Protein 5Z5M (pdb70)

Sequence (1089 aa):
VTVKDLLSKPSAEIASFLGGIYEHSAWVAEALVKDAESLASIETISQLAAAMKAIVNKSSKDQKLELLCAHPDLCQSLTDAELERFNSLNGAYRDQCGFPFILAVRNATKHTVLAALGGRVQHTPEQEFMVALEQVHKIAWMRLLSKIDTSDAQGFLTCHVLDTGNGCPAEKMRIHLHRLSPPEMAGLVGEFVTNDDGRLEGGPALKGGKEFTVGQYEWTFFCGEYFASKGTFTSGQPFLDTIPLRFGIDNPDDHYHVPLLVSPWSFSTYRGSVTVKDLLSKPSAEIASFLGGIYEHSAWVAEALVKDAESLASIETISQLAAAMKAIVNKSSKDQKLELLCAHPDLQSLTDAELERFNSLNGAYRDQCGFPFILAVRNATKHTVLAALGGRVQHTPEQEFMVALEQVHKIAWMRLLSKIDTSDAQGFLTCHVLDTGNGCPAEKMRIHLHRLSPPEMAGLVGEFVTNDDGRLEGGPALKGGKEFTVGQYEWTFFCGEYFASKGTFTSGQPFLDTIPLRFGIDNPDDHYHVPLLVSPWSFSTYRGSPVTVKDLLSKPSAEIASFLGGIYEHSAWVAEALVKDAESLASIETISQLAAAMKAIVNKSSKDQKLELLCAHPDLSLTDAELERFNSLNGAYRDQCGFPFILAVRNATKHTVLAALGGRVQHTPEQEFMVALEQVHKIAWMRLLSKIDTSDAQGFLTCHVLDTGNGCPAEKMRIHLHRLSPPEMAGLVGEFVTNDDGRLEGGPALKGGKEFTVGQYEWTFFCGEYFASKGTFTSGQPFLDTIPLRFGIDNPDDHYHVPLLVSPWSFSTYRGSPVTVKDLLSKPSAEIASFLGGIYEHSAWVAEALVKDAESLASIETISQLAAAMKAIVNKSSKDQKLELLCAHPDLSLTDAELERFNSLNGAYRDQCGFPFILAVRNATKHTVLAALGGRVQHTPEQEFMVALEQVHKIAWMRLLSKIDTSDAQGFLTCHVLDTGNGCPAEKMRIHLHRLSPPEMAGLVGEFVTNDDGRLEGGPALKGGKEFTVGQYEWTFFCGEYFASKGTFTSGQPFLDTIPLRFGIDNPDDHYHVPLLVSPWSFSTYRGS

Radius of gyration: 32.14 Å; Cα contacts (8 Å, |Δi|>4): 2211; chains: 4; bounding box: 68×74×86 Å

B-factor: mean 23.62, std 13.19, range [2.58, 96.81]

InterPro domains:
  IPR014306 Hydroxyisourate hydrolase [TIGR02962] (183-299)
  IPR014306 Hydroxyisourate hydrolase [cd05822] (181-299)
  IPR017580 2-oxo-4-hydroxy-4-carboxy-5-ureidoimidazoline decarboxylase, type 1 [TIGR03164] (17-170)
  IPR018020 Oxo-4-hydroxy-4-carboxy-5-ureidoimidazoline decarboxylase [PF09349] (14-170)
  IPR023416 Transthyretin/hydroxyisourate hydrolase domain [PF00576] (183-298)
  IPR023418 Transthyretin, thyroxine binding site [PS00768] (186-201)
  IPR023419 Transthyretin, conserved site [PS00769] (282-294)
  IPR036778 Oxo-4-hydroxy-4-carboxy-5-ureidoimidazoline decarboxylase superfamily [G3DSA:1.10.3330.10] (5-176)
  IPR036778 Oxo-4-hydroxy-4-carboxy-5-ureidoimidazoline decarboxylase superfamily [SSF158694] (16-174)
  IPR036817 Transthyretin/hydroxyisourate hydrolase domain superfamily [G3DSA:2.60.40.180] (177-299)
  IPR036817 Transthyretin/hydroxyisourate hydrolase domain superfamily [SSF49472] (176-299)

CATH classification: 1.10.3330.10 (+1 more: 2.60.40.180)

Structure (mmCIF, N/CA/C/O backbone):
data_5Z5M
#
_entry.id   5Z5M
#
_cell.length_a   65.550
_cell.length_b   99.920
_cell.length_c   90.180
_cell.angle_alpha   90.000
_cell.angle_beta   109.350
_cell.angle_gamma   90.000
#
_symmetry.space_group_name_H-M   'P 1 21 1'
#
loop_
_entity.id
_entity.type
_entity.pdbx_description
1 polymer 'Predicted protein'
2 water water
#
loop_
_atom_site.group_PDB
_atom_site.id
_atom_site.type_symbol
_atom_site.label_atom_id
_atom_site.label_alt_id
_atom_site.label_comp_id
_atom_site.label_asym_id
_atom_site.label_entity_id
_atom_site.label_seq_id
_atom_site.pdbx_PDB_ins_code
_atom_site.Cartn_x
_atom_site.Cartn_y
_atom_site.Cartn_z
_atom_site.occupancy
_atom_site.B_iso_or_equiv
_atom_site.auth_seq_id
_atom_site.auth_comp_id
_atom_site.auth_asym_id
_atom_site.auth_atom_id
_atom_site.pdbx_PDB_model_num
ATOM 1 N N . VAL A 1 5 ? -57.272 3.670 179.942 1.00 42.78 5 VAL A N 1
ATOM 2 C CA . VAL A 1 5 ? -56.310 4.679 180.375 1.00 39.03 5 VAL A CA 1
ATOM 3 C C . VAL A 1 5 ? -55.062 4.691 179.489 1.00 24.09 5 VAL A C 1
ATOM 4 O O . VAL A 1 5 ? -54.394 3.669 179.317 1.00 29.24 5 VAL A O 1
ATOM 8 N N . THR A 1 6 ? -54.764 5.849 178.911 1.00 21.87 6 THR A N 1
ATOM 9 C CA . THR A 1 6 ? -53.553 6.012 178.116 1.00 19.67 6 THR A CA 1
ATOM 10 C C . THR A 1 6 ? -52.388 6.327 179.038 1.00 18.35 6 THR A C 1
ATOM 11 O O . THR A 1 6 ? -52.586 6.560 180.231 1.00 21.86 6 THR A O 1
ATOM 15 N N . VAL A 1 7 ? -51.174 6.328 178.497 1.00 16.91 7 VAL A N 1
ATOM 16 C CA . VAL A 1 7 ? -50.010 6.697 179.291 1.00 19.99 7 VAL A CA 1
ATOM 17 C C . VAL A 1 7 ? -50.111 8.165 179.703 1.00 17.92 7 VAL A C 1
ATOM 18 O O . VAL A 1 7 ? -49.843 8.514 180.853 1.00 17.53 7 VAL A O 1
ATOM 22 N N . LYS A 1 8 ? -50.503 9.010 178.752 1.00 19.16 8 LYS A N 1
ATOM 23 C CA . LYS A 1 8 ? -50.728 10.431 179.004 1.00 24.93 8 LYS A CA 1
ATOM 24 C C . LYS A 1 8 ? -51.701 10.638 180.157 1.00 21.43 8 LYS A C 1
ATOM 25 O O . LYS A 1 8 ? -51.443 11.409 181.080 1.00 18.19 8 LYS A O 1
ATOM 31 N N . ASP A 1 9 ? -52.823 9.935 180.083 1.00 22.53 9 ASP A N 1
ATOM 32 C CA . ASP A 1 9 ? -53.862 9.991 181.101 1.00 24.99 9 ASP A CA 1
ATOM 33 C C . ASP A 1 9 ? -53.326 9.522 182.458 1.00 25.69 9 ASP A C 1
ATOM 34 O O . ASP A 1 9 ? -53.465 10.219 183.466 1.00 21.79 9 ASP A O 1
ATOM 39 N N . LEU A 1 10 ? -52.707 8.345 182.471 1.00 19.95 10 LEU A N 1
ATOM 40 C CA . LEU A 1 10 ? -52.156 7.769 183.702 1.00 20.67 10 LEU A CA 1
ATOM 41 C C . LEU A 1 10 ? -51.206 8.720 184.426 1.00 20.04 10 LEU A C 1
ATOM 42 O O . LEU A 1 10 ? -51.404 9.048 185.600 1.00 17.87 10 LEU A O 1
ATOM 47 N N . LEU A 1 11 ? -50.176 9.168 183.717 1.00 16.22 11 LEU A N 1
ATOM 48 C CA . LEU A 1 11 ? -49.103 9.929 184.342 1.00 19.02 11 LEU A CA 1
ATOM 49 C C . LEU A 1 11 ? -49.503 11.367 184.687 1.00 23.53 11 LEU A C 1
ATOM 50 O O . LEU A 1 11 ? -48.716 12.111 185.276 1.00 24.99 11 LEU A O 1
ATOM 55 N N . SER A 1 12 ? -50.728 11.754 184.341 1.00 20.20 12 SER A N 1
ATOM 56 C CA . SER A 1 12 ? -51.234 13.073 184.715 1.00 24.20 12 SER A CA 1
ATOM 57 C C . SER A 1 12 ? -52.039 12.994 186.013 1.00 30.31 12 SER A C 1
ATOM 58 O O . SER A 1 12 ? -52.531 14.004 186.516 1.00 30.43 12 SER A O 1
ATOM 61 N N . LYS A 1 13 ? -52.154 11.786 186.556 1.00 28.17 13 LYS A N 1
ATOM 62 C CA . LYS A 1 13 ? -52.906 11.554 187.785 1.00 25.18 13 LYS A CA 1
ATOM 63 C C . LYS A 1 13 ? -52.009 11.709 189.016 1.00 16.17 13 LYS A C 1
ATOM 64 O O . LYS A 1 13 ? -50.787 11.616 188.903 1.00 20.26 13 LYS A O 1
ATOM 70 N N . PRO A 1 14 ? -52.611 11.956 190.194 1.00 33.28 14 PRO A N 1
ATOM 71 C CA . PRO A 1 14 ? -51.817 12.064 191.425 1.00 29.31 14 PRO A CA 1
ATOM 72 C C . PRO A 1 14 ? -50.926 10.844 191.648 1.00 20.41 14 PRO A C 1
ATOM 73 O O . PRO A 1 14 ? -51.323 9.730 191.313 1.00 20.39 14 PRO A O 1
ATOM 77 N N . SER A 1 15 ? -49.738 11.068 192.201 1.00 19.62 15 SER A N 1
ATOM 78 C CA . SER A 1 15 ? -48.715 10.031 192.306 1.00 24.66 15 SER A CA 1
ATOM 79 C C . SER A 1 15 ? -49.189 8.770 193.028 1.00 35.68 15 SER A C 1
ATOM 80 O O . SER A 1 15 ? -48.785 7.664 192.676 1.00 28.47 15 SER A O 1
ATOM 83 N N . ALA A 1 16 ? -50.051 8.930 194.027 1.00 22.05 16 ALA A N 1
ATOM 84 C CA . ALA A 1 16 ? -50.559 7.775 194.762 1.00 22.57 16 ALA A CA 1
ATOM 85 C C . ALA A 1 16 ? -51.420 6.898 193.864 1.00 25.20 16 ALA A C 1
ATOM 86 O O . ALA A 1 16 ? -51.453 5.673 194.015 1.00 21.57 16 ALA A O 1
ATOM 88 N N . GLU A 1 17 ? -52.111 7.533 192.924 1.00 13.46 17 GLU A N 1
ATOM 89 C CA . GLU A 1 17 ? -52.982 6.817 192.002 1.00 15.53 17 GLU A CA 1
ATOM 90 C C . GLU A 1 17 ? -52.158 6.078 190.942 1.00 17.31 17 GLU A C 1
ATOM 91 O O . GLU A 1 17 ? -52.541 5.001 190.472 1.00 18.35 17 GLU A O 1
ATOM 97 N N . ILE A 1 18 ? -51.026 6.664 190.571 1.00 14.59 18 ILE A N 1
ATOM 98 C CA . ILE A 1 18 ? -50.124 6.033 189.614 1.00 19.81 18 ILE A CA 1
ATOM 99 C C . ILE A 1 18 ? -49.481 4.805 190.243 1.00 14.54 18 ILE A C 1
ATOM 100 O O . ILE A 1 18 ? -49.439 3.736 189.637 1.00 16.24 18 ILE A O 1
ATOM 105 N N . ALA A 1 19 ? -49.005 4.959 191.474 1.00 15.88 19 ALA A N 1
ATOM 106 C CA . ALA A 1 19 ? -48.343 3.865 192.170 1.00 19.81 19 ALA A CA 1
ATOM 107 C C . ALA A 1 19 ? -49.302 2.696 192.371 1.00 26.19 19 ALA A C 1
ATOM 108 O O . ALA A 1 19 ? -48.922 1.535 192.222 1.00 20.42 19 ALA A O 1
ATOM 110 N N . SER A 1 20 ? -50.550 3.009 192.695 1.00 15.35 20 SER A N 1
ATOM 111 C CA . SER A 1 20 ? -51.567 1.982 192.866 1.00 15.58 20 SER A CA 1
ATOM 112 C C . SER A 1 20 ? -51.824 1.251 191.546 1.00 27.32 20 SER A C 1
ATOM 113 O O . SER A 1 20 ? -51.994 0.030 191.514 1.00 18.65 20 SER A O 1
ATOM 116 N N . PHE A 1 21 ? -51.838 2.009 190.456 1.00 18.20 21 PHE A N 1
ATOM 117 C CA . PHE A 1 21 ? -52.094 1.442 189.139 1.00 25.41 21 PHE A CA 1
ATOM 118 C C . PHE A 1 21 ? -50.981 0.478 188.729 1.00 19.40 21 PHE A C 1
ATOM 119 O O . PHE A 1 21 ? -51.246 -0.584 188.168 1.00 18.28 21 PHE A O 1
ATOM 127 N N . LEU A 1 22 ? -49.739 0.839 189.040 1.00 16.26 22 LEU A N 1
ATOM 128 C CA . LEU A 1 22 ? -48.576 0.092 188.559 1.00 26.98 22 LEU A CA 1
ATOM 129 C C . LEU A 1 22 ? -47.933 -0.803 189.614 1.00 23.54 22 LEU A C 1
ATOM 130 O O . LEU A 1 22 ? -46.879 -1.389 189.373 1.00 20.94 22 LEU A O 1
ATOM 135 N N . GLY A 1 23 ? -48.561 -0.914 190.778 1.00 19.70 23 GLY A N 1
ATOM 136 C CA . GLY A 1 23 ? -47.955 -1.622 191.897 1.00 30.02 23 GLY A CA 1
ATOM 137 C C . GLY A 1 23 ? -47.775 -3.125 191.726 1.00 27.10 23 GLY A C 1
ATOM 138 O O . GLY A 1 23 ? -47.010 -3.751 192.468 1.00 27.90 23 GLY A O 1
ATOM 139 N N . GLY A 1 24 ? -48.479 -3.704 190.758 1.00 18.50 24 GLY A N 1
ATOM 140 C CA . GLY A 1 24 ? -48.454 -5.142 190.542 1.00 17.99 24 GLY A CA 1
ATOM 141 C C . GLY A 1 24 ? -47.772 -5.562 189.250 1.00 25.76 24 GLY A C 1
ATOM 142 O O . GLY A 1 24 ? -47.731 -6.749 188.918 1.00 22.40 24 GLY A O 1
ATOM 143 N N . ILE A 1 25 ? -47.240 -4.586 188.521 1.00 17.27 25 ILE A N 1
ATOM 144 C CA . ILE A 1 25 ? -46.495 -4.850 187.289 1.00 17.59 25 ILE A CA 1
ATOM 145 C C . ILE A 1 25 ? -45.383 -5.868 187.540 1.00 15.53 25 ILE A C 1
ATOM 146 O O . ILE A 1 25 ? -45.237 -6.843 186.800 1.00 19.53 25 ILE A O 1
ATOM 151 N N . TYR A 1 26 ? -44.604 -5.630 188.590 1.00 14.55 26 TYR A N 1
ATOM 152 C CA . TYR A 1 26 ? -43.678 -6.629 189.102 1.00 20.59 26 TYR A CA 1
ATOM 153 C C . TYR A 1 26 ? -44.294 -7.245 190.355 1.00 28.63 26 TYR A C 1
ATOM 154 O O . TYR A 1 26 ? -44.776 -6.534 191.243 1.00 17.23 26 TYR A O 1
ATOM 163 N N . GLU A 1 27 ? -44.287 -8.572 190.400 1.00 21.89 27 GLU A N 1
ATOM 164 C CA . GLU A 1 27 ? -44.996 -9.340 191.418 1.00 28.83 27 GLU A CA 1
ATOM 165 C C . GLU A 1 27 ? -44.544 -9.024 192.836 1.00 20.77 27 GLU A C 1
ATOM 166 O O . GLU A 1 27 ? -43.362 -9.150 193.163 1.00 22.22 27 GLU A O 1
ATOM 172 N N . HIS A 1 28 ? -45.502 -8.622 193.670 1.00 27.40 28 HIS A N 1
ATOM 173 C CA . HIS A 1 28 ? -45.255 -8.312 195.077 1.00 34.11 28 HIS A CA 1
ATOM 174 C C . HIS A 1 28 ? -44.100 -7.339 195.229 1.00 32.33 28 HIS A C 1
ATOM 175 O O . HIS A 1 28 ? -43.296 -7.458 196.153 1.00 34.56 28 HIS A O 1
ATOM 182 N N . SER A 1 29 ? -44.017 -6.386 194.306 1.00 23.63 29 SER A N 1
ATOM 183 C CA . SER A 1 29 ? -42.909 -5.446 194.280 1.00 19.08 29 SER A CA 1
ATOM 184 C C . SER A 1 29 ? -43.408 -4.025 194.076 1.00 26.31 29 SER A C 1
ATOM 185 O O . SER A 1 29 ? -43.045 -3.362 193.104 1.00 22.52 29 SER A O 1
ATOM 188 N N . ALA A 1 30 ? -44.239 -3.558 195.003 1.00 21.79 30 ALA A N 1
ATOM 189 C CA . ALA A 1 30 ? -44.779 -2.206 194.930 1.00 27.43 30 ALA A CA 1
ATOM 190 C C . ALA A 1 30 ? -43.670 -1.160 195.045 1.00 19.90 30 ALA A C 1
ATOM 191 O O . ALA A 1 30 ? -43.853 -0.014 194.634 1.00 20.62 30 ALA A O 1
ATOM 193 N N . TRP A 1 31 ? -42.525 -1.559 195.597 1.00 17.36 31 TRP A N 1
ATOM 194 C CA . TRP A 1 31 ? -41.393 -0.649 195.747 1.00 22.31 31 TRP A CA 1
ATOM 195 C C . TRP A 1 31 ? -40.910 -0.095 194.405 1.00 19.12 31 TRP A C 1
ATOM 196 O O . TRP A 1 31 ? -40.374 1.013 194.348 1.00 19.25 31 TRP A O 1
ATOM 207 N N . VAL A 1 32 ? -41.103 -0.859 193.332 1.00 19.71 32 VAL A N 1
ATOM 208 C CA . VAL A 1 32 ? -40.711 -0.407 192.001 1.00 14.43 32 VAL A CA 1
ATOM 209 C C . VAL A 1 32 ? -41.524 0.816 191.605 1.00 16.48 32 VAL A C 1
ATOM 210 O O . VAL A 1 32 ? -40.974 1.816 191.146 1.00 18.66 32 VAL A O 1
ATOM 214 N N . ALA A 1 33 ? -42.838 0.725 191.785 1.00 19.86 33 ALA A N 1
ATOM 215 C CA . ALA A 1 33 ? -43.743 1.816 191.439 1.00 19.03 33 ALA A CA 1
ATOM 216 C C . ALA A 1 33 ? -43.528 3.012 192.357 1.00 26.08 33 ALA A C 1
ATOM 217 O O . ALA A 1 33 ? -43.680 4.168 191.949 1.00 15.74 33 ALA A O 1
ATOM 219 N N . GLU A 1 34 ? -43.163 2.723 193.602 1.00 20.79 34 GLU A N 1
ATOM 220 C CA . GLU A 1 34 ? -42.887 3.770 194.572 1.00 27.31 34 GLU A CA 1
ATOM 221 C C . GLU A 1 34 ? -41.691 4.605 194.141 1.00 22.33 34 GLU A C 1
ATOM 222 O O . GLU A 1 34 ? -41.789 5.825 194.041 1.00 20.67 34 GLU A O 1
ATOM 228 N N . ALA A 1 35 ? -40.572 3.937 193.868 1.00 17.64 35 ALA A N 1
ATOM 229 C CA . ALA A 1 35 ? -39.377 4.606 193.370 1.00 14.06 35 ALA A CA 1
ATOM 230 C C . ALA A 1 35 ? -39.683 5.416 192.108 1.00 13.86 35 ALA A C 1
ATOM 231 O O . ALA A 1 35 ? -39.163 6.513 191.928 1.00 22.10 35 ALA A O 1
ATOM 233 N N . LEU A 1 36 ? -40.552 4.884 191.254 1.00 17.84 36 LEU A N 1
ATOM 234 C CA . LEU A 1 36 ? -40.915 5.559 190.008 1.00 16.34 36 LEU A CA 1
ATOM 235 C C . LEU A 1 36 ? -41.587 6.915 190.236 1.00 17.57 36 LEU A C 1
ATOM 236 O O . LEU A 1 36 ? -41.141 7.935 189.708 1.00 27.76 36 LEU A O 1
ATOM 241 N N . VAL A 1 37 ? -42.657 6.927 191.023 1.00 18.99 37 VAL A N 1
ATOM 242 C CA . VAL A 1 37 ? -43.471 8.134 191.183 1.00 21.08 37 VAL A CA 1
ATOM 243 C C . VAL A 1 37 ? -42.827 9.231 192.028 1.00 26.26 37 VAL A C 1
ATOM 244 O O . VAL A 1 37 ? -43.283 10.378 192.005 1.00 29.98 37 VAL A O 1
ATOM 248 N N . LYS A 1 38 ? -41.771 8.896 192.764 1.00 24.50 38 LYS A N 1
ATOM 249 C CA . LYS A 1 38 ? -41.136 9.894 193.623 1.00 39.87 38 LYS A CA 1
ATOM 250 C C . LYS A 1 38 ? -40.065 10.723 192.910 1.00 40.69 38 LYS A C 1
ATOM 251 O O . LYS A 1 38 ? -39.687 11.795 193.392 1.00 46.77 38 LYS A O 1
ATOM 257 N N . ASP A 1 39 ? -39.606 10.261 191.750 1.00 40.93 39 ASP A N 1
ATOM 258 C CA . ASP A 1 39 ? -38.808 11.117 190.881 1.00 37.96 39 ASP A CA 1
ATOM 259 C C . ASP A 1 39 ? -39.756 11.756 189.872 1.00 43.19 39 ASP A C 1
ATOM 260 O O . ASP A 1 39 ? -39.908 11.278 188.746 1.00 33.05 39 ASP A O 1
ATOM 265 N N . ALA A 1 40 ? -40.384 12.849 190.300 1.00 28.47 40 ALA A N 1
ATOM 266 C CA . ALA A 1 40 ? -41.569 13.394 189.642 1.00 36.38 40 ALA A CA 1
ATOM 267 C C . ALA A 1 40 ? -41.307 14.125 188.326 1.00 35.91 40 ALA A C 1
ATOM 268 O O . ALA A 1 40 ? -42.246 14.425 187.585 1.00 40.32 40 ALA A O 1
ATOM 270 N N . GLU A 1 41 ? -40.048 14.422 188.030 1.00 35.96 41 GLU A N 1
ATOM 271 C CA . GLU A 1 41 ? -39.743 15.120 186.788 1.00 46.53 41 GLU A CA 1
ATOM 272 C C . GLU A 1 41 ? -39.009 14.215 185.818 1.00 40.88 41 GLU A C 1
ATOM 273 O O . GLU A 1 41 ? -38.993 14.467 184.612 1.00 45.14 41 GLU A O 1
ATOM 279 N N . SER A 1 42 ? -38.405 13.156 186.345 1.00 43.81 42 SER A N 1
ATOM 280 C CA . SER A 1 42 ? -37.989 12.053 185.499 1.00 38.43 42 SER A CA 1
ATOM 281 C C . SER A 1 42 ? -39.261 11.370 185.025 1.00 40.29 42 SER A C 1
ATOM 282 O O . SER A 1 42 ? -39.384 10.997 183.859 1.00 23.65 42 SER A O 1
ATOM 285 N N . LEU A 1 43 ? -40.215 11.235 185.942 1.00 22.60 43 LEU A N 1
ATOM 286 C CA . LEU A 1 43 ? -41.548 10.742 185.610 1.00 23.68 43 LEU A CA 1
ATOM 287 C C . LEU A 1 43 ? -42.209 11.598 184.542 1.00 26.27 43 LEU A C 1
ATOM 288 O O . LEU A 1 43 ? -42.868 11.082 183.638 1.00 14.44 43 LEU A O 1
ATOM 293 N N . ALA A 1 44 ? -42.023 12.912 184.656 1.00 22.32 44 ALA A N 1
ATOM 294 C CA . ALA A 1 44 ? -42.686 13.871 183.782 1.00 23.31 44 ALA A CA 1
ATOM 295 C C . ALA A 1 44 ? -42.223 13.759 182.332 1.00 12.39 44 ALA A C 1
ATOM 296 O O . ALA A 1 44 ? -42.963 14.107 181.411 1.00 17.17 44 ALA A O 1
ATOM 298 N N . SER A 1 45 ? -41.000 13.280 182.136 1.00 12.70 45 SER A N 1
ATOM 299 C CA . SER A 1 45 ? -40.443 13.158 180.792 1.00 19.88 45 SER A CA 1
ATOM 300 C C . SER A 1 45 ? -40.897 11.881 180.071 1.00 18.81 45 SER A C 1
ATOM 301 O O . SER A 1 45 ? -40.631 11.709 178.879 1.00 20.24 45 SER A O 1
ATOM 304 N N . ILE A 1 46 ? -41.582 10.993 180.788 1.00 15.51 46 ILE A N 1
ATOM 305 C CA . ILE A 1 46 ? -42.060 9.743 180.193 1.00 11.92 46 ILE A CA 1
ATOM 306 C C . ILE A 1 46 ? -43.272 9.981 179.302 1.00 16.69 46 ILE A C 1
ATOM 307 O O . ILE A 1 46 ? -44.320 10.419 179.774 1.00 14.41 46 ILE A O 1
ATOM 312 N N . GLU A 1 47 ? -43.134 9.678 178.014 1.00 11.72 47 GLU A N 1
ATOM 313 C CA . GLU A 1 47 ? -44.175 10.024 177.051 1.00 11.96 47 GLU A CA 1
ATOM 314 C C . GLU A 1 47 ? -44.845 8.808 176.414 1.00 17.00 47 GLU A C 1
ATOM 315 O O . GLU A 1 47 ? -45.954 8.915 175.894 1.00 17.40 47 GLU A O 1
ATOM 321 N N . THR A 1 48 ? -44.176 7.659 176.446 1.00 10.64 48 THR A N 1
ATOM 322 C CA . THR A 1 48 ? -44.697 6.465 175.783 1.00 9.73 48 THR A CA 1
ATOM 323 C C . THR A 1 48 ? -44.703 5.257 176.718 1.00 16.13 48 THR A C 1
ATOM 324 O O . THR A 1 48 ? -44.095 5.281 177.788 1.00 9.70 48 THR A O 1
ATOM 328 N N . ILE A 1 49 ? -45.387 4.193 176.314 1.00 15.74 49 ILE A N 1
ATOM 329 C CA . ILE A 1 49 ? -45.422 3.000 177.146 1.00 10.00 49 ILE A CA 1
ATOM 330 C C . ILE A 1 49 ? -44.036 2.344 177.157 1.00 6.98 49 ILE A C 1
ATOM 331 O O . ILE A 1 49 ? -43.629 1.759 178.165 1.00 11.29 49 ILE A O 1
ATOM 336 N N . SER A 1 50 ? -43.292 2.491 176.063 1.00 8.09 50 SER A N 1
ATOM 337 C CA . SER A 1 50 ? -41.914 2.002 176.005 1.00 10.97 50 SER A CA 1
ATOM 338 C C . SER A 1 50 ? -41.050 2.650 177.076 1.00 9.21 50 SER A C 1
ATOM 339 O O . SER A 1 50 ? -40.316 1.973 177.797 1.00 6.61 50 SER A O 1
ATOM 342 N N . GLN A 1 51 ? -41.139 3.974 177.170 1.00 9.97 51 GLN A N 1
ATOM 343 C CA . GLN A 1 51 ? -40.357 4.719 178.147 1.00 9.71 51 GLN A CA 1
ATOM 344 C C . GLN A 1 51 ? -40.766 4.374 179.577 1.00 6.89 51 GLN A C 1
ATOM 345 O O . GLN A 1 51 ? -39.928 4.330 180.479 1.00 6.57 51 GLN A O 1
ATOM 351 N N . LEU A 1 52 ? -42.056 4.133 179.775 1.00 6.62 52 LEU A N 1
ATOM 352 C CA . LEU A 1 52 ? -42.562 3.760 181.088 1.00 8.64 52 LEU A CA 1
ATOM 353 C C . LEU A 1 52 ? -41.983 2.408 181.507 1.00 9.71 52 LEU A C 1
ATOM 354 O O . LEU A 1 52 ? -41.514 2.242 182.635 1.00 8.02 52 LEU A O 1
ATOM 359 N N . ALA A 1 53 ? -41.996 1.455 180.582 1.00 9.52 53 ALA A N 1
ATOM 360 C CA . ALA A 1 53 ? -41.428 0.134 180.830 1.00 11.50 53 ALA A CA 1
ATOM 361 C C . ALA A 1 53 ? -39.932 0.223 181.113 1.00 9.80 53 ALA A C 1
ATOM 362 O O . ALA A 1 53 ? -39.425 -0.452 182.010 1.00 9.17 53 ALA A O 1
ATOM 364 N N . ALA A 1 54 ? -39.241 1.064 180.344 1.00 10.28 54 ALA A N 1
ATOM 365 C CA . ALA A 1 54 ? -37.799 1.249 180.479 1.00 7.75 54 ALA A CA 1
ATOM 366 C C . ALA A 1 54 ? -37.446 1.836 181.838 1.00 7.44 54 ALA A C 1
ATOM 367 O O . ALA A 1 54 ? -36.447 1.457 182.447 1.00 13.34 54 ALA A O 1
ATOM 369 N N . ALA A 1 55 ? -38.266 2.783 182.284 1.00 10.14 55 ALA A N 1
ATOM 370 C CA . ALA A 1 55 ? -38.073 3.446 183.566 1.00 9.83 55 ALA A CA 1
ATOM 371 C C . ALA A 1 55 ? -38.196 2.460 184.733 1.00 11.59 55 ALA A C 1
ATOM 372 O O . ALA A 1 55 ? -37.388 2.481 185.660 1.00 13.63 55 ALA A O 1
ATOM 374 N N . MET A 1 56 ? -39.210 1.601 184.688 1.00 11.99 56 MET A N 1
ATOM 375 C CA . MET A 1 56 ? -39.416 0.623 185.753 1.00 13.19 56 MET A CA 1
ATOM 376 C C . MET A 1 56 ? -38.343 -0.457 185.710 1.00 15.00 56 MET A C 1
ATOM 377 O O . MET A 1 56 ? -37.859 -0.899 186.754 1.00 13.27 56 MET A O 1
ATOM 382 N N . LYS A 1 57 ? -37.965 -0.862 184.500 1.00 13.48 57 LYS A N 1
ATOM 383 C CA . LYS A 1 57 ? -36.895 -1.838 184.309 1.00 11.17 57 LYS A CA 1
ATOM 384 C C . LYS A 1 57 ? -35.589 -1.330 184.914 1.00 12.65 57 LYS A C 1
ATOM 385 O O . LYS A 1 57 ? -34.863 -2.082 185.568 1.00 12.70 57 LYS A O 1
ATOM 391 N N . ALA A 1 58 ? -35.295 -0.053 184.688 1.00 9.63 58 ALA A N 1
ATOM 392 C CA . ALA A 1 58 ? -34.080 0.568 185.215 1.00 15.99 58 ALA A CA 1
ATOM 393 C C . ALA A 1 58 ? -34.045 0.531 186.741 1.00 15.01 58 ALA A C 1
ATOM 394 O O . ALA A 1 58 ? -33.008 0.241 187.338 1.00 12.15 58 ALA A O 1
ATOM 396 N N . ILE A 1 59 ? -35.183 0.829 187.363 1.00 13.36 59 ILE A N 1
ATOM 397 C CA . ILE A 1 59 ? -35.308 0.772 188.819 1.00 9.14 59 ILE A CA 1
ATOM 398 C C . ILE A 1 59 ? -34.992 -0.629 189.340 1.00 12.48 59 ILE A C 1
ATOM 399 O O . ILE A 1 59 ? -34.245 -0.796 190.307 1.00 15.54 59 ILE A O 1
ATOM 404 N N . VAL A 1 60 ? -35.538 -1.639 188.677 1.00 7.22 60 VAL A N 1
ATOM 405 C CA . VAL A 1 60 ? -35.261 -3.017 189.065 1.00 10.29 60 VAL A CA 1
ATOM 406 C C . VAL A 1 60 ? -33.784 -3.358 188.875 1.00 13.51 60 VAL A C 1
ATOM 407 O O . VAL A 1 60 ? -33.137 -3.897 189.778 1.00 12.83 60 VAL A O 1
ATOM 411 N N . ASN A 1 61 ? -33.249 -3.029 187.705 1.00 16.33 61 ASN A N 1
ATOM 412 C CA . ASN A 1 61 ? -31.875 -3.384 187.369 1.00 18.11 61 ASN A CA 1
ATOM 413 C C . ASN A 1 61 ? -30.852 -2.742 188.301 1.00 17.14 61 ASN A C 1
ATOM 414 O O . ASN A 1 61 ? -29.777 -3.298 188.531 1.00 19.19 61 ASN A O 1
ATOM 419 N N . LYS A 1 62 ? -31.186 -1.580 188.853 1.00 13.49 62 LYS A N 1
ATOM 420 C CA . LYS A 1 62 ? -30.252 -0.893 189.732 1.00 20.40 62 LYS A CA 1
ATOM 421 C C . LYS A 1 62 ? -30.410 -1.313 191.196 1.00 18.50 62 LYS A C 1
ATOM 422 O O . LYS A 1 62 ? -29.722 -0.792 192.072 1.00 25.06 62 LYS A O 1
ATOM 428 N N . SER A 1 63 ? -31.309 -2.258 191.456 1.00 17.71 63 SER A N 1
ATOM 429 C CA . SER A 1 63 ? -31.549 -2.722 192.821 1.00 22.95 63 SER A CA 1
ATOM 430 C C . SER A 1 63 ? -30.520 -3.775 193.233 1.00 17.81 63 SER A C 1
ATOM 431 O O . SER A 1 63 ? -29.777 -4.280 192.396 1.00 18.11 63 SER A O 1
ATOM 434 N N . SER A 1 64 ? -30.472 -4.093 194.524 1.00 19.99 64 SER A N 1
ATOM 435 C CA . SER A 1 64 ? -29.492 -5.045 195.035 1.00 23.07 64 SER A CA 1
ATOM 436 C C . SER A 1 64 ? -29.793 -6.470 194.575 1.00 19.29 64 SER A C 1
ATOM 437 O O . SER A 1 64 ? -30.930 -6.792 194.222 1.00 16.92 64 SER A O 1
ATOM 440 N N . LYS A 1 65 ? -28.767 -7.316 194.579 1.00 19.41 65 LYS A N 1
ATOM 441 C CA . LYS A 1 65 ? -28.941 -8.717 194.213 1.00 32.74 65 LYS A CA 1
ATOM 442 C C . LYS A 1 65 ? -29.992 -9.361 195.107 1.00 26.28 65 LYS A C 1
ATOM 443 O O . LYS A 1 65 ? -30.791 -10.183 194.654 1.00 18.98 65 LYS A O 1
ATOM 449 N N . ASP A 1 66 ? -29.995 -8.962 196.376 1.00 24.54 66 ASP A N 1
ATOM 450 C CA . ASP A 1 66 ? -30.961 -9.476 197.338 1.00 25.71 66 ASP A CA 1
ATOM 451 C C . ASP A 1 66 ? -32.384 -9.089 196.943 1.00 22.68 66 ASP A C 1
ATOM 452 O O . ASP A 1 66 ? -33.306 -9.895 197.047 1.00 22.73 66 ASP A O 1
ATOM 454 N N . GLN A 1 67 ? -32.556 -7.852 196.491 1.00 18.97 67 GLN A N 1
ATOM 455 C CA . GLN A 1 67 ? -33.853 -7.380 196.020 1.00 21.35 67 GLN A CA 1
ATOM 456 C C . GLN A 1 67 ? -34.279 -8.122 194.758 1.00 18.36 67 GLN A C 1
ATOM 457 O O . GLN A 1 67 ? -35.455 -8.441 194.582 1.00 12.96 67 GLN A O 1
ATOM 463 N N . LYS A 1 68 ? -33.319 -8.392 193.880 1.00 20.32 68 LYS A N 1
ATOM 464 C CA . LYS A 1 68 ? -33.614 -9.085 192.630 1.00 12.11 68 LYS A CA 1
ATOM 465 C C . LYS A 1 68 ? -34.018 -10.535 192.881 1.00 13.87 68 LYS A C 1
ATOM 466 O O . LYS A 1 68 ? -35.000 -11.013 192.316 1.00 15.92 68 LYS A O 1
ATOM 472 N N . LEU A 1 69 ? -33.276 -11.229 193.738 1.00 14.69 69 LEU A N 1
ATOM 473 C CA . LEU A 1 69 ? -33.590 -12.624 194.035 1.00 15.99 69 LEU A CA 1
ATOM 474 C C . LEU A 1 69 ? -34.972 -12.747 194.675 1.00 17.65 69 LEU A C 1
ATOM 475 O O . LEU A 1 69 ? -35.714 -13.696 194.400 1.00 25.08 69 LEU A O 1
ATOM 480 N N . GLU A 1 70 ? -35.321 -11.777 195.515 1.00 22.98 70 GLU A N 1
ATOM 481 C CA . GLU A 1 70 ? -36.632 -11.767 196.156 1.00 19.91 70 GLU A CA 1
ATOM 482 C C . GLU A 1 70 ? -37.750 -11.506 195.152 1.00 28.06 70 GLU A C 1
ATOM 483 O O . GLU A 1 70 ? -38.863 -12.011 195.304 1.00 19.55 70 GLU A O 1
ATOM 489 N N . LEU A 1 71 ? -37.459 -10.709 194.129 1.00 20.71 71 LEU A N 1
ATOM 490 C CA . LEU A 1 71 ? -38.434 -10.465 193.078 1.00 16.40 71 LEU A CA 1
ATOM 491 C C . LEU A 1 71 ? -38.707 -11.766 192.325 1.00 14.68 71 LEU A C 1
ATOM 492 O O . LEU A 1 71 ? -39.853 -12.089 192.019 1.00 16.99 71 LEU A O 1
ATOM 497 N N . LEU A 1 72 ? -37.645 -12.509 192.032 1.00 15.17 72 LEU A N 1
ATOM 498 C CA . LEU A 1 72 ? -37.780 -13.799 191.360 1.00 25.21 72 LEU A CA 1
ATOM 499 C C . LEU A 1 72 ? -38.587 -14.792 192.196 1.00 20.79 72 LEU A C 1
ATOM 500 O O . LEU A 1 72 ? -39.471 -15.471 191.678 1.00 23.83 72 LEU A O 1
ATOM 505 N N . CYS A 1 73 ? -38.286 -14.869 193.489 1.00 17.14 73 CYS A N 1
ATOM 506 C CA . CYS A 1 73 ? -38.949 -15.838 194.359 1.00 24.96 73 CYS A CA 1
ATOM 507 C C . CYS A 1 73 ? -40.406 -15.476 194.609 1.00 29.92 73 CYS A C 1
ATOM 508 O O . CYS A 1 73 ? -41.208 -16.323 195.002 1.00 32.90 73 CYS A O 1
ATOM 511 N N . ALA A 1 74 ? -40.746 -14.215 194.372 1.00 22.81 74 ALA A N 1
ATOM 512 C CA . ALA A 1 74 ? -42.117 -13.759 194.530 1.00 29.55 74 ALA A CA 1
ATOM 513 C C . ALA A 1 74 ? -42.975 -14.240 193.371 1.00 24.14 74 ALA A C 1
ATOM 514 O O . ALA A 1 74 ? -44.203 -14.223 193.446 1.00 31.09 74 ALA A O 1
ATOM 516 N N . HIS A 1 75 ? -42.324 -14.675 192.297 1.00 31.72 75 HIS A N 1
ATOM 517 C CA . HIS A 1 75 ? -43.050 -15.090 191.108 1.00 30.58 75 HIS A CA 1
ATOM 518 C C . HIS A 1 75 ? -43.684 -16.464 191.299 1.00 35.39 75 HIS A C 1
ATOM 519 O O . HIS A 1 75 ? -43.070 -17.368 191.869 1.00 35.07 75 HIS A O 1
ATOM 526 N N . PRO A 1 76 ? -44.933 -16.615 190.835 1.00 41.28 76 PRO A N 1
ATOM 527 C CA . PRO A 1 76 ? -45.696 -17.861 190.955 1.00 42.47 76 PRO A CA 1
ATOM 528 C C . PRO A 1 76 ? -45.060 -19.017 190.196 1.00 35.73 76 PRO A C 1
ATOM 529 O O . PRO A 1 76 ? -44.577 -18.836 189.078 1.00 41.09 76 PRO A O 1
ATOM 533 N N . ASP A 1 77 ? -45.066 -20.194 190.809 1.00 30.79 77 ASP A N 1
ATOM 534 C CA . ASP A 1 77 ? -44.562 -21.405 190.174 1.00 30.42 77 ASP A CA 1
ATOM 535 C C . ASP A 1 77 ? -45.615 -21.960 189.218 1.00 38.12 77 ASP A C 1
ATOM 536 O O . ASP A 1 77 ? -46.748 -22.218 189.622 1.00 42.64 77 ASP A O 1
ATOM 541 N N . LEU A 1 78 ? -45.250 -22.153 187.952 1.00 33.17 78 LEU A N 1
ATOM 542 C CA . LEU A 1 78 ? -46.238 -22.562 186.954 1.00 42.16 78 LEU A CA 1
ATOM 543 C C . LEU A 1 78 ? -46.508 -24.067 186.998 1.00 45.32 78 LEU A C 1
ATOM 544 O O . LEU A 1 78 ? -46.924 -24.663 186.006 1.00 59.71 78 LEU A O 1
ATOM 549 N N . CYS A 1 79 ? -46.292 -24.666 188.166 1.00 46.41 79 CYS A N 1
ATOM 550 C CA . CYS A 1 79 ? -46.606 -26.073 188.388 1.00 47.71 79 CYS A CA 1
ATOM 551 C C . CYS A 1 79 ? -47.989 -26.231 189.013 1.00 50.50 79 CYS A C 1
ATOM 552 O O . CYS A 1 79 ? -48.921 -25.501 188.676 1.00 55.56 79 CYS A O 1
ATOM 554 N N . GLN A 1 102 ? -52.642 -28.654 181.480 1.00 55.99 102 GLN A N 1
ATOM 555 C CA . GLN A 1 102 ? -53.208 -28.504 180.145 1.00 54.57 102 GLN A CA 1
ATOM 556 C C . GLN A 1 102 ? -53.250 -29.840 179.397 1.00 48.81 102 GLN A C 1
ATOM 557 O O . GLN A 1 102 ? -53.804 -30.818 179.897 1.00 44.35 102 GLN A O 1
ATOM 563 N N . SER A 1 103 ? -52.658 -29.883 178.206 1.00 43.15 103 SER A N 1
ATOM 564 C CA . SER A 1 103 ? -52.761 -31.057 177.341 1.00 38.86 103 SER A CA 1
ATOM 565 C C . SER A 1 103 ? -51.627 -32.061 177.552 1.00 30.12 103 SER A C 1
ATOM 566 O O . SER A 1 103 ? -51.383 -32.912 176.697 1.00 30.85 103 SER A O 1
ATOM 569 N N . LEU A 1 104 ? -50.940 -31.963 178.686 1.00 32.38 104 LEU A N 1
ATOM 570 C CA . LEU A 1 104 ? -49.837 -32.868 178.989 1.00 38.29 104 LEU A CA 1
ATOM 571 C C . LEU A 1 104 ? -50.326 -34.292 179.230 1.00 33.47 104 LEU A C 1
ATOM 572 O O . LEU A 1 104 ? -51.340 -34.504 179.888 1.00 28.73 104 LEU A O 1
ATOM 577 N N . THR A 1 105 ? -49.606 -35.267 178.688 1.00 23.38 105 THR A N 1
ATOM 578 C CA . THR A 1 105 ? -49.881 -36.667 178.996 1.00 32.85 105 THR A CA 1
ATOM 579 C C . THR A 1 105 ? -49.402 -36.977 180.414 1.00 25.30 105 THR A C 1
ATOM 580 O O . THR A 1 105 ? -48.782 -36.137 181.061 1.00 23.66 105 THR A O 1
ATOM 584 N N . ASP A 1 106 ? -49.686 -38.178 180.902 1.00 31.98 106 ASP A N 1
ATOM 585 C CA . ASP A 1 106 ? -49.229 -38.551 182.234 1.00 30.59 106 ASP A CA 1
ATOM 586 C C . ASP A 1 106 ? -47.707 -38.602 182.304 1.00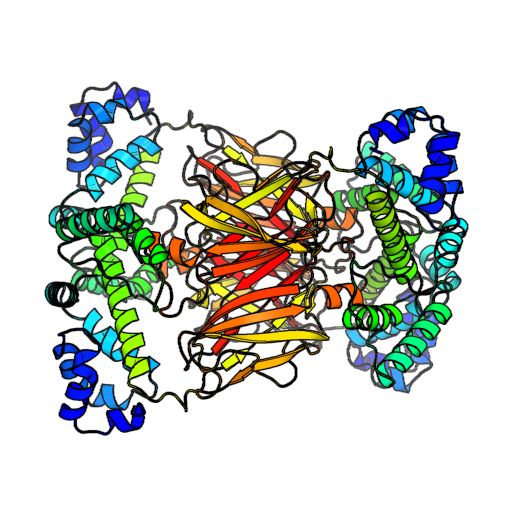 30.11 106 ASP A C 1
ATOM 587 O O . ASP A 1 106 ? -47.114 -38.153 183.283 1.00 24.39 106 ASP A O 1
ATOM 592 N N . ALA A 1 107 ? -47.078 -39.138 181.261 1.00 18.55 107 ALA A N 1
ATOM 593 C CA . ALA A 1 107 ? -45.619 -39.163 181.195 1.00 23.34 107 ALA A CA 1
ATOM 594 C C . ALA A 1 107 ? -45.040 -37.744 181.150 1.00 19.56 107 ALA A C 1
ATOM 595 O O . ALA A 1 107 ? -44.076 -37.432 181.853 1.00 17.54 107 ALA A O 1
ATOM 597 N N . GLU A 1 108 ? -45.636 -36.891 180.322 1.00 15.65 108 GLU A N 1
ATOM 598 C CA . GLU A 1 108 ? -45.188 -35.506 180.188 1.00 15.63 108 GLU A CA 1
ATOM 599 C C . GLU A 1 108 ? -45.378 -34.733 181.487 1.00 18.81 108 GLU A C 1
ATOM 600 O O . GLU A 1 108 ? -44.560 -33.888 181.849 1.00 19.61 108 GLU A O 1
ATOM 606 N N . LEU A 1 109 ? -46.463 -35.023 182.191 1.00 14.52 109 LEU A N 1
ATOM 607 C CA . LEU A 1 109 ? -46.752 -34.320 183.435 1.00 16.90 109 LEU A CA 1
ATOM 608 C C . LEU A 1 109 ? -45.719 -34.680 184.500 1.00 20.54 109 LEU A C 1
ATOM 609 O O . LEU A 1 109 ? -45.283 -33.823 185.273 1.00 16.68 109 LEU A O 1
ATOM 614 N N . GLU A 1 110 ? -45.325 -35.951 184.537 1.00 13.03 110 GLU A N 1
ATOM 615 C CA . GLU A 1 110 ? -44.299 -36.388 185.480 1.00 19.58 110 GLU A CA 1
ATOM 616 C C . GLU A 1 110 ? -42.946 -35.775 185.138 1.00 14.87 110 GLU A C 1
ATOM 617 O O . GLU A 1 110 ? -42.197 -35.366 186.031 1.00 12.24 110 GLU A O 1
ATOM 623 N N . ARG A 1 111 ? -42.633 -35.721 183.846 1.00 13.04 111 ARG A N 1
ATOM 624 C CA . ARG A 1 111 ? -41.387 -35.106 183.404 1.00 16.19 111 ARG A CA 1
ATOM 625 C C . ARG A 1 111 ? -41.377 -33.619 183.740 1.00 13.54 111 ARG A C 1
ATOM 626 O O . ARG A 1 111 ? -40.340 -33.068 184.097 1.00 12.54 111 ARG A O 1
ATOM 634 N N . PHE A 1 112 ? -42.532 -32.970 183.623 1.00 14.61 112 PHE A N 1
ATOM 635 C CA . PHE A 1 112 ? -42.630 -31.556 183.990 1.00 11.47 112 PHE A CA 1
ATOM 636 C C . PHE A 1 112 ? -42.330 -31.328 185.459 1.00 12.08 112 PHE A C 1
ATOM 637 O O . PHE A 1 112 ? -41.477 -30.515 185.801 1.00 15.28 112 PHE A O 1
ATOM 645 N N . ASN A 1 113 ? -43.061 -32.033 186.320 1.00 14.71 113 ASN A N 1
ATOM 646 C CA . ASN A 1 113 ? -42.880 -31.913 187.761 1.00 17.38 113 ASN A CA 1
ATOM 647 C C . ASN A 1 113 ? -41.446 -32.198 188.180 1.00 18.72 113 ASN A C 1
ATOM 648 O O . ASN A 1 113 ? -40.889 -31.505 189.030 1.00 16.08 113 ASN A O 1
ATOM 653 N N . SER A 1 114 ? -40.854 -33.221 187.574 1.00 16.80 114 SER A N 1
ATOM 654 C CA . SER A 1 114 ? -39.476 -33.591 187.859 1.00 15.64 114 SER A CA 1
ATOM 655 C C . SER A 1 114 ? -38.507 -32.466 187.501 1.00 13.24 114 SER A C 1
ATOM 656 O O . SER A 1 114 ? -37.706 -32.044 188.332 1.00 17.07 114 SER A O 1
ATOM 659 N N . LEU A 1 115 ? -38.581 -31.988 186.262 1.00 12.54 115 LEU A N 1
ATOM 660 C CA . LEU A 1 115 ? -37.732 -30.889 185.817 1.00 15.21 115 LEU A CA 1
ATOM 661 C C . LEU A 1 115 ? -37.943 -29.628 186.650 1.00 17.20 115 LEU A C 1
ATOM 662 O O . LEU A 1 115 ? -36.985 -28.951 187.016 1.00 16.31 115 LEU A O 1
ATOM 667 N N . ASN A 1 116 ? -39.201 -29.315 186.942 1.00 10.52 116 ASN A N 1
ATOM 668 C CA . ASN A 1 116 ? -39.534 -28.077 187.633 1.00 14.01 116 ASN A CA 1
ATOM 669 C C . ASN A 1 116 ? -39.038 -28.127 189.070 1.00 14.66 116 ASN A C 1
ATOM 670 O O . ASN A 1 116 ? -38.572 -27.126 189.615 1.00 13.84 116 ASN A O 1
ATOM 675 N N . GLY A 1 117 ? -39.121 -29.311 189.670 1.00 17.58 117 GLY A N 1
ATOM 676 C CA . GLY A 1 117 ? -38.562 -29.538 190.990 1.00 21.60 117 GLY A CA 1
ATOM 677 C C . GLY A 1 117 ? -37.053 -29.375 190.989 1.00 18.80 117 GLY A C 1
ATOM 678 O O . GLY A 1 117 ? -36.507 -28.645 191.815 1.00 18.73 117 GLY A O 1
ATOM 679 N N . ALA A 1 118 ? -36.383 -30.037 190.047 1.00 18.57 118 ALA A N 1
ATOM 680 C CA . ALA A 1 118 ? -34.931 -29.942 189.925 1.00 11.81 118 ALA A CA 1
ATOM 681 C C . ALA A 1 118 ? -34.477 -28.493 189.742 1.00 19.91 118 ALA A C 1
ATOM 682 O O . ALA A 1 118 ? -33.586 -28.022 190.448 1.00 14.22 118 ALA A O 1
ATOM 684 N N . TYR A 1 119 ? -35.098 -27.793 188.800 1.00 13.28 119 TYR A N 1
ATOM 685 C CA . TYR A 1 119 ? -34.736 -26.405 188.503 1.00 14.14 119 TYR A CA 1
ATOM 686 C C . TYR A 1 119 ? -34.707 -25.535 189.757 1.00 17.26 119 TYR A C 1
ATOM 687 O O . TYR A 1 119 ? -33.718 -24.859 190.029 1.00 16.56 119 TYR A O 1
ATOM 696 N N . ARG A 1 120 ? -35.797 -25.554 190.513 1.00 12.37 120 ARG A N 1
ATOM 697 C CA . ARG A 1 120 ? -35.891 -24.710 191.693 1.00 22.28 120 ARG A CA 1
ATOM 698 C C . ARG A 1 120 ? -34.875 -25.131 192.751 1.00 28.00 120 ARG A C 1
ATOM 699 O O . ARG A 1 120 ? -34.315 -24.284 193.451 1.00 26.54 120 ARG A O 1
ATOM 707 N N . ASP A 1 121 ? -34.634 -26.436 192.850 1.00 22.29 121 ASP A N 1
ATOM 708 C CA . ASP A 1 121 ? -33.649 -26.978 193.784 1.00 27.63 121 ASP A CA 1
ATOM 709 C C . ASP A 1 121 ? -32.269 -26.388 193.556 1.00 23.26 121 ASP A C 1
ATOM 710 O O . ASP A 1 121 ? -31.597 -25.969 194.496 1.00 30.81 121 ASP A O 1
ATOM 715 N N . GLN A 1 122 ? -31.848 -26.356 192.300 1.00 18.38 122 GLN A N 1
ATOM 716 C CA . GLN A 1 122 ? -30.473 -25.999 191.991 1.00 20.43 122 GLN A CA 1
ATOM 717 C C . GLN A 1 122 ? -30.292 -24.493 191.799 1.00 19.69 122 GLN A C 1
ATOM 718 O O . GLN A 1 122 ? -29.181 -23.983 191.934 1.00 30.66 122 GLN A O 1
ATOM 724 N N . CYS A 1 123 ? -31.380 -23.783 191.505 1.00 20.73 123 CYS A N 1
ATOM 725 C CA . CYS A 1 123 ? -31.299 -22.346 191.216 1.00 14.20 123 CYS A CA 1
ATOM 726 C C . CYS A 1 123 ? -31.632 -21.433 192.400 1.00 28.27 123 CYS A C 1
ATOM 727 O O . CYS A 1 123 ? -31.113 -20.320 192.493 1.00 29.12 123 CYS A O 1
ATOM 730 N N . GLY A 1 124 ? -32.505 -21.891 193.290 1.00 27.44 124 GLY A N 1
ATOM 731 C CA . GLY A 1 124 ? -32.898 -21.091 194.434 1.00 25.04 124 GLY A CA 1
ATOM 732 C C . GLY A 1 124 ? -34.061 -20.164 194.136 1.00 34.50 124 GLY A C 1
ATOM 733 O O . GLY A 1 124 ? -34.493 -19.400 194.999 1.00 29.88 124 GLY A O 1
ATOM 734 N N . PHE A 1 125 ? -34.561 -20.225 192.905 1.00 24.00 125 PHE A N 1
ATOM 735 C CA . PHE A 1 125 ? -35.739 -19.459 192.499 1.00 21.36 125 PHE A CA 1
ATOM 736 C C . PHE A 1 125 ? -36.549 -20.297 191.507 1.00 16.04 125 PHE A C 1
ATOM 737 O O . PHE A 1 125 ? -36.014 -21.229 190.909 1.00 20.29 125 PHE A O 1
ATOM 745 N N . PRO A 1 126 ? -37.847 -19.990 191.349 1.00 16.33 126 PRO A N 1
ATOM 746 C CA . PRO A 1 126 ? -38.688 -20.825 190.482 1.00 24.25 126 PRO A CA 1
ATOM 747 C C . PRO A 1 126 ? -38.410 -20.654 188.989 1.00 24.65 126 PRO A C 1
ATOM 748 O O . PRO A 1 126 ? -37.842 -19.649 188.558 1.00 14.73 126 PRO A O 1
ATOM 752 N N . PHE A 1 127 ? -38.805 -21.654 188.209 1.00 13.64 127 PHE A N 1
ATOM 753 C CA . PHE A 1 127 ? -38.696 -21.580 186.761 1.00 14.99 127 PHE A CA 1
ATOM 754 C C . PHE A 1 127 ? -39.690 -20.562 186.237 1.00 17.82 127 PHE A C 1
ATOM 755 O O . PHE A 1 127 ? -40.895 -20.684 186.459 1.00 17.66 127 PHE A O 1
ATOM 763 N N . ILE A 1 128 ? -39.177 -19.555 185.541 1.00 17.66 128 ILE A N 1
ATOM 764 C CA . ILE A 1 128 ? -40.009 -18.495 185.002 1.00 15.67 128 ILE A CA 1
ATOM 765 C C . ILE A 1 128 ? -39.903 -18.470 183.481 1.00 12.75 128 ILE A C 1
ATOM 766 O O . ILE A 1 128 ? -38.806 -18.532 182.925 1.00 14.77 128 ILE A O 1
ATOM 771 N N . LEU A 1 129 ? -41.050 -18.401 182.814 1.00 12.73 129 LEU A N 1
ATOM 772 C CA . LEU A 1 129 ? -41.096 -18.383 181.357 1.00 16.82 129 LEU A CA 1
ATOM 773 C C . LEU A 1 129 ? -42.168 -17.421 180.851 1.00 21.74 129 LEU A C 1
ATOM 774 O O . LEU A 1 129 ? -43.353 -17.586 181.148 1.00 25.75 129 LEU A O 1
ATOM 779 N N . ALA A 1 130 ? -41.743 -16.414 180.095 1.00 14.42 130 ALA A N 1
ATOM 780 C CA . ALA A 1 130 ? -42.667 -15.438 179.530 1.00 23.24 130 ALA A CA 1
ATOM 781 C C . ALA A 1 130 ? -42.921 -15.713 178.054 1.00 27.16 130 ALA A C 1
ATOM 782 O O . ALA A 1 130 ? -42.167 -15.260 177.193 1.00 43.54 130 ALA A O 1
ATOM 784 N N . VAL A 1 131 ? -43.975 -16.464 177.760 1.00 29.05 131 VAL A N 1
ATOM 785 C CA . VAL A 1 131 ? -44.339 -16.753 176.377 1.00 51.29 131 VAL A CA 1
ATOM 786 C C . VAL A 1 131 ? -45.833 -16.504 176.169 1.00 52.03 131 VAL A C 1
ATOM 787 O O . VAL A 1 131 ? -46.656 -16.859 177.017 1.00 39.58 131 VAL A O 1
ATOM 791 N N . ARG A 1 132 ? -46.175 -15.863 175.057 1.00 43.79 132 ARG A N 1
ATOM 792 C CA . ARG A 1 132 ? -47.569 -15.638 174.698 1.00 51.31 132 ARG A CA 1
ATOM 793 C C . ARG A 1 132 ? -48.197 -16.905 174.133 1.00 39.81 132 ARG A C 1
ATOM 794 O O . ARG A 1 132 ? -47.776 -17.396 173.085 1.00 34.43 132 ARG A O 1
ATOM 802 N N . ASN A 1 133 ? -49.205 -17.417 174.836 1.00 41.04 133 ASN A N 1
ATOM 803 C CA . ASN A 1 133 ? -49.905 -18.643 174.450 1.00 62.42 133 ASN A CA 1
ATOM 804 C C . ASN A 1 133 ? -48.940 -19.790 174.177 1.00 52.73 133 ASN A C 1
ATOM 805 O O . ASN A 1 133 ? -48.875 -20.316 173.064 1.00 32.41 133 ASN A O 1
ATOM 807 N N . ALA A 1 134 ? -48.189 -20.166 175.206 1.00 46.14 134 ALA A N 1
ATOM 808 C CA . ALA A 1 134 ? -47.174 -21.201 175.079 1.00 41.88 134 ALA A CA 1
ATOM 809 C C . ALA A 1 134 ? -47.796 -22.582 174.921 1.00 35.09 134 ALA A C 1
ATOM 810 O O . ALA A 1 134 ? -48.752 -22.929 175.613 1.00 38.20 134 ALA A O 1
ATOM 812 N N . THR A 1 135 ? -47.253 -23.366 173.998 1.00 37.43 135 THR A N 1
ATOM 813 C CA . THR A 1 135 ? -47.627 -24.765 173.884 1.00 23.79 135 THR A CA 1
ATOM 814 C C . THR A 1 135 ? -46.886 -25.546 174.955 1.00 27.77 135 THR A C 1
ATOM 815 O O . THR A 1 135 ? -45.928 -25.042 175.543 1.00 21.44 135 THR A O 1
ATOM 819 N N . LYS A 1 136 ? -47.328 -26.773 175.209 1.00 24.94 136 LYS A N 1
ATOM 820 C CA . LYS A 1 136 ? -46.630 -27.639 176.146 1.00 15.35 136 LYS A CA 1
ATOM 821 C C . LYS A 1 136 ? -45.232 -27.941 175.622 1.00 20.35 136 LYS A C 1
ATOM 822 O O . LYS A 1 136 ? -44.296 -28.125 176.397 1.00 18.73 136 LYS A O 1
ATOM 828 N N . HIS A 1 137 ? -45.095 -27.993 174.300 1.00 16.90 137 HIS A N 1
ATOM 829 C CA . HIS A 1 137 ? -43.798 -28.259 173.692 1.00 16.88 137 HIS A CA 1
ATOM 830 C C . HIS A 1 137 ? -42.798 -27.178 174.084 1.00 16.47 137 HIS A C 1
ATOM 831 O O . HIS A 1 137 ? -41.676 -27.484 174.472 1.00 18.15 137 HIS A O 1
ATOM 838 N N . THR A 1 138 ? -43.224 -25.919 174.004 1.00 18.34 138 THR A N 1
ATOM 839 C CA . THR A 1 138 ? -42.391 -24.781 174.397 1.00 19.98 138 THR A CA 1
ATOM 840 C C . THR A 1 138 ? -41.943 -24.871 175.859 1.00 14.53 138 THR A C 1
ATOM 841 O O . THR A 1 138 ? -40.759 -24.731 176.169 1.00 14.81 138 THR A O 1
ATOM 845 N N . VAL A 1 139 ? -42.896 -25.111 176.752 1.00 12.92 139 VAL A N 1
ATOM 846 C CA . VAL A 1 139 ? -42.598 -25.199 178.178 1.00 16.27 139 VAL A CA 1
ATOM 847 C C . VAL A 1 139 ? -41.623 -26.334 178.500 1.00 12.57 139 VAL A C 1
ATOM 848 O O . VAL A 1 139 ? -40.641 -26.133 179.214 1.00 16.44 139 VAL A O 1
ATOM 852 N N . LEU A 1 140 ? -41.887 -27.523 177.964 1.00 11.36 140 LEU A N 1
ATOM 853 C CA . LEU A 1 140 ? -41.027 -28.671 178.231 1.00 12.72 140 LEU A CA 1
ATOM 854 C C . LEU A 1 140 ? -39.638 -28.487 177.625 1.00 15.68 140 LEU A C 1
ATOM 855 O O . LEU A 1 140 ? -38.634 -28.849 178.245 1.00 15.67 140 LEU A O 1
ATOM 860 N N . ALA A 1 141 ? -39.580 -27.913 176.425 1.00 12.13 141 ALA A N 1
ATOM 861 C CA . ALA A 1 141 ? -38.298 -27.650 175.776 1.00 13.10 141 ALA A CA 1
ATOM 862 C C . ALA A 1 141 ? -37.472 -26.645 176.575 1.00 11.15 141 ALA A C 1
ATOM 863 O O . ALA A 1 141 ? -36.259 -26.803 176.722 1.00 13.84 141 ALA A O 1
ATOM 865 N N . ALA A 1 142 ? -38.139 -25.617 177.092 1.00 13.93 142 ALA A N 1
ATOM 866 C CA . ALA A 1 142 ? -37.469 -24.580 177.869 1.00 17.17 142 ALA A CA 1
ATOM 867 C C . ALA A 1 142 ? -36.933 -25.150 179.180 1.00 16.07 142 ALA A C 1
ATOM 868 O O . ALA A 1 142 ? -35.769 -24.953 179.523 1.00 11.82 142 ALA A O 1
ATOM 870 N N . LEU A 1 143 ? -37.794 -25.853 179.909 1.00 12.84 143 LEU A N 1
ATOM 871 C CA . LEU A 1 143 ? -37.401 -26.499 181.154 1.00 11.75 143 LEU A CA 1
ATOM 872 C C . LEU A 1 143 ? -36.292 -27.514 180.925 1.00 15.89 143 LEU A C 1
ATOM 873 O O . LEU A 1 143 ? -35.323 -27.566 181.678 1.00 15.60 143 LEU A O 1
ATOM 878 N N . GLY A 1 144 ? -36.440 -28.318 179.877 1.00 18.56 144 GLY A N 1
ATOM 879 C CA . GLY A 1 144 ? -35.470 -29.355 179.576 1.00 22.50 144 GLY A CA 1
ATOM 880 C C . GLY A 1 144 ? -34.088 -28.796 179.306 1.00 18.76 144 GLY A C 1
ATOM 881 O O . GLY A 1 144 ? -33.079 -29.394 179.683 1.00 16.90 144 GLY A O 1
ATOM 882 N N . GLY A 1 145 ? -34.042 -27.637 178.657 1.00 15.54 145 GLY A N 1
ATOM 883 C CA . GLY A 1 145 ? -32.777 -27.014 178.321 1.00 11.64 145 GLY A CA 1
ATOM 884 C C . GLY A 1 145 ? -32.180 -26.239 179.482 1.00 13.58 145 GLY A C 1
ATOM 885 O O . GLY A 1 145 ? -31.015 -26.418 179.826 1.00 18.01 145 GLY A O 1
ATOM 886 N N . ARG A 1 146 ? -32.987 -25.383 180.098 1.00 11.53 146 ARG A N 1
ATOM 887 C CA . ARG A 1 146 ? -32.485 -24.465 181.114 1.00 11.73 146 ARG A CA 1
ATOM 888 C C . ARG A 1 146 ? -32.138 -25.158 182.434 1.00 15.00 146 ARG A C 1
ATOM 889 O O . ARG A 1 146 ? -31.428 -24.601 183.269 1.00 11.70 146 ARG A O 1
ATOM 897 N N . VAL A 1 147 ? -32.599 -26.389 182.618 1.00 16.08 147 VAL A N 1
ATOM 898 C CA . VAL A 1 147 ? -32.230 -27.113 183.829 1.00 13.72 147 VAL A CA 1
ATOM 899 C C . VAL A 1 147 ? -30.765 -27.552 183.740 1.00 16.70 147 VAL A C 1
ATOM 900 O O . VAL A 1 147 ? -30.152 -27.897 184.749 1.00 20.95 147 VAL A O 1
ATOM 904 N N . GLN A 1 148 ? -30.198 -27.501 182.535 1.00 15.54 148 GLN A N 1
ATOM 905 C CA . GLN A 1 148 ? -28.794 -27.861 182.328 1.00 21.92 148 GLN A CA 1
ATOM 906 C C . GLN A 1 148 ? -27.844 -26.670 182.512 1.00 26.44 148 GLN A C 1
ATOM 907 O O . GLN A 1 148 ? -26.622 -26.821 182.456 1.00 20.73 148 GLN A O 1
ATOM 913 N N . HIS A 1 149 ? -28.404 -25.487 182.743 1.00 22.05 149 HIS A N 1
ATOM 914 C CA . HIS A 1 149 ? -27.592 -24.283 182.896 1.00 18.57 149 HIS A CA 1
ATOM 915 C C . HIS A 1 149 ? -27.138 -24.054 184.332 1.00 16.74 149 HIS A C 1
ATOM 916 O O . HIS A 1 149 ? -27.715 -24.596 185.272 1.00 17.19 149 HIS A O 1
ATOM 923 N N . THR A 1 150 ? -26.103 -23.231 184.488 1.00 13.54 150 THR A N 1
ATOM 924 C CA . THR A 1 150 ? -25.632 -22.803 185.802 1.00 21.36 150 THR A CA 1
ATOM 925 C C . THR A 1 150 ? -26.627 -21.840 186.451 1.00 21.10 150 THR A C 1
ATOM 926 O O . THR A 1 150 ? -27.407 -21.187 185.753 1.00 16.44 150 THR A O 1
ATOM 930 N N . PRO A 1 151 ? -26.603 -21.740 187.789 1.00 19.30 151 PRO A N 1
ATOM 931 C CA . PRO A 1 151 ? -27.527 -20.807 188.442 1.00 22.08 151 PRO A CA 1
ATOM 932 C C . PRO A 1 151 ? -27.290 -19.348 188.041 1.00 24.57 151 PRO A C 1
ATOM 933 O O . PRO A 1 151 ? -28.256 -18.592 187.970 1.00 20.77 151 PRO A O 1
ATOM 937 N N . GLU A 1 152 ? -26.046 -18.963 187.765 1.00 15.95 152 GLU A N 1
ATOM 938 C CA . GLU A 1 152 ? -25.763 -17.572 187.429 1.00 19.66 152 GLU A CA 1
ATOM 939 C C . GLU A 1 152 ? -26.238 -17.230 186.023 1.00 19.64 152 GLU A C 1
ATOM 940 O O . GLU A 1 152 ? -26.640 -16.096 185.765 1.00 15.30 152 GLU A O 1
ATOM 946 N N . GLN A 1 153 ? -26.200 -18.199 185.113 1.00 16.42 153 GLN A N 1
ATOM 947 C CA . GLN A 1 153 ? -26.773 -17.974 183.795 1.00 21.11 153 GLN A CA 1
ATOM 948 C C . GLN A 1 153 ? -28.286 -17.865 183.923 1.00 19.16 153 GLN A C 1
ATOM 949 O O . GLN A 1 153 ? -28.902 -16.985 183.329 1.00 16.72 153 GLN A O 1
ATOM 955 N N . GLU A 1 154 ? -28.877 -18.760 184.707 1.00 12.99 154 GLU A N 1
ATOM 956 C CA . GLU A 1 154 ? -30.326 -18.783 184.860 1.00 15.29 154 GLU A CA 1
ATOM 957 C C . GLU A 1 154 ? -30.862 -17.578 185.621 1.00 17.22 154 GLU A C 1
ATOM 958 O O . GLU A 1 154 ? -32.012 -17.188 185.430 1.00 16.97 154 GLU A O 1
ATOM 964 N N . PHE A 1 155 ? -30.035 -16.996 186.485 1.00 13.82 155 PHE A N 1
ATOM 965 C CA . PHE A 1 155 ? -30.423 -15.790 187.211 1.00 13.13 155 PHE A CA 1
ATOM 966 C C . PHE A 1 155 ? -30.659 -14.649 186.220 1.00 11.98 155 PHE A C 1
ATOM 967 O O . PHE A 1 155 ? -31.631 -13.906 186.336 1.00 12.02 155 PHE A O 1
ATOM 975 N N . MET A 1 156 ? -29.766 -14.534 185.242 1.00 16.74 156 MET A N 1
ATOM 976 C CA . MET A 1 156 ? -29.914 -13.575 184.147 1.00 18.03 156 MET A CA 1
ATOM 977 C C . MET A 1 156 ? -31.130 -13.852 183.272 1.00 13.68 156 MET A C 1
ATOM 978 O O . MET A 1 156 ? -31.865 -12.939 182.901 1.00 11.45 156 MET A O 1
ATOM 983 N N . VAL A 1 157 ? -31.321 -15.116 182.917 1.00 11.18 157 VAL A N 1
ATOM 984 C CA . VAL A 1 157 ? -32.440 -15.497 182.067 1.00 15.27 157 VAL A CA 1
ATOM 985 C C . VAL A 1 157 ? -33.768 -15.236 182.775 1.00 8.99 157 VAL A C 1
ATOM 986 O O . VAL A 1 157 ? -34.705 -14.727 182.174 1.00 9.04 157 VAL A O 1
ATOM 990 N N . ALA A 1 158 ? -33.836 -15.581 184.057 1.00 10.69 158 ALA A N 1
ATOM 991 C CA . ALA A 1 158 ? -35.059 -15.387 184.832 1.00 12.45 158 ALA A CA 1
ATOM 992 C C . ALA A 1 158 ? -35.430 -13.909 184.904 1.00 8.80 158 ALA A C 1
ATOM 993 O O . ALA A 1 158 ? -36.599 -13.546 184.780 1.00 9.99 158 ALA A O 1
ATOM 995 N N . LEU A 1 159 ? -34.430 -13.065 185.115 1.00 12.26 159 LEU A N 1
ATOM 996 C CA . LEU A 1 159 ? -34.665 -11.627 185.200 1.00 11.47 159 LEU A CA 1
ATOM 997 C C . LEU A 1 159 ? -35.148 -11.075 183.861 1.00 10.10 159 LEU A C 1
ATOM 998 O O . LEU A 1 159 ? -35.990 -10.182 183.826 1.00 16.42 159 LEU A O 1
ATOM 1003 N N . GLU A 1 160 ? -34.623 -11.608 182.763 1.00 10.73 160 GLU A N 1
ATOM 1004 C CA . GLU A 1 160 ? -35.114 -11.229 181.438 1.00 8.33 160 GLU A CA 1
ATOM 1005 C C . GLU A 1 160 ? -36.584 -11.618 181.300 1.00 8.93 160 GLU A C 1
ATOM 1006 O O . GLU A 1 160 ? -37.387 -10.851 180.772 1.00 8.66 160 GLU A O 1
ATOM 1012 N N . GLN A 1 161 ? -36.935 -12.804 181.797 1.00 10.95 161 GLN A N 1
ATOM 1013 C CA . GLN A 1 161 ? -38.317 -13.269 181.747 1.00 13.45 161 GLN A CA 1
ATOM 1014 C C . GLN A 1 161 ? -39.264 -12.385 182.570 1.00 9.19 161 GLN A C 1
ATOM 1015 O O . GLN A 1 161 ? -40.375 -12.102 182.124 1.00 9.74 161 GLN A O 1
ATOM 1021 N N . VAL A 1 162 ? -38.848 -11.929 183.755 1.00 7.71 162 VAL A N 1
ATOM 1022 C CA . VAL A 1 162 ? -39.765 -11.118 184.556 1.00 10.21 162 VAL A CA 1
ATOM 1023 C C . VAL A 1 162 ? -40.000 -9.747 183.911 1.00 8.81 162 VAL A C 1
ATOM 1024 O O . VAL A 1 162 ? -41.092 -9.199 184.016 1.00 10.57 162 VAL A O 1
ATOM 1028 N N . HIS A 1 163 ? -38.995 -9.206 183.229 1.00 7.36 163 HIS A N 1
ATOM 1029 C CA . HIS A 1 163 ? -39.177 -7.939 182.524 1.00 7.33 163 HIS A CA 1
ATOM 1030 C C . HIS A 1 163 ? -40.139 -8.124 181.367 1.00 7.42 163 HIS A C 1
ATOM 1031 O O . HIS A 1 163 ? -40.909 -7.225 181.048 1.00 10.50 163 HIS A O 1
ATOM 1038 N N . LYS A 1 164 ? -40.085 -9.294 180.733 1.00 6.38 164 LYS A N 1
ATOM 1039 C CA . LYS A 1 164 ? -40.977 -9.581 179.620 1.00 7.35 164 LYS A CA 1
ATOM 1040 C C . LYS A 1 164 ? -42.410 -9.696 180.124 1.00 7.70 164 LYS A C 1
ATOM 1041 O O . LYS A 1 164 ? -43.343 -9.292 179.446 1.00 9.64 164 LYS A O 1
ATOM 1047 N N . ILE A 1 165 ? -42.572 -10.258 181.317 1.00 10.11 165 ILE A N 1
ATOM 1048 C CA . ILE A 1 165 ? -43.888 -10.389 181.930 1.00 14.34 165 ILE A CA 1
ATOM 1049 C C . ILE A 1 165 ? -44.422 -9.018 182.344 1.00 7.16 165 ILE A C 1
ATOM 1050 O O . ILE A 1 165 ? -45.609 -8.730 182.190 1.00 12.64 165 ILE A O 1
ATOM 1055 N N . ALA A 1 166 ? -43.531 -8.161 182.830 1.00 10.31 166 ALA A N 1
ATOM 1056 C CA . ALA A 1 166 ? -43.900 -6.805 183.205 1.00 9.17 166 ALA A CA 1
ATOM 1057 C C . ALA A 1 166 ? -44.435 -6.052 181.990 1.00 12.46 166 ALA A C 1
ATOM 1058 O O . ALA A 1 166 ? -45.437 -5.345 182.077 1.00 7.23 166 ALA A O 1
ATOM 1060 N N . TRP A 1 167 ? -43.759 -6.229 180.860 1.00 6.29 167 TRP A N 1
ATOM 1061 C CA . TRP A 1 167 ? -44.155 -5.606 179.602 1.00 7.32 167 TRP A CA 1
ATOM 1062 C C . TRP A 1 167 ? -45.541 -6.088 179.177 1.00 8.74 167 TRP A C 1
ATOM 1063 O O . TRP A 1 167 ? -46.373 -5.288 178.750 1.00 10.85 167 TRP A O 1
ATOM 1074 N N . MET A 1 168 ? -45.792 -7.392 179.320 1.00 7.94 168 MET A N 1
ATOM 1075 C CA . MET A 1 168 ? -47.097 -7.957 178.979 1.00 15.18 168 MET A CA 1
ATOM 1076 C C . MET A 1 168 ? -48.206 -7.385 179.855 1.00 8.39 168 MET A C 1
ATOM 1077 O O . MET A 1 168 ? -49.311 -7.137 179.383 1.00 13.63 168 MET A O 1
ATOM 1082 N N . ARG A 1 169 ? -47.912 -7.172 181.131 1.00 10.60 169 ARG A N 1
ATOM 1083 C CA . ARG A 1 169 ? -48.918 -6.640 182.041 1.00 13.37 169 ARG A CA 1
ATOM 1084 C C . ARG A 1 169 ? -49.211 -5.167 181.766 1.00 12.22 169 ARG A C 1
ATOM 1085 O O . ARG A 1 169 ? -50.364 -4.735 181.832 1.00 13.69 169 ARG A O 1
ATOM 1093 N N . LEU A 1 170 ? -48.165 -4.404 181.459 1.00 11.80 170 LEU A N 1
ATOM 1094 C CA . LEU A 1 170 ? -48.316 -2.993 181.102 1.00 10.90 170 LEU A CA 1
ATOM 1095 C C . LEU A 1 170 ? -49.189 -2.840 179.860 1.00 17.91 170 LEU A C 1
ATOM 1096 O O . LEU A 1 170 ? -50.044 -1.958 179.798 1.00 15.00 170 LEU A O 1
ATOM 1101 N N . LEU A 1 171 ? -48.963 -3.703 178.872 1.00 14.04 171 LEU A N 1
ATOM 1102 C CA . LEU A 1 171 ? -49.716 -3.658 177.616 1.00 12.67 171 LEU A CA 1
ATOM 1103 C C . LEU A 1 171 ? -51.204 -3.943 177.828 1.00 20.41 171 LEU A C 1
ATOM 1104 O O . LEU A 1 171 ? -52.058 -3.394 177.125 1.00 17.22 171 LEU A O 1
ATOM 1109 N N . SER A 1 172 ? -51.515 -4.803 178.793 1.00 19.61 172 SER A N 1
ATOM 1110 C CA . SER A 1 172 ? -52.900 -5.209 179.016 1.00 19.44 172 SER A CA 1
ATOM 1111 C C . SER A 1 172 ? -53.663 -4.192 179.862 1.00 25.41 172 SER A C 1
ATOM 1112 O O . SER A 1 172 ? -54.890 -4.118 179.796 1.00 28.57 172 SER A O 1
ATOM 1115 N N . LYS A 1 173 ? -52.937 -3.393 180.636 1.00 18.24 173 LYS A N 1
ATOM 1116 C CA . LYS A 1 173 ? -53.570 -2.402 181.502 1.00 22.37 173 LYS A CA 1
ATOM 1117 C C . LYS A 1 173 ? -53.669 -1.026 180.854 1.00 22.22 173 LYS A C 1
ATOM 1118 O O . LYS A 1 173 ? -54.490 -0.202 181.257 1.00 22.35 173 LYS A O 1
ATOM 1124 N N . ILE A 1 174 ? -52.832 -0.781 179.851 1.00 16.38 174 ILE A N 1
ATOM 1125 C CA . ILE A 1 174 ? -52.745 0.541 179.239 1.00 20.75 174 ILE A CA 1
ATOM 1126 C C . ILE A 1 174 ? -53.329 0.561 177.826 1.00 22.95 174 ILE A C 1
ATOM 1127 O O . ILE A 1 174 ? -53.077 -0.338 177.027 1.00 19.66 174 ILE A O 1
ATOM 1132 N N . ASP A 1 175 ? -54.123 1.588 177.536 1.00 20.18 175 ASP A N 1
ATOM 1133 C CA . ASP A 1 175 ? -54.700 1.784 176.207 1.00 21.94 175 ASP A CA 1
ATOM 1134 C C . ASP A 1 175 ? -53.634 2.317 175.249 1.00 15.32 175 ASP A C 1
ATOM 1135 O O . ASP A 1 175 ? -53.219 3.468 175.348 1.00 21.68 175 ASP A O 1
ATOM 1140 N N . THR A 1 176 ? -53.194 1.475 174.320 1.00 19.03 176 THR A N 1
ATOM 1141 C CA . THR A 1 176 ? -52.110 1.848 173.416 1.00 15.33 176 THR A CA 1
ATOM 1142 C C . THR A 1 176 ? -52.622 2.252 172.037 1.00 17.52 176 THR A C 1
ATOM 1143 O O . THR A 1 176 ? -51.868 2.249 171.069 1.00 15.07 176 THR A O 1
ATOM 1147 N N . SER A 1 177 ? -53.897 2.618 171.947 1.00 17.65 177 SER A N 1
ATOM 1148 C CA . SER A 1 177 ? -54.483 2.974 170.658 1.00 25.51 177 SER A CA 1
ATOM 1149 C C . SER A 1 177 ? -53.866 4.254 170.090 1.00 23.16 177 SER A C 1
ATOM 1150 O O . SER A 1 177 ? -53.999 4.535 168.900 1.00 20.53 177 SER A O 1
ATOM 1153 N N . ASP A 1 178 ? -53.179 5.015 170.938 1.00 15.27 178 ASP A N 1
ATOM 1154 C CA . ASP A 1 178 ? -52.540 6.251 170.499 1.00 21.38 178 ASP A CA 1
ATOM 1155 C C . ASP A 1 178 ? -51.044 6.078 170.245 1.00 22.85 178 ASP A C 1
ATOM 1156 O O . ASP A 1 178 ? -50.336 7.060 170.003 1.00 23.57 178 ASP A O 1
ATOM 1161 N N . ALA A 1 179 ? -50.562 4.838 170.299 1.00 14.48 179 ALA A N 1
ATOM 1162 C CA . ALA A 1 179 ? -49.168 4.560 169.958 1.00 14.79 179 ALA A CA 1
ATOM 1163 C C . ALA A 1 179 ? -48.922 4.937 168.504 1.00 9.44 179 ALA A C 1
ATOM 1164 O O . ALA A 1 179 ? -49.853 4.968 167.702 1.00 11.73 179 ALA A O 1
ATOM 1166 N N . GLN A 1 180 ? -47.673 5.215 168.151 1.00 8.48 180 GLN A N 1
ATOM 1167 C CA . GLN A 1 180 ? -47.399 5.741 166.819 1.00 12.00 180 GLN A CA 1
ATOM 1168 C C . GLN A 1 180 ? -46.366 4.919 166.044 1.00 12.45 180 GLN A C 1
ATOM 1169 O O . GLN A 1 180 ? -45.702 5.432 165.149 1.00 13.62 180 GLN A O 1
ATOM 1175 N N . GLY A 1 181 ? -46.244 3.638 166.377 1.00 8.58 181 GLY A N 1
ATOM 1176 C CA . GLY A 1 181 ? -45.343 2.769 165.647 1.00 8.31 181 GLY A CA 1
ATOM 1177 C C . GLY A 1 181 ? -45.929 2.439 164.285 1.00 7.88 181 GLY A C 1
ATOM 1178 O O . GLY A 1 181 ? -47.088 2.749 164.010 1.00 11.05 181 GLY A O 1
ATOM 1179 N N . PHE A 1 182 ? -45.134 1.814 163.426 1.00 12.58 182 PHE A N 1
ATOM 1180 C CA . PHE A 1 182 ? -45.621 1.433 162.104 1.00 5.50 182 PHE A CA 1
ATOM 1181 C C . PHE A 1 182 ? -44.763 0.348 161.474 1.00 10.78 182 PHE A C 1
ATOM 1182 O O . PHE A 1 182 ? -43.650 0.062 161.936 1.00 8.72 182 PHE A O 1
ATOM 1190 N N . LEU A 1 183 ? -45.296 -0.239 160.405 1.00 10.08 183 LEU A N 1
ATOM 1191 C CA . LEU A 1 183 ? -44.681 -1.377 159.728 1.00 7.32 183 LEU A CA 1
ATOM 1192 C C . LEU A 1 183 ? -44.410 -1.051 158.265 1.00 8.39 183 LEU A C 1
ATOM 1193 O O . LEU A 1 183 ? -45.315 -0.650 157.532 1.00 10.11 183 LEU A O 1
ATOM 1198 N N . THR A 1 184 ? -43.157 -1.199 157.854 1.00 9.72 184 THR A N 1
ATOM 1199 C CA . THR A 1 184 ? -42.786 -0.991 156.464 1.00 8.34 184 THR A CA 1
ATOM 1200 C C . THR A 1 184 ? -42.135 -2.238 155.883 1.00 13.79 184 THR A C 1
ATOM 1201 O O . THR A 1 184 ? -41.752 -3.163 156.610 1.00 14.43 184 THR A O 1
ATOM 1205 N N . CYS A 1 185 ? -41.990 -2.237 154.564 1.00 9.12 185 CYS A N 1
ATOM 1206 C CA . CYS A 1 185 ? -41.422 -3.361 153.846 1.00 11.73 185 CYS A CA 1
ATOM 1207 C C . CYS A 1 185 ? -40.600 -2.869 152.662 1.00 17.96 185 CYS A C 1
ATOM 1208 O O . CYS A 1 185 ? -40.872 -1.812 152.097 1.00 13.01 185 CYS A O 1
ATOM 1211 N N . HIS A 1 186 ? -39.583 -3.640 152.311 1.00 10.54 186 HIS A N 1
ATOM 1212 C CA . HIS A 1 186 ? -38.745 -3.368 151.156 1.00 14.00 186 HIS A CA 1
ATOM 1213 C C . HIS A 1 186 ? -38.399 -4.710 150.527 1.00 11.90 186 HIS A C 1
ATOM 1214 O O . HIS A 1 186 ? -38.129 -5.676 151.240 1.00 12.60 186 HIS A O 1
ATOM 1221 N N . VAL A 1 187 ? -38.439 -4.791 149.204 1.00 6.62 187 VAL A N 1
ATOM 1222 C CA . VAL A 1 187 ? -38.036 -6.018 148.528 1.00 6.15 187 VAL A CA 1
ATOM 1223 C C . VAL A 1 187 ? -36.842 -5.752 147.619 1.00 11.40 187 VAL A C 1
ATOM 1224 O O . VAL A 1 187 ? -36.872 -4.855 146.771 1.00 11.12 187 VAL A O 1
ATOM 1228 N N . LEU A 1 188 ? -35.784 -6.527 147.814 1.00 6.77 188 LEU A N 1
ATOM 1229 C CA . LEU A 1 188 ? -34.587 -6.411 146.992 1.00 8.30 188 LEU A CA 1
ATOM 1230 C C . LEU A 1 188 ? -34.309 -7.690 146.213 1.00 9.40 188 LEU A C 1
ATOM 1231 O O . LEU A 1 188 ? -34.230 -8.772 146.794 1.00 11.14 188 LEU A O 1
ATOM 1236 N N . ASP A 1 189 ? -34.156 -7.547 144.899 1.00 8.14 189 ASP A N 1
ATOM 1237 C CA . ASP A 1 189 ? -33.821 -8.647 143.998 1.00 10.23 189 ASP A CA 1
ATOM 1238 C C . ASP A 1 189 ? -32.302 -8.834 143.995 1.00 12.60 189 ASP A C 1
ATOM 1239 O O . ASP A 1 189 ? -31.585 -8.069 143.356 1.00 13.09 189 ASP A O 1
ATOM 1244 N N . THR A 1 190 ? -31.804 -9.842 144.710 1.00 12.47 190 THR A N 1
ATOM 1245 C CA . THR A 1 190 ? -30.359 -10.004 144.844 1.00 9.50 190 THR A CA 1
ATOM 1246 C C . THR A 1 190 ? -29.734 -10.698 143.639 1.00 12.82 190 THR A C 1
ATOM 1247 O O . THR A 1 190 ? -28.510 -10.749 143.509 1.00 17.46 190 THR A O 1
ATOM 1251 N N . GLY A 1 191 ? -30.573 -11.232 142.760 1.00 11.39 191 GLY A N 1
ATOM 1252 C CA . GLY A 1 191 ? -30.089 -11.849 141.542 1.00 17.24 191 GLY A CA 1
ATOM 1253 C C . GLY A 1 191 ? -29.734 -10.796 140.506 1.00 16.80 191 GLY A C 1
ATOM 1254 O O . GLY A 1 191 ? -28.812 -10.978 139.717 1.00 15.49 191 GLY A O 1
ATOM 1255 N N . ASN A 1 192 ? -30.460 -9.681 140.536 1.00 20.38 192 ASN A N 1
ATOM 1256 C CA . ASN A 1 192 ? -30.275 -8.598 139.577 1.00 15.90 192 ASN A CA 1
ATOM 1257 C C . ASN A 1 192 ? -29.730 -7.310 140.190 1.00 21.69 192 ASN A C 1
ATOM 1258 O O . ASN A 1 192 ? -29.327 -6.405 139.468 1.00 32.22 192 ASN A O 1
ATOM 1263 N N . GLY A 1 193 ? -29.718 -7.226 141.517 1.00 19.54 193 GLY A N 1
ATOM 1264 C CA . GLY A 1 193 ? -29.142 -6.080 142.206 1.00 19.38 193 GLY A CA 1
ATOM 1265 C C . GLY A 1 193 ? -29.977 -4.812 142.150 1.00 34.09 193 GLY A C 1
ATOM 1266 O O . GLY A 1 193 ? -29.447 -3.698 142.148 1.00 25.11 193 GLY A O 1
ATOM 1267 N N . CYS A 1 194 ? -31.292 -4.986 142.122 1.00 22.42 194 CYS A N 1
ATOM 1268 C CA . CYS A 1 194 ? -32.214 -3.871 141.975 1.00 15.96 194 CYS A CA 1
ATOM 1269 C C . CYS A 1 194 ? -33.396 -4.037 142.916 1.00 18.72 194 CYS A C 1
ATOM 1270 O O . CYS A 1 194 ? -33.708 -5.156 143.321 1.00 14.16 194 CYS A O 1
ATOM 1273 N N . PRO A 1 195 ? -34.062 -2.925 143.269 1.00 18.43 195 PRO A N 1
ATOM 1274 C CA . PRO A 1 195 ? -35.342 -3.056 143.969 1.00 10.68 195 PRO A CA 1
ATOM 1275 C C . PRO A 1 195 ? -36.311 -3.868 143.122 1.00 15.00 195 PRO A C 1
ATOM 1276 O O . PRO A 1 195 ? -36.236 -3.807 141.894 1.00 12.24 195 PRO A O 1
ATOM 1280 N N . ALA A 1 196 ? -37.198 -4.621 143.757 1.00 14.01 196 ALA A N 1
ATOM 1281 C CA . ALA A 1 196 ? -38.159 -5.432 143.011 1.00 20.77 196 ALA A CA 1
ATOM 1282 C C . ALA A 1 196 ? -39.474 -4.680 142.828 1.00 21.19 196 ALA A C 1
ATOM 1283 O O . ALA A 1 196 ? -40.271 -4.577 143.757 1.00 17.43 196 ALA A O 1
ATOM 1285 N N . GLU A 1 197 ? -39.702 -4.151 141.630 1.00 16.68 197 GLU A N 1
ATOM 1286 C CA . GLU A 1 197 ? -40.876 -3.317 141.398 1.00 15.28 197 GLU A CA 1
ATOM 1287 C C . GLU A 1 197 ? -42.086 -4.132 140.942 1.00 17.15 197 GLU A C 1
ATOM 1288 O O . GLU A 1 197 ? -41.940 -5.158 140.269 1.00 12.91 197 GLU A O 1
ATOM 1294 N N . LYS A 1 198 ? -43.271 -3.658 141.329 1.00 11.61 198 LYS A N 1
ATOM 1295 C CA . LYS A 1 198 ? -44.554 -4.232 140.931 1.00 13.81 198 LYS A CA 1
ATOM 1296 C C . LYS A 1 198 ? -44.801 -5.648 141.472 1.00 16.43 198 LYS A C 1
ATOM 1297 O O . LYS A 1 198 ? -45.533 -6.424 140.862 1.00 19.57 198 LYS A O 1
ATOM 1303 N N . MET A 1 199 ? -44.212 -5.981 142.621 1.00 12.91 199 MET A N 1
ATOM 1304 C CA . MET A 1 199 ? -44.475 -7.278 143.250 1.00 12.04 199 MET A CA 1
ATOM 1305 C C . MET A 1 199 ? -45.703 -7.175 144.152 1.00 9.41 199 MET A C 1
ATOM 1306 O O . MET A 1 199 ? -45.781 -6.267 144.978 1.00 15.21 199 MET A O 1
ATOM 1311 N N . ARG A 1 200 ? -46.661 -8.087 143.990 1.00 7.28 200 ARG A N 1
ATOM 1312 C CA . ARG A 1 200 ? -47.824 -8.137 144.878 1.00 8.90 200 ARG A CA 1
ATOM 1313 C C . ARG A 1 200 ? -47.421 -8.700 146.226 1.00 10.88 200 ARG A C 1
ATOM 1314 O O . ARG A 1 200 ? -46.654 -9.658 146.304 1.00 10.91 200 ARG A O 1
ATOM 1322 N N . ILE A 1 201 ? -47.957 -8.100 147.280 1.00 9.54 201 ILE A N 1
ATOM 1323 C CA . ILE A 1 201 ? -47.648 -8.492 148.648 1.00 8.86 201 ILE A CA 1
ATOM 1324 C C . ILE A 1 201 ? -48.915 -8.422 149.487 1.00 11.43 201 ILE A C 1
ATOM 1325 O O . ILE A 1 201 ? -49.564 -7.381 149.534 1.00 14.29 201 ILE A O 1
ATOM 1330 N N . HIS A 1 202 ? -49.278 -9.529 150.131 1.00 7.71 202 HIS A N 1
ATOM 1331 C CA . HIS A 1 202 ? -50.400 -9.522 151.061 1.00 8.35 202 HIS A CA 1
ATOM 1332 C C . HIS A 1 202 ? -49.903 -9.600 152.501 1.00 11.62 202 HIS A C 1
ATOM 1333 O O . HIS A 1 202 ? -48.780 -10.039 152.759 1.00 8.06 202 HIS A O 1
ATOM 1340 N N . LEU A 1 203 ? -50.743 -9.145 153.425 1.00 9.38 203 LEU A N 1
ATOM 1341 C CA . LEU A 1 203 ? -50.432 -9.164 154.851 1.00 8.47 203 LEU A CA 1
ATOM 1342 C C . LEU A 1 203 ? -51.641 -9.646 155.645 1.00 9.63 203 LEU A C 1
ATOM 1343 O O . LEU A 1 203 ? -52.735 -9.086 155.524 1.00 11.78 203 LEU A O 1
ATOM 1348 N N . HIS A 1 204 ? -51.443 -10.698 156.432 1.00 8.06 204 HIS A N 1
ATOM 1349 C CA . HIS A 1 204 ? -52.465 -11.195 157.351 1.00 8.68 204 HIS A CA 1
ATOM 1350 C C . HIS A 1 204 ? -52.023 -11.041 158.790 1.00 9.63 204 HIS A C 1
ATOM 1351 O O . HIS A 1 204 ? -50.838 -11.142 159.086 1.00 10.03 204 HIS A O 1
ATOM 1358 N N . ARG A 1 205 ? -52.981 -10.805 159.680 1.00 7.18 205 ARG A N 1
ATOM 1359 C CA . ARG A 1 205 ? -52.740 -10.967 161.112 1.00 10.81 205 ARG A CA 1
ATOM 1360 C C . ARG A 1 205 ? -53.195 -12.360 161.530 1.00 14.82 205 ARG A C 1
ATOM 1361 O O . ARG A 1 205 ? -54.333 -12.749 161.270 1.00 17.07 205 ARG A O 1
ATOM 1369 N N . LEU A 1 206 ? -52.306 -13.114 162.167 1.00 11.10 206 LEU A N 1
ATOM 1370 C CA . LEU A 1 206 ? -52.616 -14.494 162.540 1.00 15.73 206 LEU A CA 1
ATOM 1371 C C . LEU A 1 206 ? -53.089 -14.604 163.979 1.00 16.79 206 LEU A C 1
ATOM 1372 O O . LEU A 1 206 ? -53.862 -15.500 164.316 1.00 17.70 206 LEU A O 1
ATOM 1377 N N . SER A 1 207 ? -52.617 -13.694 164.825 1.00 14.11 207 SER A N 1
ATOM 1378 C CA . SER A 1 207 ? -52.988 -13.695 166.236 1.00 25.16 207 SER A CA 1
ATOM 1379 C C . SER A 1 207 ? -52.813 -12.292 166.818 1.00 22.60 207 SER A C 1
ATOM 1380 O O . SER A 1 207 ? -52.031 -11.495 166.287 1.00 19.41 207 SER A O 1
ATOM 1383 N N . PRO A 1 208 ? -53.563 -11.963 167.886 1.00 24.53 208 PRO A N 1
ATOM 1384 C CA . PRO A 1 208 ? -54.574 -12.786 168.564 1.00 26.15 208 PRO A CA 1
ATOM 1385 C C . PRO A 1 208 ? -55.800 -13.026 167.683 1.00 26.67 208 PRO A C 1
ATOM 1386 O O . PRO A 1 208 ? -56.148 -12.156 166.885 1.00 27.97 208 PRO A O 1
ATOM 1390 N N . PRO A 1 209 ? -56.438 -14.198 167.824 1.00 27.36 209 PRO A N 1
ATOM 1391 C CA . PRO A 1 209 ? -57.534 -14.635 166.949 1.00 30.43 209 PRO A CA 1
ATOM 1392 C C . PRO A 1 209 ? -58.652 -13.602 166.775 1.00 24.43 209 PRO A C 1
ATOM 1393 O O . PRO A 1 209 ? -59.302 -13.587 165.731 1.00 35.52 209 PRO A O 1
ATOM 1397 N N . GLU A 1 210 ? -58.860 -12.747 167.771 1.00 21.71 210 GLU A N 1
ATOM 1398 C CA . GLU A 1 210 ? -59.926 -11.748 167.708 1.00 23.86 210 GLU A CA 1
ATOM 1399 C C . GLU A 1 210 ? -59.710 -10.719 166.598 1.00 41.95 210 GLU A C 1
ATOM 1400 O O . GLU A 1 210 ? -60.667 -10.151 166.076 1.00 35.08 210 GLU A O 1
ATOM 1406 N N . MET A 1 211 ? -58.453 -10.472 166.247 1.00 29.16 211 MET A N 1
ATOM 1407 C CA . MET A 1 211 ? -58.132 -9.450 165.255 1.00 29.40 211 MET A CA 1
ATOM 1408 C C . MET A 1 211 ? -57.544 -10.047 163.981 1.00 23.29 211 MET A C 1
ATOM 1409 O O . MET A 1 211 ? -57.069 -9.323 163.102 1.00 22.90 211 MET A O 1
ATOM 1414 N N . ALA A 1 212 ? -57.590 -11.371 163.884 1.00 23.69 212 ALA A N 1
ATOM 1415 C CA . ALA A 1 212 ? -57.003 -12.081 162.756 1.00 20.12 212 ALA A CA 1
ATOM 1416 C C . ALA A 1 212 ? -57.728 -11.782 161.443 1.00 25.47 212 ALA A C 1
ATOM 1417 O O . ALA A 1 212 ? -58.901 -11.407 161.439 1.00 22.89 212 ALA A O 1
ATOM 1419 N N . GLY A 1 213 ? -57.015 -11.945 160.332 1.00 22.22 213 GLY A N 1
ATOM 1420 C CA . GLY A 1 213 ? -57.599 -11.754 159.015 1.00 23.19 213 GLY A CA 1
ATOM 1421 C C . GLY A 1 213 ? -56.698 -10.981 158.074 1.00 25.17 213 GLY A C 1
ATOM 1422 O O . GLY A 1 213 ? -55.606 -10.561 158.450 1.00 13.17 213 GLY A O 1
ATOM 1423 N N . LEU A 1 214 ? -57.153 -10.810 156.837 1.00 22.29 214 LEU A N 1
ATOM 1424 C CA . LEU A 1 214 ? -56.448 -9.990 155.856 1.00 17.45 214 LEU A CA 1
ATOM 1425 C C . LEU A 1 214 ? -56.421 -8.536 156.303 1.00 22.25 214 LEU A C 1
ATOM 1426 O O . LEU A 1 214 ? -57.467 -7.936 156.564 1.00 20.00 214 LEU A O 1
ATOM 1431 N N . VAL A 1 215 ? -55.230 -7.959 156.401 1.00 16.23 215 VAL A N 1
ATOM 1432 C CA . VAL A 1 215 ? -55.139 -6.570 156.835 1.00 18.53 215 VAL A CA 1
ATOM 1433 C C . VAL A 1 215 ? -54.593 -5.669 155.735 1.00 29.80 215 VAL A C 1
ATOM 1434 O O . VAL A 1 215 ? -54.382 -4.477 155.953 1.00 38.73 215 VAL A O 1
ATOM 1438 N N . GLY A 1 216 ? -54.368 -6.232 154.552 1.00 23.89 216 GLY A N 1
ATOM 1439 C CA . GLY A 1 216 ? -53.989 -5.413 153.414 1.00 27.33 216 GLY A CA 1
ATOM 1440 C C . GLY A 1 216 ? -53.418 -6.151 152.219 1.00 19.34 216 GLY A C 1
ATOM 1441 O O . GLY A 1 216 ? -52.809 -7.209 152.358 1.00 14.04 216 GLY A O 1
ATOM 1442 N N . GLU A 1 217 ? -53.641 -5.585 151.036 1.00 19.81 217 GLU A N 1
ATOM 1443 C CA . GLU A 1 217 ? -52.996 -6.042 149.812 1.00 15.51 217 GLU A CA 1
ATOM 1444 C C . GLU A 1 217 ? -52.166 -4.893 149.253 1.00 19.92 217 GLU A C 1
ATOM 1445 O O . GLU A 1 217 ? -52.650 -3.765 149.154 1.00 20.16 217 GLU A O 1
ATOM 1451 N N . PHE A 1 218 ? -50.916 -5.174 148.897 1.00 13.63 218 PHE A N 1
ATOM 1452 C CA . PHE A 1 218 ? -50.000 -4.118 148.484 1.00 12.14 218 PHE A CA 1
ATOM 1453 C C . PHE A 1 218 ? -49.262 -4.469 147.205 1.00 16.27 218 PHE A C 1
ATOM 1454 O O . PHE A 1 218 ? -49.317 -5.605 146.729 1.00 11.48 218 PHE A O 1
ATOM 1462 N N . VAL A 1 219 ? -48.590 -3.469 146.644 1.00 15.52 219 VAL A N 1
ATOM 1463 C CA . VAL A 1 219 ? -47.713 -3.639 145.488 1.00 13.94 219 VAL A CA 1
ATOM 1464 C C . VAL A 1 219 ? -46.464 -2.794 145.726 1.00 12.00 219 VAL A C 1
ATOM 1465 O O . VAL A 1 219 ? -46.552 -1.725 146.325 1.00 17.28 219 VAL A O 1
ATOM 1469 N N . THR A 1 220 ? -45.304 -3.265 145.277 1.00 12.16 220 THR A N 1
ATOM 1470 C CA . THR A 1 220 ? -44.083 -2.482 145.426 1.00 9.38 220 THR A CA 1
ATOM 1471 C C . THR A 1 220 ? -43.966 -1.423 144.333 1.00 13.85 220 THR A C 1
ATOM 1472 O O . THR A 1 220 ? -44.408 -1.633 143.192 1.00 14.10 220 THR A O 1
ATOM 1476 N N . ASN A 1 221 ? -43.363 -0.290 144.682 1.00 10.85 221 ASN A N 1
ATOM 1477 C CA . ASN A 1 221 ? -43.095 0.763 143.707 1.00 20.19 221 ASN A CA 1
ATOM 1478 C C . ASN A 1 221 ? -41.719 0.565 143.074 1.00 18.78 221 ASN A C 1
ATOM 1479 O O . ASN A 1 221 ? -41.070 -0.454 143.315 1.00 14.18 221 ASN A O 1
ATOM 1484 N N . ASP A 1 222 ? -41.269 1.544 142.289 1.00 21.17 222 ASP A N 1
ATOM 1485 C CA . ASP A 1 222 ? -39.979 1.456 141.599 1.00 25.88 222 ASP A CA 1
ATOM 1486 C C . ASP A 1 222 ? -38.798 1.442 142.560 1.00 22.37 222 ASP A C 1
ATOM 1487 O O . ASP A 1 222 ? -37.676 1.113 142.174 1.00 26.68 222 ASP A O 1
ATOM 1492 N N . ASP A 1 223 ? -39.055 1.805 143.812 1.00 19.46 223 ASP A N 1
ATOM 1493 C CA . ASP A 1 223 ? -38.025 1.815 144.837 1.00 18.50 223 ASP A CA 1
ATOM 1494 C C . ASP A 1 223 ? -38.029 0.494 145.621 1.00 19.70 223 ASP A C 1
ATOM 1495 O O . ASP A 1 223 ? -37.178 0.268 146.481 1.00 21.40 223 ASP A O 1
ATOM 1500 N N . GLY A 1 224 ? -38.991 -0.374 145.316 1.00 13.45 224 GLY A N 1
ATOM 1501 C CA . GLY A 1 224 ? -39.088 -1.673 145.964 1.00 16.13 224 GLY A CA 1
ATOM 1502 C C . GLY A 1 224 ? -39.789 -1.590 147.307 1.00 16.80 224 GLY A C 1
ATOM 1503 O O . GLY A 1 224 ? -39.795 -2.546 148.084 1.00 13.47 224 GLY A O 1
ATOM 1504 N N . ARG A 1 225 ? -40.383 -0.431 147.576 1.00 12.01 225 ARG A N 1
ATOM 1505 C CA . ARG A 1 225 ? -41.081 -0.200 148.826 1.00 10.23 225 ARG A CA 1
ATOM 1506 C C . ARG A 1 225 ? -42.573 -0.260 148.584 1.00 10.62 225 ARG A C 1
ATOM 1507 O O . ARG A 1 225 ? -43.008 -0.302 147.440 1.00 12.07 225 ARG A O 1
ATOM 1515 N N . LEU A 1 226 ? -43.366 -0.302 149.648 1.00 11.65 226 LEU A N 1
ATOM 1516 C CA . LEU A 1 226 ? -44.808 -0.422 149.465 1.00 11.78 226 LEU A CA 1
ATOM 1517 C C . LEU A 1 226 ? -45.398 0.859 148.897 1.00 16.60 226 LEU A C 1
ATOM 1518 O O . LEU A 1 226 ? -45.154 1.946 149.411 1.00 15.77 226 LEU A O 1
ATOM 1523 N N . GLU A 1 227 ? -46.170 0.725 147.829 1.00 13.52 227 GLU A N 1
ATOM 1524 C CA . GLU A 1 227 ? -46.908 1.859 147.296 1.00 14.43 227 GLU A CA 1
ATOM 1525 C C . GLU A 1 227 ? -47.918 2.335 148.341 1.00 14.53 227 GLU A C 1
ATOM 1526 O O . GLU A 1 227 ? -48.721 1.547 148.841 1.00 22.12 227 GLU A O 1
ATOM 1532 N N . GLY A 1 228 ? -47.863 3.616 148.688 1.00 24.67 228 GLY A N 1
ATOM 1533 C CA . GLY A 1 228 ? -48.772 4.157 149.682 1.00 23.45 228 GLY A CA 1
ATOM 1534 C C . GLY A 1 228 ? -48.200 4.199 151.086 1.00 25.64 228 GLY A C 1
ATOM 1535 O O . GLY A 1 228 ? -48.892 4.575 152.031 1.00 32.80 228 GLY A O 1
ATOM 1536 N N . GLY A 1 229 ? -46.937 3.806 151.230 1.00 19.51 229 GLY A N 1
ATOM 1537 C CA . GLY A 1 229 ? -46.267 3.886 152.515 1.00 28.22 229 GLY A CA 1
ATOM 1538 C C . GLY A 1 229 ? -46.445 2.660 153.390 1.00 22.56 229 GLY A C 1
ATOM 1539 O O . GLY A 1 229 ? -46.658 1.562 152.884 1.00 17.68 229 GLY A O 1
ATOM 1540 N N . PRO A 1 230 ? -46.366 2.847 154.715 1.00 18.70 230 PRO A N 1
ATOM 1541 C CA . PRO A 1 230 ? -46.408 1.751 155.693 1.00 15.36 230 PRO A CA 1
ATOM 1542 C C . PRO A 1 230 ? -47.655 0.891 155.563 1.00 14.17 230 PRO A C 1
ATOM 1543 O O . PRO A 1 230 ? -48.732 1.406 155.265 1.00 17.63 230 PRO A O 1
ATOM 1547 N N . ALA A 1 231 ? -47.497 -0.411 155.775 1.00 12.13 231 ALA A N 1
ATOM 1548 C CA . ALA A 1 231 ? -48.605 -1.352 155.700 1.00 12.18 231 ALA A CA 1
ATOM 1549 C C . ALA A 1 231 ? -49.574 -1.156 156.858 1.00 14.25 231 ALA A C 1
ATOM 1550 O O . ALA A 1 231 ? -50.787 -1.292 156.704 1.00 14.60 231 ALA A O 1
ATOM 1552 N N . LEU A 1 232 ? -49.021 -0.858 158.027 1.00 11.54 232 LEU A N 1
ATOM 1553 C CA . LEU A 1 232 ? -49.810 -0.621 159.224 1.00 7.14 232 LEU A CA 1
ATOM 1554 C C . LEU A 1 232 ? -49.253 0.606 159.930 1.00 15.84 232 LEU A C 1
ATOM 1555 O O . LEU A 1 232 ? -48.042 0.808 159.942 1.00 12.24 232 LEU A O 1
ATOM 1560 N N . LYS A 1 233 ? -50.131 1.418 160.513 1.00 11.44 233 LYS A N 1
ATOM 1561 C CA . LYS A 1 233 ? -49.705 2.651 161.175 1.00 14.94 233 LYS A CA 1
ATOM 1562 C C . LYS A 1 233 ? -50.570 2.988 162.393 1.00 13.06 233 LYS A C 1
ATOM 1563 O O . LYS A 1 233 ? -51.792 3.107 162.287 1.00 16.07 233 LYS A O 1
ATOM 1569 N N . GLY A 1 234 ? -49.939 3.136 163.553 1.00 13.64 234 GLY A N 1
ATOM 1570 C CA . GLY A 1 234 ? -50.643 3.641 164.718 1.00 16.78 234 GLY A CA 1
ATOM 1571 C C . GLY A 1 234 ? -51.329 2.575 165.546 1.00 11.08 234 GLY A C 1
ATOM 1572 O O . GLY A 1 234 ? -51.541 1.451 165.088 1.00 15.46 234 GLY A O 1
ATOM 1573 N N . GLY A 1 235 ? -51.693 2.943 166.771 1.00 16.57 235 GLY A N 1
ATOM 1574 C CA . GLY A 1 235 ? -52.143 1.990 167.767 1.00 17.25 235 GLY A CA 1
ATOM 1575 C C . GLY A 1 235 ? -53.419 1.227 167.464 1.00 17.79 235 GLY A C 1
ATOM 1576 O O . GLY A 1 235 ? -53.743 0.276 168.166 1.00 22.52 235 GLY A O 1
ATOM 1577 N N . LYS A 1 236 ? -54.148 1.623 166.426 1.00 21.67 236 LYS A N 1
ATOM 1578 C CA . LYS A 1 236 ? -55.376 0.907 166.088 1.00 27.12 236 LYS A CA 1
ATOM 1579 C C . LYS A 1 236 ? -55.163 -0.248 165.110 1.00 25.61 236 LYS A C 1
ATOM 1580 O O . LYS A 1 236 ? -55.947 -1.193 165.100 1.00 42.81 236 LYS A O 1
ATOM 1586 N N . GLU A 1 237 ? -54.109 -0.192 164.301 1.00 22.48 237 GLU A N 1
ATOM 1587 C CA . GLU A 1 237 ? -53.849 -1.281 163.361 1.00 27.57 237 GLU A CA 1
ATOM 1588 C C . GLU A 1 237 ? -52.462 -1.904 163.536 1.00 21.89 237 GLU A C 1
ATOM 1589 O O . GLU A 1 237 ? -52.298 -3.104 163.329 1.00 20.72 237 GLU A O 1
ATOM 1595 N N . PHE A 1 238 ? -51.467 -1.101 163.909 1.00 13.51 238 PHE A N 1
ATOM 1596 C CA . PHE A 1 238 ? -50.147 -1.641 164.229 1.00 13.89 238 PHE A CA 1
ATOM 1597 C C . PHE A 1 238 ? -50.167 -2.152 165.663 1.00 21.08 238 PHE A C 1
ATOM 1598 O O . PHE A 1 238 ? -49.749 -1.452 166.587 1.00 17.54 238 PHE A O 1
ATOM 1606 N N . THR A 1 239 ? -50.664 -3.374 165.844 1.00 16.46 239 THR A N 1
ATOM 1607 C CA . THR A 1 239 ? -50.897 -3.919 167.176 1.00 13.81 239 THR A CA 1
ATOM 1608 C C . THR A 1 239 ? -50.039 -5.152 167.448 1.00 18.72 239 THR A C 1
ATOM 1609 O O . THR A 1 239 ? -49.675 -5.875 166.523 1.00 11.87 239 THR A O 1
ATOM 1613 N N . VAL A 1 240 ? -49.720 -5.378 168.721 1.00 11.82 240 VAL A N 1
ATOM 1614 C CA . VAL A 1 240 ? -48.967 -6.558 169.138 1.00 11.88 240 VAL A CA 1
ATOM 1615 C C . VAL A 1 240 ? -49.664 -7.833 168.664 1.00 12.01 240 VAL A C 1
ATOM 1616 O O . VAL A 1 240 ? -50.881 -7.973 168.797 1.00 10.68 240 VAL A O 1
ATOM 1620 N N . GLY A 1 241 ? -48.892 -8.749 168.085 1.00 11.44 241 GLY A N 1
ATOM 1621 C CA . GLY A 1 241 ? -49.434 -10.011 167.619 1.00 17.41 241 GLY A CA 1
ATOM 1622 C C . GLY A 1 241 ? -48.560 -10.689 166.584 1.00 11.97 241 GLY A C 1
ATOM 1623 O O . GLY A 1 241 ? -47.436 -10.258 166.328 1.00 8.85 241 GLY A O 1
ATOM 1624 N N . GLN A 1 242 ? -49.074 -11.763 165.993 1.00 7.62 242 GLN A N 1
ATOM 1625 C CA . GLN A 1 242 ? -48.340 -12.479 164.968 1.00 8.63 242 GLN A CA 1
ATOM 1626 C C . GLN A 1 242 ? -48.908 -12.159 163.593 1.00 9.96 242 GLN A C 1
ATOM 1627 O O . GLN A 1 242 ? -50.124 -12.122 163.409 1.00 11.61 242 GLN A O 1
ATOM 1633 N N . TYR A 1 243 ? -48.021 -11.931 162.632 1.00 5.79 243 TYR A N 1
ATOM 1634 C CA . TYR A 1 243 ? -48.418 -11.577 161.266 1.00 7.98 243 TYR A CA 1
ATOM 1635 C C . TYR A 1 243 ? -47.772 -12.489 160.223 1.00 9.77 243 TYR A C 1
ATOM 1636 O O . TYR A 1 243 ? -46.830 -13.223 160.525 1.00 7.72 243 TYR A O 1
ATOM 1645 N N . GLU A 1 244 ? -48.270 -12.426 158.991 1.00 7.72 244 GLU A N 1
ATOM 1646 C CA . GLU A 1 244 ? -47.637 -13.130 157.884 1.00 11.09 244 GLU A CA 1
ATOM 1647 C C . GLU A 1 244 ? -47.730 -12.332 156.584 1.00 9.51 244 GLU A C 1
ATOM 1648 O O . GLU A 1 244 ? -48.827 -11.992 156.137 1.00 9.35 244 GLU A O 1
ATOM 1654 N N . TRP A 1 245 ? -46.575 -12.002 156.002 1.00 7.22 245 TRP A N 1
ATOM 1655 C CA . TRP A 1 245 ? -46.531 -11.503 154.634 1.00 5.86 245 TRP A CA 1
ATOM 1656 C C . TRP A 1 245 ? -46.756 -12.667 153.686 1.00 10.82 245 TRP A C 1
ATOM 1657 O O . TRP A 1 245 ? -46.432 -13.811 154.004 1.00 12.01 245 TRP A O 1
ATOM 1668 N N . THR A 1 246 ? -47.275 -12.361 152.507 1.00 5.88 246 THR A N 1
ATOM 1669 C CA . THR A 1 246 ? -47.234 -13.285 151.386 1.00 8.91 246 THR A CA 1
ATOM 1670 C C . THR A 1 246 ? -46.603 -12.544 150.218 1.00 9.03 246 THR A C 1
ATOM 1671 O O . THR A 1 246 ? -47.177 -11.584 149.713 1.00 9.07 246 THR A O 1
ATOM 1675 N N . PHE A 1 247 ? -45.398 -12.951 149.829 1.00 6.73 247 PHE A N 1
ATOM 1676 C CA . PHE A 1 247 ? -44.713 -12.335 148.700 1.00 5.96 247 PHE A CA 1
ATOM 1677 C C . PHE A 1 247 ? -44.934 -13.161 147.440 1.00 9.04 247 PHE A C 1
ATOM 1678 O O . PHE A 1 247 ? -44.590 -14.344 147.401 1.00 11.17 247 PHE A O 1
ATOM 1686 N N . PHE A 1 248 ? -45.502 -12.549 146.408 1.00 10.05 248 PHE A N 1
ATOM 1687 C CA . PHE A 1 248 ? -45.753 -13.284 145.169 1.00 7.07 248 PHE A CA 1
ATOM 1688 C C . PHE A 1 248 ? -44.571 -13.127 144.221 1.00 12.62 248 PHE A C 1
ATOM 1689 O O . PHE A 1 248 ? -44.648 -12.415 143.222 1.00 15.08 248 PHE A O 1
ATOM 1697 N N . CYS A 1 249 ? -43.475 -13.810 144.544 1.00 9.77 249 CYS A N 1
ATOM 1698 C CA . CYS A 1 249 ? -42.215 -13.625 143.834 1.00 9.61 249 CYS A CA 1
ATOM 1699 C C . CYS A 1 249 ? -42.201 -14.280 142.464 1.00 12.29 249 CYS A C 1
ATOM 1700 O O . CYS A 1 249 ? -41.468 -13.845 141.578 1.00 15.19 249 CYS A O 1
ATOM 1703 N N . GLY A 1 250 ? -42.993 -15.336 142.305 1.00 16.66 250 GLY A N 1
ATOM 1704 C CA . GLY A 1 250 ? -43.093 -16.024 141.030 1.00 12.64 250 GLY A CA 1
ATOM 1705 C C . GLY A 1 250 ? -43.533 -15.101 139.911 1.00 11.44 250 GLY A C 1
ATOM 1706 O O . GLY A 1 250 ? -42.957 -15.118 138.821 1.00 15.50 250 GLY A O 1
ATOM 1707 N N . GLU A 1 251 ? -44.559 -14.299 140.177 1.00 12.43 251 GLU A N 1
ATOM 1708 C CA . GLU A 1 251 ? -45.026 -13.311 139.205 1.00 15.37 251 GLU A CA 1
ATOM 1709 C C . GLU A 1 251 ? -43.945 -12.283 138.885 1.00 19.73 251 GLU A C 1
ATOM 1710 O O . GLU A 1 251 ? -43.811 -11.865 137.739 1.00 12.28 251 GLU A O 1
ATOM 1716 N N . TYR A 1 252 ? -43.184 -11.868 139.899 1.00 13.66 252 TYR A N 1
ATOM 1717 C CA . TYR A 1 252 ? -42.121 -10.893 139.683 1.00 14.32 252 TYR A CA 1
ATOM 1718 C C . TYR A 1 252 ? -41.018 -11.471 138.789 1.00 14.22 252 TYR A C 1
ATOM 1719 O O . TYR A 1 252 ? -40.582 -10.825 137.835 1.00 11.87 252 TYR A O 1
ATOM 1728 N N . PHE A 1 253 ? -40.562 -12.685 139.086 1.00 5.77 253 PHE A N 1
ATOM 1729 C CA . PHE A 1 253 ? -39.503 -13.270 138.269 1.00 11.39 253 PHE A CA 1
ATOM 1730 C C . PHE A 1 253 ? -39.971 -13.486 136.822 1.00 9.43 253 PHE A C 1
ATOM 1731 O O . PHE A 1 253 ? -39.195 -13.315 135.880 1.00 13.16 253 PHE A O 1
ATOM 1739 N N . ALA A 1 254 ? -41.241 -13.833 136.651 1.00 8.28 254 ALA A N 1
ATOM 1740 C CA . ALA A 1 254 ? -41.795 -14.037 135.309 1.00 16.13 254 ALA A CA 1
ATOM 1741 C C . ALA A 1 254 ? -41.855 -12.730 134.519 1.00 19.85 254 ALA A C 1
ATOM 1742 O O . ALA A 1 254 ? -41.730 -12.734 133.294 1.00 10.47 254 ALA A O 1
ATOM 1744 N N . SER A 1 255 ? -42.041 -11.614 135.222 1.00 13.23 255 SER A N 1
ATOM 1745 C CA . SER A 1 255 ? -42.112 -10.311 134.570 1.00 8.83 255 SER A CA 1
ATOM 1746 C C . SER A 1 255 ? -40.745 -9.894 134.045 1.00 16.50 255 SER A C 1
ATOM 1747 O O . SER A 1 255 ? -40.643 -9.062 133.147 1.00 20.64 255 SER A O 1
ATOM 1750 N N . LYS A 1 256 ? -39.693 -10.475 134.611 1.00 11.14 256 LYS A N 1
ATOM 1751 C CA . LYS A 1 256 ? -38.332 -10.142 134.208 1.00 17.49 256 LYS A CA 1
ATOM 1752 C C . LYS A 1 256 ? -37.795 -11.128 133.181 1.00 15.15 256 LYS A C 1
ATOM 1753 O O . LYS A 1 256 ? -36.733 -10.911 132.591 1.00 23.41 256 LYS A O 1
ATOM 1759 N N . GLY A 1 257 ? -38.523 -12.220 132.979 1.00 13.32 257 GLY A N 1
ATOM 1760 C CA . GLY A 1 257 ? -38.034 -13.300 132.145 1.00 17.05 257 GLY A CA 1
ATOM 1761 C C . GLY A 1 257 ? -36.896 -14.052 132.819 1.00 19.07 257 GLY A C 1
ATOM 1762 O O . GLY A 1 257 ? -36.152 -14.780 132.163 1.00 19.24 257 GLY A O 1
ATOM 1763 N N . THR A 1 258 ? -36.752 -13.873 134.131 1.00 14.02 258 THR A N 1
ATOM 1764 C CA . THR A 1 258 ? -35.701 -14.562 134.889 1.00 8.66 258 THR A CA 1
ATOM 1765 C C . THR A 1 258 ? -35.923 -16.070 134.854 1.00 13.48 258 THR A C 1
ATOM 1766 O O . THR A 1 258 ? -37.048 -16.548 135.011 1.00 14.48 258 THR A O 1
ATOM 1770 N N . PHE A 1 259 ? -34.858 -16.825 134.617 1.00 11.74 259 PHE A N 1
ATOM 1771 C CA . PHE A 1 259 ? -35.003 -18.272 134.569 1.00 17.12 259 PHE A CA 1
ATOM 1772 C C . PHE A 1 259 ? -35.418 -18.825 135.921 1.00 19.84 259 PHE A C 1
ATOM 1773 O O . PHE A 1 259 ? -34.798 -18.536 136.948 1.00 12.17 259 PHE A O 1
ATOM 1781 N N . THR A 1 260 ? -36.495 -19.600 135.900 1.00 14.33 260 THR A N 1
ATOM 1782 C CA . THR A 1 260 ? -36.944 -20.367 137.052 1.00 14.32 260 THR A CA 1
ATOM 1783 C C . THR A 1 260 ? -37.277 -21.779 136.574 1.00 18.84 260 THR A C 1
ATOM 1784 O O . THR A 1 260 ? -37.500 -22.000 135.383 1.00 19.17 260 THR A O 1
ATOM 1788 N N . SER A 1 261 ? -37.291 -22.735 137.493 1.00 12.06 261 SER A N 1
ATOM 1789 C CA . SER A 1 261 ? -37.658 -24.102 137.151 1.00 11.53 261 SER A CA 1
ATOM 1790 C C . SER A 1 261 ? -39.145 -24.175 136.809 1.00 17.72 261 SER A C 1
ATOM 1791 O O . SER A 1 261 ? -39.929 -23.340 137.261 1.00 14.49 261 SER A O 1
ATOM 1794 N N . GLY A 1 262 ? -39.519 -25.162 135.993 1.00 20.28 262 GLY A N 1
ATOM 1795 C CA . GLY A 1 262 ? -40.909 -25.369 135.609 1.00 29.13 262 GLY A CA 1
ATOM 1796 C C . GLY A 1 262 ? -41.814 -25.389 136.824 1.00 27.99 262 GLY A C 1
ATOM 1797 O O . GLY A 1 262 ? -42.833 -24.708 136.859 1.00 27.04 262 GLY A O 1
ATOM 1798 N N . GLN A 1 263 ? -41.431 -26.188 137.812 1.00 21.24 263 GLN A N 1
ATOM 1799 C CA . GLN A 1 263 ? -41.937 -26.060 139.173 1.00 16.88 263 GLN A CA 1
ATOM 1800 C C . GLN A 1 263 ? -40.938 -25.181 139.913 1.00 12.46 263 GLN A C 1
ATOM 1801 O O . GLN A 1 263 ? -39.880 -25.656 140.311 1.00 13.14 263 GLN A O 1
ATOM 1807 N N . PRO A 1 264 ? -41.244 -23.885 140.059 1.00 12.51 264 PRO A N 1
ATOM 1808 C CA . PRO A 1 264 ? -40.221 -22.980 140.594 1.00 17.06 264 PRO A CA 1
ATOM 1809 C C . PRO A 1 264 ? -39.806 -23.337 142.020 1.00 8.43 264 PRO A C 1
ATOM 1810 O O . PRO A 1 264 ? -40.646 -23.718 142.832 1.00 10.18 264 PRO A O 1
ATOM 1814 N N . PHE A 1 265 ? -38.515 -23.230 142.308 1.00 8.42 265 PHE A N 1
ATOM 1815 C CA . PHE A 1 265 ? -38.036 -23.480 143.664 1.00 8.16 265 PHE A CA 1
ATOM 1816 C C . PHE A 1 265 ? -38.710 -22.515 144.634 1.00 14.70 265 PHE A C 1
ATOM 1817 O O . PHE A 1 265 ? -39.224 -22.925 145.671 1.00 10.62 265 PHE A O 1
ATOM 1825 N N . LEU A 1 266 ? -38.729 -21.238 144.264 1.00 9.34 266 LEU A N 1
ATOM 1826 C CA . LEU A 1 266 ? -39.433 -20.200 145.012 1.00 14.76 266 LEU A CA 1
ATOM 1827 C C . LEU A 1 266 ? -40.434 -19.503 144.108 1.00 20.24 266 LEU A C 1
ATOM 1828 O O . LEU A 1 266 ? -40.066 -19.044 143.032 1.00 20.18 266 LEU A O 1
ATOM 1833 N N . ASP A 1 267 ? -41.693 -19.430 144.527 1.00 14.22 267 ASP A N 1
ATOM 1834 C CA . ASP A 1 267 ? -42.638 -18.551 143.847 1.00 23.65 267 ASP A CA 1
ATOM 1835 C C . ASP A 1 267 ? -43.381 -17.714 144.882 1.00 20.14 267 ASP A C 1
ATOM 1836 O O . ASP A 1 267 ? -43.110 -16.526 145.030 1.00 29.00 267 ASP A O 1
ATOM 1841 N N . THR A 1 268 ? -44.286 -18.336 145.626 1.00 16.34 268 THR A N 1
ATOM 1842 C CA . THR A 1 268 ? -44.987 -17.634 146.693 1.00 11.96 268 THR A CA 1
ATOM 1843 C C . THR A 1 268 ? -44.278 -17.846 148.035 1.00 13.56 268 THR A C 1
ATOM 1844 O O . THR A 1 268 ? -44.113 -18.975 148.480 1.00 19.65 268 THR A O 1
ATOM 1848 N N . ILE A 1 269 ? -43.863 -16.757 148.676 1.00 12.00 269 ILE A N 1
ATOM 1849 C CA . ILE A 1 269 ? -43.091 -16.851 149.916 1.00 8.84 269 ILE A CA 1
ATOM 1850 C C . ILE A 1 269 ? -43.856 -16.302 151.112 1.00 11.27 269 ILE A C 1
ATOM 1851 O O . ILE A 1 269 ? -44.180 -15.107 151.153 1.00 10.88 269 ILE A O 1
ATOM 1856 N N . PRO A 1 270 ? -44.161 -17.172 152.086 1.00 11.88 270 PRO A N 1
ATOM 1857 C CA . PRO A 1 270 ? -44.725 -16.696 153.351 1.00 14.12 270 PRO A CA 1
ATOM 1858 C C . PRO A 1 270 ? -43.619 -16.204 154.286 1.00 16.96 270 PRO A C 1
ATOM 1859 O O . PRO A 1 270 ? -42.535 -16.792 154.318 1.00 11.83 270 PRO A O 1
ATOM 1863 N N . LEU A 1 271 ? -43.884 -15.124 155.010 1.00 12.18 271 LEU A N 1
ATOM 1864 C CA . LEU A 1 271 ? -42.936 -14.596 155.988 1.00 12.50 271 LEU A CA 1
ATOM 1865 C C . LEU A 1 271 ? -43.684 -14.315 157.277 1.00 9.05 271 LEU A C 1
ATOM 1866 O O . LEU A 1 271 ? -44.359 -13.292 157.401 1.00 10.65 271 LEU A O 1
ATOM 1871 N N . ARG A 1 272 ? -43.561 -15.237 158.226 1.00 7.75 272 ARG A N 1
ATOM 1872 C CA . ARG A 1 272 ? -44.278 -15.176 159.495 1.00 5.41 272 ARG A CA 1
ATOM 1873 C C . ARG A 1 272 ? -43.424 -14.470 160.552 1.00 13.60 272 ARG A C 1
ATOM 1874 O O . ARG A 1 272 ? -42.246 -14.798 160.716 1.00 6.17 272 ARG A O 1
ATOM 1882 N N . PHE A 1 273 ? -44.011 -13.499 161.251 1.00 8.47 273 PHE A N 1
ATOM 1883 C CA . PHE A 1 273 ? -43.269 -12.707 162.233 1.00 11.35 273 PHE A CA 1
ATOM 1884 C C . PHE A 1 273 ? -44.152 -12.084 163.319 1.00 7.56 273 PHE A C 1
ATOM 1885 O O . PHE A 1 273 ? -45.364 -11.913 163.148 1.00 9.62 273 PHE A O 1
ATOM 1893 N N . GLY A 1 274 ? -43.527 -11.734 164.439 1.00 7.66 274 GLY A N 1
ATOM 1894 C CA . GLY A 1 274 ? -44.245 -11.154 165.555 1.00 8.27 274 GLY A CA 1
ATOM 1895 C C . GLY A 1 274 ? -43.894 -9.696 165.760 1.00 15.73 274 GLY A C 1
ATOM 1896 O O . GLY A 1 274 ? -42.752 -9.288 165.527 1.00 8.53 274 GLY A O 1
ATOM 1897 N N . ILE A 1 275 ? -44.888 -8.917 166.181 1.00 8.13 275 ILE A N 1
ATOM 1898 C CA . ILE A 1 275 ? -44.690 -7.530 166.592 1.00 7.58 275 ILE A CA 1
ATOM 1899 C C . ILE A 1 275 ? -44.897 -7.421 168.104 1.00 7.00 275 ILE A C 1
ATOM 1900 O O . ILE A 1 275 ? -45.941 -7.800 168.623 1.00 9.68 275 ILE A O 1
ATOM 1905 N N . ASP A 1 276 ? -43.898 -6.908 168.809 1.00 6.75 276 ASP A N 1
ATOM 1906 C CA . ASP A 1 276 ? -43.923 -6.923 170.269 1.00 8.81 276 ASP A CA 1
ATOM 1907 C C . ASP A 1 276 ? -44.148 -5.541 170.899 1.00 9.05 276 ASP A C 1
ATOM 1908 O O . ASP A 1 276 ? -44.517 -5.450 172.065 1.00 11.10 276 ASP A O 1
ATOM 1913 N N . ASN A 1 277 ? -43.931 -4.473 170.140 1.00 7.14 277 ASN A N 1
ATOM 1914 C CA . ASN A 1 277 ? -43.984 -3.123 170.710 1.00 8.93 277 ASN A CA 1
ATOM 1915 C C . ASN A 1 277 ? -44.652 -2.125 169.761 1.00 10.76 277 ASN A C 1
ATOM 1916 O O . ASN A 1 277 ? -44.090 -1.771 168.729 1.00 11.37 277 ASN A O 1
ATOM 1921 N N . PRO A 1 278 ? -45.845 -1.642 170.136 1.00 11.36 278 PRO A N 1
ATOM 1922 C CA . PRO A 1 278 ? -46.650 -0.764 169.279 1.00 18.62 278 PRO A CA 1
ATOM 1923 C C . PRO A 1 278 ? -46.060 0.638 169.086 1.00 9.77 278 PRO A C 1
ATOM 1924 O O . PRO A 1 278 ? -46.557 1.371 168.231 1.00 8.05 278 PRO A O 1
ATOM 1928 N N . ASP A 1 279 ? -45.043 0.994 169.873 1.00 11.02 279 ASP A N 1
ATOM 1929 C CA . ASP A 1 279 ? -44.320 2.260 169.719 1.00 13.64 279 ASP A CA 1
ATOM 1930 C C . ASP A 1 279 ? -43.289 2.238 168.594 1.00 13.68 279 ASP A C 1
ATOM 1931 O O . ASP A 1 279 ? -42.921 3.288 168.060 1.00 17.00 279 ASP A O 1
ATOM 1936 N N . ASP A 1 280 ? -42.807 1.044 168.254 1.00 13.69 280 ASP A N 1
ATOM 1937 C CA . ASP A 1 280 ? -41.627 0.908 167.397 1.00 8.82 280 ASP A CA 1
ATOM 1938 C C . ASP A 1 280 ? -41.911 0.955 165.905 1.00 12.85 280 ASP A C 1
ATOM 1939 O O . ASP A 1 280 ? -43.008 0.627 165.454 1.00 10.80 280 ASP A O 1
ATOM 1944 N N . HIS A 1 281 ? -40.895 1.354 165.145 1.00 11.34 281 HIS A N 1
ATOM 1945 C CA . HIS A 1 281 ? -40.892 1.179 163.700 1.00 15.50 281 HIS A CA 1
ATOM 1946 C C . HIS A 1 281 ? -40.315 -0.197 163.366 1.00 15.28 281 HIS A C 1
ATOM 1947 O O . HIS A 1 281 ? -39.138 -0.470 163.618 1.00 14.47 281 HIS A O 1
ATOM 1954 N N . TYR A 1 282 ? -41.154 -1.073 162.829 1.00 10.83 282 TYR A N 1
ATOM 1955 C CA . TYR A 1 282 ? -40.695 -2.382 162.381 1.00 8.29 282 TYR A CA 1
ATOM 1956 C C . TYR A 1 282 ? -40.500 -2.344 160.878 1.00 8.21 282 TYR A C 1
ATOM 1957 O O . TYR A 1 282 ? -41.419 -2.020 160.136 1.00 11.87 282 TYR A O 1
ATOM 1966 N N . HIS A 1 283 ? -39.294 -2.657 160.431 1.00 8.39 283 HIS A N 1
ATOM 1967 C CA . HIS A 1 283 ? -39.031 -2.784 159.005 1.00 11.92 283 HIS A CA 1
ATOM 1968 C C . HIS A 1 283 ? -38.714 -4.248 158.709 1.00 11.60 283 HIS A C 1
ATOM 1969 O O . HIS A 1 283 ? -37.675 -4.750 159.114 1.00 8.62 283 HIS A O 1
ATOM 1976 N N . VAL A 1 284 ? -39.620 -4.936 158.023 1.00 6.77 284 VAL A N 1
ATOM 1977 C CA . VAL A 1 284 ? -39.445 -6.362 157.768 1.00 6.85 284 VAL A CA 1
ATOM 1978 C C . VAL A 1 284 ? -39.392 -6.614 156.271 1.00 14.46 284 VAL A C 1
ATOM 1979 O O . VAL A 1 284 ? -40.419 -6.856 155.641 1.00 16.31 284 VAL A O 1
ATOM 1983 N N . PRO A 1 285 ? -38.183 -6.532 155.695 1.00 8.34 285 PRO A N 1
ATOM 1984 C CA . PRO A 1 285 ? -37.950 -6.631 154.256 1.00 10.14 285 PRO A CA 1
ATOM 1985 C C . PRO A 1 285 ? -37.749 -8.063 153.758 1.00 15.63 285 PRO A C 1
ATOM 1986 O O . PRO A 1 285 ? -37.675 -9.004 154.551 1.00 16.32 285 PRO A O 1
ATOM 1990 N N . LEU A 1 286 ? -37.650 -8.205 152.441 1.00 11.51 286 LEU A N 1
ATOM 1991 C CA . LEU A 1 286 ? -37.326 -9.473 151.806 1.00 8.13 286 LEU A CA 1
ATOM 1992 C C . LEU A 1 286 ? -36.134 -9.296 150.859 1.00 12.57 286 LEU A C 1
ATOM 1993 O O . LEU A 1 286 ? -36.159 -8.440 149.969 1.00 13.24 286 LEU A O 1
ATOM 1998 N N . LEU A 1 287 ? -35.091 -10.097 151.061 1.00 7.02 287 LEU A N 1
ATOM 1999 C CA . LEU A 1 287 ? -33.988 -10.205 150.110 1.00 10.36 287 LEU A CA 1
ATOM 2000 C C . LEU A 1 287 ? -34.216 -11.480 149.320 1.00 12.17 287 LEU A C 1
ATOM 2001 O O . LEU A 1 287 ? -34.308 -12.541 149.917 1.00 9.40 287 LEU A O 1
ATOM 2006 N N . VAL A 1 288 ? -34.329 -11.405 147.996 1.00 7.31 288 VAL A N 1
ATOM 2007 C CA . VAL A 1 288 ? -34.749 -12.603 147.268 1.00 6.51 288 VAL A CA 1
ATOM 2008 C C . VAL A 1 288 ? -34.115 -12.781 145.879 1.00 8.19 288 VAL A C 1
ATOM 2009 O O . VAL A 1 288 ? -33.867 -11.814 145.162 1.00 8.33 288 VAL A O 1
ATOM 2013 N N . SER A 1 289 ? -33.826 -14.035 145.536 1.00 9.34 289 SER A N 1
ATOM 2014 C CA . SER A 1 289 ? -33.490 -14.443 144.175 1.00 12.17 289 SER A CA 1
ATOM 2015 C C . SER A 1 289 ? -34.390 -15.646 143.883 1.00 10.98 289 SER A C 1
ATOM 2016 O O . SER A 1 289 ? -35.132 -16.075 144.768 1.00 9.27 289 SER A O 1
ATOM 2019 N N . PRO A 1 290 ? -34.359 -16.191 142.652 1.00 7.88 290 PRO A N 1
ATOM 2020 C CA . PRO A 1 290 ? -35.176 -17.396 142.466 1.00 12.41 290 PRO A CA 1
ATOM 2021 C C . PRO A 1 290 ? -34.725 -18.585 143.323 1.00 10.43 290 PRO A C 1
ATOM 2022 O O . PRO A 1 290 ? -35.466 -19.569 143.437 1.00 10.00 290 PRO A O 1
ATOM 2026 N N . TRP A 1 291 ? -33.539 -18.492 143.920 1.00 6.46 291 TRP A N 1
ATOM 2027 C CA . TRP A 1 291 ? -32.914 -19.652 144.554 1.00 6.03 291 TRP A CA 1
ATOM 2028 C C . TRP A 1 291 ? -32.546 -19.415 146.011 1.00 9.52 291 TRP A C 1
ATOM 2029 O O . TRP A 1 291 ? -31.909 -20.259 146.641 1.00 8.99 291 TRP A O 1
ATOM 2040 N N . SER A 1 292 ? -32.954 -18.274 146.552 1.00 3.53 292 SER A N 1
ATOM 2041 C CA . SER A 1 292 ? -32.585 -17.931 147.923 1.00 5.94 292 SER A CA 1
ATOM 2042 C C . SER A 1 292 ? -33.440 -16.803 148.453 1.00 10.35 292 SER A C 1
ATOM 2043 O O . SER A 1 292 ? -33.942 -15.983 147.684 1.00 8.88 292 SER A O 1
ATOM 2046 N N . PHE A 1 293 ? -33.611 -16.741 149.768 1.00 7.91 293 PHE A N 1
ATOM 2047 C CA . PHE A 1 293 ? -34.193 -15.548 150.337 1.00 13.34 293 PHE A CA 1
ATOM 2048 C C . PHE A 1 293 ? -33.808 -15.394 151.799 1.00 11.24 293 PHE A C 1
ATOM 2049 O O . PHE A 1 293 ? -33.383 -16.350 152.459 1.00 4.94 293 PHE A O 1
ATOM 2057 N N . SER A 1 294 ? -33.933 -14.166 152.283 1.00 8.29 294 SER A N 1
ATOM 2058 C CA . SER A 1 294 ? -33.604 -13.868 153.668 1.00 7.54 294 SER A CA 1
ATOM 2059 C C . SER A 1 294 ? -34.392 -12.664 154.159 1.00 11.84 294 SER A C 1
ATOM 2060 O O . SER A 1 294 ? -34.922 -11.874 153.375 1.00 11.43 294 SER A O 1
ATOM 2063 N N . THR A 1 295 ? -34.465 -12.528 155.473 1.00 6.13 295 THR A N 1
ATOM 2064 C CA . THR A 1 295 ? -35.135 -11.401 156.079 1.00 6.87 295 THR A CA 1
ATOM 2065 C C . THR A 1 295 ? -34.502 -11.149 157.436 1.00 11.22 295 THR A C 1
ATOM 2066 O O . THR A 1 295 ? -33.692 -11.952 157.917 1.00 8.48 295 THR A O 1
ATOM 2070 N N . TYR A 1 296 ? -34.871 -10.027 158.038 1.00 7.74 296 TYR A N 1
ATOM 2071 C CA . TYR A 1 296 ? -34.365 -9.656 159.354 1.00 7.56 296 TYR A CA 1
ATOM 2072 C C . TYR A 1 296 ? -35.288 -8.632 160.001 1.00 11.32 296 TYR A C 1
ATOM 2073 O O . TYR A 1 296 ? -36.117 -8.021 159.326 1.00 9.98 296 TYR A O 1
ATOM 2082 N N . ARG A 1 297 ? -35.131 -8.438 161.307 1.00 9.18 297 ARG A N 1
ATOM 2083 C CA . ARG A 1 297 ? -35.861 -7.401 162.027 1.00 12.23 297 ARG A CA 1
ATOM 2084 C C . ARG A 1 297 ? -35.143 -6.059 161.856 1.00 17.74 297 ARG A C 1
ATOM 2085 O O . ARG A 1 297 ? -34.116 -5.806 162.488 1.00 9.14 297 ARG A O 1
ATOM 2093 N N . GLY A 1 298 ? -35.676 -5.204 160.991 1.00 13.14 298 GLY A N 1
ATOM 2094 C CA . GLY A 1 298 ? -35.081 -3.898 160.769 1.00 15.54 298 GLY A CA 1
ATOM 2095 C C . GLY A 1 298 ? -35.801 -2.773 161.488 1.00 12.78 298 GLY A C 1
ATOM 2096 O O . GLY A 1 298 ? -36.801 -2.990 162.171 1.00 13.18 298 GLY A O 1
ATOM 2097 N N . SER A 1 299 ? -35.279 -1.561 161.335 1.00 27.26 299 SER A N 1
ATOM 2098 C CA . SER A 1 299 ? -35.855 -0.383 161.972 1.00 23.82 299 SER A CA 1
ATOM 2099 C C . SER A 1 299 ? -35.600 0.863 161.131 1.00 30.81 299 SER A C 1
ATOM 2100 O O . SER A 1 299 ? -34.885 0.808 160.129 1.00 43.22 299 SER A O 1
ATOM 2102 N N . VAL B 1 5 ? 4.183 -30.955 175.364 1.00 41.02 5 VAL B N 1
ATOM 2103 C CA . VAL B 1 5 ? 3.469 -32.041 176.024 1.00 30.43 5 VAL B CA 1
ATOM 2104 C C . VAL B 1 5 ? 2.104 -32.293 175.381 1.00 29.89 5 VAL B C 1
ATOM 2105 O O . VAL B 1 5 ? 1.223 -31.435 175.430 1.00 26.78 5 VAL B O 1
ATOM 2109 N N . THR B 1 6 ? 1.929 -33.458 174.765 1.00 23.09 6 THR B N 1
ATOM 2110 C CA . THR B 1 6 ? 0.651 -33.794 174.148 1.00 19.86 6 THR B CA 1
ATOM 2111 C C . THR B 1 6 ? -0.342 -34.233 175.210 1.00 26.17 6 THR B C 1
ATOM 2112 O O . THR B 1 6 ? 0.046 -34.574 176.325 1.00 20.89 6 THR B O 1
ATOM 2116 N N . VAL B 1 7 ? -1.624 -34.231 174.862 1.00 24.56 7 VAL B N 1
ATOM 2117 C CA . VAL B 1 7 ? -2.658 -34.640 175.806 1.00 23.13 7 VAL B CA 1
ATOM 2118 C C . VAL B 1 7 ? -2.498 -36.102 176.225 1.00 27.26 7 VAL B C 1
ATOM 2119 O O . VAL B 1 7 ? -2.593 -36.425 177.411 1.00 19.25 7 VAL B O 1
ATOM 2123 N N . LYS B 1 8 ? -2.258 -36.986 175.259 1.00 22.94 8 LYS B N 1
ATOM 2124 C CA . LYS B 1 8 ? -2.065 -38.401 175.578 1.00 21.22 8 LYS B CA 1
ATOM 2125 C C . LYS B 1 8 ? -0.881 -38.590 176.521 1.00 24.32 8 LYS B C 1
ATOM 2126 O O . LYS B 1 8 ? -0.967 -39.335 177.503 1.00 25.82 8 LYS B O 1
ATOM 2132 N N . ASP B 1 9 ? 0.219 -37.903 176.229 1.00 26.86 9 ASP B N 1
ATOM 2133 C CA . ASP B 1 9 ? 1.434 -38.040 177.024 1.00 22.95 9 ASP B CA 1
ATOM 2134 C C . ASP B 1 9 ? 1.259 -37.473 178.433 1.00 38.09 9 ASP B C 1
ATOM 2135 O O . ASP B 1 9 ? 1.723 -38.064 179.406 1.00 35.23 9 ASP B O 1
ATOM 2140 N N . LEU B 1 10 ? 0.580 -36.335 178.540 1.00 32.51 10 LEU B N 1
ATOM 2141 C CA . LEU B 1 10 ? 0.335 -35.708 179.837 1.00 25.26 10 LEU B CA 1
ATOM 2142 C C . LEU B 1 10 ? -0.563 -36.554 180.735 1.00 23.08 10 LEU B C 1
ATOM 2143 O O . LEU B 1 10 ? -0.272 -36.740 181.918 1.00 21.85 10 LEU B O 1
ATOM 2148 N N . LEU B 1 11 ? -1.646 -37.076 180.169 1.00 18.19 11 LEU B N 1
ATOM 2149 C CA . LEU B 1 11 ? -2.634 -37.806 180.953 1.00 15.81 11 LEU B CA 1
ATOM 2150 C C . LEU B 1 11 ? -2.163 -39.219 181.307 1.00 31.27 11 LEU B C 1
ATOM 2151 O O . LEU B 1 11 ? -2.885 -39.974 181.958 1.00 26.66 11 LEU B O 1
ATOM 2156 N N . SER B 1 12 ? -0.948 -39.563 180.887 1.00 27.12 12 SER B N 1
ATOM 2157 C CA . SER B 1 12 ? -0.347 -40.844 181.243 1.00 32.54 12 SER B CA 1
ATOM 2158 C C . SER B 1 12 ? 0.626 -40.679 182.410 1.00 42.36 12 SER B C 1
ATOM 2159 O O . SER B 1 12 ? 1.095 -41.660 182.991 1.00 32.69 12 SER B O 1
ATOM 2162 N N . LYS B 1 13 ? 0.917 -39.430 182.754 1.00 27.76 13 LYS B N 1
ATOM 2163 C CA . LYS B 1 13 ? 1.850 -39.127 183.830 1.00 26.29 13 LYS B CA 1
ATOM 2164 C C . LYS B 1 13 ? 1.165 -39.316 185.182 1.00 32.14 13 LYS B C 1
ATOM 2165 O O . LYS B 1 13 ? -0.062 -39.363 185.244 1.00 30.15 13 LYS B O 1
ATOM 2171 N N . PRO B 1 14 ? 1.952 -39.463 186.264 1.00 37.56 14 PRO B N 1
ATOM 2172 C CA . PRO B 1 14 ? 1.375 -39.580 187.609 1.00 49.16 14 PRO B CA 1
ATOM 2173 C C . PRO B 1 14 ? 0.442 -38.413 187.933 1.00 33.27 14 PRO B C 1
ATOM 2174 O O . PRO B 1 14 ? 0.714 -37.287 187.524 1.00 35.08 14 PRO B O 1
ATOM 2178 N N . SER B 1 15 ? -0.642 -38.689 188.653 1.00 30.36 15 SER B N 1
ATOM 2179 C CA . SER B 1 15 ? -1.716 -37.716 188.837 1.00 33.47 15 SER B CA 1
ATOM 2180 C C . SER B 1 15 ? -1.259 -36.422 189.512 1.00 34.62 15 SER B C 1
ATOM 2181 O O . SER B 1 15 ? -1.765 -35.349 189.190 1.00 30.05 15 SER B O 1
ATOM 2184 N N . ALA B 1 16 ? -0.305 -36.517 190.433 1.00 27.92 16 ALA B N 1
ATOM 2185 C CA . ALA B 1 16 ? 0.234 -35.327 191.080 1.00 29.43 16 ALA B CA 1
ATOM 2186 C C . ALA B 1 16 ? 1.045 -34.489 190.096 1.00 39.48 16 ALA B C 1
ATOM 2187 O O . ALA B 1 16 ? 1.099 -33.263 190.210 1.00 28.58 16 ALA B O 1
ATOM 2189 N N . GLU B 1 17 ? 1.669 -35.152 189.130 1.00 29.69 17 GLU B N 1
ATOM 2190 C CA . GLU B 1 17 ? 2.381 -34.453 188.078 1.00 34.65 17 GLU B CA 1
ATOM 2191 C C . GLU B 1 17 ? 1.358 -33.687 187.247 1.00 33.56 17 GLU B C 1
ATOM 2192 O O . GLU B 1 17 ? 1.567 -32.527 186.896 1.00 30.09 17 GLU B O 1
ATOM 2198 N N . ILE B 1 18 ? 0.250 -34.354 186.934 1.00 27.30 18 ILE B N 1
ATOM 2199 C CA . ILE B 1 18 ? -0.799 -33.773 186.095 1.00 29.95 18 ILE B CA 1
ATOM 2200 C C . ILE B 1 18 ? -1.455 -32.566 186.758 1.00 25.37 18 ILE B C 1
ATOM 2201 O O . ILE B 1 18 ? -1.662 -31.536 186.118 1.00 28.74 18 ILE B O 1
ATOM 2206 N N . ALA B 1 19 ? -1.778 -32.699 188.041 1.00 19.61 19 ALA B N 1
ATOM 2207 C CA . ALA B 1 19 ? -2.434 -31.627 188.784 1.00 26.79 19 ALA B CA 1
ATOM 2208 C C . ALA B 1 19 ? -1.518 -30.420 188.925 1.00 26.35 19 ALA B C 1
ATOM 2209 O O . ALA B 1 19 ? -1.982 -29.283 188.965 1.00 24.81 19 ALA B O 1
ATOM 2211 N N . SER B 1 20 ? -0.215 -30.671 188.989 1.00 25.87 20 SER B N 1
ATOM 2212 C CA . SER B 1 20 ? 0.767 -29.596 189.056 1.00 31.20 20 SER B CA 1
ATOM 2213 C C . SER B 1 20 ? 0.850 -28.857 187.725 1.00 23.29 20 SER B C 1
ATOM 2214 O O . SER B 1 20 ? 0.898 -27.626 187.684 1.00 25.03 20 SER B O 1
ATOM 2217 N N . PHE B 1 21 ? 0.866 -29.625 186.641 1.00 25.01 21 PHE B N 1
ATOM 2218 C CA . PHE B 1 21 ? 0.956 -29.073 185.293 1.00 20.61 21 PHE B CA 1
ATOM 2219 C C . PHE B 1 21 ? -0.255 -28.200 184.952 1.00 18.01 21 PHE B C 1
ATOM 2220 O O . PHE B 1 21 ? -0.138 -27.239 184.196 1.00 21.34 21 PHE B O 1
ATOM 2228 N N . LEU B 1 22 ? -1.412 -28.534 185.518 1.00 16.31 22 LEU B N 1
ATOM 2229 C CA . LEU B 1 22 ? -2.655 -27.831 185.198 1.00 14.46 22 LEU B CA 1
ATOM 2230 C C . LEU B 1 22 ? -3.157 -26.924 186.322 1.00 29.52 22 LEU B C 1
ATOM 2231 O O . LEU B 1 22 ? -4.227 -26.328 186.208 1.00 20.20 22 LEU B O 1
ATOM 2236 N N . GLY B 1 23 ? -2.385 -26.824 187.399 1.00 16.98 23 GLY B N 1
ATOM 2237 C CA . GLY B 1 23 ? -2.798 -26.089 188.581 1.00 18.26 23 GLY B CA 1
ATOM 2238 C C . GLY B 1 23 ? -2.941 -24.588 188.403 1.00 25.31 23 GLY B C 1
ATOM 2239 O O . GLY B 1 23 ? -3.556 -23.923 189.235 1.00 26.10 23 GLY B O 1
ATOM 2240 N N . GLY B 1 24 ? -2.378 -24.053 187.322 1.00 17.71 24 GLY B N 1
ATOM 2241 C CA . GLY B 1 24 ? -2.425 -22.624 187.061 1.00 22.98 24 GLY B CA 1
ATOM 2242 C C . GLY B 1 24 ? -3.312 -22.226 185.889 1.00 25.60 24 GLY B C 1
ATOM 2243 O O . GLY B 1 24 ? -3.366 -21.051 185.523 1.00 20.45 24 GLY B O 1
ATOM 2244 N N . ILE B 1 25 ? -4.003 -23.204 185.305 1.00 17.13 25 ILE B N 1
ATOM 2245 C CA . ILE B 1 25 ? -4.928 -22.959 184.196 1.00 19.22 25 ILE B CA 1
ATOM 2246 C C . ILE B 1 25 ? -5.993 -21.943 184.605 1.00 14.12 25 ILE B C 1
ATOM 2247 O O . ILE B 1 25 ? -6.315 -21.020 183.855 1.00 16.70 25 ILE B O 1
ATOM 2252 N N . TYR B 1 26 ? -6.537 -22.136 185.800 1.00 14.51 26 TYR B N 1
ATOM 2253 C CA . TYR B 1 26 ? -7.321 -21.122 186.479 1.00 14.65 26 TYR B CA 1
ATOM 2254 C C . TYR B 1 26 ? -6.449 -20.547 187.596 1.00 22.70 26 TYR B C 1
ATOM 2255 O O . TYR B 1 26 ? -5.984 -21.286 188.462 1.00 15.75 26 TYR B O 1
ATOM 2264 N N . GLU B 1 27 ? -6.219 -19.236 187.552 1.00 11.24 27 GLU B N 1
ATOM 2265 C CA . GLU B 1 27 ? -5.273 -18.562 188.450 1.00 19.67 27 GLU B CA 1
ATOM 2266 C C . GLU B 1 27 ? -5.558 -18.835 189.928 1.00 19.12 27 GLU B C 1
ATOM 2267 O O . GLU B 1 27 ? -6.693 -18.696 190.383 1.00 15.69 27 GLU B O 1
ATOM 2273 N N . HIS B 1 28 ? -4.519 -19.237 190.659 1.00 19.07 28 HIS B N 1
ATOM 2274 C CA . HIS B 1 28 ? -4.614 -19.532 192.091 1.00 17.62 28 HIS B CA 1
ATOM 2275 C C . HIS B 1 28 ? -5.691 -20.564 192.411 1.00 21.86 28 HIS B C 1
ATOM 2276 O O . HIS B 1 28 ? -6.292 -20.527 193.483 1.00 21.76 28 HIS B O 1
ATOM 2283 N N . SER B 1 29 ? -5.932 -21.486 191.483 1.00 18.17 29 SER B N 1
ATOM 2284 C CA . SER B 1 29 ? -7.023 -22.436 191.641 1.00 19.68 29 SER B CA 1
ATOM 2285 C C . SER B 1 29 ? -6.587 -23.850 191.281 1.00 19.29 29 SER B C 1
ATOM 2286 O O . SER B 1 29 ? -7.122 -24.460 190.359 1.00 22.27 29 SER B O 1
ATOM 2289 N N . ALA B 1 30 ? -5.622 -24.374 192.029 1.00 13.35 30 ALA B N 1
ATOM 2290 C CA . ALA B 1 30 ? -5.127 -25.720 191.795 1.00 15.81 30 ALA B CA 1
ATOM 2291 C C . ALA B 1 30 ? -6.194 -26.751 192.135 1.00 21.17 30 ALA B C 1
ATOM 2292 O O . ALA B 1 30 ? -6.103 -27.905 191.716 1.00 17.65 30 ALA B O 1
ATOM 2294 N N . TRP B 1 31 ? -7.210 -26.329 192.885 1.00 11.70 31 TRP B N 1
ATOM 2295 C CA . TRP B 1 31 ? -8.280 -27.234 193.286 1.00 19.61 31 TRP B CA 1
ATOM 2296 C C . TRP B 1 31 ? -9.074 -27.768 192.093 1.00 19.04 31 TRP B C 1
ATOM 2297 O O . TRP B 1 31 ? -9.658 -28.854 192.162 1.00 17.26 31 TRP B O 1
ATOM 2308 N N . VAL B 1 32 ? -9.099 -27.010 191.002 1.00 15.17 32 VAL B N 1
ATOM 2309 C CA . VAL B 1 32 ? -9.771 -27.477 189.796 1.00 15.07 32 VAL B CA 1
ATOM 2310 C C . VAL B 1 32 ? -9.070 -28.712 189.245 1.00 13.24 32 VAL B C 1
ATOM 2311 O O . VAL B 1 32 ? -9.708 -29.730 188.966 1.00 15.70 32 VAL B O 1
ATOM 2315 N N . ALA B 1 33 ? -7.752 -28.613 189.094 1.00 15.87 33 ALA B N 1
ATOM 2316 C CA . ALA B 1 33 ? -6.943 -29.722 188.602 1.00 18.96 33 ALA B CA 1
ATOM 2317 C C . ALA B 1 33 ? -6.958 -30.903 189.571 1.00 18.73 33 ALA B C 1
ATOM 2318 O O . ALA B 1 33 ? -6.974 -32.062 189.154 1.00 13.99 33 ALA B O 1
ATOM 2320 N N . GLU B 1 34 ? -6.945 -30.608 190.866 1.00 20.48 34 GLU B N 1
ATOM 2321 C CA . GLU B 1 34 ? -6.999 -31.664 191.872 1.00 19.32 34 GLU B CA 1
ATOM 2322 C C . GLU B 1 34 ? -8.301 -32.443 191.737 1.00 26.34 34 GLU B C 1
ATOM 2323 O O . GLU B 1 34 ? -8.305 -33.677 191.763 1.00 22.62 34 GLU B O 1
ATOM 2329 N N . ALA B 1 35 ? -9.403 -31.719 191.574 1.00 25.10 35 ALA B N 1
ATOM 2330 C CA . ALA B 1 35 ? -10.693 -32.353 191.328 1.00 21.49 35 ALA B CA 1
ATOM 2331 C C . ALA B 1 35 ? -10.654 -33.192 190.049 1.00 24.10 35 ALA B C 1
ATOM 2332 O O . ALA B 1 35 ? -11.277 -34.253 189.970 1.00 28.69 35 ALA B O 1
ATOM 2334 N N . LEU B 1 36 ? -9.905 -32.717 189.058 1.00 15.52 36 LEU B N 1
ATOM 2335 C CA . LEU B 1 36 ? -9.833 -33.382 187.756 1.00 24.48 36 LEU B CA 1
ATOM 2336 C C . LEU B 1 36 ? -9.174 -34.757 187.828 1.00 18.29 36 LEU B C 1
ATOM 2337 O O . LEU B 1 36 ? -9.742 -35.747 187.367 1.00 26.05 36 LEU B O 1
ATOM 2342 N N . VAL B 1 37 ? -7.976 -34.812 188.403 1.00 17.07 37 VAL B N 1
ATOM 2343 C CA . VAL B 1 37 ? -7.201 -36.051 188.445 1.00 22.97 37 VAL B CA 1
ATOM 2344 C C . VAL B 1 37 ? -7.701 -37.011 189.517 1.00 37.86 37 VAL B C 1
ATOM 2345 O O . VAL B 1 37 ? -7.270 -38.164 189.574 1.00 27.35 37 VAL B O 1
ATOM 2349 N N . LYS B 1 38 ? -8.609 -36.539 190.364 1.00 20.73 38 LYS B N 1
ATOM 2350 C CA . LYS B 1 38 ? -9.128 -37.371 191.443 1.00 39.81 38 LYS B CA 1
ATOM 2351 C C . LYS B 1 38 ? -9.959 -38.526 190.890 1.00 48.86 38 LYS B C 1
ATOM 2352 O O . LYS B 1 38 ? -9.999 -39.604 191.478 1.00 51.18 38 LYS B O 1
ATOM 2358 N N . ASP B 1 39 ? -10.615 -38.299 189.756 1.00 41.49 39 ASP B N 1
ATOM 2359 C CA . ASP B 1 39 ? -11.334 -39.364 189.064 1.00 52.81 39 ASP B CA 1
ATOM 2360 C C . ASP B 1 39 ? -10.482 -39.889 187.912 1.00 41.77 39 ASP B C 1
ATOM 2361 O O . ASP B 1 39 ? -10.487 -39.326 186.812 1.00 35.23 39 ASP B O 1
ATOM 2366 N N . ALA B 1 40 ? -9.770 -40.984 188.169 1.00 32.80 40 ALA B N 1
ATOM 2367 C CA . ALA B 1 40 ? -8.758 -41.494 187.244 1.00 32.29 40 ALA B CA 1
ATOM 2368 C C . ALA B 1 40 ? -9.344 -42.139 185.988 1.00 26.50 40 ALA B C 1
ATOM 2369 O O . ALA B 1 40 ? -8.645 -42.304 184.984 1.00 27.32 40 ALA B O 1
ATOM 2371 N N . GLU B 1 41 ? -10.621 -42.503 186.041 1.00 30.68 41 GLU B N 1
ATOM 2372 C CA . GLU B 1 41 ? -11.246 -43.197 184.920 1.00 44.95 41 GLU B CA 1
ATOM 2373 C C . GLU B 1 41 ? -12.027 -42.239 184.031 1.00 33.75 41 GLU B C 1
ATOM 2374 O O . GLU B 1 41 ? -12.111 -42.441 182.820 1.00 30.94 41 GLU B O 1
ATOM 2380 N N . SER B 1 42 ? -12.592 -41.195 184.630 1.00 37.11 42 SER B N 1
ATOM 2381 C CA . SER B 1 42 ? -13.171 -40.106 183.850 1.00 40.24 42 SER B CA 1
ATOM 2382 C C . SER B 1 42 ? -12.048 -39.376 183.124 1.00 34.74 42 SER B C 1
ATOM 2383 O O . SER B 1 42 ? -12.201 -38.938 181.982 1.00 32.34 42 SER B O 1
ATOM 2386 N N . LEU B 1 43 ? -10.915 -39.256 183.808 1.00 27.16 43 LEU B N 1
ATOM 2387 C CA . LEU B 1 43 ? -9.694 -38.739 183.211 1.00 24.43 43 LEU B CA 1
ATOM 2388 C C . LEU B 1 43 ? -9.258 -39.577 182.013 1.00 26.41 43 LEU B C 1
ATOM 2389 O O . LEU B 1 43 ? -8.833 -39.042 180.989 1.00 21.64 43 LEU B O 1
ATOM 2394 N N . ALA B 1 44 ? -9.362 -40.896 182.156 1.00 23.70 44 ALA B N 1
ATOM 2395 C CA . ALA B 1 44 ? -8.899 -41.826 181.130 1.00 22.98 44 ALA B CA 1
ATOM 2396 C C . ALA B 1 44 ? -9.650 -41.661 179.816 1.00 19.77 44 ALA B C 1
ATOM 2397 O O . ALA B 1 44 ? -9.108 -41.929 178.745 1.00 25.27 44 ALA B O 1
ATOM 2399 N N . SER B 1 45 ? -10.901 -41.221 179.901 1.00 16.27 45 SER B N 1
ATOM 2400 C CA . SER B 1 45 ? -11.726 -41.078 178.710 1.00 21.69 45 SER B CA 1
ATOM 2401 C C . SER B 1 45 ? -11.531 -39.725 178.019 1.00 24.97 45 SER B C 1
ATOM 2402 O O . SER B 1 45 ? -12.121 -39.474 176.969 1.00 19.50 45 SER B O 1
ATOM 2405 N N . ILE B 1 46 ? -10.710 -38.856 178.606 1.00 18.00 46 ILE B N 1
ATOM 2406 C CA . ILE B 1 46 ? -10.371 -37.585 177.965 1.00 24.36 46 ILE B CA 1
ATOM 2407 C C . ILE B 1 46 ? -9.347 -37.824 176.858 1.00 21.09 46 ILE B C 1
ATOM 2408 O O . ILE B 1 46 ? -8.242 -38.286 177.121 1.00 24.53 46 ILE B O 1
ATOM 2413 N N . GLU B 1 47 ? -9.715 -37.511 175.620 1.00 16.62 47 GLU B N 1
ATOM 2414 C CA . GLU B 1 47 ? -8.881 -37.870 174.478 1.00 15.55 47 GLU B CA 1
ATOM 2415 C C . GLU B 1 47 ? -8.292 -36.673 173.737 1.00 22.43 47 GLU B C 1
ATOM 2416 O O . GLU B 1 47 ? -7.286 -36.804 173.039 1.00 18.73 47 GLU B O 1
ATOM 2422 N N . THR B 1 48 ? -8.924 -35.512 173.876 1.00 15.15 48 THR B N 1
ATOM 2423 C CA . THR B 1 48 ? -8.505 -34.321 173.141 1.00 12.24 48 THR B CA 1
ATOM 2424 C C . THR B 1 48 ? -8.360 -33.122 174.068 1.00 12.29 48 THR B C 1
ATOM 2425 O O . THR B 1 48 ? -8.879 -33.136 175.173 1.00 11.70 48 THR B O 1
ATOM 2429 N N . ILE B 1 49 ? -7.682 -32.077 173.604 1.00 12.52 49 ILE B N 1
ATOM 2430 C CA . ILE B 1 49 ? -7.565 -30.858 174.395 1.00 13.74 49 ILE B CA 1
ATOM 2431 C C . ILE B 1 49 ? -8.945 -30.206 174.603 1.00 12.90 49 ILE B C 1
ATOM 2432 O O . ILE B 1 49 ? -9.191 -29.617 175.650 1.00 11.48 49 ILE B O 1
ATOM 2437 N N . SER B 1 50 ? -9.859 -30.358 173.643 1.00 11.41 50 SER B N 1
ATOM 2438 C CA . SER B 1 50 ? -11.240 -29.885 173.818 1.00 7.55 50 SER B CA 1
ATOM 2439 C C . SER B 1 50 ? -11.926 -30.558 175.008 1.00 14.15 50 SER B C 1
ATOM 2440 O O . SER B 1 50 ? -12.568 -29.898 175.822 1.00 9.04 50 SER B O 1
ATOM 2443 N N . GLN B 1 51 ? -11.803 -31.880 175.098 1.00 11.26 51 GLN B N 1
ATOM 2444 C CA . GLN B 1 51 ? -12.420 -32.614 176.195 1.00 11.16 51 GLN B CA 1
ATOM 2445 C C . GLN B 1 51 ? -11.754 -32.285 177.535 1.00 6.39 51 GLN B C 1
ATOM 2446 O O . GLN B 1 51 ? -12.414 -32.280 178.573 1.00 11.11 51 GLN B O 1
ATOM 2452 N N . LEU B 1 52 ? -10.453 -32.015 177.506 1.00 7.50 52 LEU B N 1
ATOM 2453 C CA . LEU B 1 52 ? -9.732 -31.626 178.708 1.00 8.83 52 LEU B CA 1
ATOM 2454 C C . LEU B 1 52 ? -10.246 -30.274 179.194 1.00 8.48 52 LEU B C 1
ATOM 2455 O O . LEU B 1 52 ? -10.521 -30.097 180.375 1.00 7.35 52 LEU B O 1
ATOM 2460 N N . ALA B 1 53 ? -10.395 -29.331 178.271 1.00 7.29 53 ALA B N 1
ATOM 2461 C CA . ALA B 1 53 ? -10.915 -28.013 178.615 1.00 12.11 53 ALA B CA 1
ATOM 2462 C C . ALA B 1 53 ? -12.335 -28.118 179.155 1.00 14.45 53 ALA B C 1
ATOM 2463 O O . ALA B 1 53 ? -12.679 -27.472 180.149 1.00 6.76 53 ALA B O 1
ATOM 2465 N N . ALA B 1 54 ? -13.156 -28.939 178.502 1.00 7.79 54 ALA B N 1
ATOM 2466 C CA . ALA B 1 54 ? -14.553 -29.092 178.902 1.00 9.74 54 ALA B CA 1
ATOM 2467 C C . ALA B 1 54 ? -14.670 -29.719 180.289 1.00 10.93 54 ALA B C 1
ATOM 2468 O O . ALA B 1 54 ? -15.577 -29.388 181.058 1.00 11.32 54 ALA B O 1
ATOM 2470 N N . ALA B 1 55 ? -13.759 -30.636 180.595 1.00 11.12 55 ALA B N 1
ATOM 2471 C CA . ALA B 1 55 ? -13.762 -31.310 181.895 1.00 11.07 55 ALA B CA 1
ATOM 2472 C C . ALA B 1 55 ? -13.455 -30.328 183.036 1.00 12.86 55 ALA B C 1
ATOM 2473 O O . ALA B 1 55 ? -14.129 -30.337 184.062 1.00 12.04 55 ALA B O 1
ATOM 2475 N N . MET B 1 56 ? -12.449 -29.480 182.844 1.00 9.19 56 MET B N 1
ATOM 2476 C CA . MET B 1 56 ? -12.068 -28.498 183.853 1.00 11.21 56 MET B CA 1
ATOM 2477 C C . MET B 1 56 ? -13.124 -27.409 183.991 1.00 11.13 56 MET B C 1
ATOM 2478 O O . MET B 1 56 ? -13.383 -26.918 185.088 1.00 12.21 56 MET B O 1
ATOM 2483 N N . LYS B 1 57 ? -13.737 -27.036 182.872 1.00 7.11 57 LYS B N 1
ATOM 2484 C CA . LYS B 1 57 ? -14.786 -26.023 182.882 1.00 6.67 57 LYS B CA 1
ATOM 2485 C C . LYS B 1 57 ? -16.002 -26.534 183.652 1.00 10.32 57 LYS B C 1
ATOM 2486 O O . LYS B 1 57 ? -16.661 -25.780 184.373 1.00 10.45 57 LYS B O 1
ATOM 2492 N N . ALA B 1 58 ? -16.287 -27.824 183.504 1.00 8.83 58 ALA B N 1
ATOM 2493 C CA . ALA B 1 58 ? -17.414 -28.440 184.195 1.00 12.54 58 ALA B CA 1
ATOM 2494 C C . ALA B 1 58 ? -17.204 -28.454 185.713 1.00 14.15 58 ALA B C 1
ATOM 2495 O O . ALA B 1 58 ? -18.152 -28.278 186.481 1.00 12.66 58 ALA B O 1
ATOM 2497 N N . ILE B 1 59 ? -15.962 -28.675 186.138 1.00 8.26 59 ILE B N 1
ATOM 2498 C CA . ILE B 1 59 ? -15.615 -28.620 187.556 1.00 11.15 59 ILE B CA 1
ATOM 2499 C C . ILE B 1 59 ? -15.876 -27.220 188.113 1.00 16.83 59 ILE B C 1
ATOM 2500 O O . ILE B 1 59 ? -16.471 -27.055 189.183 1.00 15.81 59 ILE B O 1
ATOM 2505 N N . VAL B 1 60 ? -15.444 -26.210 187.372 1.00 9.81 60 VAL B N 1
ATOM 2506 C CA . VAL B 1 60 ? -15.647 -24.829 187.797 1.00 12.26 60 VAL B CA 1
ATOM 2507 C C . VAL B 1 60 ? -17.135 -24.492 187.861 1.00 18.27 60 VAL B C 1
ATOM 2508 O O . VAL B 1 60 ? -17.623 -23.982 188.875 1.00 17.52 60 VAL B O 1
ATOM 2512 N N . ASN B 1 61 ? -17.861 -24.816 186.793 1.00 16.05 61 ASN B N 1
ATOM 2513 C CA . ASN B 1 61 ? -19.270 -24.444 186.685 1.00 16.05 61 ASN B CA 1
ATOM 2514 C C . ASN B 1 61 ? -20.169 -25.103 187.736 1.00 16.47 61 ASN B C 1
ATOM 2515 O O . ASN B 1 61 ? -21.208 -24.551 188.098 1.00 19.55 61 ASN B O 1
ATOM 2520 N N . LYS B 1 62 ? -19.774 -26.271 188.235 1.00 16.77 62 LYS B N 1
ATOM 2521 C CA . LYS B 1 62 ? -20.579 -26.958 189.237 1.00 24.30 62 LYS B CA 1
ATOM 2522 C C . LYS B 1 62 ? -20.240 -26.512 190.657 1.00 23.15 62 LYS B C 1
ATOM 2523 O O . LYS B 1 62 ? -20.915 -26.897 191.608 1.00 22.74 62 LYS B O 1
ATOM 2529 N N . SER B 1 63 ? -19.202 -25.697 190.799 1.00 16.40 63 SER B N 1
ATOM 2530 C CA . SER B 1 63 ? -18.803 -25.208 192.118 1.00 19.31 63 SER B CA 1
ATOM 2531 C C . SER B 1 63 ? -19.790 -24.157 192.633 1.00 17.92 63 SER B C 1
ATOM 2532 O O . SER B 1 63 ? -20.709 -23.752 191.919 1.00 21.85 63 SER B O 1
ATOM 2535 N N . SER B 1 64 ? -19.600 -23.715 193.870 1.00 17.53 64 SER B N 1
ATOM 2536 C CA . SER B 1 64 ? -20.544 -22.799 194.503 1.00 21.51 64 SER B CA 1
ATOM 2537 C C . SER B 1 64 ? -20.368 -21.372 194.009 1.00 16.78 64 SER B C 1
ATOM 2538 O O . SER B 1 64 ? -19.350 -21.041 193.402 1.00 14.08 64 SER B O 1
ATOM 2541 N N . LYS B 1 65 ? -21.360 -20.530 194.278 1.00 22.33 65 LYS B N 1
ATOM 2542 C CA . LYS B 1 65 ? -21.285 -19.127 193.888 1.00 21.99 65 LYS B CA 1
ATOM 2543 C C . LYS B 1 65 ? -20.105 -18.436 194.558 1.00 22.87 65 LYS B C 1
ATOM 2544 O O . LYS B 1 65 ? -19.417 -17.626 193.935 1.00 15.22 65 LYS B O 1
ATOM 2550 N N . ASP B 1 66 ? -19.871 -18.768 195.826 1.00 22.30 66 ASP B N 1
ATOM 2551 C CA . ASP B 1 66 ? -18.759 -18.190 196.577 1.00 22.36 66 ASP B CA 1
ATOM 2552 C C . ASP B 1 66 ? -17.411 -18.639 196.016 1.00 21.13 66 ASP B C 1
ATOM 2553 O O . ASP B 1 66 ? -16.453 -17.865 195.975 1.00 18.23 66 ASP B O 1
ATOM 2555 N N . GLN B 1 67 ? -17.350 -19.892 195.583 1.00 17.48 67 GLN B N 1
ATOM 2556 C CA . GLN B 1 67 ? -16.164 -20.439 194.937 1.00 21.87 67 GLN B CA 1
ATOM 2557 C C . GLN B 1 67 ? -15.877 -19.704 193.627 1.00 14.99 67 GLN B C 1
ATOM 2558 O O . GLN B 1 67 ? -14.735 -19.355 193.329 1.00 17.73 67 GLN B O 1
ATOM 2564 N N . LYS B 1 68 ? -16.928 -19.469 192.851 1.00 13.97 68 LYS B N 1
ATOM 2565 C CA . LYS B 1 68 ? -16.797 -18.803 191.556 1.00 14.60 68 LYS B CA 1
ATOM 2566 C C . LYS B 1 68 ? -16.327 -17.361 191.727 1.00 14.71 68 LYS B C 1
ATOM 2567 O O . LYS B 1 68 ? -15.481 -16.880 190.975 1.00 15.60 68 LYS B O 1
ATOM 2573 N N . LEU B 1 69 ? -16.866 -16.683 192.734 1.00 14.25 69 LEU B N 1
ATOM 2574 C CA . LEU B 1 69 ? -16.503 -15.294 192.994 1.00 13.58 69 LEU B CA 1
ATOM 2575 C C . LEU B 1 69 ? -15.033 -15.158 193.393 1.00 16.24 69 LEU B C 1
ATOM 2576 O O . LEU B 1 69 ? -14.343 -14.247 192.930 1.00 23.08 69 LEU B O 1
ATOM 2581 N N . GLU B 1 70 ? -14.551 -16.064 194.242 1.00 21.92 70 GLU B N 1
ATOM 2582 C CA . GLU B 1 70 ? -13.142 -16.048 194.641 1.00 17.08 70 GLU B CA 1
ATOM 2583 C C . GLU B 1 70 ? -12.227 -16.278 193.448 1.00 14.98 70 GLU B C 1
ATOM 2584 O O . GLU B 1 70 ? -11.153 -15.690 193.346 1.00 18.30 70 GLU B O 1
ATOM 2590 N N . LEU B 1 71 ? -12.661 -17.151 192.548 1.00 17.66 71 LEU B N 1
ATOM 2591 C CA . LEU B 1 71 ? -11.904 -17.438 191.343 1.00 12.73 71 LEU B CA 1
ATOM 2592 C C . LEU B 1 71 ? -11.765 -16.181 190.477 1.00 16.59 71 LEU B C 1
ATOM 2593 O O . LEU B 1 71 ? -10.688 -15.899 189.951 1.00 16.38 71 LEU B O 1
ATOM 2598 N N . LEU B 1 72 ? -12.854 -15.431 190.335 1.00 12.39 72 LEU B N 1
ATOM 2599 C CA . LEU B 1 72 ? -12.816 -14.169 189.601 1.00 14.39 72 LEU B CA 1
ATOM 2600 C C . LEU B 1 72 ? -11.868 -13.178 190.270 1.00 18.19 72 LEU B C 1
ATOM 2601 O O . LEU B 1 72 ? -11.065 -12.524 189.609 1.00 19.67 72 LEU B O 1
ATOM 2606 N N . CYS B 1 73 ? -11.959 -13.076 191.590 1.00 20.55 73 CYS B N 1
ATOM 2607 C CA . CYS B 1 73 ? -11.131 -12.130 192.331 1.00 20.69 73 CYS B CA 1
ATOM 2608 C C . CYS B 1 73 ? -9.657 -12.531 192.348 1.00 22.02 73 CYS B C 1
ATOM 2609 O O . CYS B 1 73 ? -8.791 -11.708 192.639 1.00 21.33 73 CYS B O 1
ATOM 2612 N N . ALA B 1 74 ? -9.375 -13.790 192.024 1.00 16.22 74 ALA B N 1
ATOM 2613 C CA . ALA B 1 74 ? -8.001 -14.275 191.971 1.00 23.44 74 ALA B CA 1
ATOM 2614 C C . ALA B 1 74 ? -7.332 -13.908 190.651 1.00 22.37 74 ALA B C 1
ATOM 2615 O O . ALA B 1 74 ? -6.105 -13.833 190.568 1.00 26.92 74 ALA B O 1
ATOM 2617 N N . HIS B 1 75 ? -8.132 -13.693 189.613 1.00 34.22 75 HIS B N 1
ATOM 2618 C CA . HIS B 1 75 ? -7.573 -13.372 188.307 1.00 26.70 75 HIS B CA 1
ATOM 2619 C C . HIS B 1 75 ? -6.948 -11.978 188.335 1.00 26.36 75 HIS B C 1
ATOM 2620 O O . HIS B 1 75 ? -7.530 -11.051 188.896 1.00 32.97 75 HIS B O 1
ATOM 2627 N N . PRO B 1 76 ? -5.750 -11.832 187.741 1.00 41.42 76 PRO B N 1
ATOM 2628 C CA . PRO B 1 76 ? -4.991 -10.573 187.772 1.00 37.07 76 PRO B CA 1
ATOM 2629 C C . PRO B 1 76 ? -5.644 -9.428 186.999 1.00 40.22 76 PRO B C 1
ATOM 2630 O O . PRO B 1 76 ? -6.210 -9.639 185.925 1.00 31.58 76 PRO B O 1
ATOM 2634 N N . ASP B 1 77 ? -5.553 -8.226 187.561 1.00 35.15 77 ASP B N 1
ATOM 2635 C CA . ASP B 1 77 ? -6.086 -7.013 186.946 1.00 43.66 77 ASP B CA 1
ATOM 2636 C C . ASP B 1 77 ? -5.275 -6.603 185.715 1.00 39.99 77 ASP B C 1
ATOM 2637 O O . ASP B 1 77 ? -4.099 -6.948 185.594 1.00 38.00 77 ASP B O 1
ATOM 2642 N N . LEU B 1 78 ? -5.911 -5.867 184.805 1.00 37.93 78 LEU B N 1
ATOM 2643 C CA . LEU B 1 78 ? -5.231 -5.336 183.626 1.00 51.65 78 LEU B CA 1
ATOM 2644 C C . LEU B 1 78 ? -4.118 -4.368 184.021 1.00 50.73 78 LEU B C 1
ATOM 2645 O O . LEU B 1 78 ? -2.942 -4.622 183.765 1.00 56.14 78 LEU B O 1
ATOM 2650 N N . GLN B 1 102 ? 1.505 1.517 177.145 1.00 74.67 102 GLN B N 1
ATOM 2651 C CA . GLN B 1 102 ? 1.526 1.128 175.740 1.00 55.67 102 GLN B CA 1
ATOM 2652 C C . GLN B 1 102 ? 1.284 2.324 174.819 1.00 59.15 102 GLN B C 1
ATOM 2653 O O . GLN B 1 102 ? 2.101 3.242 174.756 1.00 50.99 102 GLN B O 1
ATOM 2659 N N . SER B 1 103 ? 0.160 2.308 174.108 1.00 45.06 103 SER B N 1
ATOM 2660 C CA . SER B 1 103 ? -0.139 3.342 173.124 1.00 41.16 103 SER B CA 1
ATOM 2661 C C . SER B 1 103 ? -1.219 4.314 173.599 1.00 36.50 103 SER B C 1
ATOM 2662 O O . SER B 1 103 ? -1.605 5.226 172.868 1.00 51.89 103 SER B O 1
ATOM 2665 N N . LEU B 1 104 ? -1.706 4.114 174.820 1.00 34.30 104 LEU B N 1
ATOM 2666 C CA . LEU B 1 104 ? -2.754 4.967 175.374 1.00 30.90 104 LEU B CA 1
ATOM 2667 C C . LEU B 1 104 ? -2.281 6.404 175.558 1.00 25.24 104 LEU B C 1
ATOM 2668 O O . LEU B 1 104 ? -1.229 6.644 176.146 1.00 31.30 104 LEU B O 1
ATOM 2673 N N . THR B 1 105 ? -3.058 7.358 175.052 1.00 28.69 105 THR B N 1
ATOM 2674 C CA . THR B 1 105 ? -2.785 8.766 175.318 1.00 37.41 105 THR B CA 1
ATOM 2675 C C . THR B 1 105 ? -3.062 9.043 176.788 1.00 29.95 105 THR B C 1
ATOM 2676 O O . THR B 1 105 ? -3.644 8.210 177.483 1.00 33.50 105 THR B O 1
ATOM 2680 N N . ASP B 1 106 ? -2.655 10.213 177.264 1.00 26.82 106 ASP B N 1
ATOM 2681 C CA . ASP B 1 106 ? -2.826 10.537 178.673 1.00 26.71 106 ASP B CA 1
ATOM 2682 C C . ASP B 1 106 ? -4.308 10.669 179.020 1.00 19.64 106 ASP B C 1
ATOM 2683 O O . ASP B 1 106 ? -4.732 10.299 180.114 1.00 21.75 106 ASP B O 1
ATOM 2688 N N . ALA B 1 107 ? -5.098 11.171 178.076 1.00 20.93 107 ALA B N 1
ATOM 2689 C CA . ALA B 1 107 ? -6.541 11.257 178.272 1.00 24.33 107 ALA B CA 1
ATOM 2690 C C . ALA B 1 107 ? -7.163 9.860 178.311 1.00 23.11 107 ALA B C 1
ATOM 2691 O O . ALA B 1 107 ? -8.056 9.589 179.112 1.00 21.94 107 ALA B O 1
ATOM 2693 N N . GLU B 1 108 ? -6.680 8.980 177.442 1.00 15.96 108 GLU B N 1
ATOM 2694 C CA . GLU B 1 108 ? -7.169 7.607 177.378 1.00 22.60 108 GLU B CA 1
ATOM 2695 C C . GLU B 1 108 ? -6.814 6.838 178.647 1.00 21.28 108 GLU B C 1
ATOM 2696 O O . GLU B 1 108 ? -7.609 6.040 179.145 1.00 17.67 108 GLU B O 1
ATOM 2702 N N . LEU B 1 109 ? -5.623 7.097 179.176 1.00 16.19 109 LEU B N 1
ATOM 2703 C CA . LEU B 1 109 ? -5.158 6.419 180.380 1.00 20.28 109 LEU B CA 1
ATOM 2704 C C . LEU B 1 109 ? -6.014 6.799 181.590 1.00 20.72 109 LEU B C 1
ATOM 2705 O O . LEU B 1 109 ? -6.298 5.965 182.448 1.00 18.68 109 LEU B O 1
ATOM 2710 N N . GLU B 1 110 ? -6.431 8.060 181.654 1.00 20.76 110 GLU B N 1
ATOM 2711 C CA . GLU B 1 110 ? -7.277 8.510 182.755 1.00 20.79 110 GLU B CA 1
ATOM 2712 C C . GLU B 1 110 ? -8.674 7.900 182.651 1.00 18.13 110 GLU B C 1
ATOM 2713 O O . GLU B 1 110 ? -9.268 7.519 183.659 1.00 17.50 110 GLU B O 1
ATOM 2719 N N . ARG B 1 111 ? -9.195 7.805 181.431 1.00 12.78 111 ARG B N 1
ATOM 2720 C CA . ARG B 1 111 ? -10.503 7.193 181.220 1.00 25.25 111 ARG B CA 1
ATOM 2721 C C . ARG B 1 111 ? -10.468 5.718 181.601 1.00 23.88 111 ARG B C 1
ATOM 2722 O O . ARG B 1 111 ? -11.382 5.207 182.258 1.00 15.14 111 ARG B O 1
ATOM 2730 N N . PHE B 1 112 ? -9.396 5.048 181.186 1.00 13.01 112 PHE B N 1
ATOM 2731 C CA . PHE B 1 112 ? -9.184 3.643 181.499 1.00 13.05 112 PHE B CA 1
ATOM 2732 C C . PHE B 1 112 ? -9.218 3.422 183.004 1.00 21.17 112 PHE B C 1
ATOM 2733 O O . PHE B 1 112 ? -10.013 2.626 183.509 1.00 17.01 112 PHE B O 1
ATOM 2741 N N . ASN B 1 113 ? -8.372 4.155 183.722 1.00 16.68 113 ASN B N 1
ATOM 2742 C CA . ASN B 1 113 ? -8.279 3.998 185.167 1.00 18.50 113 ASN B CA 1
ATOM 2743 C C . ASN B 1 113 ? -9.607 4.304 185.840 1.00 22.28 113 ASN B C 1
ATOM 2744 O O . ASN B 1 113 ? -9.987 3.645 186.806 1.00 22.36 113 ASN B O 1
ATOM 2749 N N . SER B 1 114 ? -10.319 5.296 185.317 1.00 18.66 114 SER B N 1
ATOM 2750 C CA . SER B 1 114 ? -11.611 5.682 185.874 1.00 16.61 114 SER B CA 1
ATOM 2751 C C . SER B 1 114 ? -12.651 4.580 185.688 1.00 21.33 114 SER B C 1
ATOM 2752 O O . SER B 1 114 ? -13.387 4.241 186.615 1.00 21.53 114 SER B O 1
ATOM 2755 N N . LEU B 1 115 ? -12.705 4.027 184.482 1.00 14.52 115 LEU B N 1
ATOM 2756 C CA . LEU B 1 115 ? -13.651 2.964 184.162 1.00 18.34 115 LEU B CA 1
ATOM 2757 C C . LEU B 1 115 ? -13.342 1.678 184.927 1.00 16.89 115 LEU B C 1
ATOM 2758 O O . LEU B 1 115 ? -14.246 1.016 185.435 1.00 16.94 115 LEU B O 1
ATOM 2763 N N . ASN B 1 116 ? -12.060 1.335 184.991 1.00 16.15 116 ASN B N 1
ATOM 2764 C CA . ASN B 1 116 ? -11.601 0.129 185.671 1.00 15.61 116 ASN B CA 1
ATOM 2765 C C . ASN B 1 116 ? -11.953 0.158 187.156 1.00 20.43 116 ASN B C 1
ATOM 2766 O O . ASN B 1 116 ? -12.455 -0.822 187.707 1.00 17.08 116 ASN B O 1
ATOM 2771 N N . GLY B 1 117 ? -11.692 1.294 187.796 1.00 20.84 117 GLY B N 1
ATOM 2772 C CA . GLY B 1 117 ? -12.037 1.477 189.193 1.00 19.14 117 GLY B CA 1
ATOM 2773 C C . GLY B 1 117 ? -13.535 1.397 189.414 1.00 18.79 117 GLY B C 1
ATOM 2774 O O . GLY B 1 117 ? -14.003 0.753 190.356 1.00 28.15 117 GLY B O 1
ATOM 2775 N N . ALA B 1 118 ? -14.291 2.051 188.538 1.00 19.48 118 ALA B N 1
ATOM 2776 C CA . ALA B 1 118 ? -15.749 2.009 188.604 1.00 20.63 118 ALA B CA 1
ATOM 2777 C C . ALA B 1 118 ? -16.262 0.578 188.494 1.00 18.70 118 ALA B C 1
ATOM 2778 O O . ALA B 1 118 ? -17.117 0.156 189.275 1.00 16.07 118 ALA B O 1
ATOM 2780 N N . TYR B 1 119 ? -15.735 -0.156 187.516 1.00 16.64 119 TYR B N 1
ATOM 2781 C CA . TYR B 1 119 ? -16.129 -1.547 187.290 1.00 13.92 119 TYR B CA 1
ATOM 2782 C C . TYR B 1 119 ? -15.925 -2.383 188.543 1.00 11.31 119 TYR B C 1
ATOM 2783 O O . TYR B 1 119 ? -16.846 -3.041 189.015 1.00 20.10 119 TYR B O 1
ATOM 2792 N N . ARG B 1 120 ? -14.711 -2.344 189.081 1.00 16.97 120 ARG B N 1
ATOM 2793 C CA . ARG B 1 120 ? -14.355 -3.192 190.206 1.00 29.81 120 ARG B CA 1
ATOM 2794 C C . ARG B 1 120 ? -15.206 -2.914 191.439 1.00 35.34 120 ARG B C 1
ATOM 2795 O O . ARG B 1 120 ? -15.512 -3.822 192.208 1.00 28.26 120 ARG B O 1
ATOM 2803 N N . ASP B 1 121 ? -15.591 -1.658 191.625 1.00 24.58 121 ASP B N 1
ATOM 2804 C CA . ASP B 1 121 ? -16.317 -1.275 192.827 1.00 30.01 121 ASP B CA 1
ATOM 2805 C C . ASP B 1 121 ? -17.818 -1.544 192.737 1.00 24.08 121 ASP B C 1
ATOM 2806 O O . ASP B 1 121 ? -18.484 -1.672 193.762 1.00 34.82 121 ASP B O 1
ATOM 2811 N N . GLN B 1 122 ? -18.360 -1.639 191.528 1.00 17.42 122 GLN B N 1
ATOM 2812 C CA . GLN B 1 122 ? -19.781 -1.937 191.408 1.00 21.67 122 GLN B CA 1
ATOM 2813 C C . GLN B 1 122 ? -20.020 -3.442 191.285 1.00 27.89 122 GLN B C 1
ATOM 2814 O O . GLN B 1 122 ? -21.078 -3.933 191.678 1.00 21.13 122 GLN B O 1
ATOM 2820 N N . CYS B 1 123 ? -19.033 -4.170 190.764 1.00 22.00 123 CYS B N 1
ATOM 2821 C CA . CYS B 1 123 ? -19.194 -5.604 190.504 1.00 20.35 123 CYS B CA 1
ATOM 2822 C C . CYS B 1 123 ? -18.686 -6.494 191.637 1.00 26.59 123 CYS B C 1
ATOM 2823 O O . CYS B 1 123 ? -19.308 -7.507 191.957 1.00 30.42 123 CYS B O 1
ATOM 2826 N N . GLY B 1 124 ? -17.552 -6.128 192.230 1.00 32.21 124 GLY B N 1
ATOM 2827 C CA . GLY B 1 124 ? -16.979 -6.905 193.318 1.00 34.65 124 GLY B CA 1
ATOM 2828 C C . GLY B 1 124 ? -15.838 -7.799 192.873 1.00 36.70 124 GLY B C 1
ATOM 2829 O O . GLY B 1 124 ? -15.237 -8.512 193.676 1.00 33.21 124 GLY B O 1
ATOM 2830 N N . PHE B 1 125 ? -15.543 -7.753 191.578 1.00 20.87 125 PHE B N 1
ATOM 2831 C CA . PHE B 1 125 ? -14.465 -8.531 190.983 1.00 24.52 125 PHE B CA 1
ATOM 2832 C C . PHE B 1 125 ? -13.839 -7.689 189.870 1.00 20.34 125 PHE B C 1
ATOM 2833 O O . PHE B 1 125 ? -14.481 -6.772 189.355 1.00 19.47 125 PHE B O 1
ATOM 2841 N N . PRO B 1 126 ? -12.582 -7.982 189.502 1.00 21.29 126 PRO B N 1
ATOM 2842 C CA . PRO B 1 126 ? -11.924 -7.118 188.521 1.00 23.42 126 PRO B CA 1
ATOM 2843 C C . PRO B 1 126 ? -12.480 -7.287 187.111 1.00 20.48 126 PRO B C 1
ATOM 2844 O O . PRO B 1 126 ? -13.136 -8.290 186.811 1.00 13.68 126 PRO B O 1
ATOM 2848 N N . PHE B 1 127 ? -12.215 -6.297 186.266 1.00 15.43 127 PHE B N 1
ATOM 2849 C CA . PHE B 1 127 ? -12.543 -6.367 184.849 1.00 10.23 127 PHE B CA 1
ATOM 2850 C C . PHE B 1 127 ? -11.668 -7.407 184.168 1.00 26.82 127 PHE B C 1
ATOM 2851 O O . PHE B 1 127 ? -10.438 -7.311 184.187 1.00 16.43 127 PHE B O 1
ATOM 2859 N N . ILE B 1 128 ? -12.311 -8.401 183.565 1.00 12.31 128 ILE B N 1
ATOM 2860 C CA . ILE B 1 128 ? -11.594 -9.494 182.917 1.00 21.78 128 ILE B CA 1
ATOM 2861 C C . ILE B 1 128 ? -11.938 -9.542 181.433 1.00 18.42 128 ILE B C 1
ATOM 2862 O O . ILE B 1 128 ? -13.112 -9.498 181.066 1.00 12.35 128 ILE B O 1
ATOM 2867 N N . LEU B 1 129 ? -10.911 -9.616 180.586 1.00 13.25 129 LEU B N 1
ATOM 2868 C CA . LEU B 1 129 ? -11.097 -9.630 179.139 1.00 10.49 129 LEU B CA 1
ATOM 2869 C C . LEU B 1 129 ? -10.133 -10.596 178.447 1.00 20.97 129 LEU B C 1
ATOM 2870 O O . LEU B 1 129 ? -8.918 -10.411 178.483 1.00 20.88 129 LEU B O 1
ATOM 2875 N N . ALA B 1 130 ? -10.688 -11.618 177.805 1.00 15.12 130 ALA B N 1
ATOM 2876 C CA . ALA B 1 130 ? -9.890 -12.607 177.087 1.00 15.56 130 ALA B CA 1
ATOM 2877 C C . ALA B 1 130 ? -9.742 -12.248 175.613 1.00 35.78 130 ALA B C 1
ATOM 2878 O O . ALA B 1 130 ? -10.644 -12.482 174.806 1.00 41.85 130 ALA B O 1
ATOM 2880 N N . VAL B 1 131 ? -8.590 -11.685 175.273 1.00 30.16 131 VAL B N 1
ATOM 2881 C CA . VAL B 1 131 ? -8.271 -11.308 173.901 1.00 39.11 131 VAL B CA 1
ATOM 2882 C C . VAL B 1 131 ? -6.803 -11.607 173.607 1.00 48.22 131 VAL B C 1
ATOM 2883 O O . VAL B 1 131 ? -5.957 -11.526 174.500 1.00 49.24 131 VAL B O 1
ATOM 2887 N N . ARG B 1 132 ? -6.496 -11.971 172.367 1.00 44.19 132 ARG B N 1
ATOM 2888 C CA . ARG B 1 132 ? -5.104 -12.192 171.998 1.00 52.33 132 ARG B CA 1
ATOM 2889 C C . ARG B 1 132 ? -4.591 -11.030 171.154 1.00 50.62 132 ARG B C 1
ATOM 2890 O O . ARG B 1 132 ? -5.182 -10.686 170.128 1.00 45.88 132 ARG B O 1
ATOM 2898 N N . ASN B 1 133 ? -3.489 -10.437 171.609 1.00 49.30 133 ASN B N 1
ATOM 2899 C CA . ASN B 1 133 ? -2.919 -9.234 171.009 1.00 67.30 133 ASN B CA 1
ATOM 2900 C C . ASN B 1 133 ? -3.980 -8.156 170.803 1.00 63.07 133 ASN B C 1
ATOM 2901 O O . ASN B 1 133 ? -4.333 -7.808 169.674 1.00 48.47 133 ASN B O 1
ATOM 2906 N N . ALA B 1 134 ? -4.486 -7.638 171.916 1.00 44.63 134 ALA B N 1
ATOM 2907 C CA . ALA B 1 134 ? -5.563 -6.662 171.890 1.00 45.96 134 ALA B CA 1
ATOM 2908 C C . ALA B 1 134 ? -5.080 -5.293 171.461 1.00 40.10 134 ALA B C 1
ATOM 2909 O O . ALA B 1 134 ? -3.910 -4.949 171.630 1.00 48.61 134 ALA B O 1
ATOM 2911 N N . THR B 1 135 ? -5.999 -4.516 170.905 1.00 36.99 135 THR B N 1
ATOM 2912 C CA . THR B 1 135 ? -5.750 -3.113 170.649 1.00 27.30 135 THR B CA 1
ATOM 2913 C C . THR B 1 135 ? -6.329 -2.321 171.812 1.00 28.16 135 THR B C 1
ATOM 2914 O O . THR B 1 135 ? -7.178 -2.825 172.552 1.00 21.64 135 THR B O 1
ATOM 2918 N N . LYS B 1 136 ? -5.874 -1.088 171.984 1.00 24.76 136 LYS B N 1
ATOM 2919 C CA . LYS B 1 136 ? -6.445 -0.239 173.015 1.00 21.72 136 LYS B CA 1
ATOM 2920 C C . LYS B 1 136 ? -7.927 0.021 172.736 1.00 21.04 136 LYS B C 1
ATOM 2921 O O . LYS B 1 136 ? -8.729 0.120 173.666 1.00 25.07 136 LYS B O 1
ATOM 2927 N N . HIS B 1 137 ? -8.285 0.112 171.455 1.00 17.84 137 HIS B N 1
ATOM 2928 C CA . HIS B 1 137 ? -9.670 0.355 171.057 1.00 18.13 137 HIS B CA 1
ATOM 2929 C C . HIS B 1 137 ? -10.593 -0.739 171.579 1.00 18.06 137 HIS B C 1
ATOM 2930 O O . HIS B 1 137 ? -11.703 -0.465 172.042 1.00 18.11 137 HIS B O 1
ATOM 2937 N N . THR B 1 138 ? -10.124 -1.978 171.510 1.00 14.86 138 THR B N 1
ATOM 2938 C CA . THR B 1 138 ? -10.899 -3.112 171.998 1.00 20.94 138 THR B CA 1
ATOM 2939 C C . THR B 1 138 ? -11.112 -3.034 173.511 1.00 16.21 138 THR B C 1
ATOM 2940 O O . THR B 1 138 ? -12.240 -3.171 173.996 1.00 15.85 138 THR B O 1
ATOM 2944 N N . VAL B 1 139 ? -10.035 -2.796 174.253 1.00 17.43 139 VAL B N 1
ATOM 2945 C CA . VAL B 1 139 ? -10.120 -2.748 175.711 1.00 16.34 139 VAL B CA 1
ATOM 2946 C C . VAL B 1 139 ? -11.035 -1.617 176.174 1.00 12.73 139 VAL B C 1
ATOM 2947 O O . VAL B 1 139 ? -11.899 -1.823 177.029 1.00 16.64 139 VAL B O 1
ATOM 2951 N N . LEU B 1 140 ? -10.857 -0.433 175.591 1.00 13.61 140 LEU B N 1
ATOM 2952 C CA . LEU B 1 140 ? -11.660 0.736 175.950 1.00 14.17 140 LEU B CA 1
ATOM 2953 C C . LEU B 1 140 ? -13.133 0.525 175.634 1.00 16.44 140 LEU B C 1
ATOM 2954 O O . LEU B 1 140 ? -14.002 0.900 176.422 1.00 15.48 140 LEU B O 1
ATOM 2959 N N . ALA B 1 141 ? -13.413 -0.069 174.479 1.00 17.83 141 ALA B N 1
ATOM 2960 C CA . ALA B 1 141 ? -14.792 -0.338 174.089 1.00 20.73 141 ALA B CA 1
ATOM 2961 C C . ALA B 1 141 ? -15.434 -1.355 175.025 1.00 9.58 141 ALA B C 1
ATOM 2962 O O . ALA B 1 141 ? -16.576 -1.182 175.444 1.00 15.52 141 ALA B O 1
ATOM 2964 N N . ALA B 1 142 ? -14.701 -2.417 175.341 1.00 11.48 142 ALA B N 1
ATOM 2965 C CA . ALA B 1 142 ? -15.208 -3.462 176.230 1.00 11.00 142 ALA B CA 1
ATOM 2966 C C . ALA B 1 142 ? -15.510 -2.896 177.608 1.00 16.76 142 ALA B C 1
ATOM 2967 O O . ALA B 1 142 ? -16.586 -3.114 178.163 1.00 15.50 142 ALA B O 1
ATOM 2969 N N . LEU B 1 143 ? -14.541 -2.166 178.150 1.00 14.75 143 LEU B N 1
ATOM 2970 C CA . LEU B 1 143 ? -14.661 -1.570 179.470 1.00 20.14 143 LEU B CA 1
ATOM 2971 C C . LEU B 1 143 ? -15.779 -0.525 179.484 1.00 20.45 143 LEU B C 1
ATOM 2972 O O . LEU B 1 143 ? -16.638 -0.533 180.367 1.00 11.31 143 LEU B O 1
ATOM 2977 N N . GLY B 1 144 ? -15.780 0.352 178.484 1.00 16.94 144 GLY B N 1
ATOM 2978 C CA . GLY B 1 144 ? -16.788 1.391 178.374 1.00 20.74 144 GLY B CA 1
ATOM 2979 C C . GLY B 1 144 ? -18.209 0.870 178.262 1.00 25.78 144 GLY B C 1
ATOM 2980 O O . GLY B 1 144 ? -19.151 1.509 178.734 1.00 16.38 144 GLY B O 1
ATOM 2981 N N . GLY B 1 145 ? -18.371 -0.290 177.631 1.00 17.49 145 GLY B N 1
ATOM 2982 C CA . GLY B 1 145 ? -19.687 -0.880 177.483 1.00 14.27 145 GLY B CA 1
ATOM 2983 C C . GLY B 1 145 ? -20.121 -1.699 178.691 1.00 16.00 145 GLY B C 1
ATOM 2984 O O . GLY B 1 145 ? -21.277 -1.634 179.111 1.00 16.72 145 GLY B O 1
ATOM 2985 N N . ARG B 1 146 ? -19.199 -2.467 179.261 1.00 11.87 146 ARG B N 1
ATOM 2986 C CA . ARG B 1 146 ? -19.564 -3.433 180.298 1.00 11.32 146 ARG B CA 1
ATOM 2987 C C . ARG B 1 146 ? -19.688 -2.807 181.693 1.00 17.00 146 ARG B C 1
ATOM 2988 O O . ARG B 1 146 ? -20.313 -3.386 182.579 1.00 15.37 146 ARG B O 1
ATOM 2996 N N . VAL B 1 147 ? -19.097 -1.627 181.877 1.00 18.06 147 VAL B N 1
ATOM 2997 C CA . VAL B 1 147 ? -19.251 -0.869 183.120 1.00 16.16 147 VAL B CA 1
ATOM 2998 C C . VAL B 1 147 ? -20.697 -0.344 183.233 1.00 16.29 147 VAL B C 1
ATOM 2999 O O . VAL B 1 147 ? -21.147 -0.012 184.336 1.00 26.61 147 VAL B O 1
ATOM 3003 N N . GLN B 1 148 ? -21.399 -0.252 182.093 1.00 12.96 148 GLN B N 1
ATOM 3004 C CA . GLN B 1 148 ? -22.858 -0.010 182.014 1.00 16.74 148 GLN B CA 1
ATOM 3005 C C . GLN B 1 148 ? -23.769 -1.206 182.340 1.00 31.17 148 GLN B C 1
ATOM 3006 O O . GLN B 1 148 ? -24.980 -1.032 182.431 1.00 20.64 148 GLN B O 1
ATOM 3012 N N . HIS B 1 149 ? -23.235 -2.420 182.490 1.00 19.69 149 HIS B N 1
ATOM 3013 C CA . HIS B 1 149 ? -24.095 -3.595 182.765 1.00 17.95 149 HIS B CA 1
ATOM 3014 C C . HIS B 1 149 ? -24.379 -3.797 184.257 1.00 15.68 149 HIS B C 1
ATOM 3015 O O . HIS B 1 149 ? -23.690 -3.236 185.103 1.00 15.02 149 HIS B O 1
ATOM 3022 N N . THR B 1 150 ? -25.388 -4.608 184.569 1.00 17.19 150 THR B N 1
ATOM 3023 C CA . THR B 1 150 ? -25.648 -5.010 185.950 1.00 17.29 150 THR B CA 1
ATOM 3024 C C . THR B 1 150 ? -24.565 -5.979 186.420 1.00 19.69 150 THR B C 1
ATOM 3025 O O . THR B 1 150 ? -23.947 -6.656 185.600 1.00 18.77 150 THR B O 1
ATOM 3029 N N . PRO B 1 151 ? -24.318 -6.036 187.739 1.00 19.51 151 PRO B N 1
ATOM 3030 C CA . PRO B 1 151 ? -23.307 -6.942 188.300 1.00 18.70 151 PRO B CA 1
ATOM 3031 C C . PRO B 1 151 ? -23.585 -8.423 188.028 1.00 20.16 151 PRO B C 1
ATOM 3032 O O . PRO B 1 151 ? -22.633 -9.197 187.924 1.00 18.48 151 PRO B O 1
ATOM 3036 N N . GLU B 1 152 ? -24.852 -8.812 187.904 1.00 13.40 152 GLU B N 1
ATOM 3037 C CA . GLU B 1 152 ? -25.167 -10.212 187.647 1.00 27.70 152 GLU B CA 1
ATOM 3038 C C . GLU B 1 152 ? -24.980 -10.581 186.175 1.00 23.41 152 GLU B C 1
ATOM 3039 O O . GLU B 1 152 ? -24.715 -11.740 185.862 1.00 19.54 152 GLU B O 1
ATOM 3045 N N . GLN B 1 153 ? -25.108 -9.614 185.268 1.00 19.15 153 GLN B N 1
ATOM 3046 C CA . GLN B 1 153 ? -24.761 -9.894 183.880 1.00 20.77 153 GLN B CA 1
ATOM 3047 C C . GLN B 1 153 ? -23.253 -10.017 183.753 1.00 18.59 153 GLN B C 1
ATOM 3048 O O . GLN B 1 153 ? -22.749 -10.894 183.059 1.00 17.71 153 GLN B O 1
ATOM 3054 N N . GLU B 1 154 ? -22.533 -9.121 184.419 1.00 15.38 154 GLU B N 1
ATOM 3055 C CA . GLU B 1 154 ? -21.080 -9.121 184.333 1.00 12.09 154 GLU B CA 1
ATOM 3056 C C . GLU B 1 154 ? -20.481 -10.341 185.010 1.00 11.83 154 GLU B C 1
ATOM 3057 O O . GLU B 1 154 ? -19.416 -10.803 184.617 1.00 18.54 154 GLU B O 1
ATOM 3063 N N . PHE B 1 155 ? -21.160 -10.844 186.037 1.00 10.78 155 PHE B N 1
ATOM 3064 C CA . PHE B 1 155 ? -20.742 -12.076 186.699 1.00 18.79 155 PHE B CA 1
ATOM 3065 C C . PHE B 1 155 ? -20.686 -13.216 185.685 1.00 16.27 155 PHE B C 1
ATOM 3066 O O . PHE B 1 155 ? -19.725 -13.987 185.645 1.00 17.08 155 PHE B O 1
ATOM 3074 N N . MET B 1 156 ? -21.717 -13.297 184.852 1.00 18.26 156 MET B N 1
ATOM 3075 C CA . MET B 1 156 ? -21.796 -14.325 183.824 1.00 19.10 156 MET B CA 1
ATOM 3076 C C . MET B 1 156 ? -20.764 -14.076 182.724 1.00 12.45 156 MET B C 1
ATOM 3077 O O . MET B 1 156 ? -20.100 -15.000 182.265 1.00 13.13 156 MET B O 1
ATOM 3082 N N . VAL B 1 157 ? -20.614 -12.817 182.325 1.00 12.40 157 VAL B N 1
ATOM 3083 C CA . VAL B 1 157 ? -19.628 -12.437 181.318 1.00 7.18 157 VAL B CA 1
ATOM 3084 C C . VAL B 1 157 ? -18.192 -12.674 181.792 1.00 10.69 157 VAL B C 1
ATOM 3085 O O . VAL B 1 157 ? -17.367 -13.183 181.036 1.00 7.84 157 VAL B O 1
ATOM 3089 N N . ALA B 1 158 ? -17.897 -12.314 183.042 1.00 8.42 158 ALA B N 1
ATOM 3090 C CA . ALA B 1 158 ? -16.567 -12.530 183.615 1.00 11.89 158 ALA B CA 1
ATOM 3091 C C . ALA B 1 158 ? -16.186 -14.009 183.628 1.00 8.38 158 ALA B C 1
ATOM 3092 O O . ALA B 1 158 ? -15.066 -14.379 183.271 1.00 8.42 158 ALA B O 1
ATOM 3094 N N . LEU B 1 159 ? -17.119 -14.854 184.041 1.00 7.86 159 LEU B N 1
ATOM 3095 C CA . LEU B 1 159 ? -16.873 -16.293 184.042 1.00 15.88 159 LEU B CA 1
ATOM 3096 C C . LEU B 1 159 ? -16.609 -16.812 182.629 1.00 12.21 159 LEU B C 1
ATOM 3097 O O . LEU B 1 159 ? -15.729 -17.650 182.424 1.00 12.34 159 LEU B O 1
ATOM 3102 N N . GLU B 1 160 ? -17.357 -16.311 181.650 1.00 9.86 160 GLU B N 1
ATOM 3103 C CA . GLU B 1 160 ? -17.088 -16.677 180.262 1.00 6.90 160 GLU B CA 1
ATOM 3104 C C . GLU B 1 160 ? -15.667 -16.292 179.864 1.00 9.13 160 GLU B C 1
ATOM 3105 O O . GLU B 1 160 ? -14.977 -17.074 179.218 1.00 8.07 160 GLU B O 1
ATOM 3111 N N . GLN B 1 161 ? -15.221 -15.102 180.275 1.00 9.90 161 GLN B N 1
ATOM 3112 C CA . GLN B 1 161 ? -13.875 -14.631 179.945 1.00 6.75 161 GLN B CA 1
ATOM 3113 C C . GLN B 1 161 ? -12.796 -15.488 180.615 1.00 4.12 161 GLN B C 1
ATOM 3114 O O . GLN B 1 161 ? -11.743 -15.753 180.029 1.00 8.77 161 GLN B O 1
ATOM 3120 N N . VAL B 1 162 ? -13.046 -15.895 181.855 1.00 6.49 162 VAL B N 1
ATOM 3121 C CA . VAL B 1 162 ? -12.075 -16.702 182.590 1.00 6.84 162 VAL B CA 1
ATOM 3122 C C . VAL B 1 162 ? -11.895 -18.088 181.951 1.00 8.61 162 VAL B C 1
ATOM 3123 O O . VAL B 1 162 ? -10.776 -18.602 181.885 1.00 9.06 162 VAL B O 1
ATOM 3127 N N . HIS B 1 163 ? -12.986 -18.672 181.457 1.00 9.70 163 HIS B N 1
ATOM 3128 C CA . HIS B 1 163 ? -12.911 -19.940 180.725 1.00 10.52 163 HIS B CA 1
ATOM 3129 C C . HIS B 1 163 ? -12.182 -19.761 179.390 1.00 6.46 163 HIS B C 1
ATOM 3130 O O . HIS B 1 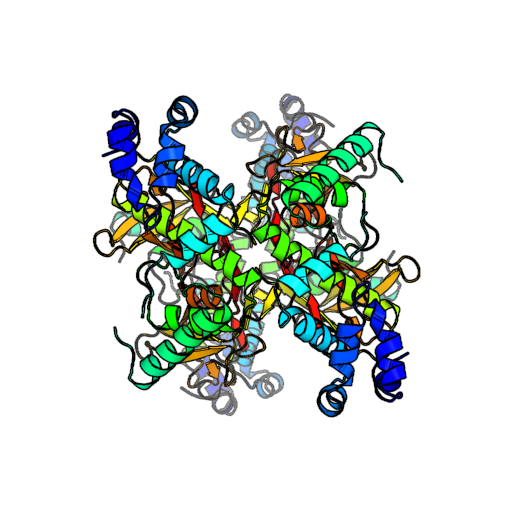163 ? -11.417 -20.633 178.956 1.00 5.92 163 HIS B O 1
ATOM 3137 N N . LYS B 1 164 ? -12.412 -18.625 178.743 1.00 5.31 164 LYS B N 1
ATOM 3138 C CA . LYS B 1 164 ? -11.696 -18.319 177.515 1.00 8.70 164 LYS B CA 1
ATOM 3139 C C . LYS B 1 164 ? -10.198 -18.197 177.769 1.00 8.93 164 LYS B C 1
ATOM 3140 O O . LYS B 1 164 ? -9.392 -18.616 176.940 1.00 10.36 164 LYS B O 1
ATOM 3146 N N . ILE B 1 165 ? -9.831 -17.632 178.917 1.00 9.38 165 ILE B N 1
ATOM 3147 C CA . ILE B 1 165 ? -8.425 -17.494 179.290 1.00 9.18 165 ILE B CA 1
ATOM 3148 C C . ILE B 1 165 ? -7.836 -18.857 179.659 1.00 4.09 165 ILE B C 1
ATOM 3149 O O . ILE B 1 165 ? -6.685 -19.153 179.337 1.00 7.42 165 ILE B O 1
ATOM 3154 N N . ALA B 1 166 ? -8.638 -19.698 180.300 1.00 5.66 166 ALA B N 1
ATOM 3155 C CA . ALA B 1 166 ? -8.225 -21.067 180.587 1.00 8.93 166 ALA B CA 1
ATOM 3156 C C . ALA B 1 166 ? -7.874 -21.798 179.290 1.00 11.57 166 ALA B C 1
ATOM 3157 O O . ALA B 1 166 ? -6.867 -22.503 179.215 1.00 8.80 166 ALA B O 1
ATOM 3159 N N . TRP B 1 167 ? -8.699 -21.603 178.264 1.00 10.17 167 TRP B N 1
ATOM 3160 C CA . TRP B 1 167 ? -8.469 -22.228 176.957 1.00 10.65 167 TRP B CA 1
ATOM 3161 C C . TRP B 1 167 ? -7.149 -21.752 176.342 1.00 7.85 167 TRP B C 1
ATOM 3162 O O . TRP B 1 167 ? -6.354 -22.560 175.865 1.00 8.37 167 TRP B O 1
ATOM 3173 N N . MET B 1 168 ? -6.912 -20.443 176.370 1.00 8.06 168 MET B N 1
ATOM 3174 C CA . MET B 1 168 ? -5.655 -19.884 175.873 1.00 11.67 168 MET B CA 1
ATOM 3175 C C . MET B 1 168 ? -4.427 -20.468 176.578 1.00 12.08 168 MET B C 1
ATOM 3176 O O . MET B 1 168 ? -3.405 -20.747 175.945 1.00 12.75 168 MET B O 1
ATOM 3181 N N . ARG B 1 169 ? -4.521 -20.636 177.892 1.00 10.87 169 ARG B N 1
ATOM 3182 C CA . ARG B 1 169 ? -3.392 -21.151 178.652 1.00 14.06 169 ARG B CA 1
ATOM 3183 C C . ARG B 1 169 ? -3.176 -22.624 178.337 1.00 13.91 169 ARG B C 1
ATOM 3184 O O . ARG B 1 169 ? -2.039 -23.066 178.196 1.00 12.58 169 ARG B O 1
ATOM 3192 N N . LEU B 1 170 ? -4.266 -23.375 178.204 1.00 9.05 170 LEU B N 1
ATOM 3193 C CA . LEU B 1 170 ? -4.165 -24.791 177.852 1.00 13.65 170 LEU B CA 1
ATOM 3194 C C . LEU B 1 170 ? -3.496 -24.961 176.497 1.00 17.55 170 LEU B C 1
ATOM 3195 O O . LEU B 1 170 ? -2.632 -25.818 176.326 1.00 13.10 170 LEU B O 1
ATOM 3200 N N . LEU B 1 171 ? -3.902 -24.138 175.533 1.00 16.55 171 LEU B N 1
ATOM 3201 C CA . LEU B 1 171 ? -3.334 -24.195 174.189 1.00 13.40 171 LEU B CA 1
ATOM 3202 C C . LEU B 1 171 ? -1.836 -23.887 174.168 1.00 13.85 171 LEU B C 1
ATOM 3203 O O . LEU B 1 171 ? -1.107 -24.398 173.322 1.00 19.55 171 LEU B O 1
ATOM 3208 N N . SER B 1 172 ? -1.376 -23.044 175.087 1.00 16.54 172 SER B N 1
ATOM 3209 C CA . SER B 1 172 ? 0.025 -22.634 175.069 1.00 26.51 172 SER B CA 1
ATOM 3210 C C . SER B 1 172 ? 0.918 -23.682 175.734 1.00 23.14 172 SER B C 1
ATOM 3211 O O . SER B 1 172 ? 2.116 -23.741 175.466 1.00 27.70 172 SER B O 1
ATOM 3214 N N . LYS B 1 173 ? 0.329 -24.510 176.590 1.00 21.35 173 LYS B N 1
ATOM 3215 C CA . LYS B 1 173 ? 1.093 -25.497 177.347 1.00 21.29 173 LYS B CA 1
ATOM 3216 C C . LYS B 1 173 ? 1.055 -26.887 176.721 1.00 31.86 173 LYS B C 1
ATOM 3217 O O . LYS B 1 173 ? 1.917 -27.720 177.000 1.00 24.63 173 LYS B O 1
ATOM 3223 N N . ILE B 1 174 ? 0.055 -27.136 175.879 1.00 20.93 174 ILE B N 1
ATOM 3224 C CA . ILE B 1 174 ? -0.121 -28.447 175.256 1.00 18.57 174 ILE B CA 1
ATOM 3225 C C . ILE B 1 174 ? 0.349 -28.449 173.801 1.00 19.97 174 ILE B C 1
ATOM 3226 O O . ILE B 1 174 ? 0.012 -27.554 173.037 1.00 18.23 174 ILE B O 1
ATOM 3231 N N . ASP B 1 175 ? 1.138 -29.449 173.423 1.00 23.74 175 ASP B N 1
ATOM 3232 C CA . ASP B 1 175 ? 1.483 -29.637 172.018 1.00 18.24 175 ASP B CA 1
ATOM 3233 C C . ASP B 1 175 ? 0.262 -30.178 171.280 1.00 18.69 175 ASP B C 1
ATOM 3234 O O . ASP B 1 175 ? -0.182 -31.293 171.543 1.00 20.29 175 ASP B O 1
ATOM 3239 N N . THR B 1 176 ? -0.289 -29.385 170.366 1.00 16.79 176 THR B N 1
ATOM 3240 C CA . THR B 1 176 ? -1.500 -29.793 169.663 1.00 18.90 176 THR B CA 1
ATOM 3241 C C . THR B 1 176 ? -1.220 -30.199 168.224 1.00 19.10 176 THR B C 1
ATOM 3242 O O . THR B 1 176 ? -2.112 -30.151 167.386 1.00 16.76 176 THR B O 1
ATOM 3246 N N . SER B 1 177 ? 0.011 -30.612 167.936 1.00 18.55 177 SER B N 1
ATOM 3247 C CA . SER B 1 177 ? 0.376 -30.964 166.565 1.00 26.17 177 SER B CA 1
ATOM 3248 C C . SER B 1 177 ? -0.393 -32.191 166.080 1.00 21.65 177 SER B C 1
ATOM 3249 O O . SER B 1 177 ? -0.560 -32.395 164.876 1.00 20.58 177 SER B O 1
ATOM 3252 N N . ASP B 1 178 ? -0.877 -32.993 167.025 1.00 17.25 178 ASP B N 1
ATOM 3253 C CA . ASP B 1 178 ? -1.621 -34.203 166.700 1.00 26.38 178 ASP B CA 1
ATOM 3254 C C . ASP B 1 178 ? -3.136 -33.986 166.697 1.00 21.95 178 ASP B C 1
ATOM 3255 O O . ASP B 1 178 ? -3.900 -34.949 166.613 1.00 21.32 178 ASP B O 1
ATOM 3260 N N . ALA B 1 179 ? -3.567 -32.729 166.799 1.00 18.69 179 ALA B N 1
ATOM 3261 C CA . ALA B 1 179 ? -4.987 -32.395 166.672 1.00 13.70 179 ALA B CA 1
ATOM 3262 C C . ALA B 1 179 ? -5.469 -32.789 165.284 1.00 6.29 179 ALA B C 1
ATOM 3263 O O . ALA B 1 179 ? -4.681 -32.809 164.347 1.00 11.92 179 ALA B O 1
ATOM 3265 N N . GLN B 1 180 ? -6.757 -33.096 165.149 1.00 6.98 180 GLN B N 1
ATOM 3266 C CA . GLN B 1 180 ? -7.268 -33.600 163.879 1.00 10.29 180 GLN B CA 1
ATOM 3267 C C . GLN B 1 180 ? -8.410 -32.777 163.293 1.00 14.12 180 GLN B C 1
ATOM 3268 O O . GLN B 1 180 ? -9.232 -33.293 162.537 1.00 13.61 180 GLN B O 1
ATOM 3274 N N . GLY B 1 181 ? -8.447 -31.490 163.612 1.00 15.20 181 GLY B N 1
ATOM 3275 C CA . GLY B 1 181 ? -9.429 -30.613 163.001 1.00 10.06 181 GLY B CA 1
ATOM 3276 C C . GLY B 1 181 ? -9.061 -30.307 161.561 1.00 10.40 181 GLY B C 1
ATOM 3277 O O . GLY B 1 181 ? -7.968 -30.636 161.104 1.00 9.03 181 GLY B O 1
ATOM 3278 N N . PHE B 1 182 ? -9.971 -29.671 160.836 1.00 7.22 182 PHE B N 1
ATOM 3279 C CA . PHE B 1 182 ? -9.694 -29.330 159.448 1.00 7.64 182 PHE B CA 1
ATOM 3280 C C . PHE B 1 182 ? -10.628 -28.242 158.948 1.00 10.53 182 PHE B C 1
ATOM 3281 O O . PHE B 1 182 ? -11.666 -27.972 159.556 1.00 8.76 182 PHE B O 1
ATOM 3289 N N . LEU B 1 183 ? -10.238 -27.622 157.835 1.00 7.75 183 LEU B N 1
ATOM 3290 C CA . LEU B 1 183 ? -10.954 -26.487 157.263 1.00 9.77 183 LEU B CA 1
ATOM 3291 C C . LEU B 1 183 ? -11.507 -26.842 155.886 1.00 10.05 183 LEU B C 1
ATOM 3292 O O . LEU B 1 183 ? -10.755 -27.289 155.022 1.00 8.85 183 LEU B O 1
ATOM 3297 N N . THR B 1 184 ? -12.811 -26.659 155.692 1.00 5.59 184 THR B N 1
ATOM 3298 C CA . THR B 1 184 ? -13.423 -26.893 154.385 1.00 5.11 184 THR B CA 1
ATOM 3299 C C . THR B 1 184 ? -14.165 -25.674 153.869 1.00 9.60 184 THR B C 1
ATOM 3300 O O . THR B 1 184 ? -14.440 -24.723 154.606 1.00 9.26 184 THR B O 1
ATOM 3304 N N . CYS B 1 185 ? -14.495 -25.710 152.585 1.00 8.53 185 CYS B N 1
ATOM 3305 C CA . CYS B 1 185 ? -15.126 -24.573 151.951 1.00 5.18 185 CYS B CA 1
ATOM 3306 C C . CYS B 1 185 ? -16.106 -25.034 150.883 1.00 15.13 185 CYS B C 1
ATOM 3307 O O . CYS B 1 185 ? -15.940 -26.093 150.278 1.00 12.13 185 CYS B O 1
ATOM 3310 N N . HIS B 1 186 ? -17.136 -24.230 150.675 1.00 9.79 186 HIS B N 1
ATOM 3311 C CA . HIS B 1 186 ? -18.150 -24.504 149.672 1.00 10.64 186 HIS B CA 1
ATOM 3312 C C . HIS B 1 186 ? -18.559 -23.166 149.072 1.00 7.34 186 HIS B C 1
ATOM 3313 O O . HIS B 1 186 ? -18.666 -22.168 149.791 1.00 6.64 186 HIS B O 1
ATOM 3320 N N . VAL B 1 187 ? -18.758 -23.126 147.760 1.00 3.82 187 VAL B N 1
ATOM 3321 C CA . VAL B 1 187 ? -19.231 -21.895 147.127 1.00 7.59 187 VAL B CA 1
ATOM 3322 C C . VAL B 1 187 ? -20.535 -22.145 146.393 1.00 10.21 187 VAL B C 1
ATOM 3323 O O . VAL B 1 187 ? -20.613 -22.993 145.502 1.00 9.27 187 VAL B O 1
ATOM 3327 N N . LEU B 1 188 ? -21.563 -21.407 146.781 1.00 5.95 188 LEU B N 1
ATOM 3328 C CA . LEU B 1 188 ? -22.868 -21.512 146.151 1.00 7.62 188 LEU B CA 1
ATOM 3329 C C . LEU B 1 188 ? -23.236 -20.238 145.400 1.00 13.82 188 LEU B C 1
ATOM 3330 O O . LEU B 1 188 ? -23.181 -19.150 145.962 1.00 7.93 188 LEU B O 1
ATOM 3335 N N . ASP B 1 189 ? -23.619 -20.395 144.136 1.00 11.39 189 ASP B N 1
ATOM 3336 C CA . ASP B 1 189 ? -24.098 -19.295 143.294 1.00 10.66 189 ASP B CA 1
ATOM 3337 C C . ASP B 1 189 ? -25.604 -19.127 143.513 1.00 9.68 189 ASP B C 1
ATOM 3338 O O . ASP B 1 189 ? -26.408 -19.880 142.961 1.00 12.65 189 ASP B O 1
ATOM 3343 N N . THR B 1 190 ? -25.980 -18.140 144.320 1.00 12.22 190 THR B N 1
ATOM 3344 C CA . THR B 1 190 ? -27.382 -17.930 144.662 1.00 9.58 190 THR B CA 1
ATOM 3345 C C . THR B 1 190 ? -28.133 -17.210 143.551 1.00 12.12 190 THR B C 1
ATOM 3346 O O . THR B 1 190 ? -29.361 -17.147 143.563 1.00 16.03 190 THR B O 1
ATOM 3350 N N . GLY B 1 191 ? -27.393 -16.660 142.595 1.00 13.23 191 GLY B N 1
ATOM 3351 C CA . GLY B 1 191 ? -28.015 -16.006 141.461 1.00 15.05 191 GLY B CA 1
ATOM 3352 C C . GLY B 1 191 ? -28.599 -17.036 140.516 1.00 22.95 191 GLY B C 1
ATOM 3353 O O . GLY B 1 191 ? -29.654 -16.821 139.914 1.00 16.70 191 GLY B O 1
ATOM 3354 N N . ASN B 1 192 ? -27.912 -18.169 140.413 1.00 17.57 192 ASN B N 1
ATOM 3355 C CA . ASN B 1 192 ? -28.270 -19.224 139.473 1.00 16.45 192 ASN B CA 1
ATOM 3356 C C . ASN B 1 192 ? -28.691 -20.524 140.153 1.00 27.24 192 ASN B C 1
ATOM 3357 O O . ASN B 1 192 ? -29.199 -21.435 139.499 1.00 26.95 192 ASN B O 1
ATOM 3362 N N . GLY B 1 193 ? -28.478 -20.609 141.462 1.00 17.07 193 GLY B N 1
ATOM 3363 C CA . GLY B 1 193 ? -28.950 -21.745 142.238 1.00 16.22 193 GLY B CA 1
ATOM 3364 C C . GLY B 1 193 ? -28.170 -23.021 141.998 1.00 23.70 193 GLY B C 1
ATOM 3365 O O . GLY B 1 193 ? -28.737 -24.112 141.933 1.00 23.22 193 GLY B O 1
ATOM 3366 N N . CYS B 1 194 ? -26.858 -22.883 141.881 1.00 12.92 194 CYS B N 1
ATOM 3367 C CA . CYS B 1 194 ? -25.993 -24.016 141.588 1.00 22.41 194 CYS B CA 1
ATOM 3368 C C . CYS B 1 194 ? -24.671 -23.851 142.315 1.00 16.20 194 CYS B C 1
ATOM 3369 O O . CYS B 1 194 ? -24.299 -22.736 142.670 1.00 15.66 194 CYS B O 1
ATOM 3372 N N . PRO B 1 195 ? -23.954 -24.959 142.546 1.00 13.12 195 PRO B N 1
ATOM 3373 C CA . PRO B 1 195 ? -22.603 -24.790 143.080 1.00 11.05 195 PRO B CA 1
ATOM 3374 C C . PRO B 1 195 ? -21.733 -24.090 142.051 1.00 11.79 195 PRO B C 1
ATOM 3375 O O . PRO B 1 195 ? -21.941 -24.261 140.844 1.00 15.06 195 PRO B O 1
ATOM 3379 N N . ALA B 1 196 ? -20.786 -23.289 142.520 1.00 10.67 196 ALA B N 1
ATOM 3380 C CA . ALA B 1 196 ? -19.923 -22.530 141.627 1.00 10.28 196 ALA B CA 1
ATOM 3381 C C . ALA B 1 196 ? -18.687 -23.349 141.309 1.00 18.54 196 ALA B C 1
ATOM 3382 O O . ALA B 1 196 ? -17.819 -23.541 142.167 1.00 18.66 196 ALA B O 1
ATOM 3384 N N . GLU B 1 197 ? -18.625 -23.851 140.077 1.00 16.91 197 GLU B N 1
ATOM 3385 C CA . GLU B 1 197 ? -17.550 -24.749 139.677 1.00 15.78 197 GLU B CA 1
ATOM 3386 C C . GLU B 1 197 ? -16.410 -23.982 139.023 1.00 15.45 197 GLU B C 1
ATOM 3387 O O . GLU B 1 197 ? -16.630 -22.974 138.341 1.00 14.31 197 GLU B O 1
ATOM 3393 N N . LYS B 1 198 ? -15.196 -24.477 139.251 1.00 11.15 198 LYS B N 1
ATOM 3394 C CA . LYS B 1 198 ? -13.969 -23.910 138.696 1.00 16.17 198 LYS B CA 1
ATOM 3395 C C . LYS B 1 198 ? -13.674 -22.492 139.194 1.00 18.37 198 LYS B C 1
ATOM 3396 O O . LYS B 1 198 ? -12.998 -21.723 138.512 1.00 15.12 198 LYS B O 1
ATOM 3402 N N . MET B 1 199 ? -14.165 -22.140 140.379 1.00 11.99 199 MET B N 1
ATOM 3403 C CA . MET B 1 199 ? -13.816 -20.840 140.954 1.00 8.87 199 MET B CA 1
ATOM 3404 C C . MET B 1 199 ? -12.472 -20.939 141.649 1.00 15.24 199 MET B C 1
ATOM 3405 O O . MET B 1 199 ? -12.213 -21.889 142.388 1.00 15.23 199 MET B O 1
ATOM 3410 N N . ARG B 1 200 ? -11.616 -19.954 141.407 1.00 11.66 200 ARG B N 1
ATOM 3411 C CA . ARG B 1 200 ? -10.295 -19.933 142.010 1.00 12.30 200 ARG B CA 1
ATOM 3412 C C . ARG B 1 200 ? -10.390 -19.334 143.406 1.00 16.06 200 ARG B C 1
ATOM 3413 O O . ARG B 1 200 ? -11.106 -18.356 143.628 1.00 10.35 200 ARG B O 1
ATOM 3421 N N . ILE B 1 201 ? -9.679 -19.939 144.349 1.00 15.16 201 ILE B N 1
ATOM 3422 C CA . ILE B 1 201 ? -9.711 -19.493 145.737 1.00 19.02 201 ILE B CA 1
ATOM 3423 C C . ILE B 1 201 ? -8.324 -19.561 146.361 1.00 12.50 201 ILE B C 1
ATOM 3424 O O . ILE B 1 201 ? -7.652 -20.590 146.271 1.00 12.41 201 ILE B O 1
ATOM 3429 N N . HIS B 1 202 ? -7.898 -18.463 146.985 1.00 11.32 202 HIS B N 1
ATOM 3430 C CA . HIS B 1 202 ? -6.640 -18.444 147.716 1.00 9.73 202 HIS B CA 1
ATOM 3431 C C . HIS B 1 202 ? -6.892 -18.359 149.214 1.00 9.16 202 HIS B C 1
ATOM 3432 O O . HIS B 1 202 ? -7.944 -17.893 149.652 1.00 10.23 202 HIS B O 1
ATOM 3439 N N . LEU B 1 203 ? -5.925 -18.839 149.988 1.00 9.54 203 LEU B N 1
ATOM 3440 C CA . LEU B 1 203 ? -6.007 -18.803 151.442 1.00 7.35 203 LEU B CA 1
ATOM 3441 C C . LEU B 1 203 ? -4.697 -18.285 152.026 1.00 9.20 203 LEU B C 1
ATOM 3442 O O . LEU B 1 203 ? -3.620 -18.802 151.717 1.00 13.74 203 LEU B O 1
ATOM 3447 N N . HIS B 1 204 ? -4.796 -17.242 152.845 1.00 7.56 204 HIS B N 1
ATOM 3448 C CA . HIS B 1 204 ? -3.656 -16.713 153.576 1.00 11.12 204 HIS B CA 1
ATOM 3449 C C . HIS B 1 204 ? -3.887 -16.865 155.076 1.00 10.15 204 HIS B C 1
ATOM 3450 O O . HIS B 1 204 ? -5.023 -16.774 155.548 1.00 10.64 204 HIS B O 1
ATOM 3457 N N . ARG B 1 205 ? -2.816 -17.134 155.813 1.00 11.65 205 ARG B N 1
ATOM 3458 C CA . ARG B 1 205 ? -2.840 -17.014 157.265 1.00 9.93 205 ARG B CA 1
ATOM 3459 C C . ARG B 1 205 ? -2.325 -15.627 157.642 1.00 13.25 205 ARG B C 1
ATOM 3460 O O . ARG B 1 205 ? -1.231 -15.250 157.238 1.00 12.17 205 ARG B O 1
ATOM 3468 N N . LEU B 1 206 ? -3.115 -14.866 158.398 1.00 11.85 206 LEU B N 1
ATOM 3469 C CA . LEU B 1 206 ? -2.757 -13.487 158.730 1.00 17.88 206 LEU B CA 1
ATOM 3470 C C . LEU B 1 206 ? -2.028 -13.381 160.062 1.00 18.02 206 LEU B C 1
ATOM 3471 O O . LEU B 1 206 ? -1.196 -12.499 160.246 1.00 21.46 206 LEU B O 1
ATOM 3476 N N . SER B 1 207 ? -2.345 -14.279 160.990 1.00 14.71 207 SER B N 1
ATOM 3477 C CA . SER B 1 207 ? -1.721 -14.267 162.311 1.00 13.32 207 SER B CA 1
ATOM 3478 C C . SER B 1 207 ? -1.753 -15.669 162.912 1.00 26.19 207 SER B C 1
ATOM 3479 O O . SER B 1 207 ? -2.625 -16.467 162.561 1.00 21.85 207 SER B O 1
ATOM 3482 N N . PRO B 1 208 ? -0.795 -15.992 163.804 1.00 25.15 208 PRO B N 1
ATOM 3483 C CA . PRO B 1 208 ? 0.316 -15.169 164.308 1.00 26.33 208 PRO B CA 1
ATOM 3484 C C . PRO B 1 208 ? 1.398 -14.926 163.253 1.00 24.90 208 PRO B C 1
ATOM 3485 O O . PRO B 1 208 ? 1.506 -15.707 162.305 1.00 26.93 208 PRO B O 1
ATOM 3489 N N . PRO B 1 209 ? 2.185 -13.848 163.415 1.00 24.92 209 PRO B N 1
ATOM 3490 C CA . PRO B 1 209 ? 3.159 -13.401 162.410 1.00 31.84 209 PRO B CA 1
ATOM 3491 C C . PRO B 1 209 ? 4.148 -14.467 161.936 1.00 23.59 209 PRO B C 1
ATOM 3492 O O . PRO B 1 209 ? 4.448 -14.495 160.740 1.00 29.70 209 PRO B O 1
ATOM 3496 N N . GLU B 1 210 ? 4.627 -15.322 162.840 1.00 23.06 210 GLU B N 1
ATOM 3497 C CA . GLU B 1 210 ? 5.707 -16.259 162.518 1.00 44.61 210 GLU B CA 1
ATOM 3498 C C . GLU B 1 210 ? 5.385 -17.160 161.325 1.00 39.74 210 GLU B C 1
ATOM 3499 O O . GLU B 1 210 ? 6.271 -17.515 160.550 1.00 51.62 210 GLU B O 1
ATOM 3505 N N . MET B 1 211 ? 4.119 -17.524 161.170 1.00 38.13 211 MET B N 1
ATOM 3506 C CA . MET B 1 211 ? 3.741 -18.403 160.071 1.00 34.27 211 MET B CA 1
ATOM 3507 C C . MET B 1 211 ? 2.669 -17.789 159.178 1.00 36.86 211 MET B C 1
ATOM 3508 O O . MET B 1 211 ? 1.855 -18.503 158.585 1.00 25.43 211 MET B O 1
ATOM 3513 N N . ALA B 1 212 ? 2.687 -16.462 159.080 1.00 22.46 212 ALA B N 1
ATOM 3514 C CA . ALA B 1 212 ? 1.828 -15.744 158.147 1.00 20.39 212 ALA B CA 1
ATOM 3515 C C . ALA B 1 212 ? 2.287 -15.977 156.714 1.00 29.29 212 ALA B C 1
ATOM 3516 O O . ALA B 1 212 ? 3.468 -16.207 156.465 1.00 22.72 212 ALA B O 1
ATOM 3518 N N . GLY B 1 213 ? 1.350 -15.921 155.773 1.00 20.71 213 GLY B N 1
ATOM 3519 C CA . GLY B 1 213 ? 1.677 -16.071 154.369 1.00 25.04 213 GLY B CA 1
ATOM 3520 C C . GLY B 1 213 ? 0.632 -16.850 153.596 1.00 18.36 213 GLY B C 1
ATOM 3521 O O . GLY B 1 213 ? -0.399 -17.242 154.141 1.00 17.21 213 GLY B O 1
ATOM 3522 N N . LEU B 1 214 ? 0.900 -17.050 152.312 1.00 20.16 214 LEU B N 1
ATOM 3523 C CA . LEU B 1 214 ? 0.047 -17.852 151.449 1.00 18.99 214 LEU B CA 1
ATOM 3524 C C . LEU B 1 214 ? 0.121 -19.306 151.885 1.00 25.58 214 LEU B C 1
ATOM 3525 O O . LEU B 1 214 ? 1.209 -19.880 151.945 1.00 20.79 214 LEU B O 1
ATOM 3530 N N . VAL B 1 215 ? -1.021 -19.899 152.214 1.00 14.38 215 VAL B N 1
ATOM 3531 C CA . VAL B 1 215 ? -1.021 -21.296 152.645 1.00 15.85 215 VAL B CA 1
ATOM 3532 C C . VAL B 1 215 ? -1.735 -22.217 151.660 1.00 24.44 215 VAL B C 1
ATOM 3533 O O . VAL B 1 215 ? -1.823 -23.425 151.890 1.00 30.86 215 VAL B O 1
ATOM 3537 N N . GLY B 1 216 ? -2.237 -21.657 150.561 1.00 14.91 216 GLY B N 1
ATOM 3538 C CA . GLY B 1 216 ? -2.846 -22.477 149.525 1.00 25.10 216 GLY B CA 1
ATOM 3539 C C . GLY B 1 216 ? -3.526 -21.747 148.377 1.00 12.35 216 GLY B C 1
ATOM 3540 O O . GLY B 1 216 ? -4.019 -20.634 148.532 1.00 11.77 216 GLY B O 1
ATOM 3541 N N . GLU B 1 217 ? -3.529 -22.385 147.210 1.00 23.26 217 GLU B N 1
ATOM 3542 C CA . GLU B 1 217 ? -4.297 -21.921 146.061 1.00 18.41 217 GLU B CA 1
ATOM 3543 C C . GLU B 1 217 ? -5.199 -23.059 145.603 1.00 23.36 217 GLU B C 1
ATOM 3544 O O . GLU B 1 217 ? -4.718 -24.153 145.308 1.00 21.49 217 GLU B O 1
ATOM 3550 N N . PHE B 1 218 ? -6.503 -22.803 145.545 1.00 15.29 218 PHE B N 1
ATOM 3551 C CA . PHE B 1 218 ? -7.474 -23.866 145.303 1.00 14.38 218 PHE B CA 1
ATOM 3552 C C . PHE B 1 218 ? -8.402 -23.545 144.139 1.00 19.53 218 PHE B C 1
ATOM 3553 O O . PHE B 1 218 ? -8.457 -22.411 143.676 1.00 15.11 218 PHE B O 1
ATOM 3561 N N . VAL B 1 219 ? -9.113 -24.565 143.663 1.00 14.72 219 VAL B N 1
ATOM 3562 C CA . VAL B 1 219 ? -10.170 -24.396 142.668 1.00 14.43 219 VAL B CA 1
ATOM 3563 C C . VAL B 1 219 ? -11.361 -25.253 143.080 1.00 14.34 219 VAL B C 1
ATOM 3564 O O . VAL B 1 219 ? -11.181 -26.350 143.605 1.00 15.36 219 VAL B O 1
ATOM 3568 N N . THR B 1 220 ? -12.575 -24.761 142.852 1.00 9.92 220 THR B N 1
ATOM 3569 C CA . THR B 1 220 ? -13.767 -25.514 143.227 1.00 10.39 220 THR B CA 1
ATOM 3570 C C . THR B 1 220 ? -14.085 -26.587 142.193 1.00 21.57 220 THR B C 1
ATOM 3571 O O . THR B 1 220 ? -13.820 -26.412 141.002 1.00 16.30 220 THR B O 1
ATOM 3575 N N . ASN B 1 221 ? -14.664 -27.689 142.652 1.00 15.11 221 ASN B N 1
ATOM 3576 C CA . ASN B 1 221 ? -15.037 -28.772 141.755 1.00 17.30 221 ASN B CA 1
ATOM 3577 C C . ASN B 1 221 ? -16.481 -28.645 141.283 1.00 25.12 221 ASN B C 1
ATOM 3578 O O . ASN B 1 221 ? -17.113 -27.607 141.467 1.00 19.30 221 ASN B O 1
ATOM 3583 N N . ASP B 1 222 ? -16.998 -29.717 140.686 1.00 23.57 222 ASP B N 1
ATOM 3584 C CA . ASP B 1 222 ? -18.350 -29.748 140.137 1.00 19.63 222 ASP B CA 1
ATOM 3585 C C . ASP B 1 222 ? -19.418 -29.557 141.219 1.00 20.41 222 ASP B C 1
ATOM 3586 O O . ASP B 1 222 ? -20.545 -29.182 140.921 1.00 18.53 222 ASP B O 1
ATOM 3591 N N . ASP B 1 223 ? -19.062 -29.854 142.465 1.00 11.39 223 ASP B N 1
ATOM 3592 C CA . ASP B 1 223 ? -19.971 -29.726 143.606 1.00 18.58 223 ASP B CA 1
ATOM 3593 C C . ASP B 1 223 ? -19.763 -28.427 144.382 1.00 15.54 223 ASP B C 1
ATOM 3594 O O . ASP B 1 223 ? -20.395 -28.213 145.415 1.00 14.63 223 ASP B O 1
ATOM 3599 N N . GLY B 1 224 ? -18.862 -27.578 143.902 1.00 16.77 224 GLY B N 1
ATOM 3600 C CA . GLY B 1 224 ? -18.614 -26.290 144.531 1.00 15.88 224 GLY B CA 1
ATOM 3601 C C . GLY B 1 224 ? -17.701 -26.391 145.738 1.00 18.71 224 GLY B C 1
ATOM 3602 O O . GLY B 1 224 ? -17.539 -25.426 146.487 1.00 10.02 224 GLY B O 1
ATOM 3603 N N . ARG B 1 225 ? -17.108 -27.565 145.935 1.00 11.77 225 ARG B N 1
ATOM 3604 C CA . ARG B 1 225 ? -16.184 -27.770 147.044 1.00 13.81 225 ARG B CA 1
ATOM 3605 C C . ARG B 1 225 ? -14.748 -27.713 146.548 1.00 17.03 225 ARG B C 1
ATOM 3606 O O . ARG B 1 225 ? -14.510 -27.790 145.346 1.00 11.06 225 ARG B O 1
ATOM 3614 N N . LEU B 1 226 ? -13.791 -27.562 147.463 1.00 9.04 226 LEU B N 1
ATOM 3615 C CA . LEU B 1 226 ? -12.388 -27.498 147.057 1.00 10.35 226 LEU B CA 1
ATOM 3616 C C . LEU B 1 226 ? -11.939 -28.827 146.452 1.00 19.00 226 LEU B C 1
ATOM 3617 O O . LEU B 1 226 ? -12.159 -29.890 147.033 1.00 13.98 226 LEU B O 1
ATOM 3622 N N . GLU B 1 227 ? -11.326 -28.771 145.276 1.00 14.57 227 GLU B N 1
ATOM 3623 C CA . GLU B 1 227 ? -10.713 -29.965 144.712 1.00 17.40 227 GLU B CA 1
ATOM 3624 C C . GLU B 1 227 ? -9.555 -30.380 145.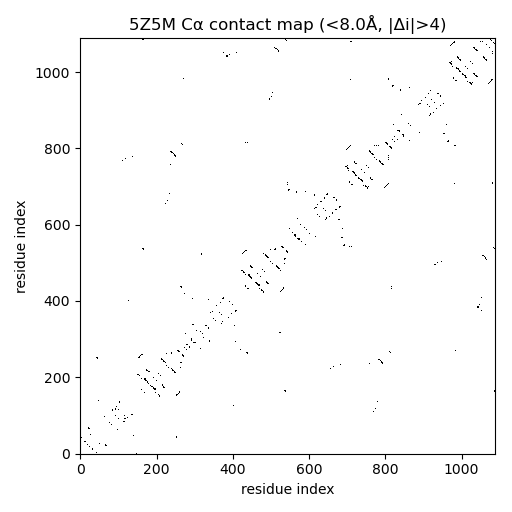611 1.00 25.47 227 GLU B C 1
ATOM 3625 O O . GLU B 1 227 ? -8.746 -29.548 146.019 1.00 26.03 227 GLU B O 1
ATOM 3631 N N . GLY B 1 228 ? -9.499 -31.661 145.953 1.00 27.97 228 GLY B N 1
ATOM 3632 C CA . GLY B 1 228 ? -8.446 -32.153 146.819 1.00 21.39 228 GLY B CA 1
ATOM 3633 C C . GLY B 1 228 ? -8.798 -32.156 148.295 1.00 23.25 228 GLY B C 1
ATOM 3634 O O . GLY B 1 228 ? -7.945 -32.435 149.132 1.00 25.84 228 GLY B O 1
ATOM 3635 N N . GLY B 1 229 ? -10.048 -31.835 148.623 1.00 17.98 229 GLY B N 1
ATOM 3636 C CA . GLY B 1 229 ? -10.514 -31.915 149.999 1.00 20.78 229 GLY B CA 1
ATOM 3637 C C . GLY B 1 229 ? -10.248 -30.686 150.852 1.00 20.75 229 GLY B C 1
ATOM 3638 O O . GLY B 1 229 ? -10.221 -29.564 150.343 1.00 16.81 229 GLY B O 1
ATOM 3639 N N . PRO B 1 230 ? -10.046 -30.890 152.165 1.00 15.15 230 PRO B N 1
ATOM 3640 C CA . PRO B 1 230 ? -9.836 -29.783 153.107 1.00 10.13 230 PRO B CA 1
ATOM 3641 C C . PRO B 1 230 ? -8.669 -28.882 152.718 1.00 15.37 230 PRO B C 1
ATOM 3642 O O . PRO B 1 230 ? -7.648 -29.362 152.221 1.00 13.17 230 PRO B O 1
ATOM 3646 N N . ALA B 1 231 ? -8.825 -27.583 152.948 1.00 10.08 231 ALA B N 1
ATOM 3647 C CA . ALA B 1 231 ? -7.769 -26.622 152.665 1.00 12.83 231 ALA B CA 1
ATOM 3648 C C . ALA B 1 231 ? -6.590 -26.795 153.619 1.00 20.57 231 ALA B C 1
ATOM 3649 O O . ALA B 1 231 ? -5.432 -26.619 153.233 1.00 17.47 231 ALA B O 1
ATOM 3651 N N . LEU B 1 232 ? -6.902 -27.124 154.870 1.00 10.93 232 LEU B N 1
ATOM 3652 C CA . LEU B 1 232 ? -5.906 -27.356 155.910 1.00 9.61 232 LEU B CA 1
ATOM 3653 C C . LEU B 1 232 ? -6.391 -28.521 156.759 1.00 12.62 232 LEU B C 1
ATOM 3654 O O . LEU B 1 232 ? -7.585 -28.624 157.036 1.00 10.14 232 LEU B O 1
ATOM 3659 N N . LYS B 1 233 ? -5.479 -29.393 157.175 1.00 13.31 233 LYS B N 1
ATOM 3660 C CA . LYS B 1 233 ? -5.865 -30.568 157.951 1.00 17.02 233 LYS B CA 1
ATOM 3661 C C . LYS B 1 233 ? -4.853 -30.898 159.052 1.00 13.61 233 LYS B C 1
ATOM 3662 O O . LYS B 1 233 ? -3.665 -31.077 158.785 1.00 13.00 233 LYS B O 1
ATOM 3668 N N . GLY B 1 234 ? -5.329 -30.964 160.291 1.00 14.43 234 GLY B N 1
ATOM 3669 C CA . GLY B 1 234 ? -4.495 -31.393 161.401 1.00 14.95 234 GLY B CA 1
ATOM 3670 C C . GLY B 1 234 ? -3.629 -30.317 162.033 1.00 14.43 234 GLY B C 1
ATOM 3671 O O . GLY B 1 234 ? -3.373 -29.265 161.439 1.00 11.58 234 GLY B O 1
ATOM 3672 N N . GLY B 1 235 ? -3.143 -30.617 163.234 1.00 20.87 235 GLY B N 1
ATOM 3673 C CA . GLY B 1 235 ? -2.478 -29.645 164.085 1.00 27.27 235 GLY B CA 1
ATOM 3674 C C . GLY B 1 235 ? -1.169 -29.031 163.614 1.00 23.58 235 GLY B C 1
ATOM 3675 O O . GLY B 1 235 ? -0.681 -28.091 164.239 1.00 21.50 235 GLY B O 1
ATOM 3676 N N . LYS B 1 236 ? -0.588 -29.549 162.536 1.00 18.87 236 LYS B N 1
ATOM 3677 C CA . LYS B 1 236 ? 0.623 -28.941 161.991 1.00 22.39 236 LYS B CA 1
ATOM 3678 C C . LYS B 1 236 ? 0.314 -27.740 161.093 1.00 25.78 236 LYS B C 1
ATOM 3679 O O . LYS B 1 236 ? 1.135 -26.831 160.965 1.00 33.83 236 LYS B O 1
ATOM 3685 N N . GLU B 1 237 ? -0.862 -27.730 160.473 1.00 19.75 237 GLU B N 1
ATOM 3686 C CA . GLU B 1 237 ? -1.202 -26.641 159.558 1.00 27.46 237 GLU B CA 1
ATOM 3687 C C . GLU B 1 237 ? -2.566 -26.011 159.840 1.00 23.04 237 GLU B C 1
ATOM 3688 O O . GLU B 1 237 ? -2.765 -24.824 159.582 1.00 24.16 237 GLU B O 1
ATOM 3694 N N . PHE B 1 238 ? -3.506 -26.790 160.366 1.00 21.17 238 PHE B N 1
ATOM 3695 C CA . PHE B 1 238 ? -4.769 -26.211 160.809 1.00 14.94 238 PHE B CA 1
ATOM 3696 C C . PHE B 1 238 ? -4.589 -25.713 162.241 1.00 18.69 238 PHE B C 1
ATOM 3697 O O . PHE B 1 238 ? -4.879 -26.421 163.207 1.00 16.93 238 PHE B O 1
ATOM 3705 N N . THR B 1 239 ? -4.101 -24.485 162.361 1.00 11.20 239 THR B N 1
ATOM 3706 C CA . THR B 1 239 ? -3.646 -23.950 163.637 1.00 16.55 239 THR B CA 1
ATOM 3707 C C . THR B 1 239 ? -4.421 -22.705 164.034 1.00 15.04 239 THR B C 1
ATOM 3708 O O . THR B 1 239 ? -4.839 -21.926 163.177 1.00 13.50 239 THR B O 1
ATOM 3712 N N . VAL B 1 240 ? -4.586 -22.517 165.338 1.00 9.51 240 VAL B N 1
ATOM 3713 C CA . VAL B 1 240 ? -5.272 -21.348 165.876 1.00 9.41 240 VAL B CA 1
ATOM 3714 C C . VAL B 1 240 ? -4.686 -20.068 165.291 1.00 13.97 240 VAL B C 1
ATOM 3715 O O . VAL B 1 240 ? -3.469 -19.906 165.217 1.00 16.63 240 VAL B O 1
ATOM 3719 N N . GLY B 1 241 ? -5.555 -19.169 164.845 1.00 8.35 241 GLY B N 1
ATOM 3720 C CA . GLY B 1 241 ? -5.095 -17.917 164.277 1.00 13.98 241 GLY B CA 1
ATOM 3721 C C . GLY B 1 241 ? -6.115 -17.280 163.361 1.00 14.07 241 GLY B C 1
ATOM 3722 O O . GLY B 1 241 ? -7.252 -17.741 163.276 1.00 10.96 241 GLY B O 1
ATOM 3723 N N . GLN B 1 242 ? -5.702 -16.213 162.686 1.00 10.62 242 GLN B N 1
ATOM 3724 C CA . GLN B 1 242 ? -6.564 -15.479 161.776 1.00 7.62 242 GLN B CA 1
ATOM 3725 C C . GLN B 1 242 ? -6.221 -15.798 160.324 1.00 10.52 242 GLN B C 1
ATOM 3726 O O . GLN B 1 242 ? -5.045 -15.855 159.945 1.00 10.13 242 GLN B O 1
ATOM 3732 N N . TYR B 1 243 ? -7.249 -16.001 159.509 1.00 5.60 243 TYR B N 1
ATOM 3733 C CA . TYR B 1 243 ? -7.057 -16.383 158.111 1.00 5.71 243 TYR B CA 1
ATOM 3734 C C . TYR B 1 243 ? -7.849 -15.471 157.185 1.00 7.05 243 TYR B C 1
ATOM 3735 O O . TYR B 1 243 ? -8.735 -14.739 157.628 1.00 8.13 243 TYR B O 1
ATOM 3744 N N . GLU B 1 244 ? -7.525 -15.518 155.898 1.00 6.64 244 GLU B N 1
ATOM 3745 C CA . GLU B 1 244 ? -8.313 -14.800 154.899 1.00 8.24 244 GLU B CA 1
ATOM 3746 C C . GLU B 1 244 ? -8.452 -15.597 153.602 1.00 9.20 244 GLU B C 1
ATOM 3747 O O . GLU B 1 244 ? -7.453 -15.979 152.980 1.00 7.21 244 GLU B O 1
ATOM 3753 N N . TRP B 1 245 ? -9.697 -15.878 153.221 1.00 8.60 245 TRP B N 1
ATOM 3754 C CA . TRP B 1 245 ? -9.990 -16.401 151.889 1.00 5.71 245 TRP B CA 1
ATOM 3755 C C . TRP B 1 245 ? -9.912 -15.261 150.876 1.00 7.17 245 TRP B C 1
ATOM 3756 O O . TRP B 1 245 ? -10.223 -14.109 151.196 1.00 13.86 245 TRP B O 1
ATOM 3767 N N . THR B 1 246 ? -9.535 -15.582 149.646 1.00 6.61 246 THR B N 1
ATOM 3768 C CA . THR B 1 246 ? -9.751 -14.679 148.528 1.00 7.80 246 THR B CA 1
ATOM 3769 C C . THR B 1 246 ? -10.532 -15.435 147.465 1.00 7.27 246 THR B C 1
ATOM 3770 O O . THR B 1 246 ? -10.023 -16.387 146.885 1.00 8.98 246 THR B O 1
ATOM 3774 N N . PHE B 1 247 ? -11.778 -15.025 147.237 1.00 8.17 247 PHE B N 1
ATOM 3775 C CA . PHE B 1 247 ? -12.614 -15.645 146.215 1.00 9.85 247 PHE B CA 1
ATOM 3776 C C . PHE B 1 247 ? -12.601 -14.809 144.935 1.00 9.96 247 PHE B C 1
ATOM 3777 O O . PHE B 1 247 ? -12.996 -13.645 144.941 1.00 9.59 247 PHE B O 1
ATOM 3785 N N . PHE B 1 248 ? -12.150 -15.408 143.839 1.00 10.57 248 PHE B N 1
ATOM 3786 C CA . PHE B 1 248 ? -12.073 -14.695 142.570 1.00 12.90 248 PHE B CA 1
ATOM 3787 C C . PHE B 1 248 ? -13.380 -14.847 141.794 1.00 14.04 248 PHE B C 1
ATOM 3788 O O . PHE B 1 248 ? -13.438 -15.520 140.767 1.00 15.80 248 PHE B O 1
ATOM 3796 N N . CYS B 1 249 ? -14.429 -14.202 142.297 1.00 10.64 249 CYS B N 1
ATOM 3797 C CA . CYS B 1 249 ? -15.776 -14.394 141.770 1.00 10.30 249 CYS B CA 1
ATOM 3798 C C . CYS B 1 249 ? -15.978 -13.743 140.409 1.00 15.95 249 CYS B C 1
ATOM 3799 O O . CYS B 1 249 ? -16.800 -14.204 139.618 1.00 12.59 249 CYS B O 1
ATOM 3802 N N . GLY B 1 250 ? -15.237 -12.668 140.147 1.00 16.23 250 GLY B N 1
ATOM 3803 C CA . GLY B 1 250 ? -15.293 -11.992 138.863 1.00 18.91 250 GLY B CA 1
ATOM 3804 C C . GLY B 1 250 ? -15.046 -12.925 137.690 1.00 20.28 250 GLY B C 1
ATOM 3805 O O . GLY B 1 250 ? -15.775 -12.891 136.699 1.00 18.51 250 GLY B O 1
ATOM 3806 N N . GLU B 1 251 ? -14.014 -13.757 137.801 1.00 19.01 251 GLU B N 1
ATOM 3807 C CA . GLU B 1 251 ? -13.726 -14.765 136.785 1.00 24.25 251 GLU B CA 1
ATOM 3808 C C . GLU B 1 251 ? -14.906 -15.713 136.605 1.00 20.82 251 GLU B C 1
ATOM 3809 O O . GLU B 1 251 ? -15.286 -16.037 135.479 1.00 19.29 251 GLU B O 1
ATOM 3815 N N . TYR B 1 252 ? -15.476 -16.161 137.722 1.00 14.06 252 TYR B N 1
ATOM 3816 C CA . TYR B 1 252 ? -16.591 -17.103 137.689 1.00 12.20 252 TYR B CA 1
ATOM 3817 C C . TYR B 1 252 ? -17.826 -16.536 136.986 1.00 12.12 252 TYR B C 1
ATOM 3818 O O . TYR B 1 252 ? -18.405 -17.191 136.114 1.00 15.09 252 TYR B O 1
ATOM 3827 N N . PHE B 1 253 ? -18.229 -15.326 137.368 1.00 14.07 253 PHE B N 1
ATOM 3828 C CA . PHE B 1 253 ? -19.373 -14.666 136.737 1.00 14.90 253 PHE B CA 1
ATOM 3829 C C . PHE B 1 253 ? -19.172 -14.505 135.236 1.00 11.54 253 PHE B C 1
ATOM 3830 O O . PHE B 1 253 ? -20.096 -14.728 134.453 1.00 11.72 253 PHE B O 1
ATOM 3838 N N . ALA B 1 254 ? -17.966 -14.107 134.844 1.00 11.45 254 ALA B N 1
ATOM 3839 C CA . ALA B 1 254 ? -17.642 -13.905 133.430 1.00 13.90 254 ALA B CA 1
ATOM 3840 C C . ALA B 1 254 ? -17.723 -15.213 132.644 1.00 20.71 254 ALA B C 1
ATOM 3841 O O . ALA B 1 254 ? -18.133 -15.223 131.481 1.00 14.14 254 ALA B O 1
ATOM 3843 N N . SER B 1 255 ? -17.343 -16.315 133.286 1.00 12.85 255 SER B N 1
ATOM 3844 C CA . SER B 1 255 ? -17.411 -17.630 132.659 1.00 11.79 255 SER B CA 1
ATOM 3845 C C . SER B 1 255 ? -18.842 -18.008 132.309 1.00 17.75 255 SER B C 1
ATOM 3846 O O . SER B 1 255 ? -19.076 -18.796 131.396 1.00 20.04 255 SER B O 1
ATOM 3849 N N . LYS B 1 256 ? -19.801 -17.436 133.029 1.00 14.90 256 LYS B N 1
ATOM 3850 C CA . LYS B 1 256 ? -21.207 -17.764 132.820 1.00 16.48 256 LYS B CA 1
ATOM 3851 C C . LYS B 1 256 ? -21.898 -16.738 131.927 1.00 17.68 256 LYS B C 1
ATOM 3852 O O . LYS B 1 256 ? -23.051 -16.919 131.529 1.00 23.41 256 LYS B O 1
ATOM 3858 N N . GLY B 1 257 ? -21.190 -15.656 131.620 1.00 15.12 257 GLY B N 1
ATOM 3859 C CA . GLY B 1 257 ? -21.783 -14.542 130.906 1.00 17.79 257 GLY B CA 1
ATOM 3860 C C . GLY B 1 257 ? -22.790 -13.804 131.770 1.00 22.13 257 GLY B C 1
ATOM 3861 O O . GLY B 1 257 ? -23.662 -13.104 131.264 1.00 18.10 257 GLY B O 1
ATOM 3862 N N . THR B 1 258 ? -22.675 -13.963 133.085 1.00 13.90 258 THR B N 1
ATOM 3863 C CA . THR B 1 258 ? -23.616 -13.327 134.001 1.00 10.42 258 THR B CA 1
ATOM 3864 C C . THR B 1 258 ? -23.422 -11.816 133.944 1.00 12.07 258 THR B C 1
ATOM 3865 O O . THR B 1 258 ? -22.291 -11.336 133.906 1.00 17.31 258 THR B O 1
ATOM 3869 N N . PHE B 1 259 ? -24.511 -11.060 133.904 1.00 11.38 259 PHE B N 1
ATOM 3870 C CA . PHE B 1 259 ? -24.362 -9.611 133.877 1.00 10.19 259 PHE B CA 1
ATOM 3871 C C . PHE B 1 259 ? -23.699 -9.078 135.148 1.00 18.26 259 PHE B C 1
ATOM 3872 O O . PHE B 1 259 ? -24.115 -9.397 136.265 1.00 9.30 259 PHE B O 1
ATOM 3880 N N . THR B 1 260 ? -22.652 -8.280 134.957 1.00 11.82 260 THR B N 1
ATOM 3881 C CA . THR B 1 260 ? -22.033 -7.503 136.032 1.00 15.93 260 THR B CA 1
ATOM 3882 C C . THR B 1 260 ? -21.738 -6.104 135.502 1.00 24.24 260 THR B C 1
ATOM 3883 O O . THR B 1 260 ? -21.624 -5.917 134.295 1.00 15.21 260 THR B O 1
ATOM 3887 N N . SER B 1 261 ? -21.606 -5.128 136.395 1.00 17.30 261 SER B N 1
ATOM 3888 C CA . SER B 1 261 ? -21.266 -3.771 135.981 1.00 13.47 261 SER B CA 1
ATOM 3889 C C . SER B 1 261 ? -19.829 -3.704 135.466 1.00 16.50 261 SER B C 1
ATOM 3890 O O . SER B 1 261 ? -18.998 -4.536 135.837 1.00 14.17 261 SER B O 1
ATOM 3893 N N . GLY B 1 262 ? -19.555 -2.727 134.598 1.00 20.60 262 GLY B N 1
ATOM 3894 C CA . GLY B 1 262 ? -18.227 -2.524 134.029 1.00 20.52 262 GLY B CA 1
ATOM 3895 C C . GLY B 1 262 ? -17.158 -2.457 135.104 1.00 24.69 262 GLY B C 1
ATOM 3896 O O . GLY B 1 262 ? -16.098 -3.080 134.996 1.00 23.80 262 GLY B O 1
ATOM 3897 N N . GLN B 1 263 ? -17.442 -1.682 136.144 1.00 20.34 263 GLN B N 1
ATOM 3898 C CA . GLN B 1 263 ? -16.727 -1.790 137.410 1.00 16.72 263 GLN B CA 1
ATOM 3899 C C . GLN B 1 263 ? -17.600 -2.663 138.295 1.00 15.37 263 GLN B C 1
ATOM 3900 O O . GLN B 1 263 ? -18.568 -2.179 138.877 1.00 14.00 263 GLN B O 1
ATOM 3906 N N . PRO B 1 264 ? -17.288 -3.966 138.366 1.00 15.37 264 PRO B N 1
ATOM 3907 C CA . PRO B 1 264 ? -18.191 -4.908 139.037 1.00 15.31 264 PRO B CA 1
ATOM 3908 C C . PRO B 1 264 ? -18.426 -4.544 140.500 1.00 11.64 264 PRO B C 1
ATOM 3909 O O . PRO B 1 264 ? -17.494 -4.136 141.193 1.00 12.64 264 PRO B O 1
ATOM 3913 N N . PHE B 1 265 ? -19.667 -4.665 140.953 1.00 12.55 265 PHE B N 1
ATOM 3914 C CA . PHE B 1 265 ? -19.959 -4.426 142.357 1.00 9.08 265 PHE B CA 1
ATOM 3915 C C . PHE B 1 265 ? -19.158 -5.390 143.235 1.00 16.09 265 PHE B C 1
ATOM 3916 O O . PHE B 1 265 ? -18.558 -4.985 144.231 1.00 11.34 265 PHE B O 1
ATOM 3924 N N . LEU B 1 266 ? -19.156 -6.665 142.862 1.00 10.82 266 LEU B N 1
ATOM 3925 C CA . LEU B 1 266 ? -18.294 -7.657 143.498 1.00 17.70 266 LEU B CA 1
ATOM 3926 C C . LEU B 1 266 ? -17.516 -8.425 142.441 1.00 15.53 266 LEU B C 1
ATOM 3927 O O . LEU B 1 266 ? -18.085 -8.828 141.424 1.00 16.08 266 LEU B O 1
ATOM 3932 N N . ASP B 1 267 ? -16.223 -8.627 142.666 1.00 14.88 267 ASP B N 1
ATOM 3933 C CA . ASP B 1 267 ? -15.473 -9.560 141.827 1.00 26.60 267 ASP B CA 1
ATOM 3934 C C . ASP B 1 267 ? -14.481 -10.358 142.677 1.00 19.55 267 ASP B C 1
ATOM 3935 O O . ASP B 1 267 ? -14.604 -11.573 142.786 1.00 24.38 267 ASP B O 1
ATOM 3940 N N . THR B 1 268 ? -13.527 -9.687 143.313 1.00 13.29 268 THR B N 1
ATOM 3941 C CA . THR B 1 268 ? -12.630 -10.373 144.231 1.00 12.33 268 THR B CA 1
ATOM 3942 C C . THR B 1 268 ? -13.118 -10.146 145.661 1.00 17.03 268 THR B C 1
ATOM 3943 O O . THR B 1 268 ? -13.247 -9.010 146.112 1.00 15.52 268 THR B O 1
ATOM 3947 N N . ILE B 1 269 ? -13.410 -11.232 146.363 1.00 12.50 269 ILE B N 1
ATOM 3948 C CA . ILE B 1 269 ? -14.031 -11.132 147.676 1.00 11.38 269 ILE B CA 1
ATOM 3949 C C . ILE B 1 269 ? -13.124 -11.689 148.767 1.00 13.45 269 ILE B C 1
ATOM 3950 O O . ILE B 1 269 ? -12.776 -12.874 148.754 1.00 8.56 269 ILE B O 1
ATOM 3955 N N . PRO B 1 270 ? -12.719 -10.826 149.706 1.00 7.27 270 PRO B N 1
ATOM 3956 C CA . PRO B 1 270 ? -11.951 -11.294 150.862 1.00 10.01 270 PRO B CA 1
ATOM 3957 C C . PRO B 1 270 ? -12.882 -11.777 151.961 1.00 12.49 270 PRO B C 1
ATOM 3958 O O . PRO B 1 270 ? -13.933 -11.171 152.178 1.00 18.89 270 PRO B O 1
ATOM 3962 N N . LEU B 1 271 ? -12.514 -12.866 152.628 1.00 11.10 271 LEU B N 1
ATOM 3963 C CA . LEU B 1 271 ? -13.290 -13.380 153.746 1.00 12.72 271 LEU B CA 1
ATOM 3964 C C . LEU B 1 271 ? -12.338 -13.659 154.908 1.00 7.51 271 LEU B C 1
ATOM 3965 O O . LEU B 1 271 ? -11.613 -14.650 154.905 1.00 9.03 271 LEU B O 1
ATOM 3970 N N . ARG B 1 272 ? -12.344 -12.765 155.889 1.00 6.83 272 ARG B N 1
ATOM 3971 C CA . ARG B 1 272 ? -11.421 -12.831 157.017 1.00 8.25 272 ARG B CA 1
ATOM 3972 C C . ARG B 1 272 ? -12.097 -13.505 158.203 1.00 11.02 272 ARG B C 1
ATOM 3973 O O . ARG B 1 272 ? -13.215 -13.139 158.573 1.00 9.30 272 ARG B O 1
ATOM 3981 N N . PHE B 1 273 ? -11.427 -14.486 158.801 1.00 9.35 273 PHE B N 1
ATOM 3982 C CA . PHE B 1 273 ? -12.034 -15.259 159.883 1.00 9.27 273 PHE B CA 1
ATOM 3983 C C . PHE B 1 273 ? -10.986 -15.840 160.825 1.00 7.83 273 PHE B C 1
ATOM 3984 O O . PHE B 1 273 ? -9.819 -15.991 160.454 1.00 7.23 273 PHE B O 1
ATOM 3992 N N . GLY B 1 274 ? -11.414 -16.163 162.044 1.00 7.19 274 GLY B N 1
ATOM 3993 C CA . GLY B 1 274 ? -10.529 -16.726 163.043 1.00 8.37 274 GLY B CA 1
ATOM 3994 C C . GLY B 1 274 ? -10.821 -18.185 163.344 1.00 15.72 274 GLY B C 1
ATOM 3995 O O . GLY B 1 274 ? -11.979 -18.604 163.359 1.00 8.93 274 GLY B O 1
ATOM 3996 N N . ILE B 1 275 ? -9.759 -18.946 163.593 1.00 5.50 275 ILE B N 1
ATOM 3997 C CA . ILE B 1 275 ? -9.849 -20.342 164.032 1.00 4.64 275 ILE B CA 1
ATOM 3998 C C . ILE B 1 275 ? -9.455 -20.437 165.502 1.00 4.99 275 ILE B C 1
ATOM 3999 O O . ILE B 1 275 ? -8.340 -20.059 165.859 1.00 12.27 275 ILE B O 1
ATOM 4004 N N . ASP B 1 276 ? -10.351 -20.946 166.349 1.00 4.79 276 ASP B N 1
ATOM 4005 C CA . ASP B 1 276 ? -10.108 -20.960 167.797 1.00 8.19 276 ASP B CA 1
ATOM 4006 C C . ASP B 1 276 ? -9.794 -22.338 168.384 1.00 12.38 276 ASP B C 1
ATOM 4007 O O . ASP B 1 276 ? -9.293 -22.436 169.510 1.00 9.20 276 ASP B O 1
ATOM 4012 N N . ASN B 1 277 ? -10.094 -23.400 167.646 1.00 7.90 277 ASN B N 1
ATOM 4013 C CA . ASN B 1 277 ? -9.918 -24.749 168.192 1.00 7.68 277 ASN B CA 1
ATOM 4014 C C . ASN B 1 277 ? -9.419 -25.725 167.129 1.00 8.67 277 ASN B C 1
ATOM 4015 O O . ASN B 1 277 ? -10.136 -26.038 166.174 1.00 13.56 277 ASN B O 1
ATOM 4020 N N . PRO B 1 278 ? -8.180 -26.219 167.302 1.00 15.57 278 PRO B N 1
ATOM 4021 C CA . PRO B 1 278 ? -7.524 -27.137 166.360 1.00 12.27 278 PRO B CA 1
ATOM 4022 C C . PRO B 1 278 ? -8.180 -28.519 166.290 1.00 13.29 278 PRO B C 1
ATOM 4023 O O . PRO B 1 278 ? -7.836 -29.287 165.393 1.00 16.83 278 PRO B O 1
ATOM 4027 N N . ASP B 1 279 ? -9.100 -28.826 167.204 1.00 10.83 279 ASP B N 1
ATOM 4028 C CA . ASP B 1 279 ? -9.831 -30.099 167.173 1.00 13.98 279 ASP B CA 1
ATOM 4029 C C . ASP B 1 279 ? -11.020 -30.074 166.216 1.00 22.10 279 ASP B C 1
ATOM 4030 O O . ASP B 1 279 ? -11.499 -31.127 165.780 1.00 16.20 279 ASP B O 1
ATOM 4035 N N . ASP B 1 280 ? -11.504 -28.872 165.908 1.00 11.87 280 ASP B N 1
ATOM 4036 C CA . ASP B 1 280 ? -12.805 -28.714 165.265 1.00 14.88 280 ASP B CA 1
ATOM 4037 C C . ASP B 1 280 ? -12.736 -28.758 163.753 1.00 9.26 280 ASP B C 1
ATOM 4038 O O . ASP B 1 280 ? -11.729 -28.380 163.156 1.00 9.56 280 ASP B O 1
ATOM 4043 N N . HIS B 1 281 ? -13.821 -29.224 163.147 1.00 10.45 281 HIS B N 1
ATOM 4044 C CA . HIS B 1 281 ? -14.060 -29.021 161.727 1.00 12.03 281 HIS B CA 1
ATOM 4045 C C . HIS B 1 281 ? -14.691 -27.649 161.539 1.00 15.48 281 HIS B C 1
ATOM 4046 O O . HIS B 1 281 ? -15.778 -27.375 162.059 1.00 13.65 281 HIS B O 1
ATOM 4053 N N . TYR B 1 282 ? -13.990 -26.784 160.818 1.00 7.39 282 TYR B N 1
ATOM 4054 C CA . TYR B 1 282 ? -14.531 -25.485 160.433 1.00 7.17 282 TYR B CA 1
ATOM 4055 C C . TYR B 1 282 ? -14.939 -25.523 158.967 1.00 5.95 282 TYR B C 1
ATOM 4056 O O . TYR B 1 282 ? -14.115 -25.791 158.103 1.00 8.51 282 TYR B O 1
ATOM 4065 N N . HIS B 1 283 ? -16.211 -25.267 158.695 1.00 6.43 283 HIS B N 1
ATOM 4066 C CA . HIS B 1 283 ? -16.678 -25.106 157.322 1.00 3.10 283 HIS B CA 1
ATOM 4067 C C . HIS B 1 283 ? -17.055 -23.642 157.120 1.00 5.94 283 HIS B C 1
ATOM 4068 O O . HIS B 1 283 ? -17.984 -23.142 157.754 1.00 10.09 283 HIS B O 1
ATOM 4075 N N . VAL B 1 284 ? -16.313 -22.952 156.259 1.00 6.91 284 VAL B N 1
ATOM 4076 C CA . VAL B 1 284 ? -16.490 -21.512 156.073 1.00 6.29 284 VAL B CA 1
ATOM 4077 C C . VAL B 1 284 ? -16.744 -21.234 154.601 1.00 13.46 284 VAL B C 1
ATOM 4078 O O . VAL B 1 284 ? -15.811 -21.008 153.839 1.00 14.73 284 VAL B O 1
ATOM 4082 N N . PRO B 1 285 ? -18.019 -21.278 154.200 1.00 11.22 285 PRO B N 1
ATOM 4083 C CA . PRO B 1 285 ? -18.429 -21.185 152.801 1.00 10.01 285 PRO B CA 1
ATOM 4084 C C . PRO B 1 285 ? -18.691 -19.767 152.341 1.00 14.29 285 PRO B C 1
ATOM 4085 O O . PRO B 1 285 ? -18.648 -18.818 153.129 1.00 12.25 285 PRO B O 1
ATOM 4089 N N . LEU B 1 286 ? -18.980 -19.642 151.053 1.00 13.45 286 LEU B N 1
ATOM 4090 C CA . LEU B 1 286 ? -19.404 -18.382 150.469 1.00 6.54 286 LEU B CA 1
ATOM 4091 C C . LEU B 1 286 ? -20.716 -18.605 149.730 1.00 11.73 286 LEU B C 1
ATOM 4092 O O . LEU B 1 286 ? -20.829 -19.513 148.899 1.00 10.72 286 LEU B O 1
ATOM 4097 N N . LEU B 1 287 ? -21.714 -17.802 150.069 1.00 8.93 287 LEU B N 1
ATOM 4098 C CA . LEU B 1 287 ? -22.962 -17.739 149.322 1.00 8.90 287 LEU B CA 1
ATOM 4099 C C . LEU B 1 287 ? -22.916 -16.456 148.519 1.00 12.80 287 LEU B C 1
ATOM 4100 O O . LEU B 1 287 ? -22.755 -15.389 149.100 1.00 8.93 287 LEU B O 1
ATOM 4105 N N . VAL B 1 288 ? -23.034 -16.528 147.197 1.00 6.02 288 VAL B N 1
ATOM 4106 C CA . VAL B 1 288 ? -22.713 -15.341 146.426 1.00 5.65 288 VAL B CA 1
ATOM 4107 C C . VAL B 1 288 ? -23.544 -15.152 145.154 1.00 11.81 288 VAL B C 1
ATOM 4108 O O . VAL B 1 288 ? -23.923 -16.106 144.474 1.00 8.29 288 VAL B O 1
ATOM 4112 N N . SER B 1 289 ? -23.844 -13.891 144.874 1.00 8.23 289 SER B N 1
ATOM 4113 C CA . SER B 1 289 ? -24.380 -13.462 143.591 1.00 10.94 289 SER B CA 1
ATOM 4114 C C . SER B 1 289 ? -23.548 -12.241 143.193 1.00 16.06 289 SER B C 1
ATOM 4115 O O . SER B 1 289 ? -22.761 -11.748 144.008 1.00 9.05 289 SER B O 1
ATOM 4118 N N . PRO B 1 290 ? -23.708 -11.733 141.955 1.00 9.24 290 PRO B N 1
ATOM 4119 C CA . PRO B 1 290 ? -22.929 -10.534 141.624 1.00 10.51 290 PRO B CA 1
ATOM 4120 C C . PRO B 1 290 ? -23.284 -9.327 142.501 1.00 9.14 290 PRO B C 1
ATOM 4121 O O . PRO B 1 290 ? -22.574 -8.331 142.476 1.00 9.58 290 PRO B O 1
ATOM 4125 N N . TRP B 1 291 ? -24.365 -9.428 143.269 1.00 6.79 291 TRP B N 1
ATOM 4126 C CA . TRP B 1 291 ? -24.896 -8.280 143.994 1.00 11.33 291 TRP B CA 1
ATOM 4127 C C . TRP B 1 291 ? -24.995 -8.505 145.493 1.00 6.94 291 TRP B C 1
ATOM 4128 O O . TRP B 1 291 ? -25.477 -7.641 146.218 1.00 7.95 291 TRP B O 1
ATOM 4139 N N . SER B 1 292 ? -24.552 -9.666 145.959 1.00 7.16 292 SER B N 1
ATOM 4140 C CA . SER B 1 292 ? -24.674 -9.975 147.380 1.00 7.89 292 SER B CA 1
ATOM 4141 C C . SER B 1 292 ? -23.756 -11.114 147.768 1.00 13.43 292 SER B C 1
ATOM 4142 O O . SER B 1 292 ? -23.375 -11.921 146.926 1.00 9.74 292 SER B O 1
ATOM 4145 N N . PHE B 1 293 ? -23.405 -11.188 149.044 1.00 6.91 293 PHE B N 1
ATOM 4146 C CA . PHE B 1 293 ? -22.712 -12.370 149.517 1.00 7.13 293 PHE B CA 1
ATOM 4147 C C . PHE B 1 293 ? -22.866 -12.534 151.015 1.00 9.09 293 PHE B C 1
ATOM 4148 O O . PHE B 1 293 ? -23.137 -11.580 151.737 1.00 8.62 293 PHE B O 1
ATOM 4156 N N . SER B 1 294 ? -22.737 -13.774 151.472 1.00 7.96 294 SER B N 1
ATOM 4157 C CA . SER B 1 294 ? -22.824 -14.054 152.894 1.00 12.95 294 SER B CA 1
ATOM 4158 C C . SER B 1 294 ? -21.952 -15.236 153.266 1.00 11.74 294 SER B C 1
ATOM 4159 O O . SER B 1 294 ? -21.515 -16.010 152.408 1.00 7.13 294 SER B O 1
ATOM 4162 N N . THR B 1 295 ? -21.686 -15.361 154.559 1.00 2.58 295 THR B N 1
ATOM 4163 C CA . THR B 1 295 ? -20.978 -16.518 155.076 1.00 7.98 295 THR B CA 1
ATOM 4164 C C . THR B 1 295 ? -21.386 -16.766 156.518 1.00 9.51 295 THR B C 1
ATOM 4165 O O . THR B 1 295 ? -22.073 -15.950 157.136 1.00 6.63 295 THR B O 1
ATOM 4169 N N . TYR B 1 296 ? -20.945 -17.898 157.051 1.00 8.43 296 TYR B N 1
ATOM 4170 C CA . TYR B 1 296 ? -21.278 -18.279 158.407 1.00 10.64 296 TYR B CA 1
ATOM 4171 C C . TYR B 1 296 ? -20.254 -19.294 158.891 1.00 11.07 296 TYR B C 1
ATOM 4172 O O . TYR B 1 296 ? -19.529 -19.900 158.094 1.00 9.13 296 TYR B O 1
ATOM 4181 N N . ARG B 1 297 ? -20.186 -19.480 160.199 1.00 6.62 297 ARG B N 1
ATOM 4182 C CA . ARG B 1 297 ? -19.310 -20.498 160.748 1.00 12.53 297 ARG B CA 1
ATOM 4183 C C . ARG B 1 297 ? -20.058 -21.824 160.759 1.00 10.65 297 ARG B C 1
ATOM 4184 O O . ARG B 1 297 ? -20.956 -22.030 161.575 1.00 14.76 297 ARG B O 1
ATOM 4192 N N . GLY B 1 298 ? -19.692 -22.714 159.842 1.00 9.84 298 GLY B N 1
ATOM 4193 C CA . GLY B 1 298 ? -20.309 -24.027 159.771 1.00 20.05 298 GLY B CA 1
ATOM 4194 C C . GLY B 1 298 ? -19.444 -25.120 160.368 1.00 16.85 298 GLY B C 1
ATOM 4195 O O . GLY B 1 298 ? -18.343 -24.858 160.858 1.00 16.27 298 GLY B O 1
ATOM 4196 N N . SER B 1 299 ? -19.948 -26.350 160.329 1.00 31.38 299 SER B N 1
ATOM 4197 C CA . SER B 1 299 ? -19.201 -27.511 160.807 1.00 31.92 299 SER B CA 1
ATOM 4198 C C . SER B 1 299 ? -19.585 -28.763 160.030 1.00 38.09 299 SER B C 1
ATOM 4199 O O . SER B 1 299 ? -20.117 -28.678 158.924 1.00 46.98 299 SER B O 1
ATOM 4201 N N . PRO C 1 4 ? -47.550 -44.562 131.170 1.00 42.42 4 PRO C N 1
ATOM 4202 C CA . PRO C 1 4 ? -46.149 -44.137 131.236 1.00 42.79 4 PRO C CA 1
ATOM 4203 C C . PRO C 1 4 ? -45.172 -45.297 131.079 1.00 44.27 4 PRO C C 1
ATOM 4204 O O . PRO C 1 4 ? -45.499 -46.439 131.402 1.00 40.20 4 PRO C O 1
ATOM 4208 N N . VAL C 1 5 ? -43.981 -44.990 130.578 1.00 38.48 5 VAL C N 1
ATOM 4209 C CA . VAL C 1 5 ? -42.923 -45.977 130.408 1.00 27.87 5 VAL C CA 1
ATOM 4210 C C . VAL C 1 5 ? -41.662 -45.460 131.091 1.00 28.46 5 VAL C C 1
ATOM 4211 O O . VAL C 1 5 ? -41.417 -44.254 131.109 1.00 21.42 5 VAL C O 1
ATOM 4215 N N . THR C 1 6 ? -40.868 -46.362 131.657 1.00 22.56 6 THR C N 1
ATOM 4216 C CA . THR C 1 6 ? -39.592 -45.970 132.240 1.00 20.34 6 THR C CA 1
ATOM 4217 C C . THR C 1 6 ? -38.622 -45.595 131.130 1.00 21.02 6 THR C C 1
ATOM 4218 O O . THR C 1 6 ? -38.811 -45.981 129.975 1.00 19.30 6 THR C O 1
ATOM 4222 N N . VAL C 1 7 ? -37.581 -44.850 131.486 1.00 19.80 7 VAL C N 1
ATOM 4223 C CA . VAL C 1 7 ? -36.568 -44.432 130.523 1.00 33.91 7 VAL C CA 1
ATOM 4224 C C . VAL C 1 7 ? -35.904 -45.630 129.854 1.00 23.51 7 VAL C C 1
ATOM 4225 O O . VAL C 1 7 ? -35.760 -45.669 128.630 1.00 23.66 7 VAL C O 1
ATOM 4229 N N . LYS C 1 8 ? -35.504 -46.604 130.667 1.00 20.42 8 LYS C N 1
ATOM 4230 C CA . LYS C 1 8 ? -34.828 -47.801 130.174 1.00 32.84 8 LYS C CA 1
ATOM 4231 C C . LYS C 1 8 ? -35.698 -48.579 129.190 1.00 30.14 8 LYS C C 1
ATOM 4232 O O . LYS C 1 8 ? -35.216 -49.047 128.156 1.00 28.32 8 LYS C O 1
ATOM 4238 N N . ASP C 1 9 ? -36.980 -48.707 129.513 1.00 22.25 9 ASP C N 1
ATOM 4239 C CA . ASP C 1 9 ? -37.904 -49.469 128.682 1.00 26.91 9 ASP C CA 1
ATOM 4240 C C . ASP C 1 9 ? -38.306 -48.709 127.417 1.00 36.95 9 ASP C C 1
ATOM 4241 O O . ASP C 1 9 ? -38.617 -49.319 126.395 1.00 24.60 9 ASP C O 1
ATOM 4246 N N . LEU C 1 10 ? -38.306 -47.381 127.483 1.00 20.05 10 LEU C N 1
ATOM 4247 C CA . LEU C 1 10 ? -38.539 -46.573 126.293 1.00 20.20 10 LEU C CA 1
ATOM 4248 C C . LEU C 1 10 ? -37.398 -46.757 125.304 1.00 23.65 10 LEU C C 1
ATOM 4249 O O . LEU C 1 10 ? -37.619 -47.037 124.123 1.00 23.52 10 LEU C O 1
ATOM 4254 N N . LEU C 1 11 ? -36.175 -46.615 125.803 1.00 21.88 11 LEU C N 1
ATOM 4255 C CA . LEU C 1 11 ? -34.999 -46.541 124.943 1.00 21.64 11 LEU C CA 1
ATOM 4256 C C . LEU C 1 11 ? -34.533 -47.899 124.424 1.00 25.18 11 LEU C C 1
ATOM 4257 O O . LEU C 1 11 ? -33.535 -47.980 123.708 1.00 28.24 11 LEU C O 1
ATOM 4262 N N . SER C 1 12 ? -35.252 -48.962 124.778 1.00 19.61 12 SER C N 1
ATOM 4263 C CA . SER C 1 12 ? -34.942 -50.291 124.251 1.00 22.69 12 SER C CA 1
ATOM 4264 C C . SER C 1 12 ? -35.864 -50.645 123.083 1.00 29.73 12 SER C C 1
ATOM 4265 O O . SER C 1 12 ? -35.653 -51.639 122.389 1.00 33.14 12 SER C O 1
ATOM 4268 N N . LYS C 1 13 ? -36.888 -49.825 122.870 1.00 26.93 13 LYS C N 1
ATOM 4269 C CA . LYS C 1 13 ? -37.787 -50.000 121.736 1.00 26.42 13 LYS C CA 1
ATOM 4270 C C . LYS C 1 13 ? -37.076 -49.612 120.443 1.00 24.22 13 LYS C C 1
ATOM 4271 O O . LYS C 1 13 ? -36.050 -48.937 120.486 1.00 23.60 13 LYS C O 1
ATOM 4277 N N . PRO C 1 14 ? -37.607 -50.052 119.288 1.00 33.51 14 PRO C N 1
ATOM 4278 C CA . PRO C 1 14 ? -37.036 -49.639 118.000 1.00 36.10 14 PRO C CA 1
ATOM 4279 C C . PRO C 1 14 ? -37.005 -48.120 117.831 1.00 29.53 14 PRO C C 1
ATOM 4280 O O . PRO C 1 14 ? -37.872 -47.423 118.365 1.00 28.02 14 PRO C O 1
ATOM 4284 N N . SER C 1 15 ? -36.015 -47.633 117.088 1.00 29.30 15 SER C N 1
ATOM 4285 C CA . SER C 1 15 ? -35.791 -46.202 116.895 1.00 36.12 15 SER C CA 1
ATOM 4286 C C . SER C 1 15 ? -37.043 -45.457 116.446 1.00 41.78 15 SER C C 1
ATOM 4287 O O . SER C 1 15 ? -37.277 -44.319 116.848 1.00 34.03 15 SER C O 1
ATOM 4290 N N . ALA C 1 16 ? -37.849 -46.101 115.611 1.00 27.66 16 ALA C N 1
ATOM 4291 C CA . ALA C 1 16 ? -39.020 -45.441 115.055 1.00 33.39 16 ALA C CA 1
ATOM 4292 C C . ALA C 1 16 ? -40.131 -45.293 116.088 1.00 26.68 16 ALA C C 1
ATOM 4293 O O . ALA C 1 16 ? -40.890 -44.323 116.051 1.00 23.42 16 ALA C O 1
ATOM 4295 N N . GLU C 1 17 ? -40.231 -46.252 117.004 1.00 20.47 17 GLU C N 1
ATOM 4296 C CA . GLU C 1 17 ? -41.211 -46.163 118.082 1.00 27.37 17 GLU C CA 1
ATOM 4297 C C . GLU C 1 17 ? -40.806 -45.085 119.082 1.00 22.35 17 GLU C C 1
ATOM 4298 O O . GLU C 1 17 ? -41.657 -44.378 119.622 1.00 27.18 17 GLU C O 1
ATOM 4304 N N . ILE C 1 18 ? -39.505 -44.970 119.329 1.00 19.37 18 ILE C N 1
ATOM 4305 C CA . ILE C 1 18 ? -38.980 -43.935 120.215 1.00 19.82 18 ILE C CA 1
ATOM 4306 C C . ILE C 1 18 ? -39.317 -42.545 119.687 1.00 30.16 18 ILE C C 1
ATOM 4307 O O . ILE C 1 18 ? -39.804 -41.687 120.427 1.00 26.23 18 ILE C O 1
ATOM 4312 N N . ALA C 1 19 ? -39.060 -42.333 118.400 1.00 26.21 19 ALA C N 1
ATOM 4313 C CA . ALA C 1 19 ? -39.299 -41.040 117.773 1.00 25.93 19 ALA C CA 1
ATOM 4314 C C . ALA C 1 19 ? -40.787 -40.715 117.759 1.00 29.84 19 ALA C C 1
ATOM 4315 O O . ALA C 1 19 ? -41.183 -39.559 117.911 1.00 24.81 19 ALA C O 1
ATOM 4317 N N . SER C 1 20 ? -41.610 -41.741 117.571 1.00 23.80 20 SER C N 1
ATOM 4318 C CA . SER C 1 20 ? -43.055 -41.562 117.626 1.00 26.69 20 SER C CA 1
ATOM 4319 C C . SER C 1 20 ? -43.478 -41.169 119.035 1.00 30.30 20 SER C C 1
ATOM 4320 O O . SER C 1 20 ? -44.300 -40.270 119.228 1.00 26.36 20 SER C O 1
ATOM 4323 N N . PHE C 1 21 ? -42.903 -41.855 120.017 1.00 19.66 21 PHE C N 1
ATOM 4324 C CA . PHE C 1 21 ? -43.217 -41.615 121.417 1.00 26.76 21 PHE C CA 1
ATOM 4325 C C . PHE C 1 21 ? -42.870 -40.184 121.841 1.00 18.49 21 PHE C C 1
ATOM 4326 O O . PHE C 1 21 ? -43.628 -39.549 122.568 1.00 23.32 21 PHE C O 1
ATOM 4334 N N . LEU C 1 22 ? -41.738 -39.677 121.359 1.00 16.76 22 LEU C N 1
ATOM 4335 C CA . LEU C 1 22 ? -41.230 -38.372 121.785 1.00 16.28 22 LEU C CA 1
ATOM 4336 C C . LEU C 1 22 ? -41.468 -37.233 120.786 1.00 24.08 22 LEU C C 1
ATOM 4337 O O . LEU C 1 22 ? -40.954 -36.129 120.968 1.00 19.82 22 LEU C O 1
ATOM 4342 N N . GLY C 1 23 ? -42.241 -37.496 119.737 1.00 21.60 23 GLY C N 1
ATOM 4343 C CA . GLY C 1 23 ? -42.462 -36.513 118.691 1.00 25.75 23 GLY C CA 1
ATOM 4344 C C . GLY C 1 23 ? -43.214 -35.266 119.122 1.00 30.49 23 GLY C C 1
ATOM 4345 O O . GLY C 1 23 ? -43.125 -34.226 118.468 1.00 36.93 23 GLY C O 1
ATOM 4346 N N . GLY C 1 24 ? -43.958 -35.369 120.220 1.00 22.72 24 GLY C N 1
ATOM 4347 C CA . GLY C 1 24 ? -44.763 -34.263 120.707 1.00 24.19 24 GLY C CA 1
ATOM 4348 C C . GLY C 1 24 ? -44.190 -33.530 121.910 1.00 34.60 24 GLY C C 1
ATOM 4349 O O . GLY C 1 24 ? -44.807 -32.592 122.414 1.00 28.36 24 GLY C O 1
ATOM 4350 N N . ILE C 1 25 ? -43.016 -33.953 122.372 1.00 24.35 25 ILE C N 1
ATOM 4351 C CA . ILE C 1 25 ? -42.340 -33.274 123.475 1.00 22.17 25 ILE C CA 1
ATOM 4352 C C . ILE C 1 25 ? -42.125 -31.799 123.137 1.00 18.93 25 ILE C C 1
ATOM 4353 O O . ILE C 1 25 ? -42.466 -30.908 123.921 1.00 18.04 25 ILE C O 1
ATOM 4358 N N . TYR C 1 26 ? -41.561 -31.553 121.959 1.00 17.59 26 TYR C N 1
ATOM 4359 C CA . TYR C 1 26 ? -41.490 -30.212 121.399 1.00 20.95 26 TYR C CA 1
ATOM 4360 C C . TYR C 1 26 ? -42.606 -30.061 120.369 1.00 33.80 26 TYR C C 1
ATOM 4361 O O . TYR C 1 26 ? -42.675 -30.822 119.405 1.00 27.68 26 TYR C O 1
ATOM 4370 N N . GLU C 1 27 ? -43.483 -29.086 120.597 1.00 32.87 27 GLU C N 1
ATOM 4371 C CA . GLU C 1 27 ? -44.713 -28.924 119.819 1.00 47.09 27 GLU C CA 1
ATOM 4372 C C . GLU C 1 27 ? -44.489 -28.890 118.309 1.00 38.20 27 GLU C C 1
ATOM 4373 O O . GLU C 1 27 ? -43.706 -28.084 117.805 1.00 30.24 27 GLU C O 1
ATOM 4379 N N . HIS C 1 28 ? -45.180 -29.783 117.602 1.00 39.42 28 HIS C N 1
ATOM 4380 C CA . HIS C 1 28 ? -45.132 -29.859 116.143 1.00 34.27 28 HIS C CA 1
ATOM 4381 C C . HIS C 1 28 ? -43.706 -29.914 115.610 1.00 35.74 28 HIS C C 1
ATOM 4382 O O . HIS C 1 28 ? -43.424 -29.452 114.503 1.00 43.75 28 HIS C O 1
ATOM 4389 N N . SER C 1 29 ? -42.810 -30.479 116.410 1.00 25.80 29 SER C N 1
ATOM 4390 C CA . SER C 1 29 ? -41.407 -30.579 116.045 1.00 31.00 29 SER C CA 1
ATOM 4391 C C . SER C 1 29 ? -40.936 -32.017 116.215 1.00 37.41 29 SER C C 1
ATOM 4392 O O . SER C 1 29 ? -40.118 -32.323 117.087 1.00 34.19 29 SER C O 1
ATOM 4395 N N . ALA C 1 30 ? -41.467 -32.897 115.371 1.00 31.93 30 ALA C N 1
ATOM 4396 C CA . ALA C 1 30 ? -41.133 -34.313 115.418 1.00 39.11 30 ALA C CA 1
ATOM 4397 C C . ALA C 1 30 ? -39.673 -34.549 115.046 1.00 26.38 30 ALA C C 1
ATOM 4398 O O . ALA C 1 30 ? -39.079 -35.547 115.450 1.00 25.01 30 ALA C O 1
ATOM 4400 N N . TRP C 1 31 ? -39.098 -33.617 114.291 1.00 23.72 31 TRP C N 1
ATOM 4401 C CA . TRP C 1 31 ? -37.721 -33.744 113.820 1.00 32.29 31 TRP C CA 1
ATOM 4402 C C . TRP C 1 31 ? -36.707 -33.823 114.956 1.00 30.07 31 TRP C C 1
ATOM 4403 O O . TRP C 1 31 ? -35.616 -34.367 114.781 1.00 28.22 31 TRP C O 1
ATOM 4414 N N . VAL C 1 32 ? -37.059 -33.275 116.116 1.00 20.59 32 VAL C N 1
ATOM 4415 C CA . VAL C 1 32 ? -36.155 -33.308 117.259 1.00 23.10 32 VAL C CA 1
ATOM 4416 C C . VAL C 1 32 ? -35.917 -34.746 117.709 1.00 24.79 32 VAL C C 1
ATOM 4417 O O . VAL C 1 32 ? -34.774 -35.182 117.858 1.00 22.22 32 VAL C O 1
ATOM 4421 N N . ALA C 1 33 ? -37.007 -35.482 117.904 1.00 22.92 33 ALA C N 1
ATOM 4422 C CA . ALA C 1 33 ? -36.935 -36.874 118.337 1.00 24.00 33 ALA C CA 1
ATOM 4423 C C . ALA C 1 33 ? -36.315 -37.770 117.268 1.00 23.49 33 ALA C C 1
ATOM 4424 O O . ALA C 1 33 ? -35.576 -38.707 117.577 1.00 21.46 33 ALA C O 1
ATOM 4426 N N . GLU C 1 34 ? -36.620 -37.482 116.006 1.00 30.97 34 GLU C N 1
ATOM 4427 C CA . GLU C 1 34 ? -36.079 -38.270 114.904 1.00 23.03 34 GLU C CA 1
ATOM 4428 C C . GLU C 1 34 ? -34.583 -38.022 114.755 1.00 37.27 34 GLU C C 1
ATOM 4429 O O . GLU C 1 34 ? -33.832 -38.913 114.355 1.00 42.74 34 GLU C O 1
ATOM 4435 N N . ALA C 1 35 ? -34.148 -36.817 115.107 1.00 29.95 35 ALA C N 1
ATOM 4436 C CA . ALA C 1 35 ? -32.725 -36.526 115.170 1.00 34.00 35 ALA C CA 1
ATOM 4437 C C . ALA C 1 35 ? -32.076 -37.327 116.295 1.00 31.34 35 ALA C C 1
ATOM 4438 O O . ALA C 1 35 ? -30.979 -37.863 116.138 1.00 33.92 35 ALA C O 1
ATOM 4440 N N . LEU C 1 36 ? -32.767 -37.404 117.428 1.00 30.01 36 LEU C N 1
ATOM 4441 C CA . LEU C 1 36 ? -32.250 -38.081 118.613 1.00 29.18 36 LEU C CA 1
ATOM 4442 C C . LEU C 1 36 ? -31.912 -39.551 118.382 1.00 32.69 36 LEU C C 1
ATOM 4443 O O . LEU C 1 36 ? -30.913 -40.052 118.896 1.00 29.18 36 LEU C O 1
ATOM 4448 N N . VAL C 1 37 ? -32.741 -40.238 117.606 1.00 36.30 37 VAL C N 1
ATOM 4449 C CA . VAL C 1 37 ? -32.612 -41.685 117.476 1.00 40.55 37 VAL C CA 1
ATOM 4450 C C . VAL C 1 37 ? -31.566 -42.116 116.445 1.00 46.43 37 VAL C C 1
ATOM 4451 O O . VAL C 1 37 ? -31.176 -43.285 116.409 1.00 35.41 37 VAL C O 1
ATOM 4455 N N . LYS C 1 38 ? -31.100 -41.182 115.620 1.00 40.52 38 LYS C N 1
ATOM 4456 C CA . LYS C 1 38 ? -30.045 -41.494 114.657 1.00 53.44 38 LYS C CA 1
ATOM 4457 C C . LYS C 1 38 ? -28.703 -41.726 115.353 1.00 50.86 38 LYS C C 1
ATOM 4458 O O . LYS C 1 38 ? -27.798 -42.338 114.788 1.00 57.35 38 LYS C O 1
ATOM 4464 N N . ASP C 1 39 ? -28.585 -41.238 116.583 1.00 57.23 39 ASP C N 1
ATOM 4465 C CA . ASP C 1 39 ? -27.366 -41.399 117.368 1.00 48.44 39 ASP C CA 1
ATOM 4466 C C . ASP C 1 39 ? -27.490 -42.593 118.310 1.00 64.57 39 ASP C C 1
ATOM 4467 O O . ASP C 1 39 ? -27.804 -42.430 119.487 1.00 60.86 39 ASP C O 1
ATOM 4472 N N . ALA C 1 40 ? -27.244 -43.790 117.784 1.00 68.42 40 ALA C N 1
ATOM 4473 C CA . ALA C 1 40 ? -27.431 -45.028 118.540 1.00 67.46 40 ALA C CA 1
ATOM 4474 C C . ALA C 1 40 ? -26.453 -45.156 119.705 1.00 61.45 40 ALA C C 1
ATOM 4475 O O . ALA C 1 40 ? -26.781 -45.740 120.738 1.00 66.15 40 ALA C O 1
ATOM 4477 N N . GLU C 1 41 ? -25.249 -44.622 119.532 1.00 65.62 41 GLU C N 1
ATOM 4478 C CA . GLU C 1 41 ? -24.257 -44.628 120.600 1.00 77.15 41 GLU C CA 1
ATOM 4479 C C . GLU C 1 41 ? -24.657 -43.654 121.700 1.00 78.43 41 GLU C C 1
ATOM 4480 O O . GLU C 1 41 ? -24.607 -43.991 122.886 1.00 81.88 41 GLU C O 1
ATOM 4482 N N . SER C 1 42 ? -25.057 -42.452 121.296 1.00 72.09 42 SER C N 1
ATOM 4483 C CA . SER C 1 42 ? -25.565 -41.453 122.225 1.00 63.77 42 SER C CA 1
ATOM 4484 C C . SER C 1 42 ? -26.785 -41.971 122.997 1.00 60.46 42 SER C C 1
ATOM 4485 O O . SER C 1 42 ? -26.960 -41.681 124.177 1.00 47.99 42 SER C O 1
ATOM 4488 N N . LEU C 1 43 ? -27.642 -42.718 122.308 1.00 55.84 43 LEU C N 1
ATOM 4489 C CA . LEU C 1 43 ? -28.874 -43.241 122.894 1.00 48.53 43 LEU C CA 1
ATOM 4490 C C . LEU C 1 43 ? -28.577 -44.259 123.993 1.00 52.09 43 LEU C C 1
ATOM 4491 O O . LEU C 1 43 ? -29.280 -44.321 124.999 1.00 39.06 43 LEU C O 1
ATOM 4496 N N . ALA C 1 44 ? -27.518 -45.042 123.802 1.00 57.21 44 ALA C N 1
ATOM 4497 C CA . ALA C 1 44 ? -27.154 -46.101 124.742 1.00 53.35 44 ALA C CA 1
ATOM 4498 C C . ALA C 1 44 ? -26.509 -45.552 126.014 1.00 34.57 44 ALA C C 1
ATOM 4499 O O . ALA C 1 44 ? -26.266 -46.293 126.965 1.00 51.33 44 ALA C O 1
ATOM 4501 N N . SER C 1 45 ? -26.231 -44.254 126.025 1.00 52.39 45 SER C N 1
ATOM 4502 C CA . SER C 1 45 ? -25.608 -43.611 127.176 1.00 42.56 45 SER C CA 1
ATOM 4503 C C . SER C 1 45 ? -26.648 -43.105 128.175 1.00 46.81 45 SER C C 1
ATOM 4504 O O . SER C 1 45 ? -26.371 -42.999 129.370 1.00 36.82 45 SER C O 1
ATOM 4507 N N . ILE C 1 46 ? -27.843 -42.799 127.677 1.00 36.39 46 ILE C N 1
ATOM 4508 C CA . ILE C 1 46 ? -28.904 -42.213 128.494 1.00 30.21 46 ILE C CA 1
ATOM 4509 C C . ILE C 1 46 ? -29.466 -43.200 129.510 1.00 31.29 46 ILE C C 1
ATOM 4510 O O . ILE C 1 46 ? -29.906 -44.289 129.151 1.00 34.63 46 ILE C O 1
ATOM 4515 N N . GLU C 1 47 ? -29.456 -42.806 130.780 1.00 25.54 47 GLU C N 1
ATOM 4516 C CA . GLU C 1 47 ? -29.899 -43.678 131.863 1.00 28.73 47 GLU C CA 1
ATOM 4517 C C . GLU C 1 47 ? -31.031 -43.066 132.690 1.00 24.78 47 GLU C C 1
ATOM 4518 O O . GLU C 1 47 ? -31.860 -43.788 133.243 1.00 28.49 47 GLU C O 1
ATOM 4524 N N . THR C 1 48 ? -31.060 -41.740 132.793 1.00 18.35 48 THR C N 1
ATOM 4525 C CA . THR C 1 48 ? -32.101 -41.077 133.579 1.00 20.08 48 THR C CA 1
ATOM 4526 C C . THR C 1 48 ? -32.922 -40.115 132.731 1.00 17.49 48 THR C C 1
ATOM 4527 O O . THR C 1 48 ? -32.528 -39.756 131.620 1.00 17.34 48 THR C O 1
ATOM 4531 N N . ILE C 1 49 ? -34.067 -39.704 133.262 1.00 13.19 49 ILE C N 1
ATOM 4532 C CA . ILE C 1 49 ? -34.928 -38.762 132.562 1.00 16.27 49 ILE C CA 1
ATOM 4533 C C . ILE C 1 49 ? -34.228 -37.405 132.408 1.00 18.17 49 ILE C C 1
ATOM 4534 O O . ILE C 1 49 ? -34.470 -36.684 131.435 1.00 15.35 49 ILE C O 1
ATOM 4539 N N . SER C 1 50 ? -33.338 -37.080 133.345 1.00 11.85 50 SER C N 1
ATOM 4540 C CA . SER C 1 50 ? -32.553 -35.855 133.256 1.00 13.80 50 SER C CA 1
ATOM 4541 C C . SER C 1 50 ? -31.653 -35.889 132.026 1.00 13.50 50 SER C C 1
ATOM 4542 O O . SER C 1 50 ? -31.545 -34.902 131.297 1.00 11.69 50 SER C O 1
ATOM 4545 N N . GLN C 1 51 ? -31.017 -37.035 131.803 1.00 14.26 51 GLN C N 1
ATOM 4546 C CA . GLN C 1 51 ? -30.126 -37.211 130.658 1.00 14.80 51 GLN C CA 1
ATOM 4547 C C . GLN C 1 51 ? -30.888 -37.241 129.334 1.00 11.55 51 GLN C C 1
ATOM 4548 O O . GLN C 1 51 ? -30.361 -36.813 128.307 1.00 13.96 51 GLN C O 1
ATOM 4554 N N . LEU C 1 52 ? -32.116 -37.754 129.350 1.00 13.88 52 LEU C N 1
ATOM 4555 C CA . LEU C 1 52 ? -32.945 -37.763 128.140 1.00 19.45 52 LEU C CA 1
ATOM 4556 C C . LEU C 1 52 ? -33.346 -36.341 127.761 1.00 18.98 52 LEU C C 1
ATOM 4557 O O . LEU C 1 52 ? -33.281 -35.954 126.591 1.00 13.72 52 LEU C O 1
ATOM 4562 N N . ALA C 1 53 ? -33.755 -35.564 128.759 1.00 13.34 53 ALA C N 1
ATOM 4563 C CA . ALA C 1 53 ? -34.134 -34.171 128.532 1.00 12.07 53 ALA C CA 1
ATOM 4564 C C . ALA C 1 53 ? -32.969 -33.367 127.984 1.00 14.11 53 ALA C C 1
ATOM 4565 O O . ALA C 1 53 ? -33.138 -32.563 127.067 1.00 16.08 53 ALA C O 1
ATOM 4567 N N . ALA C 1 54 ? -31.788 -33.593 128.549 1.00 14.29 54 ALA C N 1
ATOM 4568 C CA . ALA C 1 54 ? -30.591 -32.883 128.133 1.00 13.57 54 ALA C CA 1
ATOM 4569 C C . ALA C 1 54 ? -30.233 -33.207 126.687 1.00 16.25 54 ALA C C 1
ATOM 4570 O O . ALA C 1 54 ? -29.804 -32.334 125.941 1.00 14.63 54 ALA C O 1
ATOM 4572 N N . ALA C 1 55 ? -30.410 -34.468 126.301 1.00 19.45 55 ALA C N 1
ATOM 4573 C CA . ALA C 1 55 ? -30.112 -34.908 124.942 1.00 16.94 55 ALA C CA 1
ATOM 4574 C C . ALA C 1 55 ? -31.009 -34.231 123.908 1.00 16.47 55 ALA C C 1
ATOM 4575 O O . ALA C 1 55 ? -30.538 -33.796 122.858 1.00 16.45 55 ALA C O 1
ATOM 4577 N N . MET C 1 56 ? -32.302 -34.143 124.205 1.00 10.38 56 MET C N 1
ATOM 4578 C CA . MET C 1 56 ? -33.240 -33.482 123.308 1.00 11.04 56 MET C CA 1
ATOM 4579 C C . MET C 1 56 ? -32.983 -31.974 123.305 1.00 14.46 56 MET C C 1
ATOM 4580 O O . MET C 1 56 ? -33.071 -31.321 122.268 1.00 13.28 56 MET C O 1
ATOM 4585 N N . LYS C 1 57 ? -32.650 -31.432 124.471 1.00 15.46 57 LYS C N 1
ATOM 4586 C CA . LYS C 1 57 ? -32.323 -30.017 124.578 1.00 13.22 57 LYS C CA 1
ATOM 4587 C C . LYS C 1 57 ? -31.116 -29.682 123.708 1.00 12.42 57 LYS C C 1
ATOM 4588 O O . LYS C 1 57 ? -31.097 -28.663 123.022 1.00 14.16 57 LYS C O 1
ATOM 4594 N N . ALA C 1 58 ? -30.110 -30.552 123.749 1.00 14.70 58 ALA C N 1
ATOM 4595 C CA . ALA C 1 58 ? -28.875 -30.342 122.999 1.00 24.08 58 ALA C CA 1
ATOM 4596 C C . ALA C 1 58 ? -29.117 -30.331 121.489 1.00 24.95 58 ALA C C 1
ATOM 4597 O O . ALA C 1 58 ? -28.444 -29.613 120.745 1.00 22.33 58 ALA C O 1
ATOM 4599 N N . ILE C 1 59 ? -30.080 -31.129 121.043 1.00 19.84 59 ILE C N 1
ATOM 4600 C CA . ILE C 1 59 ? -30.416 -31.207 119.625 1.00 21.02 59 ILE C CA 1
ATOM 4601 C C . ILE C 1 59 ? -31.043 -29.910 119.138 1.00 17.50 59 ILE C C 1
ATOM 4602 O O . ILE C 1 59 ? -30.701 -29.408 118.066 1.00 17.28 59 ILE C O 1
ATOM 4607 N N . VAL C 1 60 ? -31.955 -29.364 119.934 1.00 14.60 60 VAL C N 1
ATOM 4608 C CA . VAL C 1 60 ? -32.573 -28.087 119.611 1.00 19.03 60 VAL C CA 1
ATOM 4609 C C . VAL C 1 60 ? -31.540 -26.963 119.638 1.00 23.40 60 VAL C C 1
ATOM 4610 O O . VAL C 1 60 ? -31.532 -26.099 118.760 1.00 18.53 60 VAL C O 1
ATOM 4614 N N . ASN C 1 61 ? -30.655 -26.995 120.631 1.00 21.72 61 ASN C N 1
ATOM 4615 C CA . ASN C 1 61 ? -29.666 -25.936 120.807 1.00 27.62 61 ASN C CA 1
ATOM 4616 C C . ASN C 1 61 ? -28.610 -25.897 119.709 1.00 26.37 61 ASN C C 1
ATOM 4617 O O . ASN C 1 61 ? -28.018 -24.847 119.452 1.00 23.90 61 ASN C O 1
ATOM 4622 N N . LYS C 1 62 ? -28.376 -27.032 119.059 1.00 20.74 62 LYS C N 1
ATOM 4623 C CA . LYS C 1 62 ? -27.392 -27.085 117.983 1.00 22.66 62 LYS C CA 1
ATOM 4624 C C . LYS C 1 62 ? -28.003 -26.802 116.609 1.00 26.62 62 LYS C C 1
ATOM 4625 O O . LYS C 1 62 ? -27.276 -26.616 115.636 1.00 28.27 62 LYS C O 1
ATOM 4631 N N . SER C 1 63 ? -29.331 -26.775 116.528 1.00 20.11 63 SER C N 1
ATOM 4632 C CA . SER C 1 63 ? -30.003 -26.522 115.252 1.00 22.93 63 SER C CA 1
ATOM 4633 C C . SER C 1 63 ? -29.825 -25.063 114.820 1.00 23.06 63 SER C C 1
ATOM 4634 O O . SER C 1 63 ? -29.365 -24.227 115.598 1.00 23.05 63 SER C O 1
ATOM 4637 N N . SER C 1 64 ? -30.188 -24.763 113.577 1.00 30.33 64 SER C N 1
ATOM 4638 C CA . SER C 1 64 ? -29.985 -23.429 113.024 1.00 28.80 64 SER C CA 1
ATOM 4639 C C . SER C 1 64 ? -30.995 -22.433 113.592 1.00 21.75 64 SER C C 1
ATOM 4640 O O . SER C 1 64 ? -31.983 -22.825 114.214 1.00 27.48 64 SER C O 1
ATOM 4643 N N . LYS C 1 65 ? -30.750 -21.146 113.359 1.00 31.28 65 LYS C N 1
ATOM 4644 C CA . LYS C 1 65 ? -31.617 -20.080 113.875 1.00 36.26 65 LYS C CA 1
ATOM 4645 C C . LYS C 1 65 ? -33.038 -20.196 113.328 1.00 31.65 65 LYS C C 1
ATOM 4646 O O . LYS C 1 65 ? -34.010 -20.061 114.074 1.00 22.57 65 LYS C O 1
ATOM 4652 N N . ASP C 1 66 ? -33.152 -20.437 112.022 1.00 39.10 66 ASP C N 1
ATOM 4653 C CA . ASP C 1 66 ? -34.458 -20.562 111.379 1.00 37.27 66 ASP C CA 1
ATOM 4654 C C . ASP C 1 66 ? -35.215 -21.785 111.877 1.00 23.41 66 ASP C C 1
ATOM 4655 O O . ASP C 1 66 ? -36.437 -21.717 112.030 1.00 28.30 66 ASP C O 1
ATOM 4660 N N . GLN C 1 67 ? -34.509 -22.876 112.174 1.00 18.08 67 GLN C N 1
ATOM 4661 C CA . GLN C 1 67 ? -35.144 -24.003 112.843 1.00 20.05 67 GLN C CA 1
ATOM 4662 C C . GLN C 1 67 ? -35.689 -23.613 114.216 1.00 18.94 67 GLN C C 1
ATOM 4663 O O . GLN C 1 67 ? -36.812 -23.973 114.568 1.00 19.98 67 GLN C O 1
ATOM 4669 N N . LYS C 1 68 ? -34.886 -22.889 114.992 1.00 21.54 68 LYS C N 1
ATOM 4670 C CA . LYS C 1 68 ? -35.316 -22.451 116.319 1.00 18.26 68 LYS C CA 1
ATOM 4671 C C . LYS C 1 68 ? -36.526 -21.533 116.206 1.00 15.45 68 LYS C C 1
ATOM 4672 O O . LYS C 1 68 ? -37.511 -21.691 116.932 1.00 16.43 68 LYS C O 1
ATOM 4678 N N . LEU C 1 69 ? -36.460 -20.590 115.272 1.00 22.07 69 LEU C N 1
ATOM 4679 C CA . LEU C 1 69 ? -37.564 -19.669 115.047 1.00 19.61 69 LEU C CA 1
ATOM 4680 C C . LEU C 1 69 ? -38.830 -20.422 114.637 1.00 24.88 69 LEU C C 1
ATOM 4681 O O . LEU C 1 69 ? -39.919 -20.121 115.124 1.00 17.48 69 LEU C O 1
ATOM 4686 N N . GLU C 1 70 ? -38.689 -21.411 113.759 1.00 21.36 70 GLU C N 1
ATOM 4687 C CA . GLU C 1 70 ? -39.849 -22.161 113.295 1.00 25.07 70 GLU C CA 1
ATOM 4688 C C . GLU C 1 70 ? -40.407 -23.017 114.427 1.00 21.86 70 GLU C C 1
ATOM 4689 O O . GLU C 1 70 ? -41.612 -23.224 114.523 1.00 19.74 70 GLU C O 1
ATOM 4695 N N . LEU C 1 71 ? -39.527 -23.513 115.287 1.00 20.60 71 LEU C N 1
ATOM 4696 C CA . LEU C 1 71 ? -39.956 -24.235 116.479 1.00 14.59 71 LEU C CA 1
ATOM 4697 C C . LEU C 1 71 ? -40.771 -23.313 117.389 1.00 17.76 71 LEU C C 1
ATOM 4698 O O . LEU C 1 71 ? -41.819 -23.705 117.909 1.00 16.72 71 LEU C O 1
ATOM 4703 N N . LEU C 1 72 ? -40.298 -22.080 117.563 1.00 21.28 72 LEU C N 1
ATOM 4704 C CA . LEU C 1 72 ? -41.020 -21.102 118.372 1.00 26.62 72 LEU C CA 1
ATOM 4705 C C . LEU C 1 72 ? -42.383 -20.785 117.765 1.00 24.12 72 LEU C C 1
ATOM 4706 O O . LEU C 1 72 ? -43.390 -20.727 118.469 1.00 17.51 72 LEU C O 1
ATOM 4711 N N . CYS C 1 73 ? -42.412 -20.586 116.452 1.00 21.43 73 CYS C N 1
ATOM 4712 C CA . CYS C 1 73 ? -43.656 -20.241 115.773 1.00 25.55 73 CYS C CA 1
ATOM 4713 C C . CYS C 1 73 ? -44.622 -21.417 115.722 1.00 29.53 73 CYS C C 1
ATOM 4714 O O . CYS C 1 73 ? -45.836 -21.227 115.631 1.00 25.45 73 CYS C O 1
ATOM 4717 N N . ALA C 1 74 ? -44.081 -22.630 115.795 1.00 25.40 74 ALA C N 1
ATOM 4718 C CA . ALA C 1 74 ? -44.906 -23.834 115.791 1.00 29.20 74 ALA C CA 1
ATOM 4719 C C . ALA C 1 74 ? -45.663 -23.950 117.108 1.00 37.29 74 ALA C C 1
ATOM 4720 O O . ALA C 1 74 ? -46.658 -24.667 117.214 1.00 31.61 74 ALA C O 1
ATOM 4722 N N . HIS C 1 75 ? -45.180 -23.229 118.112 1.00 34.82 75 HIS C N 1
ATOM 4723 C CA . HIS C 1 75 ? -45.810 -23.219 119.423 1.00 33.89 75 HIS C CA 1
ATOM 4724 C C . HIS C 1 75 ? -47.124 -22.442 119.395 1.00 27.93 75 HIS C C 1
ATOM 4725 O O . HIS C 1 75 ? -47.195 -21.350 118.828 1.00 35.33 75 HIS C O 1
ATOM 4732 N N . PRO C 1 76 ? -48.171 -23.007 120.012 1.00 38.69 76 PRO C N 1
ATOM 4733 C CA . PRO C 1 76 ? -49.506 -22.397 120.045 1.00 36.73 76 PRO C CA 1
ATOM 4734 C C . PRO C 1 76 ? -49.523 -21.042 120.744 1.00 50.76 76 PRO C C 1
ATOM 4735 O O . PRO C 1 76 ? -48.716 -20.799 121.641 1.00 44.90 76 PRO C O 1
ATOM 4739 N N . ASP C 1 77 ? -50.437 -20.172 120.329 1.00 44.75 77 ASP C N 1
ATOM 4740 C CA . ASP C 1 77 ? -50.615 -18.883 120.983 1.00 58.29 77 ASP C CA 1
ATOM 4741 C C . ASP C 1 77 ? -51.101 -19.105 122.413 1.00 59.87 77 ASP C C 1
ATOM 4742 O O . ASP C 1 77 ? -51.629 -20.170 122.735 1.00 57.25 77 ASP C O 1
ATOM 4747 N N . LEU C 1 78 ? -50.921 -18.106 123.270 1.00 55.12 78 LEU C N 1
ATOM 4748 C CA . LEU C 1 78 ? -51.326 -18.234 124.665 1.00 52.39 78 LEU C CA 1
ATOM 4749 C C . LEU C 1 78 ? -52.612 -17.462 124.942 1.00 57.40 78 LEU C C 1
ATOM 4750 O O . LEU C 1 78 ? -53.692 -17.862 124.510 1.00 66.40 78 LEU C O 1
ATOM 4755 N N . SER C 1 103 ? -60.360 -16.749 133.688 1.00 55.03 103 SER C N 1
ATOM 4756 C CA . SER C 1 103 ? -60.318 -15.993 134.935 1.00 56.85 103 SER C CA 1
ATOM 4757 C C . SER C 1 103 ? -60.236 -14.490 134.685 1.00 50.34 103 SER C C 1
ATOM 4758 O O . SER C 1 103 ? -60.516 -13.690 135.577 1.00 44.16 103 SER C O 1
ATOM 4761 N N . LEU C 1 104 ? -59.858 -14.115 133.466 1.00 55.59 104 LEU C N 1
ATOM 4762 C CA . LEU C 1 104 ? -59.621 -12.715 133.123 1.00 51.82 104 LEU C CA 1
ATOM 4763 C C . LEU C 1 104 ? -60.873 -11.847 133.203 1.00 48.72 104 LEU C C 1
ATOM 4764 O O . LEU C 1 104 ? -61.973 -12.284 132.861 1.00 49.74 104 LEU C O 1
ATOM 4769 N N . THR C 1 105 ? -60.689 -10.614 133.662 1.00 43.71 105 THR C N 1
ATOM 4770 C CA . THR C 1 105 ? -61.738 -9.602 133.613 1.00 39.77 105 THR C CA 1
ATOM 4771 C C . THR C 1 105 ? -61.760 -8.975 132.225 1.00 42.75 105 THR C C 1
ATOM 4772 O O . THR C 1 105 ? -60.912 -9.291 131.388 1.00 44.18 105 THR C O 1
ATOM 4776 N N . ASP C 1 106 ? -62.726 -8.094 131.980 1.00 41.47 106 ASP C N 1
ATOM 4777 C CA . ASP C 1 106 ? -62.793 -7.371 130.713 1.00 64.43 106 ASP C CA 1
ATOM 4778 C C . ASP C 1 106 ? -61.506 -6.599 130.453 1.00 43.93 106 ASP C C 1
ATOM 4779 O O . ASP C 1 106 ? -60.903 -6.717 129.386 1.00 44.36 106 ASP C O 1
ATOM 4784 N N . ALA C 1 107 ? -61.089 -5.817 131.444 1.00 43.36 107 ALA C N 1
ATOM 4785 C CA . ALA C 1 107 ? -59.893 -4.991 131.326 1.00 45.66 107 ALA C CA 1
ATOM 4786 C C . ALA C 1 107 ? -58.634 -5.843 131.201 1.00 42.82 107 ALA C C 1
ATOM 4787 O O . ALA C 1 107 ? -57.700 -5.486 130.481 1.00 44.34 107 ALA C O 1
ATOM 4789 N N . GLU C 1 108 ? -58.610 -6.970 131.905 1.00 35.25 108 GLU C N 1
ATOM 4790 C CA . GLU C 1 108 ? -57.457 -7.859 131.861 1.00 33.69 108 GLU C CA 1
ATOM 4791 C C . GLU C 1 108 ? -57.324 -8.518 130.492 1.00 29.56 108 GLU C C 1
ATOM 4792 O O . GLU C 1 108 ? -56.221 -8.638 129.961 1.00 31.40 108 GLU C O 1
ATOM 4798 N N . LEU C 1 109 ? -58.450 -8.927 129.916 1.00 37.36 109 LEU C N 1
ATOM 4799 C CA . LEU C 1 109 ? -58.434 -9.605 128.623 1.00 35.25 109 LEU C CA 1
ATOM 4800 C C . LEU C 1 109 ? -58.019 -8.666 127.496 1.00 31.09 109 LEU C C 1
ATOM 4801 O O . LEU C 1 109 ? -57.297 -9.068 126.581 1.00 34.98 109 LEU C O 1
ATOM 4806 N N . GLU C 1 110 ? -58.474 -7.417 127.555 1.00 28.31 110 GLU C N 1
ATOM 4807 C CA . GLU C 1 110 ? -58.126 -6.454 126.516 1.00 40.74 110 GLU C CA 1
ATOM 4808 C C . GLU C 1 110 ? -56.662 -6.041 126.644 1.00 37.58 110 GLU C C 1
ATOM 4809 O O . GLU C 1 110 ? -56.000 -5.768 125.640 1.00 32.08 110 GLU C O 1
ATOM 4815 N N . ARG C 1 111 ? -56.155 -6.005 127.875 1.00 33.06 111 ARG C N 1
ATOM 4816 C CA . ARG C 1 111 ? -54.734 -5.754 128.094 1.00 32.44 111 ARG C CA 1
ATOM 4817 C C . ARG C 1 111 ? -53.919 -6.904 127.523 1.00 26.94 111 ARG C C 1
ATOM 4818 O O . ARG C 1 111 ? -52.909 -6.689 126.852 1.00 27.60 111 ARG C O 1
ATOM 4826 N N . PHE C 1 112 ? -54.372 -8.125 127.789 1.00 24.09 112 PHE C N 1
ATOM 4827 C CA . PHE C 1 112 ? -53.702 -9.313 127.280 1.00 33.34 112 PHE C CA 1
ATOM 4828 C C . PHE C 1 112 ? -53.608 -9.264 125.760 1.00 22.68 112 PHE C C 1
ATOM 4829 O O . PHE C 1 112 ? -52.522 -9.379 125.200 1.00 29.86 112 PHE C O 1
ATOM 4837 N N . ASN C 1 113 ? -54.748 -9.078 125.101 1.00 33.30 113 ASN C N 1
ATOM 4838 C CA . ASN C 1 113 ? -54.800 -9.067 123.640 1.00 34.17 113 ASN C CA 1
ATOM 4839 C C . ASN C 1 113 ? -53.905 -8.007 123.006 1.00 27.47 113 ASN C C 1
ATOM 4840 O O . ASN C 1 113 ? -53.223 -8.276 122.016 1.00 33.72 113 ASN C O 1
ATOM 4845 N N . SER C 1 114 ? -53.900 -6.809 123.582 1.00 30.58 114 SER C N 1
ATOM 4846 C CA . SER C 1 114 ? -53.071 -5.726 123.064 1.00 36.24 114 SER C CA 1
ATOM 4847 C C . SER C 1 114 ? -51.584 -6.046 123.189 1.00 39.44 114 SER C C 1
ATOM 4848 O O . SER C 1 114 ? -50.837 -5.955 122.211 1.00 34.99 114 SER C O 1
ATOM 4851 N N . LEU C 1 115 ? -51.162 -6.421 124.393 1.00 34.86 115 LEU C N 1
ATOM 4852 C CA . LEU C 1 115 ? -49.764 -6.755 124.644 1.00 38.59 115 LEU C CA 1
ATOM 4853 C C . LEU C 1 115 ? -49.327 -7.981 123.847 1.00 24.61 115 LEU C C 1
ATOM 4854 O O . LEU C 1 115 ? -48.221 -8.016 123.309 1.00 28.08 115 LEU C O 1
ATOM 4859 N N . ASN C 1 116 ? -50.199 -8.984 123.783 1.00 28.28 116 ASN C N 1
ATOM 4860 C CA . ASN C 1 116 ? -49.900 -10.217 123.064 1.00 24.93 116 ASN C CA 1
ATOM 4861 C C . ASN C 1 116 ? -49.683 -9.950 121.580 1.00 31.87 116 ASN C C 1
ATOM 4862 O O . ASN C 1 116 ? -48.756 -10.484 120.971 1.00 34.15 116 ASN C O 1
ATOM 4867 N N . GLY C 1 117 ? -50.541 -9.111 121.007 1.00 34.81 117 GLY C N 1
ATOM 4868 C CA . GLY C 1 117 ? -50.411 -8.716 119.617 1.00 27.61 117 GLY C CA 1
ATOM 4869 C C . GLY C 1 117 ? -49.134 -7.936 119.374 1.00 30.56 117 GLY C C 1
ATOM 4870 O O . GLY C 1 117 ? -48.402 -8.208 118.421 1.00 33.48 117 GLY C O 1
ATOM 4871 N N . ALA C 1 118 ? -48.861 -6.973 120.250 1.00 29.59 118 ALA C N 1
ATOM 4872 C CA . ALA C 1 118 ? -47.669 -6.141 120.141 1.00 31.58 118 ALA C CA 1
ATOM 4873 C C . ALA C 1 118 ? -46.400 -6.983 120.217 1.00 31.68 118 ALA C C 1
ATOM 4874 O O . ALA C 1 118 ? -45.435 -6.734 119.496 1.00 28.83 118 ALA C O 1
ATOM 4876 N N . TYR C 1 119 ? -46.417 -7.983 121.094 1.00 29.65 119 TYR C N 1
ATOM 4877 C CA . TYR C 1 119 ? -45.278 -8.872 121.292 1.00 24.09 119 TYR C CA 1
ATOM 4878 C C . TYR C 1 119 ? -44.906 -9.608 120.006 1.00 25.06 119 TYR C C 1
ATOM 4879 O O . TYR C 1 119 ? -43.735 -9.666 119.624 1.00 28.19 119 TYR C O 1
ATOM 4888 N N . ARG C 1 120 ? -45.912 -10.175 119.349 1.00 27.55 120 ARG C N 1
ATOM 4889 C CA . ARG C 1 120 ? -45.701 -10.940 118.125 1.00 32.81 120 ARG C CA 1
ATOM 4890 C C . ARG C 1 120 ? -45.093 -10.090 117.012 1.00 40.85 120 ARG C C 1
ATOM 4891 O O . ARG C 1 120 ? -44.145 -10.510 116.346 1.00 41.62 120 ARG C O 1
ATOM 4899 N N . ASP C 1 121 ? -45.637 -8.892 116.825 1.00 37.68 121 ASP C N 1
ATOM 4900 C CA . ASP C 1 121 ? -45.162 -7.980 115.790 1.00 40.02 121 ASP C CA 1
ATOM 4901 C C . ASP C 1 121 ? -43.726 -7.541 116.064 1.00 46.17 121 ASP C C 1
ATOM 4902 O O . ASP C 1 121 ? -42.964 -7.262 115.137 1.00 49.92 121 ASP C O 1
ATOM 4907 N N . GLN C 1 122 ? -43.362 -7.493 117.341 1.00 38.89 122 GLN C N 1
ATOM 4908 C CA . GLN C 1 122 ? -42.031 -7.057 117.748 1.00 43.41 122 GLN C CA 1
ATOM 4909 C C . GLN C 1 122 ? -40.975 -8.141 117.566 1.00 41.61 122 GLN C C 1
ATOM 4910 O O . GLN C 1 122 ? -39.869 -7.870 117.098 1.00 49.63 122 GLN C O 1
ATOM 4916 N N . CYS C 1 123 ? -41.321 -9.368 117.939 1.00 39.14 123 CYS C N 1
ATOM 4917 C CA . CYS C 1 123 ? -40.335 -10.437 118.037 1.00 40.56 123 CYS C CA 1
ATOM 4918 C C . CYS C 1 123 ? -40.351 -11.399 116.850 1.00 42.04 123 CYS C C 1
ATOM 4919 O O . CYS C 1 123 ? -39.327 -11.992 116.516 1.00 44.67 123 CYS C O 1
ATOM 4922 N N . GLY C 1 124 ? -41.509 -11.557 116.216 1.00 39.04 124 GLY C N 1
ATOM 4923 C CA . GLY C 1 124 ? -41.626 -12.452 115.076 1.00 38.43 124 GLY C CA 1
ATOM 4924 C C . GLY C 1 124 ? -41.922 -13.877 115.500 1.00 46.32 124 GLY C C 1
ATOM 4925 O O . GLY C 1 124 ? -41.902 -14.804 114.687 1.00 28.89 124 GLY C O 1
ATOM 4926 N N . PHE C 1 125 ? -42.185 -14.046 116.791 1.00 32.73 125 PHE C N 1
ATOM 4927 C CA . PHE C 1 125 ? -42.601 -15.328 117.344 1.00 22.53 125 PHE C CA 1
ATOM 4928 C C . PHE C 1 125 ? -43.615 -15.060 118.462 1.00 23.39 125 PHE C C 1
ATOM 4929 O O . PHE C 1 125 ? -43.641 -13.963 119.022 1.00 27.20 125 PHE C O 1
ATOM 4937 N N . PRO C 1 126 ? -44.476 -16.044 118.769 1.00 23.77 126 PRO C N 1
ATOM 4938 C CA . PRO C 1 126 ? -45.533 -15.789 119.751 1.00 21.11 126 PRO C CA 1
ATOM 4939 C C . PRO C 1 126 ? -44.997 -15.685 121.173 1.00 26.76 126 PRO C C 1
ATOM 4940 O O . PRO C 1 126 ? -43.874 -16.109 121.436 1.00 15.34 126 PRO C O 1
ATOM 4944 N N . PHE C 1 127 ? -45.801 -15.125 122.070 1.00 19.53 127 PHE C N 1
ATOM 4945 C CA . PHE C 1 127 ? -45.439 -15.056 123.480 1.00 21.40 127 PHE C CA 1
ATOM 4946 C C . PHE C 1 127 ? -45.586 -16.431 124.117 1.00 19.87 127 PHE C C 1
ATOM 4947 O O . PHE C 1 127 ? -46.677 -16.998 124.144 1.00 23.93 127 PHE C O 1
ATOM 4955 N N . ILE C 1 128 ? -44.486 -16.961 124.636 1.00 19.01 128 ILE C N 1
ATOM 4956 C CA . ILE C 1 128 ? -44.481 -18.312 125.180 1.00 14.91 128 ILE C CA 1
ATOM 4957 C C . ILE C 1 128 ? -44.137 -18.280 126.667 1.00 15.23 128 ILE C C 1
ATOM 4958 O O . ILE C 1 128 ? -43.156 -17.658 127.068 1.00 15.54 128 ILE C O 1
ATOM 4963 N N . LEU C 1 129 ? -44.956 -18.942 127.477 1.00 19.38 129 LEU C N 1
ATOM 4964 C CA . LEU C 1 129 ? -44.756 -18.965 128.923 1.00 24.61 129 LEU C CA 1
ATOM 4965 C C . LEU C 1 129 ? -44.978 -20.371 129.454 1.00 24.78 129 LEU C C 1
ATOM 4966 O O . LEU C 1 129 ? -46.031 -20.964 129.223 1.00 20.23 129 LEU C O 1
ATOM 4971 N N . ALA C 1 130 ? -43.982 -20.904 130.159 1.00 16.88 130 ALA C N 1
ATOM 4972 C CA . ALA C 1 130 ? -44.077 -22.257 130.692 1.00 22.70 130 ALA C CA 1
ATOM 4973 C C . ALA C 1 130 ? -44.950 -22.236 131.930 1.00 46.49 130 ALA C C 1
ATOM 4974 O O . ALA C 1 130 ? -44.460 -22.168 133.056 1.00 44.94 130 ALA C O 1
ATOM 4976 N N . VAL C 1 131 ? -46.254 -22.285 131.698 1.00 36.33 131 VAL C N 1
ATOM 4977 C CA . VAL C 1 131 ? -47.235 -22.174 132.761 1.00 49.02 131 VAL C CA 1
ATOM 4978 C C . VAL C 1 131 ? -47.290 -23.449 133.608 1.00 70.72 131 VAL C C 1
ATOM 4979 O O . VAL C 1 131 ? -47.738 -24.504 133.150 1.00 60.98 131 VAL C O 1
ATOM 4983 N N . ARG C 1 132 ? -46.812 -23.346 134.847 1.00 60.64 132 ARG C N 1
ATOM 4984 C CA . ARG C 1 132 ? -46.887 -24.451 135.799 1.00 46.29 132 ARG C CA 1
ATOM 4985 C C . ARG C 1 132 ? -48.296 -24.527 136.370 1.00 58.10 132 ARG C C 1
ATOM 4986 O O . ARG C 1 132 ? -48.487 -24.493 137.588 1.00 62.92 132 ARG C O 1
ATOM 4994 N N . ASN C 1 133 ? -49.281 -24.623 135.479 1.00 73.55 133 ASN C N 1
ATOM 4995 C CA . ASN C 1 133 ? -50.676 -24.393 135.835 1.00 78.43 133 ASN C CA 1
ATOM 4996 C C . ASN C 1 133 ? -50.783 -23.125 136.675 1.00 75.82 133 ASN C C 1
ATOM 4997 O O . ASN C 1 133 ? -51.596 -23.032 137.593 1.00 85.34 133 ASN C O 1
ATOM 5002 N N . ALA C 1 134 ? -49.937 -22.154 136.341 1.00 72.91 134 ALA C N 1
ATOM 5003 C CA . ALA C 1 134 ? -49.810 -20.917 137.092 1.00 58.30 134 ALA C CA 1
ATOM 5004 C C . ALA C 1 134 ? -51.063 -20.069 136.965 1.00 51.45 134 ALA C C 1
ATOM 5005 O O . ALA C 1 134 ? -52.037 -20.465 136.324 1.00 56.01 134 ALA C O 1
ATOM 5007 N N . THR C 1 135 ? -51.025 -18.891 137.574 1.00 38.25 135 THR C N 1
ATOM 5008 C CA . THR C 1 135 ? -52.197 -18.036 137.650 1.00 32.93 135 THR C CA 1
ATOM 5009 C C . THR C 1 135 ? -52.229 -16.993 136.542 1.00 32.45 135 THR C C 1
ATOM 5010 O O . THR C 1 135 ? -51.223 -16.736 135.878 1.00 26.65 135 THR C O 1
ATOM 5014 N N . LYS C 1 136 ? -53.393 -16.378 136.367 1.00 31.37 136 LYS C N 1
ATOM 5015 C CA . LYS C 1 136 ? -53.547 -15.287 135.417 1.00 28.81 136 LYS C CA 1
ATOM 5016 C C . LYS C 1 136 ? -52.666 -14.115 135.821 1.00 18.42 136 LYS C C 1
ATOM 5017 O O . LYS C 1 136 ? -52.343 -13.253 135.003 1.00 19.33 136 LYS C O 1
ATOM 5023 N N . HIS C 1 137 ? -52.285 -14.072 137.093 1.00 22.12 137 HIS C N 1
ATOM 5024 C CA . HIS C 1 137 ? -51.450 -12.982 137.573 1.00 21.67 137 HIS C CA 1
ATOM 5025 C C . HIS C 1 137 ? -50.045 -13.144 137.017 1.00 22.36 137 HIS C C 1
ATOM 5026 O O . HIS C 1 137 ? -49.426 -12.169 136.589 1.00 17.00 137 HIS C O 1
ATOM 5033 N N . THR C 1 138 ? -49.555 -14.381 137.018 1.00 17.08 138 THR C N 1
ATOM 5034 C CA . THR C 1 138 ? -48.264 -14.702 136.421 1.00 15.87 138 THR C CA 1
ATOM 5035 C C . THR C 1 138 ? -48.252 -14.371 134.933 1.00 15.07 138 THR C C 1
ATOM 5036 O O . THR C 1 138 ? -47.301 -13.778 134.429 1.00 17.86 138 THR C O 1
ATOM 5040 N N . VAL C 1 139 ? -49.313 -14.768 134.235 1.00 19.89 139 VAL C N 1
ATOM 5041 C CA . VAL C 1 139 ? -49.417 -14.547 132.795 1.00 18.20 139 VAL C CA 1
ATOM 5042 C C . VAL C 1 139 ? -49.383 -13.055 132.447 1.00 17.22 139 VAL C C 1
ATOM 5043 O O . VAL C 1 139 ? -48.585 -12.625 131.615 1.00 16.20 139 VAL C O 1
ATOM 5047 N N . LEU C 1 140 ? -50.235 -12.266 133.094 1.00 17.36 140 LEU C N 1
ATOM 5048 C CA . LEU C 1 140 ? -50.281 -10.831 132.823 1.00 21.35 140 LEU C CA 1
ATOM 5049 C C . LEU C 1 140 ? -48.976 -10.139 133.203 1.00 23.14 140 LEU C C 1
ATOM 5050 O O . LEU C 1 140 ? -48.521 -9.240 132.502 1.00 17.58 140 LEU C O 1
ATOM 5055 N N . ALA C 1 141 ? -48.372 -10.567 134.309 1.00 16.69 141 ALA C N 1
ATOM 5056 C CA . ALA C 1 141 ? -47.109 -9.991 134.750 1.00 16.68 141 ALA C CA 1
ATOM 5057 C C . ALA C 1 141 ? -45.987 -10.270 133.756 1.00 14.21 141 ALA C C 1
ATOM 5058 O O . ALA C 1 141 ? -45.225 -9.367 133.402 1.00 19.20 141 ALA C O 1
ATOM 5060 N N . ALA C 1 142 ? -45.883 -11.523 133.321 1.00 12.59 142 ALA C N 1
ATOM 5061 C CA . ALA C 1 142 ? -44.867 -11.921 132.347 1.00 13.48 142 ALA C CA 1
ATOM 5062 C C . ALA C 1 142 ? -44.985 -11.114 131.051 1.00 11.52 142 ALA C C 1
ATOM 5063 O O . ALA C 1 142 ? -43.993 -10.609 130.527 1.00 14.88 142 ALA C O 1
ATOM 5065 N N . LEU C 1 143 ? -46.204 -10.987 130.544 1.00 11.48 143 LEU C N 1
ATOM 5066 C CA . LEU C 1 143 ? -46.430 -10.274 129.290 1.00 15.09 143 LEU C CA 1
ATOM 5067 C C . LEU C 1 143 ? -46.181 -8.768 129.444 1.00 18.80 143 LEU C C 1
ATOM 5068 O O . LEU C 1 143 ? -45.595 -8.133 128.569 1.00 19.30 143 LEU C O 1
ATOM 5073 N N . GLY C 1 144 ? -46.617 -8.203 130.565 1.00 17.89 144 GLY C N 1
ATOM 5074 C CA . GLY C 1 144 ? -46.397 -6.796 130.835 1.00 19.90 144 GLY C CA 1
ATOM 5075 C C . GLY C 1 144 ? -44.919 -6.452 130.897 1.00 30.92 144 GLY C C 1
ATOM 5076 O O . GLY C 1 144 ? -44.498 -5.385 130.451 1.00 27.74 144 GLY C O 1
ATOM 5077 N N . GLY C 1 145 ? -44.124 -7.364 131.448 1.00 21.73 145 GLY C N 1
ATOM 5078 C CA . GLY C 1 145 ? -42.695 -7.146 131.563 1.00 17.23 145 GLY C CA 1
ATOM 5079 C C . GLY C 1 145 ? -41.946 -7.411 130.272 1.00 18.49 145 GLY C C 1
ATOM 5080 O O . GLY C 1 145 ? -41.135 -6.596 129.835 1.00 18.29 145 GLY C O 1
ATOM 5081 N N . ARG C 1 146 ? -42.232 -8.549 129.648 1.00 16.78 146 ARG C N 1
ATOM 5082 C CA . ARG C 1 146 ? -41.431 -9.026 128.527 1.00 14.18 146 ARG C CA 1
ATOM 5083 C C . ARG C 1 146 ? -41.715 -8.296 127.217 1.00 18.69 146 ARG C C 1
ATOM 5084 O O . ARG C 1 146 ? -40.879 -8.296 126.314 1.00 22.08 146 ARG C O 1
ATOM 5092 N N . VAL C 1 147 ? -42.876 -7.654 127.120 1.00 15.67 147 VAL C N 1
ATOM 5093 C CA . VAL C 1 147 ? -43.206 -6.872 125.926 1.00 21.70 147 VAL C CA 1
ATOM 5094 C C . VAL C 1 147 ? -42.296 -5.644 125.818 1.00 26.71 147 VAL C C 1
ATOM 5095 O O . VAL C 1 147 ? -42.222 -5.003 124.770 1.00 30.69 147 VAL C O 1
ATOM 5099 N N . GLN C 1 148 ? -41.593 -5.331 126.905 1.00 25.40 148 GLN C N 1
ATOM 5100 C CA . GLN C 1 148 ? -40.685 -4.190 126.935 1.00 19.18 148 GLN C CA 1
ATOM 5101 C C . GLN C 1 148 ? -39.244 -4.582 126.615 1.00 22.91 148 GLN C C 1
ATOM 5102 O O . GLN C 1 148 ? -38.372 -3.722 126.527 1.00 27.10 148 GLN C O 1
ATOM 5108 N N . HIS C 1 149 ? -38.997 -5.877 126.442 1.00 20.62 149 HIS C N 1
ATOM 5109 C CA . HIS C 1 149 ? -37.653 -6.366 126.131 1.00 17.37 149 HIS C CA 1
ATOM 5110 C C . HIS C 1 149 ? -37.331 -6.298 124.638 1.00 17.92 149 HIS C C 1
ATOM 5111 O O . HIS C 1 149 ? -38.224 -6.205 123.802 1.00 21.63 149 HIS C O 1
ATOM 5118 N N . THR C 1 150 ? -36.044 -6.367 124.310 1.00 20.19 150 THR C N 1
ATOM 5119 C CA . THR C 1 150 ? -35.615 -6.479 122.916 1.00 16.08 150 THR C CA 1
ATOM 5120 C C . THR C 1 150 ? -35.953 -7.867 122.375 1.00 21.22 150 THR C C 1
ATOM 5121 O O . THR C 1 150 ? -36.063 -8.823 123.145 1.00 17.82 150 THR C O 1
ATOM 5125 N N . PRO C 1 151 ? -36.132 -7.984 121.049 1.00 26.07 151 PRO C N 1
ATOM 5126 C CA . PRO C 1 151 ? -36.391 -9.300 120.453 1.00 20.41 151 PRO C CA 1
ATOM 5127 C C . PRO C 1 151 ? -35.301 -10.331 120.758 1.00 21.60 151 PRO C C 1
ATOM 5128 O O . PRO C 1 151 ? -35.621 -11.506 120.934 1.00 24.53 151 PRO C O 1
ATOM 5132 N N . GLU C 1 152 ? -34.044 -9.897 120.837 1.00 23.50 152 GLU C N 1
ATOM 5133 C CA . GLU C 1 152 ? -32.928 -10.816 121.082 1.00 37.31 152 GLU C CA 1
ATOM 5134 C C . GLU C 1 152 ? -32.927 -11.382 122.504 1.00 36.17 152 GLU C C 1
ATOM 5135 O O . GLU C 1 152 ? -32.580 -12.548 122.708 1.00 19.51 152 GLU C O 1
ATOM 5141 N N . GLN C 1 153 ? -33.298 -10.573 123.492 1.00 26.71 153 GLN C N 1
ATOM 5142 C CA . GLN C 1 153 ? -33.451 -11.129 124.830 1.00 20.59 153 GLN C CA 1
ATOM 5143 C C . GLN C 1 153 ? -34.660 -12.049 124.833 1.00 15.85 153 GLN C C 1
ATOM 5144 O O . GLN C 1 153 ? -34.627 -13.133 125.418 1.00 21.04 153 GLN C O 1
ATOM 5150 N N . GLU C 1 154 ? -35.726 -11.628 124.161 1.00 22.66 154 GLU C N 1
ATOM 5151 C CA . GLU C 1 154 ? -36.946 -12.423 124.153 1.00 24.03 154 GLU C CA 1
ATOM 5152 C C . GLU C 1 154 ? -36.763 -13.758 123.444 1.00 20.54 154 GLU C C 1
ATOM 5153 O O . GLU C 1 154 ? -37.433 -14.729 123.784 1.00 17.38 154 GLU C O 1
ATOM 5159 N N . PHE C 1 155 ? -35.854 -13.825 122.477 1.00 17.46 155 PHE C N 1
ATOM 5160 C CA . PHE C 1 155 ? -35.623 -15.094 121.797 1.00 23.23 155 PHE C CA 1
ATOM 5161 C C . PHE C 1 155 ? -34.950 -16.095 122.728 1.00 19.51 155 PHE C C 1
ATOM 5162 O O . PHE C 1 155 ? -35.236 -17.297 122.689 1.00 16.14 155 PHE C O 1
ATOM 5170 N N . MET C 1 156 ? -34.047 -15.594 123.562 1.00 16.38 156 MET C N 1
ATOM 5171 C CA . MET C 1 156 ? -33.385 -16.439 124.539 1.00 28.16 156 MET C CA 1
ATOM 5172 C C . MET C 1 156 ? -34.402 -16.904 125.576 1.00 17.93 156 MET C C 1
ATOM 5173 O O . MET C 1 156 ? -34.415 -18.071 125.972 1.00 16.22 156 MET C O 1
ATOM 5178 N N . VAL C 1 157 ? -35.264 -15.989 126.001 1.00 11.00 157 VAL C N 1
ATOM 5179 C CA . VAL C 1 157 ? -36.276 -16.315 127.003 1.00 17.11 157 VAL C CA 1
ATOM 5180 C C . VAL C 1 157 ? -37.291 -17.332 126.470 1.00 18.59 157 VAL C C 1
ATOM 5181 O O . VAL C 1 157 ? -37.647 -18.281 127.166 1.00 13.67 157 VAL C O 1
ATOM 5185 N N . ALA C 1 158 ? -37.753 -17.133 125.237 1.00 13.31 158 ALA C N 1
ATOM 5186 C CA . ALA C 1 158 ? -38.732 -18.040 124.640 1.00 13.35 158 ALA C CA 1
ATOM 5187 C C . ALA C 1 158 ? -38.178 -19.458 124.559 1.00 9.00 158 ALA C C 1
ATOM 5188 O O . ALA C 1 158 ? -38.864 -20.419 124.897 1.00 11.69 158 ALA C O 1
ATOM 5190 N N . LEU C 1 159 ? -36.932 -19.580 124.115 1.00 12.54 159 LEU C N 1
ATOM 5191 C CA . LEU C 1 159 ? -36.270 -20.873 124.054 1.00 13.15 159 LEU C CA 1
ATOM 5192 C C . LEU C 1 159 ? -36.227 -21.534 125.430 1.00 16.48 159 LEU C C 1
ATOM 5193 O O . LEU C 1 159 ? -36.482 -22.734 125.549 1.00 14.32 159 LEU C O 1
ATOM 5198 N N . GLU C 1 160 ? -35.915 -20.754 126.463 1.00 16.56 160 GLU C N 1
ATOM 5199 C CA . GLU C 1 160 ? -35.901 -21.287 127.823 1.00 14.46 160 GLU C CA 1
ATOM 5200 C C . GLU C 1 160 ? -37.278 -21.836 128.189 1.00 10.15 160 GLU C C 1
ATOM 5201 O O . GLU C 1 160 ? -37.387 -22.946 128.707 1.00 12.57 160 GLU C O 1
ATOM 5207 N N . GLN C 1 161 ? -38.324 -21.068 127.892 1.00 8.16 161 GLN C N 1
ATOM 5208 C CA . GLN C 1 161 ? -39.699 -21.504 128.150 1.00 9.13 161 GLN C CA 1
ATOM 5209 C C . GLN C 1 161 ? -40.056 -22.798 127.412 1.00 14.38 161 GLN C C 1
ATOM 5210 O O . GLN C 1 161 ? -40.733 -23.666 127.967 1.00 12.54 161 GLN C O 1
ATOM 5216 N N . VAL C 1 162 ? -39.617 -22.919 126.161 1.00 14.78 162 VAL C N 1
ATOM 5217 C CA . VAL C 1 162 ? -39.894 -24.120 125.368 1.00 9.90 162 VAL C CA 1
ATOM 5218 C C . VAL C 1 162 ? -39.272 -25.369 126.004 1.00 11.82 162 VAL C C 1
ATOM 5219 O O . VAL C 1 162 ? -39.907 -26.426 126.062 1.00 13.51 162 VAL C O 1
ATOM 5223 N N . HIS C 1 163 ? -38.043 -25.244 126.498 1.00 14.67 163 HIS C N 1
ATOM 5224 C CA . HIS C 1 163 ? -37.374 -26.368 127.141 1.00 9.08 163 HIS C CA 1
ATOM 5225 C C . HIS C 1 163 ? -38.049 -26.739 128.460 1.00 13.52 163 HIS C C 1
ATOM 5226 O O . HIS C 1 163 ? -38.135 -27.916 128.798 1.00 10.60 163 HIS C O 1
ATOM 5233 N N . LYS C 1 164 ? -38.531 -25.743 129.201 1.00 9.53 164 LYS C N 1
ATOM 5234 C CA . LYS C 1 164 ? -39.274 -26.006 130.435 1.00 15.40 164 LYS C CA 1
ATOM 5235 C C . LYS C 1 164 ? -40.565 -26.763 130.140 1.00 17.41 164 LYS C C 1
ATOM 5236 O O . LYS C 1 164 ? -40.938 -27.698 130.854 1.00 13.83 164 LYS C O 1
ATOM 5242 N N . ILE C 1 165 ? -41.245 -26.348 129.079 1.00 13.79 165 ILE C N 1
ATOM 5243 C CA . ILE C 1 165 ? -42.480 -26.991 128.661 1.00 11.53 165 ILE C CA 1
ATOM 5244 C C . ILE C 1 165 ? -42.203 -28.436 128.243 1.00 7.15 165 ILE C C 1
ATOM 5245 O O . ILE C 1 165 ? -42.965 -29.341 128.570 1.00 13.37 165 ILE C O 1
ATOM 5250 N N . ALA C 1 166 ? -41.091 -28.645 127.545 1.00 10.51 166 ALA C N 1
ATOM 5251 C CA . ALA C 1 166 ? -40.685 -29.982 127.113 1.00 10.91 166 ALA C CA 1
ATOM 5252 C C . ALA C 1 166 ? -40.427 -30.893 128.306 1.00 18.32 166 ALA C C 1
ATOM 5253 O O . ALA C 1 166 ? -40.822 -32.056 128.299 1.00 10.40 166 ALA C O 1
ATOM 5255 N N . TRP C 1 167 ? -39.760 -30.351 129.323 1.00 10.35 167 TRP C N 1
ATOM 5256 C CA . TRP C 1 167 ? -39.401 -31.109 130.521 1.00 12.94 167 TRP C CA 1
ATOM 5257 C C . TRP C 1 167 ? -40.649 -31.586 131.251 1.00 9.62 167 TRP C C 1
ATOM 5258 O O . TRP C 1 167 ? -40.713 -32.719 131.729 1.00 12.80 167 TRP C O 1
ATOM 5269 N N . MET C 1 168 ? -41.645 -30.715 131.330 1.00 10.80 168 MET C N 1
ATOM 5270 C CA . MET C 1 168 ? -42.878 -31.052 132.019 1.00 13.73 168 MET C CA 1
ATOM 5271 C C . MET C 1 168 ? -43.683 -32.078 131.230 1.00 18.26 168 MET C C 1
ATOM 5272 O O . MET C 1 168 ? -44.304 -32.966 131.815 1.00 11.99 168 MET C O 1
ATOM 5277 N N . ARG C 1 169 ? -43.655 -31.981 129.904 1.00 14.84 169 ARG C N 1
ATOM 5278 C CA . ARG C 1 169 ? -44.329 -32.978 129.079 1.00 17.76 169 ARG C CA 1
ATOM 5279 C C . ARG C 1 169 ? -43.636 -34.337 129.211 1.00 19.75 169 ARG C C 1
ATOM 5280 O O . ARG C 1 169 ? -44.293 -35.373 129.287 1.00 16.31 169 ARG C O 1
ATOM 5288 N N . LEU C 1 170 ? -42.307 -34.321 129.254 1.00 15.28 170 LEU C N 1
ATOM 5289 C CA . LEU C 1 170 ? -41.528 -35.533 129.453 1.00 18.29 170 LEU C CA 1
ATOM 5290 C C . LEU C 1 170 ? -41.841 -36.189 130.810 1.00 19.72 170 LEU C C 1
ATOM 5291 O O . LEU C 1 170 ? -42.002 -37.408 130.890 1.00 17.05 170 LEU C O 1
ATOM 5296 N N . LEU C 1 171 ? -41.933 -35.386 131.872 1.00 9.56 171 LEU C N 1
ATOM 5297 C CA . LEU C 1 171 ? -42.290 -35.913 133.192 1.00 13.27 171 LEU C CA 1
ATOM 5298 C C . LEU C 1 171 ? -43.661 -36.586 133.189 1.00 18.51 171 LEU C C 1
ATOM 5299 O O . LEU C 1 171 ? -43.874 -37.576 133.889 1.00 16.75 171 LEU C O 1
ATOM 5304 N N . SER C 1 172 ? -44.584 -36.064 132.389 1.00 15.69 172 SER C N 1
ATOM 5305 C CA . SER C 1 172 ? -45.927 -36.638 132.317 1.00 23.38 172 SER C CA 1
ATOM 5306 C C . SER C 1 172 ? -45.957 -37.985 131.582 1.00 23.49 172 SER C C 1
ATOM 5307 O O . SER C 1 172 ? -46.835 -38.811 131.829 1.00 23.46 172 SER C O 1
ATOM 5310 N N . LYS C 1 173 ? -44.991 -38.212 130.695 1.00 21.66 173 LYS C N 1
ATOM 5311 C CA . LYS C 1 173 ? -44.973 -39.428 129.878 1.00 19.65 173 LYS C CA 1
ATOM 5312 C C . LYS C 1 173 ? -44.082 -40.536 130.439 1.00 25.65 173 LYS C C 1
ATOM 5313 O O . LYS C 1 173 ? -44.246 -41.705 130.093 1.00 23.25 173 LYS C O 1
ATOM 5319 N N . ILE C 1 174 ? -43.136 -40.167 131.294 1.00 14.76 174 ILE C N 1
ATOM 5320 C CA . ILE C 1 174 ? -42.143 -41.110 131.799 1.00 18.06 174 ILE C CA 1
ATOM 5321 C C . ILE C 1 174 ? -42.422 -41.539 133.239 1.00 24.06 174 ILE C C 1
ATOM 5322 O O . ILE C 1 174 ? -42.679 -40.703 134.104 1.00 23.96 174 ILE C O 1
ATOM 5327 N N . ASP C 1 175 ? -42.378 -42.848 133.483 1.00 14.65 175 ASP C N 1
ATOM 5328 C CA . ASP C 1 175 ? -42.471 -43.406 134.830 1.00 20.65 175 ASP C CA 1
ATOM 5329 C C . ASP C 1 175 ? -41.161 -43.151 135.577 1.00 21.92 175 ASP C C 1
ATOM 5330 O O . ASP C 1 175 ? -40.128 -43.735 135.244 1.00 22.01 175 ASP C O 1
ATOM 5335 N N . THR C 1 176 ? -41.205 -42.278 136.583 1.00 20.61 176 THR C N 1
ATOM 5336 C CA . THR C 1 176 ? -40.010 -41.926 137.349 1.00 21.27 176 THR C CA 1
ATOM 5337 C C . THR C 1 176 ? -40.027 -42.507 138.763 1.00 20.75 176 THR C C 1
ATOM 5338 O O . THR C 1 176 ? -39.346 -42.000 139.658 1.00 18.54 176 THR C O 1
ATOM 5342 N N . SER C 1 177 ? -40.801 -43.568 138.967 1.00 21.38 177 SER C N 1
ATOM 5343 C CA . SER C 1 177 ? -40.952 -44.161 140.295 1.00 21.15 177 SER C CA 1
ATOM 5344 C C . SER C 1 177 ? -39.634 -44.682 140.875 1.00 22.07 177 SER C C 1
ATOM 5345 O O . SER C 1 177 ? -39.468 -44.734 142.097 1.00 24.06 177 SER C O 1
ATOM 5348 N N . ASP C 1 178 ? -38.696 -45.049 140.006 1.00 15.97 178 ASP C N 1
ATOM 5349 C CA . ASP C 1 178 ? -37.380 -45.506 140.449 1.00 19.34 178 ASP C CA 1
ATOM 5350 C C . ASP C 1 178 ? -36.315 -44.403 140.445 1.00 27.47 178 ASP C C 1
ATOM 5351 O O . ASP C 1 178 ? -35.118 -44.696 140.494 1.00 16.50 178 ASP C O 1
ATOM 5356 N N . ALA C 1 179 ? -36.740 -43.142 140.384 1.00 13.24 179 ALA C N 1
ATOM 5357 C CA . ALA C 1 179 ? -35.796 -42.031 140.483 1.00 16.82 179 ALA C CA 1
ATOM 5358 C C . ALA C 1 179 ? -35.095 -42.067 141.843 1.00 14.92 179 ALA C C 1
ATOM 5359 O O . ALA C 1 179 ? -35.661 -42.554 142.820 1.00 14.81 179 ALA C O 1
ATOM 5361 N N . GLN C 1 180 ? -33.869 -41.552 141.902 1.00 11.38 180 GLN C N 1
ATOM 5362 C CA . GLN C 1 180 ? -33.042 -41.667 143.105 1.00 8.80 180 GLN C CA 1
ATOM 5363 C C . GLN C 1 180 ? -32.800 -40.328 143.825 1.00 13.58 180 GLN C C 1
ATOM 5364 O O . GLN C 1 180 ? -31.886 -40.217 144.648 1.00 14.69 180 GLN C O 1
ATOM 5370 N N . GLY C 1 181 ? -33.610 -39.321 143.519 1.00 13.03 181 GLY C N 1
ATOM 5371 C CA . GLY C 1 181 ? -33.463 -38.028 144.171 1.00 13.79 181 GLY C CA 1
ATOM 5372 C C . GLY C 1 181 ? -33.906 -38.080 145.618 1.00 9.10 181 GLY C C 1
ATOM 5373 O O . GLY C 1 181 ? -34.574 -39.027 146.032 1.00 13.88 181 GLY C O 1
ATOM 5374 N N . PHE C 1 182 ? -33.546 -37.061 146.393 1.00 9.14 182 PHE C N 1
ATOM 5375 C CA . PHE C 1 182 ? -33.922 -37.028 147.799 1.00 8.48 182 PHE C CA 1
ATOM 5376 C C . PHE C 1 182 ? -33.781 -35.623 148.375 1.00 8.65 182 PHE C C 1
ATOM 5377 O O . PHE C 1 182 ? -33.086 -34.785 147.806 1.00 6.34 182 PHE C O 1
ATOM 5385 N N . LEU C 1 183 ? -34.463 -35.398 149.498 1.00 9.68 183 LEU C N 1
ATOM 5386 C CA . LEU C 1 183 ? -34.540 -34.097 150.168 1.00 8.81 183 LEU C CA 1
ATOM 5387 C C . LEU C 1 183 ? -33.876 -34.136 151.539 1.00 10.58 183 LEU C C 1
ATOM 5388 O O . LEU C 1 183 ? -34.216 -34.981 152.369 1.00 8.70 183 LEU C O 1
ATOM 5393 N N . THR C 1 184 ? -32.940 -33.221 151.779 1.00 8.20 184 THR C N 1
ATOM 5394 C CA . THR C 1 184 ? -32.285 -33.135 153.074 1.00 10.05 184 THR C CA 1
ATOM 5395 C C . THR C 1 184 ? -32.438 -31.731 153.637 1.00 14.60 184 THR C C 1
ATOM 5396 O O . THR C 1 184 ? -32.827 -30.807 152.930 1.00 10.76 184 THR C O 1
ATOM 5400 N N . CYS C 1 185 ? -32.149 -31.593 154.924 1.00 7.44 185 CYS C N 1
ATOM 5401 C CA . CYS C 1 185 ? -32.307 -30.326 155.616 1.00 8.76 185 CYS C CA 1
ATOM 5402 C C . CYS C 1 185 ? -31.186 -30.157 156.624 1.00 14.42 185 CYS C C 1
ATOM 5403 O O . CYS C 1 185 ? -30.616 -31.137 157.100 1.00 12.04 185 CYS C O 1
ATOM 5406 N N . HIS C 1 186 ? -30.865 -28.910 156.940 1.00 8.24 186 HIS C N 1
ATOM 5407 C CA . HIS C 1 186 ? -29.884 -28.619 157.975 1.00 8.68 186 HIS C CA 1
ATOM 5408 C C . HIS C 1 186 ? -30.275 -27.304 158.620 1.00 10.72 186 HIS C C 1
ATOM 5409 O O . HIS C 1 186 ? -30.709 -26.397 157.932 1.00 13.55 186 HIS C O 1
ATOM 5416 N N . VAL C 1 187 ? -30.168 -27.213 159.941 1.00 8.27 187 VAL C N 1
ATOM 5417 C CA . VAL C 1 187 ? -30.453 -25.958 160.614 1.00 5.51 187 VAL C CA 1
ATOM 5418 C C . VAL C 1 187 ? -29.233 -25.467 161.381 1.00 11.07 187 VAL C C 1
ATOM 5419 O O . VAL C 1 187 ? -28.698 -26.166 162.244 1.00 8.60 187 VAL C O 1
ATOM 5423 N N . LEU C 1 188 ? -28.804 -24.251 161.073 1.00 9.79 188 LEU C N 1
ATOM 5424 C CA . LEU C 1 188 ? -27.689 -23.647 161.786 1.00 14.24 188 LEU C CA 1
ATOM 5425 C C . LEU C 1 188 ? -28.161 -22.435 162.573 1.00 11.24 188 LEU C C 1
ATOM 5426 O O . LEU C 1 188 ? -28.856 -21.584 162.036 1.00 8.25 188 LEU C O 1
ATOM 5431 N N . ASP C 1 189 ? -27.785 -22.385 163.849 1.00 6.06 189 ASP C N 1
ATOM 5432 C CA . ASP C 1 189 ? -28.079 -21.268 164.740 1.00 10.22 189 ASP C CA 1
ATOM 5433 C C . ASP C 1 189 ? -26.969 -20.238 164.585 1.00 11.51 189 ASP C C 1
ATOM 5434 O O . ASP C 1 189 ? -25.874 -20.417 165.115 1.00 9.09 189 ASP C O 1
ATOM 5439 N N . THR C 1 190 ? -27.252 -19.168 163.847 1.00 11.60 190 THR C N 1
ATOM 5440 C CA . THR C 1 190 ? -26.261 -18.133 163.585 1.00 10.63 190 THR C CA 1
ATOM 5441 C C . THR C 1 190 ? -26.172 -17.156 164.748 1.00 12.30 190 THR C C 1
ATOM 5442 O O . THR C 1 190 ? -25.277 -16.318 164.795 1.00 11.16 190 THR C O 1
ATOM 5446 N N . GLY C 1 191 ? -27.108 -17.262 165.684 1.00 11.77 191 GLY C N 1
ATOM 5447 C CA . GLY C 1 191 ? -27.060 -16.455 166.890 1.00 16.80 191 GLY C CA 1
ATOM 5448 C C . GLY C 1 191 ? -26.020 -16.982 167.864 1.00 26.70 191 GLY C C 1
ATOM 5449 O O . GLY C 1 191 ? -25.402 -16.216 168.606 1.00 15.98 191 GLY C O 1
ATOM 5450 N N . ASN C 1 192 ? -25.819 -18.298 167.853 1.00 17.60 192 ASN C N 1
ATOM 5451 C CA . ASN C 1 192 ? -24.876 -18.934 168.768 1.00 21.08 192 ASN C CA 1
ATOM 5452 C C . ASN C 1 192 ? -23.735 -19.664 168.067 1.00 15.80 192 ASN C C 1
ATOM 5453 O O . ASN C 1 192 ? -22.796 -20.119 168.716 1.00 21.22 192 ASN C O 1
ATOM 5458 N N . GLY C 1 193 ? -23.816 -19.770 166.744 1.00 17.46 193 GLY C N 1
ATOM 5459 C CA . GLY C 1 193 ? -22.742 -20.344 165.950 1.00 10.64 193 GLY C CA 1
ATOM 5460 C C . GLY C 1 193 ? -22.628 -21.853 166.054 1.00 24.55 193 GLY C C 1
ATOM 5461 O O . GLY C 1 193 ? -21.527 -22.404 166.063 1.00 17.66 193 GLY C O 1
ATOM 5462 N N . CYS C 1 194 ? -23.770 -22.524 166.125 1.00 10.18 194 CYS C N 1
ATOM 5463 C CA . CYS C 1 194 ? -23.787 -23.982 166.270 1.00 12.86 194 CYS C CA 1
ATOM 5464 C C . CYS C 1 194 ? -24.955 -24.604 165.514 1.00 15.49 194 CYS C C 1
ATOM 5465 O O . CYS C 1 194 ? -25.949 -23.939 165.259 1.00 9.88 194 CYS C O 1
ATOM 5468 N N . PRO C 1 195 ? -24.842 -25.891 165.148 1.00 14.03 195 PRO C N 1
ATOM 5469 C CA . PRO C 1 195 ? -26.026 -26.545 164.582 1.00 7.20 195 PRO C CA 1
ATOM 5470 C C . PRO C 1 195 ? -27.149 -26.510 165.608 1.00 9.03 195 PRO C C 1
ATOM 5471 O O . PRO C 1 195 ? -26.862 -26.583 166.807 1.00 12.45 195 PRO C O 1
ATOM 5475 N N . ALA C 1 196 ? -28.391 -26.378 165.159 1.00 7.01 196 ALA C N 1
ATOM 5476 C CA . ALA C 1 196 ? -29.524 -26.344 166.075 1.00 8.21 196 ALA C CA 1
ATOM 5477 C C . ALA C 1 196 ? -30.001 -27.760 166.391 1.00 14.35 196 ALA C C 1
ATOM 5478 O O . ALA C 1 196 ? -30.571 -28.439 165.538 1.00 14.66 196 ALA C O 1
ATOM 5480 N N . GLU C 1 197 ? -29.774 -28.196 167.627 1.00 11.32 197 GLU C N 1
ATOM 5481 C CA . GLU C 1 197 ? -30.069 -29.569 168.017 1.00 16.31 197 GLU C CA 1
ATOM 5482 C C . GLU C 1 197 ? -31.461 -29.712 168.641 1.00 16.38 197 GLU C C 1
ATOM 5483 O O . GLU C 1 197 ? -31.902 -28.855 169.410 1.00 12.75 197 GLU C O 1
ATOM 5489 N N . LYS C 1 198 ? -32.141 -30.799 168.287 1.00 12.50 198 LYS C N 1
ATOM 5490 C CA . LYS C 1 198 ? -33.471 -31.123 168.800 1.00 11.82 198 LYS C CA 1
ATOM 5491 C C . LYS C 1 198 ? -34.545 -30.098 168.444 1.00 18.98 198 LYS C C 1
ATOM 5492 O O . LYS C 1 198 ? -35.491 -29.895 169.202 1.00 16.35 198 LYS C O 1
ATOM 5498 N N . MET C 1 199 ? -34.406 -29.459 167.286 1.00 13.32 199 MET C N 1
ATOM 5499 C CA . MET C 1 199 ? -35.478 -28.620 166.760 1.00 9.32 199 MET C CA 1
ATOM 5500 C C . MET C 1 199 ? -36.515 -29.480 166.048 1.00 10.79 199 MET C C 1
ATOM 5501 O O . MET C 1 199 ? -36.162 -30.314 165.220 1.00 8.59 199 MET C O 1
ATOM 5506 N N . ARG C 1 200 ? -37.789 -29.292 166.378 1.00 9.28 200 ARG C N 1
ATOM 5507 C CA . ARG C 1 200 ? -38.857 -29.963 165.650 1.00 12.85 200 ARG C CA 1
ATOM 5508 C C . ARG C 1 200 ? -39.050 -29.312 164.277 1.00 13.15 200 ARG C C 1
ATOM 5509 O O . ARG C 1 200 ? -39.010 -28.076 164.137 1.00 9.37 200 ARG C O 1
ATOM 5517 N N . ILE C 1 201 ? -39.241 -30.162 163.275 1.00 8.01 201 ILE C N 1
ATOM 5518 C CA . ILE C 1 201 ? -39.423 -29.748 161.888 1.00 7.12 201 ILE C CA 1
ATOM 5519 C C . ILE C 1 201 ? -40.517 -30.584 161.242 1.00 9.39 201 ILE C C 1
ATOM 5520 O O . ILE C 1 201 ? -40.395 -31.805 161.183 1.00 14.71 201 ILE C O 1
ATOM 5525 N N . HIS C 1 202 ? -41.578 -29.944 160.759 1.00 9.43 202 HIS C N 1
ATOM 5526 C CA . HIS C 1 202 ? -42.594 -30.666 159.998 1.00 10.39 202 HIS C CA 1
ATOM 5527 C C . HIS C 1 202 ? -42.482 -30.371 158.508 1.00 11.47 202 HIS C C 1
ATOM 5528 O O . HIS C 1 202 ? -41.985 -29.320 158.101 1.00 7.06 202 HIS C O 1
ATOM 5535 N N . LEU C 1 203 ? -42.954 -31.309 157.697 1.00 9.51 203 LEU C N 1
ATOM 5536 C CA . LEU C 1 203 ? -42.984 -31.129 156.255 1.00 11.26 203 LEU C CA 1
ATOM 5537 C C . LEU C 1 203 ? -44.361 -31.519 155.720 1.00 11.08 203 LEU C C 1
ATOM 5538 O O . LEU C 1 203 ? -44.878 -32.598 156.028 1.00 12.07 203 LEU C O 1
ATOM 5543 N N . HIS C 1 204 ? -44.951 -30.638 154.920 1.00 9.42 204 HIS C N 1
ATOM 5544 C CA . HIS C 1 204 ? -46.204 -30.933 154.236 1.00 14.59 204 HIS C CA 1
ATOM 5545 C C . HIS C 1 204 ? -46.015 -30.847 152.728 1.00 13.64 204 HIS C C 1
ATOM 5546 O O . HIS C 1 204 ? -45.185 -30.079 152.244 1.00 11.76 204 HIS C O 1
ATOM 5553 N N . ARG C 1 205 ? -46.775 -31.648 151.989 1.00 10.30 205 ARG C N 1
ATOM 5554 C CA . ARG C 1 205 ? -46.878 -31.479 150.544 1.00 6.86 205 ARG C CA 1
ATOM 5555 C C . ARG C 1 205 ? -48.108 -30.632 150.257 1.00 9.94 205 ARG C C 1
ATOM 5556 O O . ARG C 1 205 ? -49.200 -30.932 150.751 1.00 12.62 205 ARG C O 1
ATOM 5564 N N . LEU C 1 206 ? -47.934 -29.570 149.474 1.00 10.13 206 LEU C N 1
ATOM 5565 C CA . LEU C 1 206 ? -49.039 -28.660 149.175 1.00 12.16 206 LEU C CA 1
ATOM 5566 C C . LEU C 1 206 ? -49.721 -29.017 147.865 1.00 13.59 206 LEU C C 1
ATOM 5567 O O . LEU C 1 206 ? -50.936 -28.869 147.730 1.00 16.08 206 LEU C O 1
ATOM 5572 N N . SER C 1 207 ? -48.928 -29.473 146.902 1.00 15.63 207 SER C N 1
ATOM 5573 C CA . SER C 1 207 ? -49.435 -29.832 145.583 1.00 19.67 207 SER C CA 1
ATOM 5574 C C . SER C 1 207 ? -48.527 -30.879 144.929 1.00 26.99 207 SER C C 1
ATOM 5575 O O . SER C 1 207 ? -47.361 -31.008 145.303 1.00 28.12 207 SER C O 1
ATOM 5578 N N . PRO C 1 208 ? -49.057 -31.655 143.967 1.00 26.25 208 PRO C N 1
ATOM 5579 C CA . PRO C 1 208 ? -50.446 -31.725 143.489 1.00 31.93 208 PRO C CA 1
ATOM 5580 C C . PRO C 1 208 ? -51.405 -32.196 144.586 1.00 32.92 208 PRO C C 1
ATOM 5581 O O . PRO C 1 208 ? -50.974 -32.890 145.509 1.00 31.79 208 PRO C O 1
ATOM 5585 N N . PRO C 1 209 ? -52.688 -31.809 144.492 1.00 31.67 209 PRO C N 1
ATOM 5586 C CA . PRO C 1 209 ? -53.662 -32.006 145.574 1.00 25.27 209 PRO C CA 1
ATOM 5587 C C . PRO C 1 209 ? -53.929 -33.466 145.926 1.00 49.29 209 PRO C C 1
ATOM 5588 O O . PRO C 1 209 ? -54.416 -33.739 147.023 1.00 56.02 209 PRO C O 1
ATOM 5592 N N . GLU C 1 210 ? -53.619 -34.382 145.015 1.00 48.93 210 GLU C N 1
ATOM 5593 C CA . GLU C 1 210 ? -53.927 -35.792 145.216 1.00 60.83 210 GLU C CA 1
ATOM 5594 C C . GLU C 1 210 ? -53.046 -36.421 146.297 1.00 57.20 210 GLU C C 1
ATOM 5595 O O . GLU C 1 210 ? -53.438 -37.385 146.948 1.00 62.08 210 GLU C O 1
ATOM 5601 N N . MET C 1 211 ? -51.844 -35.884 146.473 1.00 51.34 211 MET C N 1
ATOM 5602 C CA . MET C 1 211 ? -50.902 -36.431 147.446 1.00 35.08 211 MET C CA 1
ATOM 5603 C C . MET C 1 211 ? -50.571 -35.409 148.528 1.00 25.08 211 MET C C 1
ATOM 5604 O O . MET C 1 211 ? -49.662 -35.612 149.329 1.00 29.43 211 MET C O 1
ATOM 5609 N N . ALA C 1 212 ? -51.316 -34.309 148.539 1.00 22.55 212 ALA C N 1
ATOM 5610 C CA . ALA C 1 212 ? -51.093 -33.234 149.501 1.00 23.77 212 ALA C CA 1
ATOM 5611 C C . ALA C 1 212 ? -51.360 -33.700 150.929 1.00 30.86 212 ALA C C 1
ATOM 5612 O O . ALA C 1 212 ? -52.086 -34.669 151.154 1.00 31.71 212 ALA C O 1
ATOM 5614 N N . GLY C 1 213 ? -50.766 -33.004 151.892 1.00 19.80 213 GLY C N 1
ATOM 5615 C CA . GLY C 1 213 ? -50.923 -33.349 153.290 1.00 20.31 213 GLY C CA 1
ATOM 5616 C C . GLY C 1 213 ? -49.588 -33.561 153.977 1.00 17.66 213 GLY C C 1
ATOM 5617 O O . GLY C 1 213 ? -48.524 -33.383 153.377 1.00 12.84 213 GLY C O 1
ATOM 5618 N N . LEU C 1 214 ? -49.647 -33.953 155.243 1.00 20.21 214 LEU C N 1
ATOM 5619 C CA . LEU C 1 214 ? -48.444 -34.190 156.035 1.00 24.53 214 LEU C CA 1
ATOM 5620 C C . LEU C 1 214 ? -47.625 -35.350 155.480 1.00 24.46 214 LEU C C 1
ATOM 5621 O O . LEU C 1 214 ? -48.161 -36.424 155.202 1.00 20.91 214 LEU C O 1
ATOM 5626 N N . VAL C 1 215 ? -46.325 -35.130 155.307 1.00 12.51 215 VAL C N 1
ATOM 5627 C CA . VAL C 1 215 ? -45.454 -36.196 154.846 1.00 18.60 215 VAL C CA 1
ATOM 5628 C C . VAL C 1 215 ? -44.584 -36.692 155.997 1.00 20.61 215 VAL C C 1
ATOM 5629 O O . VAL C 1 215 ? -44.099 -37.816 155.963 1.00 16.33 215 VAL C O 1
ATOM 5633 N N . GLY C 1 216 ? -44.392 -35.863 157.020 1.00 19.35 216 GLY C N 1
ATOM 5634 C CA . GLY C 1 216 ? -43.606 -36.288 158.163 1.00 11.79 216 GLY C CA 1
ATOM 5635 C C . GLY C 1 216 ? -43.348 -35.243 159.232 1.00 18.59 216 GLY C C 1
ATOM 5636 O O . GLY C 1 216 ? -43.363 -34.037 158.986 1.00 13.83 216 GLY C O 1
ATOM 5637 N N . GLU C 1 217 ? -43.116 -35.730 160.442 1.00 15.66 217 GLU C N 1
ATOM 5638 C CA . GLU C 1 217 ? -42.638 -34.895 161.526 1.00 16.09 217 GLU C CA 1
ATOM 5639 C C . GLU C 1 217 ? -41.245 -35.378 161.906 1.00 23.62 217 GLU C C 1
ATOM 5640 O O . GLU C 1 217 ? -41.001 -36.583 162.017 1.00 18.69 217 GLU C O 1
ATOM 5646 N N . PHE C 1 218 ? -40.330 -34.430 162.075 1.00 14.24 218 PHE C N 1
ATOM 5647 C CA . PHE C 1 218 ? -38.918 -34.732 162.257 1.00 10.73 218 PHE C CA 1
ATOM 5648 C C . PHE C 1 218 ? -38.344 -33.951 163.431 1.00 16.57 218 PHE C C 1
ATOM 5649 O O . PHE C 1 218 ? -38.969 -33.013 163.928 1.00 12.89 218 PHE C O 1
ATOM 5657 N N . VAL C 1 219 ? -37.146 -34.337 163.858 1.00 11.49 219 VAL C N 1
ATOM 5658 C CA . VAL C 1 219 ? -36.395 -33.584 164.861 1.00 9.52 219 VAL C CA 1
ATOM 5659 C C . VAL C 1 219 ? -34.919 -33.574 164.448 1.00 11.52 219 VAL C C 1
ATOM 5660 O O . VAL C 1 219 ? -34.451 -34.515 163.812 1.00 13.28 219 VAL C O 1
ATOM 5664 N N . THR C 1 220 ? -34.189 -32.506 164.764 1.00 9.39 220 THR C N 1
ATOM 5665 C CA . THR C 1 220 ? -32.784 -32.438 164.364 1.00 11.35 220 THR C CA 1
ATOM 5666 C C . THR C 1 220 ? -31.879 -33.182 165.342 1.00 15.42 220 THR C C 1
ATOM 5667 O O . THR C 1 220 ? -32.175 -33.263 166.534 1.00 13.28 220 THR C O 1
ATOM 5671 N N . ASN C 1 221 ? -30.766 -33.707 164.832 1.00 13.50 221 ASN C N 1
ATOM 5672 C CA . ASN C 1 221 ? -29.772 -34.361 165.682 1.00 21.93 221 ASN C CA 1
ATOM 5673 C C . ASN C 1 221 ? -28.651 -33.411 166.093 1.00 31.35 221 ASN C C 1
ATOM 5674 O O . ASN C 1 221 ? -28.782 -32.194 165.956 1.00 16.33 221 ASN C O 1
ATOM 5679 N N . ASP C 1 222 ? -27.556 -33.987 166.587 1.00 20.45 222 ASP C N 1
ATOM 5680 C CA . ASP C 1 222 ? -26.394 -33.240 167.075 1.00 29.49 222 ASP C CA 1
ATOM 5681 C C . ASP C 1 222 ? -25.788 -32.325 166.020 1.00 18.95 222 ASP C C 1
ATOM 5682 O O . ASP C 1 222 ? -25.205 -31.294 166.345 1.00 19.64 222 ASP C O 1
ATOM 5687 N N . ASP C 1 223 ? -25.908 -32.724 164.761 1.00 18.22 223 ASP C N 1
ATOM 5688 C CA . ASP C 1 223 ? -25.291 -31.988 163.668 1.00 21.30 223 ASP C CA 1
ATOM 5689 C C . ASP C 1 223 ? -26.288 -31.064 162.982 1.00 10.62 223 ASP C C 1
ATOM 5690 O O . ASP C 1 223 ? -25.989 -30.483 161.945 1.00 15.53 223 ASP C O 1
ATOM 5695 N N . GLY C 1 224 ? -27.473 -30.927 163.571 1.00 7.30 224 GLY C N 1
ATOM 5696 C CA . GLY C 1 224 ? -28.503 -30.071 163.017 1.00 14.09 224 GLY C CA 1
ATOM 5697 C C . GLY C 1 224 ? -29.184 -30.661 161.794 1.00 13.82 224 GLY C C 1
ATOM 5698 O O . GLY C 1 224 ? -29.885 -29.964 161.062 1.00 9.88 224 GLY C O 1
ATOM 5699 N N . ARG C 1 225 ? -28.979 -31.954 161.571 1.00 12.68 225 ARG C N 1
ATOM 5700 C CA . ARG C 1 225 ? -29.588 -32.630 160.429 1.00 16.17 225 ARG C CA 1
ATOM 5701 C C . ARG C 1 225 ? -30.757 -33.467 160.930 1.00 10.89 225 ARG C C 1
ATOM 5702 O O . ARG C 1 225 ? -30.911 -33.648 162.137 1.00 12.98 225 ARG C O 1
ATOM 5710 N N . LEU C 1 226 ? -31.602 -33.948 160.024 1.00 12.00 226 LEU C N 1
ATOM 5711 C CA . LEU C 1 226 ? -32.782 -34.702 160.450 1.00 14.27 226 LEU C CA 1
ATOM 5712 C C . LEU C 1 226 ? -32.410 -36.079 160.990 1.00 13.21 226 LEU C C 1
ATOM 5713 O O . LEU C 1 226 ? -31.663 -36.819 160.356 1.00 18.58 226 LEU C O 1
ATOM 5718 N N . GLU C 1 227 ? -32.926 -36.409 162.170 1.00 14.01 227 GLU C N 1
ATOM 5719 C CA . GLU C 1 227 ? -32.789 -37.759 162.705 1.00 18.00 227 GLU C CA 1
ATOM 5720 C C . GLU C 1 227 ? -33.501 -38.748 161.782 1.00 20.43 227 GLU C C 1
ATOM 5721 O O . GLU C 1 227 ? -34.665 -38.550 161.430 1.00 29.26 227 GLU C O 1
ATOM 5727 N N . GLY C 1 228 ? -32.801 -39.800 161.375 1.00 25.85 228 GLY C N 1
ATOM 5728 C CA . GLY C 1 228 ? -33.402 -40.808 160.521 1.00 23.22 228 GLY C CA 1
ATOM 5729 C C . GLY C 1 228 ? -33.186 -40.570 159.038 1.00 26.84 228 GLY C C 1
ATOM 5730 O O . GLY C 1 228 ? -33.706 -41.310 158.204 1.00 44.59 228 GLY C O 1
ATOM 5731 N N . GLY C 1 229 ? -32.425 -39.532 158.704 1.00 27.25 229 GLY C N 1
ATOM 5732 C CA . GLY C 1 229 ? -32.016 -39.312 157.327 1.00 22.79 229 GLY C CA 1
ATOM 5733 C C . GLY C 1 229 ? -32.910 -38.378 156.532 1.00 20.60 229 GLY C C 1
ATOM 5734 O O . GLY C 1 229 ? -33.649 -37.576 157.108 1.00 25.51 229 GLY C O 1
ATOM 5735 N N . PRO C 1 230 ? -32.831 -38.464 155.195 1.00 20.61 230 PRO C N 1
ATOM 5736 C CA . PRO C 1 230 ? -33.630 -37.611 154.307 1.00 15.07 230 PRO C CA 1
ATOM 5737 C C . PRO C 1 230 ? -35.130 -37.704 154.583 1.00 15.06 230 PRO C C 1
ATOM 5738 O O . PRO C 1 230 ? -35.662 -38.781 154.855 1.00 21.00 230 PRO C O 1
ATOM 5742 N N . ALA C 1 231 ? -35.796 -36.557 154.531 1.00 10.58 231 ALA C N 1
ATOM 5743 C CA . ALA C 1 231 ? -37.231 -36.481 154.745 1.00 12.28 231 ALA C CA 1
ATOM 5744 C C . ALA C 1 231 ? -37.985 -37.229 153.650 1.00 12.34 231 ALA C C 1
ATOM 5745 O O . ALA C 1 231 ? -39.042 -37.805 153.894 1.00 22.71 231 ALA C O 1
ATOM 5747 N N . LEU C 1 232 ? -37.432 -37.193 152.442 1.00 12.08 232 LEU C N 1
ATOM 5748 C CA . LEU C 1 232 ? -38.017 -37.852 151.274 1.00 12.08 232 LEU C CA 1
ATOM 5749 C C . LEU C 1 232 ? -36.916 -38.472 150.430 1.00 15.43 232 LEU C C 1
ATOM 5750 O O . LEU C 1 232 ? -35.867 -37.861 150.232 1.00 9.45 232 LEU C O 1
ATOM 5755 N N . LYS C 1 233 ? -37.147 -39.684 149.931 1.00 10.53 233 LYS C N 1
ATOM 5756 C CA . LYS C 1 233 ? -36.150 -40.357 149.108 1.00 19.17 233 LYS C CA 1
ATOM 5757 C C . LYS C 1 233 ? -36.805 -41.244 148.050 1.00 13.88 233 LYS C C 1
ATOM 5758 O O . LYS C 1 233 ? -37.733 -41.990 148.344 1.00 13.37 233 LYS C O 1
ATOM 5764 N N . GLY C 1 234 ? -36.328 -41.147 146.816 1.00 21.82 234 GLY C N 1
ATOM 5765 C CA . GLY C 1 234 ? -36.818 -42.001 145.750 1.00 15.66 234 GLY C CA 1
ATOM 5766 C C . GLY C 1 234 ? -38.077 -41.503 145.064 1.00 20.85 234 GLY C C 1
ATOM 5767 O O . GLY C 1 234 ? -38.901 -40.805 145.666 1.00 17.13 234 GLY C O 1
ATOM 5768 N N . GLY C 1 235 ? -38.238 -41.909 143.806 1.00 15.68 235 GLY C N 1
ATOM 5769 C CA . GLY C 1 235 ? -39.305 -41.431 142.943 1.00 16.27 235 GLY C CA 1
ATOM 5770 C C . GLY C 1 235 ? -40.737 -41.684 143.380 1.00 24.97 235 GLY C C 1
ATOM 5771 O O . GLY C 1 235 ? -41.671 -41.212 142.732 1.00 24.00 235 GLY C O 1
ATOM 5772 N N . LYS C 1 236 ? -40.928 -42.425 144.466 1.00 18.82 236 LYS C N 1
ATOM 5773 C CA . LYS C 1 236 ? -42.282 -42.660 144.958 1.00 16.83 236 LYS C CA 1
ATOM 5774 C C . LYS C 1 236 ? -42.709 -41.693 146.068 1.00 20.65 236 LYS C C 1
ATOM 5775 O O . LYS C 1 236 ? -43.901 -41.472 146.263 1.00 30.70 236 LYS C O 1
ATOM 5781 N N . GLU C 1 237 ? -41.758 -41.116 146.795 1.00 20.94 237 GLU C N 1
ATOM 5782 C CA . GLU C 1 237 ? -42.123 -40.100 147.782 1.00 28.15 237 GLU C CA 1
ATOM 5783 C C . GLU C 1 237 ? -41.465 -38.749 147.481 1.00 25.23 237 GLU C C 1
ATOM 5784 O O . GLU C 1 237 ? -42.043 -37.699 147.770 1.00 29.59 237 GLU C O 1
ATOM 5790 N N . PHE C 1 238 ? -40.273 -38.772 146.888 1.00 22.09 238 PHE C N 1
ATOM 5791 C CA . PHE C 1 238 ? -39.616 -37.543 146.445 1.00 16.35 238 PHE C CA 1
ATOM 5792 C C . PHE C 1 238 ? -40.131 -37.174 145.054 1.00 21.80 238 PHE C C 1
ATOM 5793 O O . PHE C 1 238 ? -39.478 -37.438 144.047 1.00 16.09 238 PHE C O 1
ATOM 5801 N N . THR C 1 239 ? -41.312 -36.568 145.010 1.00 15.52 239 THR C N 1
ATOM 5802 C CA . THR C 1 239 ? -41.997 -36.315 143.748 1.00 16.46 239 THR C CA 1
ATOM 5803 C C . THR C 1 239 ? -42.163 -34.824 143.471 1.00 19.60 239 THR C C 1
ATOM 5804 O O . THR C 1 239 ? -42.159 -33.999 144.392 1.00 12.74 239 THR C O 1
ATOM 5808 N N . VAL C 1 240 ? -42.319 -34.494 142.193 1.00 11.49 240 VAL C N 1
ATOM 5809 C CA . VAL C 1 240 ? -42.473 -33.108 141.767 1.00 10.90 240 VAL C CA 1
ATOM 5810 C C . VAL C 1 240 ? -43.711 -32.448 142.375 1.00 14.91 240 VAL C C 1
ATOM 5811 O O . VAL C 1 240 ? -44.792 -33.032 142.378 1.00 12.24 240 VAL C O 1
ATOM 5815 N N . GLY C 1 241 ? -43.551 -31.230 142.891 1.00 13.62 241 GLY C N 1
ATOM 5816 C CA . GLY C 1 241 ? -44.661 -30.524 143.507 1.00 14.44 241 GLY C CA 1
ATOM 5817 C C . GLY C 1 241 ? -44.214 -29.400 144.425 1.00 9.86 241 GLY C C 1
ATOM 5818 O O . GLY C 1 241 ? -43.034 -29.054 144.465 1.00 7.38 241 GLY C O 1
ATOM 5819 N N . GLN C 1 242 ? -45.163 -28.829 145.160 1.00 7.01 242 GLN C N 1
ATOM 5820 C CA . GLN C 1 242 ? -44.853 -27.779 146.125 1.00 11.63 242 GLN C CA 1
ATOM 5821 C C . GLN C 1 242 ? -44.915 -28.321 147.551 1.00 9.96 242 GLN C C 1
ATOM 5822 O O . GLN C 1 242 ? -45.841 -29.055 147.914 1.00 11.50 242 GLN C O 1
ATOM 5828 N N . TYR C 1 243 ? -43.926 -27.944 148.356 1.00 10.59 243 TYR C N 1
ATOM 5829 C CA . TYR C 1 243 ? -43.822 -28.411 149.733 1.00 9.90 243 TYR C CA 1
ATOM 5830 C C . TYR C 1 243 ? -43.684 -27.240 150.690 1.00 10.35 243 TYR C C 1
ATOM 5831 O O . TYR C 1 243 ? -43.486 -26.108 150.270 1.00 8.02 243 TYR C O 1
ATOM 5840 N N . GLU C 1 244 ? -43.787 -27.522 151.981 1.00 8.47 244 GLU C N 1
ATOM 5841 C CA . GLU C 1 244 ? -43.565 -26.492 152.981 1.00 7.62 244 GLU C CA 1
ATOM 5842 C C . GLU C 1 244 ? -42.995 -27.088 154.252 1.00 9.69 244 GLU C C 1
ATOM 5843 O O . GLU C 1 244 ? -43.620 -27.951 154.873 1.00 10.80 244 GLU C O 1
ATOM 5849 N N . TRP C 1 245 ? -41.796 -26.645 154.613 1.00 7.06 245 TRP C N 1
ATOM 5850 C CA . TRP C 1 245 ? -41.249 -26.934 155.932 1.00 6.05 245 TRP C CA 1
ATOM 5851 C C . TRP C 1 245 ? -41.956 -26.078 156.971 1.00 10.70 245 TRP C C 1
ATOM 5852 O O . TRP C 1 245 ? -42.339 -24.934 156.693 1.00 12.15 245 TRP C O 1
ATOM 5863 N N . THR C 1 246 ? -42.082 -26.613 158.177 1.00 9.12 246 THR C N 1
ATOM 5864 C CA . THR C 1 246 ? -42.418 -25.796 159.334 1.00 8.73 246 THR C CA 1
ATOM 5865 C C . THR C 1 246 ? -41.310 -25.968 160.367 1.00 9.57 246 THR C C 1
ATOM 5866 O O . THR C 1 246 ? -41.156 -27.058 160.916 1.00 8.47 246 THR C O 1
ATOM 5870 N N . PHE C 1 247 ? -40.522 -24.919 160.612 1.00 9.18 247 PHE C N 1
ATOM 5871 C CA . PHE C 1 247 ? -39.477 -24.992 161.636 1.00 6.00 247 PHE C CA 1
ATOM 5872 C C . PHE C 1 247 ? -39.956 -24.391 162.947 1.00 13.63 247 PHE C C 1
ATOM 5873 O O . PHE C 1 247 ? -40.376 -23.233 162.988 1.00 10.33 247 PHE C O 1
ATOM 5881 N N . PHE C 1 248 ? -39.865 -25.159 164.027 1.00 6.42 248 PHE C N 1
ATOM 5882 C CA . PHE C 1 248 ? -40.311 -24.666 165.329 1.00 9.80 248 PHE C CA 1
ATOM 5883 C C . PHE C 1 248 ? -39.148 -24.009 166.089 1.00 13.92 248 PHE C C 1
ATOM 5884 O O . PHE C 1 248 ? -38.630 -24.535 167.080 1.00 9.00 248 PHE C O 1
ATOM 5892 N N . CYS C 1 249 ? -38.757 -22.832 165.614 1.00 10.38 249 CYS C N 1
ATOM 5893 C CA . CYS C 1 249 ? -37.567 -22.160 166.118 1.00 12.79 249 CYS C CA 1
ATOM 5894 C C . CYS C 1 249 ? -37.787 -21.552 167.499 1.00 13.57 249 CYS C C 1
ATOM 5895 O O . CYS C 1 249 ? -36.872 -21.525 168.313 1.00 11.48 249 CYS C O 1
ATOM 5898 N N . GLY C 1 250 ? -38.999 -21.067 167.752 1.00 18.78 250 GLY C N 1
ATOM 5899 C CA . GLY C 1 250 ? -39.344 -20.496 169.042 1.00 24.18 250 GLY C CA 1
ATOM 5900 C C . GLY C 1 250 ? -39.047 -21.443 170.187 1.00 23.49 250 GLY C C 1
ATOM 5901 O O . GLY C 1 250 ? -38.433 -21.049 171.176 1.00 14.52 250 GLY C O 1
ATOM 5902 N N . GLU C 1 251 ? -39.471 -22.696 170.032 1.00 18.29 251 GLU C N 1
ATOM 5903 C CA . GLU C 1 251 ? -39.203 -23.750 171.003 1.00 19.48 251 GLU C CA 1
ATOM 5904 C C . GLU C 1 251 ? -37.710 -23.908 171.241 1.00 19.86 251 GLU C C 1
ATOM 5905 O O . GLU C 1 251 ? -37.262 -24.041 172.379 1.00 14.78 251 GLU C O 1
ATOM 5911 N N . TYR C 1 252 ? -36.949 -23.899 170.152 1.00 11.66 252 TYR C N 1
ATOM 5912 C CA . TYR C 1 252 ? -35.505 -24.099 170.217 1.00 11.61 252 TYR C CA 1
ATOM 5913 C C . TYR C 1 252 ? -34.787 -22.988 170.994 1.00 9.82 252 TYR C C 1
ATOM 5914 O O . TYR C 1 252 ? -33.954 -23.267 171.8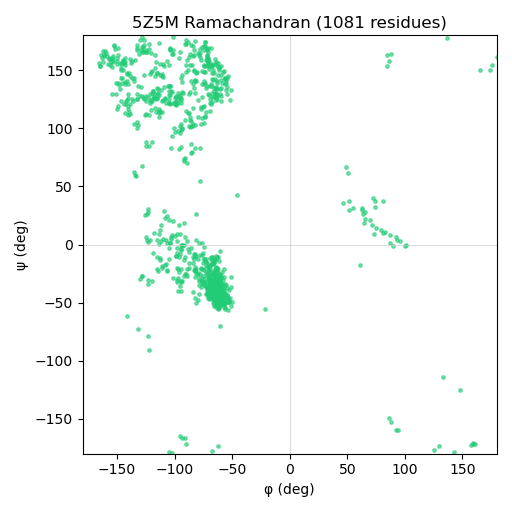62 1.00 9.49 252 TYR C O 1
ATOM 5923 N N . PHE C 1 253 ? -35.097 -21.730 170.680 1.00 11.58 253 PHE C N 1
ATOM 5924 C CA . PHE C 1 253 ? -34.440 -20.616 171.366 1.00 9.16 253 PHE C CA 1
ATOM 5925 C C . PHE C 1 253 ? -34.833 -20.593 172.840 1.00 9.70 253 PHE C C 1
ATOM 5926 O O . PHE C 1 253 ? -34.015 -20.280 173.705 1.00 11.10 253 PHE C O 1
ATOM 5934 N N . ALA C 1 254 ? -36.076 -20.956 173.135 1.00 13.43 254 ALA C N 1
ATOM 5935 C CA . ALA C 1 254 ? -36.517 -21.054 174.522 1.00 15.54 254 ALA C CA 1
ATOM 5936 C C . ALA C 1 254 ? -35.680 -22.067 175.305 1.00 15.84 254 ALA C C 1
ATOM 5937 O O . ALA C 1 254 ? -35.360 -21.842 176.469 1.00 13.56 254 ALA C O 1
ATOM 5939 N N . SER C 1 255 ? -35.314 -23.172 174.657 1.00 15.24 255 SER C N 1
ATOM 5940 C CA . SER C 1 255 ? -34.562 -24.233 175.321 1.00 17.14 255 SER C CA 1
ATOM 5941 C C . SER C 1 255 ? -33.152 -23.783 175.701 1.00 26.11 255 SER C C 1
ATOM 5942 O O . SER C 1 255 ? -32.540 -24.338 176.614 1.00 20.33 255 SER C O 1
ATOM 5945 N N . LYS C 1 256 ? -32.641 -22.775 175.005 1.00 13.23 256 LYS C N 1
ATOM 5946 C CA . LYS C 1 256 ? -31.304 -22.265 175.281 1.00 12.52 256 LYS C CA 1
ATOM 5947 C C . LYS C 1 256 ? -31.357 -21.026 176.168 1.00 20.28 256 LYS C C 1
ATOM 5948 O O . LYS C 1 256 ? -30.324 -20.482 176.545 1.00 19.34 256 LYS C O 1
ATOM 5954 N N . GLY C 1 257 ? -32.566 -20.579 176.489 1.00 14.37 257 GLY C N 1
ATOM 5955 C CA . GLY C 1 257 ? -32.749 -19.348 177.237 1.00 11.01 257 GLY C CA 1
ATOM 5956 C C . GLY C 1 257 ? -32.291 -18.122 176.464 1.00 13.07 257 GLY C C 1
ATOM 5957 O O . GLY C 1 257 ? -31.990 -17.089 177.055 1.00 18.47 257 GLY C O 1
ATOM 5958 N N . THR C 1 258 ? -32.232 -18.246 175.139 1.00 11.23 258 THR C N 1
ATOM 5959 C CA . THR C 1 258 ? -31.840 -17.142 174.266 1.00 12.55 258 THR C CA 1
ATOM 5960 C C . THR C 1 258 ? -32.852 -16.018 174.379 1.00 11.34 258 THR C C 1
ATOM 5961 O O . THR C 1 258 ? -34.059 -16.269 174.381 1.00 14.78 258 THR C O 1
ATOM 5965 N N . PHE C 1 259 ? -32.376 -14.783 174.480 1.00 10.20 259 PHE C N 1
ATOM 5966 C CA . PHE C 1 259 ? -33.298 -13.666 174.632 1.00 17.52 259 PHE C CA 1
ATOM 5967 C C . PHE C 1 259 ? -34.158 -13.489 173.388 1.00 14.25 259 PHE C C 1
ATOM 5968 O O . PHE C 1 259 ? -33.642 -13.395 172.279 1.00 11.56 259 PHE C O 1
ATOM 5976 N N . THR C 1 260 ? -35.471 -13.459 173.590 1.00 13.27 260 THR C N 1
ATOM 5977 C CA . THR C 1 260 ? -36.430 -13.168 172.529 1.00 13.39 260 THR C CA 1
ATOM 5978 C C . THR C 1 260 ? -37.518 -12.253 173.084 1.00 16.92 260 THR C C 1
ATOM 5979 O O . THR C 1 260 ? -37.716 -12.174 174.300 1.00 21.59 260 THR C O 1
ATOM 5983 N N . SER C 1 261 ? -38.221 -11.564 172.194 1.00 13.30 261 SER C N 1
ATOM 5984 C CA . SER C 1 261 ? -39.328 -10.704 172.601 1.00 15.85 261 SER C CA 1
ATOM 5985 C C . SER C 1 261 ? -40.479 -11.546 173.143 1.00 13.38 261 SER C C 1
ATOM 5986 O O . SER C 1 261 ? -40.604 -12.722 172.789 1.00 15.12 261 SER C O 1
ATOM 5989 N N . GLY C 1 262 ? -41.306 -10.948 173.999 1.00 15.27 262 GLY C N 1
ATOM 5990 C CA . GLY C 1 262 ? -42.467 -11.630 174.554 1.00 14.66 262 GLY C CA 1
ATOM 5991 C C . GLY C 1 262 ? -43.336 -12.217 173.456 1.00 25.03 262 GLY C C 1
ATOM 5992 O O . GLY C 1 262 ? -43.727 -13.384 173.510 1.00 22.35 262 GLY C O 1
ATOM 5993 N N . GLN C 1 263 ? -43.651 -11.389 172.465 1.00 20.84 263 GLN C N 1
ATOM 5994 C CA . GLN C 1 263 ? -44.145 -11.872 171.182 1.00 13.84 263 GLN C CA 1
ATOM 5995 C C . GLN C 1 263 ? -42.928 -11.975 170.279 1.00 13.41 263 GLN C C 1
ATOM 5996 O O . GLN C 1 263 ? -42.475 -10.966 169.733 1.00 14.45 263 GLN C O 1
ATOM 6002 N N . PRO C 1 264 ? -42.370 -13.184 170.142 1.00 10.28 264 PRO C N 1
ATOM 6003 C CA . PRO C 1 264 ? -41.066 -13.297 169.480 1.00 10.39 264 PRO C CA 1
ATOM 6004 C C . PRO C 1 264 ? -41.115 -12.827 168.036 1.00 13.17 264 PRO C C 1
ATOM 6005 O O . PRO C 1 264 ? -42.139 -13.006 167.372 1.00 11.34 264 PRO C O 1
ATOM 6009 N N . PHE C 1 265 ? -40.029 -12.226 167.562 1.00 10.28 265 PHE C N 1
ATOM 6010 C CA . PHE C 1 265 ? -39.977 -11.801 166.176 1.00 10.49 265 PHE C CA 1
ATOM 6011 C C . PHE C 1 265 ? -40.119 -13.026 165.295 1.00 9.89 265 PHE C C 1
ATOM 6012 O O . PHE C 1 265 ? -40.865 -13.002 164.332 1.00 9.17 265 PHE C O 1
ATOM 6020 N N . LEU C 1 266 ? -39.418 -14.099 165.650 1.00 4.82 266 LEU C N 1
ATOM 6021 C CA . LEU C 1 266 ? -39.537 -15.367 164.935 1.00 13.29 266 LEU C CA 1
ATOM 6022 C C . LEU C 1 266 ? -39.899 -16.476 165.907 1.00 22.67 266 LEU C C 1
ATOM 6023 O O . LEU C 1 266 ? -39.236 -16.668 166.932 1.00 22.01 266 LEU C O 1
ATOM 6028 N N . ASP C 1 267 ? -40.957 -17.205 165.580 1.00 19.15 267 ASP C N 1
ATOM 6029 C CA . ASP C 1 267 ? -41.416 -18.308 166.412 1.00 24.81 267 ASP C CA 1
ATOM 6030 C C . ASP C 1 267 ? -41.450 -19.577 165.568 1.00 21.75 267 ASP C C 1
ATOM 6031 O O . ASP C 1 267 ? -40.551 -20.415 165.630 1.00 25.29 267 ASP C O 1
ATOM 6036 N N . THR C 1 268 ? -42.494 -19.695 164.763 1.00 12.55 268 THR C N 1
ATOM 6037 C CA . THR C 1 268 ? -42.607 -20.787 163.812 1.00 11.26 268 THR C CA 1
ATOM 6038 C C . THR C 1 268 ? -42.298 -20.258 162.415 1.00 14.11 268 THR C C 1
ATOM 6039 O O . THR C 1 268 ? -42.859 -19.250 161.996 1.00 20.21 268 THR C O 1
ATOM 6043 N N . ILE C 1 269 ? -41.391 -20.919 161.701 1.00 10.29 269 ILE C N 1
ATOM 6044 C CA . ILE C 1 269 ? -40.988 -20.439 160.385 1.00 12.14 269 ILE C CA 1
ATOM 6045 C C . ILE C 1 269 ? -41.434 -21.373 159.261 1.00 14.38 269 ILE C C 1
ATOM 6046 O O . ILE C 1 269 ? -40.955 -22.508 159.159 1.00 9.58 269 ILE C O 1
ATOM 6051 N N . PRO C 1 270 ? -42.353 -20.894 158.407 1.00 10.51 270 PRO C N 1
ATOM 6052 C CA . PRO C 1 270 ? -42.733 -21.665 157.218 1.00 12.02 270 PRO C CA 1
ATOM 6053 C C . PRO C 1 270 ? -41.735 -21.452 156.091 1.00 15.38 270 PRO C C 1
ATOM 6054 O O . PRO C 1 270 ? -41.256 -20.338 155.891 1.00 16.58 270 PRO C O 1
ATOM 6058 N N . LEU C 1 271 ? -41.423 -22.509 155.356 1.00 13.72 271 LEU C N 1
ATOM 6059 C CA . LEU C 1 271 ? -40.508 -22.391 154.233 1.00 6.46 271 LEU C CA 1
ATOM 6060 C C . LEU C 1 271 ? -41.099 -23.148 153.057 1.00 12.01 271 LEU C C 1
ATOM 6061 O O . LEU C 1 271 ? -41.067 -24.372 153.018 1.00 10.29 271 LEU C O 1
ATOM 6066 N N . ARG C 1 272 ? -41.655 -22.400 152.110 1.00 9.19 272 ARG C N 1
ATOM 6067 C CA . ARG C 1 272 ? -42.393 -22.985 150.998 1.00 10.04 272 ARG C CA 1
ATOM 6068 C C . ARG C 1 272 ? -41.515 -23.062 149.756 1.00 16.39 272 ARG C C 1
ATOM 6069 O O . ARG C 1 272 ? -40.924 -22.061 149.340 1.00 15.01 272 ARG C O 1
ATOM 6077 N N . PHE C 1 273 ? -41.422 -24.254 149.166 1.00 5.66 273 PHE C N 1
ATOM 6078 C CA . PHE C 1 273 ? -40.486 -24.478 148.072 1.00 9.39 273 PHE C CA 1
ATOM 6079 C C . PHE C 1 273 ? -41.000 -25.533 147.100 1.00 12.62 273 PHE C C 1
ATOM 6080 O O . PHE C 1 273 ? -41.832 -26.364 147.458 1.00 10.54 273 PHE C O 1
ATOM 6088 N N . GLY C 1 274 ? -40.497 -25.494 145.871 1.00 10.19 274 GLY C N 1
ATOM 6089 C CA . GLY C 1 274 ? -40.890 -26.466 144.867 1.00 10.88 274 GLY C CA 1
ATOM 6090 C C . GLY C 1 274 ? -39.781 -27.410 144.458 1.00 12.01 274 GLY C C 1
ATOM 6091 O O . GLY C 1 274 ? -38.607 -27.032 144.419 1.00 12.91 274 GLY C O 1
ATOM 6092 N N . ILE C 1 275 ? -40.159 -28.650 144.156 1.00 8.89 275 ILE C N 1
ATOM 6093 C CA . ILE C 1 275 ? -39.229 -29.645 143.632 1.00 12.04 275 ILE C CA 1
ATOM 6094 C C . ILE C 1 275 ? -39.545 -29.891 142.157 1.00 14.19 275 ILE C C 1
ATOM 6095 O O . ILE C 1 275 ? -40.690 -30.182 141.808 1.00 12.24 275 ILE C O 1
ATOM 6100 N N . ASP C 1 276 ? -38.543 -29.754 141.290 1.00 12.57 276 ASP C N 1
ATOM 6101 C CA . ASP C 1 276 ? -38.781 -29.790 139.843 1.00 17.20 276 ASP C CA 1
ATOM 6102 C C . ASP C 1 276 ? -38.208 -31.034 139.160 1.00 14.77 276 ASP C C 1
ATOM 6103 O O . ASP C 1 276 ? -38.604 -31.372 138.042 1.00 13.88 276 ASP C O 1
ATOM 6108 N N . ASN C 1 277 ? -37.276 -31.709 139.825 1.00 11.39 277 ASN C N 1
ATOM 6109 C CA . ASN C 1 277 ? -36.592 -32.850 139.216 1.00 14.14 277 ASN C CA 1
ATOM 6110 C C . ASN C 1 277 ? -36.399 -34.011 140.199 1.00 16.22 277 ASN C C 1
ATOM 6111 O O . ASN C 1 277 ? -35.619 -33.903 141.144 1.00 14.60 277 ASN C O 1
ATOM 6116 N N . PRO C 1 278 ? -37.095 -35.137 139.958 1.00 10.71 278 PRO C N 1
ATOM 6117 C CA . PRO C 1 278 ? -37.060 -36.310 140.841 1.00 12.13 278 PRO C CA 1
ATOM 6118 C C . PRO C 1 278 ? -35.693 -36.988 140.903 1.00 14.64 278 PRO C C 1
ATOM 6119 O O . PRO C 1 278 ? -35.466 -37.778 141.813 1.00 13.13 278 PRO C O 1
ATOM 6123 N N . ASP C 1 279 ? -34.808 -36.693 139.954 1.00 11.90 279 ASP C N 1
ATOM 6124 C CA . ASP C 1 279 ? -33.451 -37.243 139.961 1.00 14.66 279 ASP C CA 1
ATOM 6125 C C . ASP C 1 279 ? -32.520 -36.541 140.955 1.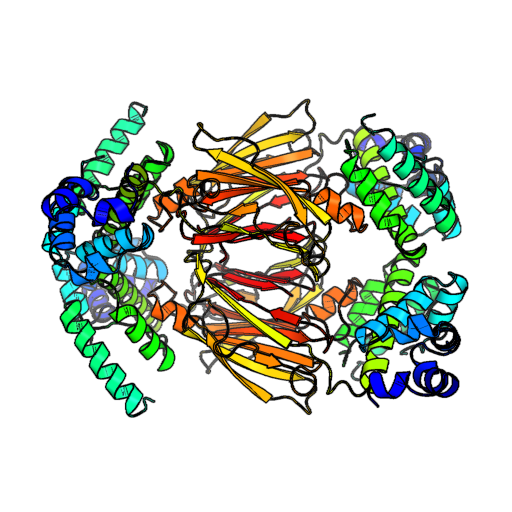00 21.47 279 ASP C C 1
ATOM 6126 O O . ASP C 1 279 ? -31.536 -37.123 141.406 1.00 17.82 279 ASP C O 1
ATOM 6131 N N . ASP C 1 280 ? -32.820 -35.284 141.272 1.00 14.22 280 ASP C N 1
ATOM 6132 C CA . ASP C 1 280 ? -31.856 -34.419 141.947 1.00 13.65 280 ASP C CA 1
ATOM 6133 C C . ASP C 1 280 ? -31.856 -34.533 143.467 1.00 16.85 280 ASP C C 1
ATOM 6134 O O . ASP C 1 280 ? -32.857 -34.890 144.082 1.00 13.42 280 ASP C O 1
ATOM 6139 N N . HIS C 1 281 ? -30.712 -34.215 144.059 1.00 22.43 281 HIS C N 1
ATOM 6140 C CA . HIS C 1 281 ? -30.609 -34.037 145.501 1.00 15.40 281 HIS C CA 1
ATOM 6141 C C . HIS C 1 281 ? -30.927 -32.590 145.865 1.00 11.29 281 HIS C C 1
ATOM 6142 O O . HIS C 1 281 ? -30.184 -31.677 145.507 1.00 17.12 281 HIS C O 1
ATOM 6149 N N . TYR C 1 282 ? -32.036 -32.382 146.569 1.00 11.23 282 TYR C N 1
ATOM 6150 C CA . TYR C 1 282 ? -32.379 -31.054 147.072 1.00 10.06 282 TYR C CA 1
ATOM 6151 C C . TYR C 1 282 ? -31.976 -30.917 148.535 1.00 10.07 282 TYR C C 1
ATOM 6152 O O . TYR C 1 282 ? -32.420 -31.694 149.380 1.00 12.05 282 TYR C O 1
ATOM 6161 N N . HIS C 1 283 ? -31.137 -29.927 148.823 1.00 11.90 283 HIS C N 1
ATOM 6162 C CA . HIS C 1 283 ? -30.758 -29.599 150.200 1.00 7.39 283 HIS C CA 1
ATOM 6163 C C . HIS C 1 283 ? -31.329 -28.226 150.519 1.00 10.42 283 HIS C C 1
ATOM 6164 O O . HIS C 1 283 ? -30.929 -27.241 149.911 1.00 10.70 283 HIS C O 1
ATOM 6171 N N . VAL C 1 284 ? -32.294 -28.171 151.431 1.00 8.63 284 VAL C N 1
ATOM 6172 C CA . VAL C 1 284 ? -33.031 -26.936 151.683 1.00 13.12 284 VAL C CA 1
ATOM 6173 C C . VAL C 1 284 ? -32.889 -26.551 153.149 1.00 13.13 284 VAL C C 1
ATOM 6174 O O . VAL C 1 284 ? -33.736 -26.896 153.971 1.00 22.35 284 VAL C O 1
ATOM 6178 N N . PRO C 1 285 ? -31.797 -25.847 153.481 1.00 14.38 285 PRO C N 1
ATOM 6179 C CA . PRO C 1 285 ? -31.438 -25.579 154.873 1.00 24.64 285 PRO C CA 1
ATOM 6180 C C . PRO C 1 285 ? -32.003 -24.276 155.426 1.00 23.39 285 PRO C C 1
ATOM 6181 O O . PRO C 1 285 ? -32.578 -23.456 154.706 1.00 12.86 285 PRO C O 1
ATOM 6185 N N . LEU C 1 286 ? -31.815 -24.093 156.725 1.00 17.13 286 LEU C N 1
ATOM 6186 C CA . LEU C 1 286 ? -32.221 -22.869 157.389 1.00 8.98 286 LEU C CA 1
ATOM 6187 C C . LEU C 1 286 ? -31.069 -22.325 158.217 1.00 10.48 286 LEU C C 1
ATOM 6188 O O . LEU C 1 286 ? -30.462 -23.044 159.010 1.00 11.06 286 LEU C O 1
ATOM 6193 N N . LEU C 1 287 ? -30.760 -21.055 158.002 1.00 9.48 287 LEU C N 1
ATOM 6194 C CA . LEU C 1 287 ? -29.813 -20.328 158.831 1.00 11.46 287 LEU C CA 1
ATOM 6195 C C . LEU C 1 287 ? -30.657 -19.360 159.636 1.00 13.54 287 LEU C C 1
ATOM 6196 O O . LEU C 1 287 ? -31.410 -18.597 159.050 1.00 9.78 287 LEU C O 1
ATOM 6201 N N . VAL C 1 288 ? -30.551 -19.384 160.965 1.00 6.11 288 VAL C N 1
ATOM 6202 C CA . VAL C 1 288 ? -31.525 -18.662 161.779 1.00 8.77 288 VAL C CA 1
ATOM 6203 C C . VAL C 1 288 ? -30.965 -18.113 163.091 1.00 9.21 288 VAL C C 1
ATOM 6204 O O . VAL C 1 288 ? -30.186 -18.769 163.787 1.00 8.39 288 VAL C O 1
ATOM 6208 N N . SER C 1 289 ? -31.359 -16.876 163.383 1.00 9.47 289 SER C N 1
ATOM 6209 C CA . SER C 1 289 ? -31.170 -16.247 164.689 1.00 5.62 289 SER C CA 1
ATOM 6210 C C . SER C 1 289 ? -32.566 -15.849 165.175 1.00 5.95 289 SER C C 1
ATOM 6211 O O . SER C 1 289 ? -33.531 -15.978 164.425 1.00 8.86 289 SER C O 1
ATOM 6214 N N . PRO C 1 290 ? -32.699 -15.377 166.426 1.00 5.17 290 PRO C N 1
ATOM 6215 C CA . PRO C 1 290 ? -34.015 -14.869 166.833 1.00 6.80 290 PRO C CA 1
ATOM 6216 C C . PRO C 1 290 ? -34.481 -13.672 165.994 1.00 5.05 290 PRO C C 1
ATOM 6217 O O . PRO C 1 290 ? -35.662 -13.327 166.037 1.00 6.60 290 PRO C O 1
ATOM 6221 N N . TRP C 1 291 ? -33.566 -13.064 165.244 1.00 4.01 291 TRP C N 1
ATOM 6222 C CA . TRP C 1 291 ? -33.838 -11.789 164.567 1.00 6.26 291 TRP C CA 1
ATOM 6223 C C . TRP C 1 291 ? -33.671 -11.809 163.048 1.00 8.89 291 TRP C C 1
ATOM 6224 O O . TRP C 1 291 ? -33.804 -10.773 162.385 1.00 6.64 291 TRP C O 1
ATOM 6235 N N . SER C 1 292 ? -33.372 -12.976 162.495 1.00 7.38 292 SER C N 1
ATOM 6236 C CA . SER C 1 292 ? -33.103 -13.081 161.066 1.00 7.82 292 SER C CA 1
ATOM 6237 C C . SER C 1 292 ? -33.145 -14.527 160.628 1.00 8.47 292 SER C C 1
ATOM 6238 O O . SER C 1 292 ? -32.939 -15.422 161.432 1.00 8.78 292 SER C O 1
ATOM 6241 N N . PHE C 1 293 ? -33.409 -14.759 159.351 1.00 4.62 293 PHE C N 1
ATOM 6242 C CA . PHE C 1 293 ? -33.168 -16.084 158.810 1.00 7.94 293 PHE C CA 1
ATOM 6243 C C . PHE C 1 293 ? -32.976 -16.017 157.308 1.00 13.76 293 PHE C C 1
ATOM 6244 O O . PHE C 1 293 ? -33.348 -15.035 156.662 1.00 7.16 293 PHE C O 1
ATOM 6252 N N . SER C 1 294 ? -32.359 -17.064 156.775 1.00 8.38 294 SER C N 1
ATOM 6253 C CA . SER C 1 294 ? -32.089 -17.170 155.354 1.00 8.97 294 SER C CA 1
ATOM 6254 C C . SER C 1 294 ? -32.170 -18.621 154.933 1.00 13.64 294 SER C C 1
ATOM 6255 O O . SER C 1 294 ? -31.999 -19.529 155.750 1.00 7.70 294 SER C O 1
ATOM 6258 N N . THR C 1 295 ? -32.434 -18.836 153.653 1.00 7.68 295 THR C N 1
ATOM 6259 C CA . THR C 1 295 ? -32.419 -20.177 153.108 1.00 7.06 295 THR C CA 1
ATOM 6260 C C . THR C 1 295 ? -32.047 -20.112 151.637 1.00 11.81 295 THR C C 1
ATOM 6261 O O . THR C 1 295 ? -32.029 -19.033 151.031 1.00 8.81 295 THR C O 1
ATOM 6265 N N . TYR C 1 296 ? -31.750 -21.266 151.059 1.00 7.70 296 TYR C N 1
ATOM 6266 C CA . TYR C 1 296 ? -31.324 -21.311 149.673 1.00 10.37 296 TYR C CA 1
ATOM 6267 C C . TYR C 1 296 ? -31.466 -22.710 149.111 1.00 15.51 296 TYR C C 1
ATOM 6268 O O . TYR C 1 296 ? -31.656 -23.672 149.856 1.00 12.44 296 TYR C O 1
ATOM 6277 N N . ARG C 1 297 ? -31.364 -22.801 147.791 1.00 8.69 297 ARG C N 1
ATOM 6278 C CA . ARG C 1 297 ? -31.381 -24.072 147.078 1.00 8.11 297 ARG C CA 1
ATOM 6279 C C . ARG C 1 297 ? -29.983 -24.684 147.074 1.00 17.01 297 ARG C C 1
ATOM 6280 O O . ARG C 1 297 ? -29.104 -24.240 146.340 1.00 26.10 297 ARG C O 1
ATOM 6288 N N . GLY C 1 298 ? -29.772 -25.690 147.918 1.00 12.29 298 GLY C N 1
ATOM 6289 C CA . GLY C 1 298 ? -28.498 -26.387 147.953 1.00 23.25 298 GLY C CA 1
ATOM 6290 C C . GLY C 1 298 ? -28.527 -27.722 147.220 1.00 20.48 298 GLY C C 1
ATOM 6291 O O . GLY C 1 298 ? -29.595 -28.233 146.867 1.00 21.15 298 GLY C O 1
ATOM 6292 N N . SER C 1 299 ? -27.349 -28.294 146.992 1.00 34.87 299 SER C N 1
ATOM 6293 C CA . SER C 1 299 ? -27.240 -29.567 146.284 1.00 33.44 299 SER C CA 1
ATOM 6294 C C . SER C 1 299 ? -26.366 -30.564 147.046 1.00 41.20 299 SER C C 1
ATOM 6295 O O . SER C 1 299 ? -25.879 -30.273 148.140 1.00 35.72 299 SER C O 1
ATOM 6297 N N . PRO D 1 4 ? -11.656 16.177 129.309 1.00 40.62 4 PRO D N 1
ATOM 6298 C CA . PRO D 1 4 ? -13.046 15.802 129.579 1.00 36.84 4 PRO D CA 1
ATOM 6299 C C . PRO D 1 4 ? -13.977 17.006 129.563 1.00 41.24 4 PRO D C 1
ATOM 6300 O O . PRO D 1 4 ? -13.583 18.099 129.969 1.00 32.53 4 PRO D O 1
ATOM 6304 N N . VAL D 1 5 ? -15.202 16.797 129.096 1.00 26.29 5 VAL D N 1
ATOM 6305 C CA . VAL D 1 5 ? -16.172 17.874 128.957 1.00 31.01 5 VAL D CA 1
ATOM 6306 C C . VAL D 1 5 ? -17.408 17.541 129.779 1.00 27.00 5 VAL D C 1
ATOM 6307 O O . VAL D 1 5 ? -17.756 16.373 129.924 1.00 22.10 5 VAL D O 1
ATOM 6311 N N . THR D 1 6 ? -18.066 18.553 130.334 1.00 23.45 6 THR D N 1
ATOM 6312 C CA . THR D 1 6 ? -19.304 18.305 131.057 1.00 33.54 6 THR D CA 1
ATOM 6313 C C . THR D 1 6 ? -20.413 17.993 130.079 1.00 24.57 6 THR D C 1
ATOM 6314 O O . THR D 1 6 ? -20.376 18.408 128.916 1.00 19.54 6 THR D O 1
ATOM 6318 N N . VAL D 1 7 ? -21.398 17.249 130.563 1.00 20.79 7 VAL D N 1
ATOM 6319 C CA . VAL D 1 7 ? -22.592 16.956 129.790 1.00 29.28 7 VAL D CA 1
ATOM 6320 C C . VAL D 1 7 ? -23.244 18.244 129.262 1.00 30.75 7 VAL D C 1
ATOM 6321 O O . VAL D 1 7 ? -23.540 18.369 128.072 1.00 23.85 7 VAL D O 1
ATOM 6325 N N . LYS D 1 8 ? -23.437 19.212 130.151 1.00 26.57 8 LYS D N 1
ATOM 6326 C CA . LYS D 1 8 ? -24.055 20.487 129.772 1.00 29.93 8 LYS D CA 1
ATOM 6327 C C . LYS D 1 8 ? -23.289 21.243 128.678 1.00 22.13 8 LYS D C 1
ATOM 6328 O O . LYS D 1 8 ? -23.898 21.835 127.786 1.00 25.69 8 LYS D O 1
ATOM 6334 N N . ASP D 1 9 ? -21.962 21.234 128.740 1.00 29.32 9 ASP D N 1
ATOM 6335 C CA . ASP D 1 9 ? -21.176 21.936 127.724 1.00 31.85 9 ASP D CA 1
ATOM 6336 C C . ASP D 1 9 ? -21.200 21.198 126.391 1.00 28.67 9 ASP D C 1
ATOM 6337 O O . ASP D 1 9 ? -21.350 21.817 125.335 1.00 27.13 9 ASP D O 1
ATOM 6342 N N . LEU D 1 10 ? -21.064 19.876 126.447 1.00 22.60 10 LEU D N 1
ATOM 6343 C CA . LEU D 1 10 ? -21.146 19.050 125.250 1.00 19.06 10 LEU D CA 1
ATOM 6344 C C . LEU D 1 10 ? -22.443 19.307 124.490 1.00 21.40 10 LEU D C 1
ATOM 6345 O O . LEU D 1 10 ? -22.428 19.481 123.275 1.00 25.76 10 LEU D O 1
ATOM 6350 N N . LEU D 1 11 ? -23.562 19.355 125.205 1.00 19.74 11 LEU D N 1
ATOM 6351 C CA . LEU D 1 11 ? -24.851 19.491 124.532 1.00 23.66 11 LEU D CA 1
ATOM 6352 C C . LEU D 1 11 ? -25.204 20.927 124.142 1.00 30.27 11 LEU D C 1
ATOM 6353 O O . LEU D 1 11 ? -26.299 21.179 123.644 1.00 32.26 11 LEU D O 1
ATOM 6358 N N . SER D 1 12 ? -24.292 21.865 124.369 1.00 29.12 12 SER D N 1
ATOM 6359 C CA . SER D 1 12 ? -24.480 23.221 123.872 1.00 24.07 12 SER D CA 1
ATOM 6360 C C . SER D 1 12 ? -23.768 23.396 122.536 1.00 42.73 12 SER D C 1
ATOM 6361 O O . SER D 1 12 ? -23.922 24.418 121.872 1.00 33.20 12 SER D O 1
ATOM 6364 N N . LYS D 1 13 ? -22.990 22.389 122.151 1.00 28.17 13 LYS D N 1
ATOM 6365 C CA . LYS D 1 13 ? -22.236 22.419 120.905 1.00 34.67 13 LYS D CA 1
ATOM 6366 C C . LYS D 1 13 ? -23.146 22.141 119.712 1.00 36.72 13 LYS D C 1
ATOM 6367 O O . LYS D 1 13 ? -24.231 21.582 119.879 1.00 32.83 13 LYS D O 1
ATOM 6373 N N . PRO D 1 14 ? -22.719 22.552 118.504 1.00 40.26 14 PRO D N 1
ATOM 6374 C CA . PRO D 1 14 ? -23.471 22.214 117.290 1.00 37.11 14 PRO D CA 1
ATOM 6375 C C . PRO D 1 14 ? -23.590 20.701 117.088 1.00 29.64 14 PRO D C 1
ATOM 6376 O O . PRO D 1 14 ? -22.734 19.951 117.562 1.00 31.11 14 PRO D O 1
ATOM 6380 N N . SER D 1 15 ? -24.643 20.276 116.395 1.00 31.59 15 SER D N 1
ATOM 6381 C CA . SER D 1 15 ? -24.958 18.860 116.217 1.00 30.03 15 SER D CA 1
ATOM 6382 C C . SER D 1 15 ? -23.802 18.048 115.641 1.00 37.04 15 SER D C 1
ATOM 6383 O O . SER D 1 15 ? -23.531 16.940 116.101 1.00 34.09 15 SER D O 1
ATOM 6386 N N . ALA D 1 16 ? -23.124 18.596 114.637 1.00 30.51 16 ALA D N 1
ATOM 6387 C CA . ALA D 1 16 ? -22.021 17.890 113.991 1.00 28.83 16 ALA D CA 1
ATOM 6388 C C . ALA D 1 16 ? -20.861 17.664 114.961 1.00 29.53 16 ALA D C 1
ATOM 6389 O O . ALA D 1 16 ? -20.186 16.634 114.908 1.00 26.67 16 ALA D O 1
ATOM 6391 N N . GLU D 1 17 ? -20.640 18.627 115.849 1.00 25.26 17 GLU D N 1
ATOM 6392 C CA . GLU D 1 17 ? -19.556 18.537 116.820 1.00 25.53 17 GLU D CA 1
ATOM 6393 C C . GLU D 1 17 ? -19.857 17.472 117.877 1.00 28.63 17 GLU D C 1
ATOM 6394 O O . GLU D 1 17 ? -18.963 16.750 118.325 1.00 26.51 17 GLU D O 1
ATOM 6400 N N . ILE D 1 18 ? -21.125 17.380 118.264 1.00 21.28 18 ILE D N 1
ATOM 6401 C CA . ILE D 1 18 ? -21.559 16.392 119.245 1.00 29.33 18 ILE D CA 1
ATOM 6402 C C . ILE D 1 18 ? -21.455 14.990 118.653 1.00 20.87 18 ILE D C 1
ATOM 6403 O O . ILE D 1 18 ? -20.988 14.060 119.311 1.00 21.92 18 ILE D O 1
ATOM 6408 N N . ALA D 1 19 ? -21.874 14.851 117.398 1.00 26.85 19 ALA D N 1
ATOM 6409 C CA . ALA D 1 19 ? -21.817 13.565 116.710 1.00 20.24 19 ALA D CA 1
ATOM 6410 C C . ALA D 1 19 ? -20.381 13.073 116.562 1.00 23.94 19 ALA D C 1
ATOM 6411 O O . ALA D 1 19 ? -20.121 11.872 116.624 1.00 20.68 19 ALA D O 1
ATOM 6413 N N . SER D 1 20 ? -19.450 14.005 116.374 1.00 24.06 20 SER D N 1
ATOM 6414 C CA . SER D 1 20 ? -18.040 13.659 116.213 1.00 25.51 20 SER D CA 1
ATOM 6415 C C . SER D 1 20 ? -17.390 13.317 117.552 1.00 20.19 20 SER D C 1
ATOM 6416 O O . SER D 1 20 ? -16.528 12.442 117.631 1.00 28.85 20 SER D O 1
ATOM 6419 N N . PHE D 1 21 ? -17.802 14.023 118.599 1.00 17.88 21 PHE D N 1
ATOM 6420 C CA . PHE D 1 21 ? -17.304 13.770 119.945 1.00 19.60 21 PHE D CA 1
ATOM 6421 C C . PHE D 1 21 ? -17.713 12.375 120.414 1.00 12.68 21 PHE D C 1
ATOM 6422 O O . PHE D 1 21 ? -16.904 11.632 120.966 1.00 23.92 21 PHE D O 1
ATOM 6430 N N . LEU D 1 22 ? -18.969 12.019 120.169 1.00 19.77 22 LEU D N 1
ATOM 6431 C CA . LEU D 1 22 ? -19.522 10.755 120.648 1.00 23.20 22 LEU D CA 1
ATOM 6432 C C . LEU D 1 22 ? -19.374 9.614 119.648 1.00 23.09 22 LEU D C 1
ATOM 6433 O O . LEU D 1 22 ? -19.780 8.481 119.924 1.00 17.18 22 LEU D O 1
ATOM 6438 N N . GLY D 1 23 ? -18.789 9.912 118.492 1.00 18.65 23 GLY D N 1
ATOM 6439 C CA . GLY D 1 23 ? -18.718 8.954 117.403 1.00 18.37 23 GLY D CA 1
ATOM 6440 C C . GLY D 1 23 ? -18.035 7.639 117.738 1.00 19.20 23 GLY D C 1
ATOM 6441 O O . GLY D 1 23 ? -18.348 6.610 117.140 1.00 25.82 23 GLY D O 1
ATOM 6442 N N . GLY D 1 24 ? -17.114 7.665 118.697 1.00 15.75 24 GLY D N 1
ATOM 6443 C CA . GLY D 1 24 ? -16.331 6.489 119.035 1.00 30.11 24 GLY D CA 1
ATOM 6444 C C . GLY D 1 24 ? -16.748 5.766 120.304 1.00 26.35 24 GLY D C 1
ATOM 6445 O O . GLY D 1 24 ? -16.083 4.816 120.728 1.00 21.56 24 GLY D O 1
ATOM 6446 N N . ILE D 1 25 ? -17.840 6.219 120.914 1.00 20.36 25 ILE D N 1
ATOM 6447 C CA . ILE D 1 25 ? -18.377 5.580 122.116 1.00 17.61 25 ILE D CA 1
ATOM 6448 C C . ILE D 1 25 ? -18.682 4.106 121.830 1.00 23.74 25 ILE D C 1
ATOM 6449 O O . ILE D 1 25 ? -18.270 3.218 122.576 1.00 20.10 25 ILE D O 1
ATOM 6454 N N . TYR D 1 26 ? -19.406 3.855 120.744 1.00 19.32 26 TYR D N 1
ATOM 6455 C CA . TYR D 1 26 ? -19.532 2.505 120.200 1.00 18.67 26 TYR D CA 1
ATOM 6456 C C . TYR D 1 26 ? -18.565 2.409 119.025 1.00 19.30 26 TYR D C 1
ATOM 6457 O O . TYR D 1 26 ? -18.872 2.895 117.939 1.00 19.13 26 TYR D O 1
ATOM 6466 N N . GLU D 1 27 ? -17.397 1.809 119.249 1.00 19.58 27 GLU D N 1
ATOM 6467 C CA . GLU D 1 27 ? -16.306 1.886 118.277 1.00 33.38 27 GLU D CA 1
ATOM 6468 C C . GLU D 1 27 ? -16.674 1.318 116.913 1.00 33.65 27 GLU D C 1
ATOM 6469 O O . GLU D 1 27 ? -17.272 0.246 116.811 1.00 25.18 27 GLU D O 1
ATOM 6475 N N . HIS D 1 28 ? -16.308 2.075 115.879 1.00 19.85 28 HIS D N 1
ATOM 6476 C CA . HIS D 1 28 ? -16.609 1.766 114.485 1.00 17.20 28 HIS D CA 1
ATOM 6477 C C . HIS D 1 28 ? -18.114 1.786 114.219 1.00 21.68 28 HIS D C 1
ATOM 6478 O O . HIS D 1 28 ? -18.585 1.249 113.219 1.00 27.66 28 HIS D O 1
ATOM 6485 N N . SER D 1 29 ? -18.860 2.425 115.113 1.00 18.50 29 SER D N 1
ATOM 6486 C CA . SER D 1 29 ? -20.303 2.574 114.947 1.00 15.41 29 SER D CA 1
ATOM 6487 C C . SER D 1 29 ? -20.722 4.012 115.221 1.00 21.22 29 SER D C 1
ATOM 6488 O O . SER D 1 29 ? -21.544 4.277 116.094 1.00 23.04 29 SER D O 1
ATOM 6491 N N . ALA D 1 30 ? -20.158 4.943 114.462 1.00 23.26 30 ALA D N 1
ATOM 6492 C CA . ALA D 1 30 ? -20.434 6.360 114.670 1.00 13.26 30 ALA D CA 1
ATOM 6493 C C . ALA D 1 30 ? -21.892 6.703 114.373 1.00 15.69 30 ALA D C 1
ATOM 6494 O O . ALA D 1 30 ? -22.373 7.762 114.764 1.00 17.87 30 ALA D O 1
ATOM 6496 N N . TRP D 1 31 ? -22.596 5.801 113.691 1.00 12.26 31 TRP D N 1
ATOM 6497 C CA . TRP D 1 31 ? -23.989 6.033 113.331 1.00 13.41 31 TRP D CA 1
ATOM 6498 C C . TRP D 1 31 ? -24.901 6.167 114.550 1.00 17.40 31 TRP D C 1
ATOM 6499 O O . TRP D 1 31 ? -25.977 6.757 114.464 1.00 18.40 31 TRP D O 1
ATOM 6510 N N . VAL D 1 32 ? -24.478 5.604 115.678 1.00 17.39 32 VAL D N 1
ATOM 6511 C CA . VAL D 1 32 ? -25.242 5.715 116.915 1.00 21.41 32 VAL D CA 1
ATOM 6512 C C . VAL D 1 32 ? -25.313 7.174 117.368 1.00 15.53 32 VAL D C 1
ATOM 6513 O O . VAL D 1 32 ? -26.382 7.679 117.711 1.00 17.09 32 VAL D O 1
ATOM 6517 N N . ALA D 1 33 ? -24.168 7.846 117.358 1.00 19.79 33 ALA D N 1
ATOM 6518 C CA . ALA D 1 33 ? -24.097 9.245 117.771 1.00 19.36 33 ALA D CA 1
ATOM 6519 C C . ALA D 1 33 ? -24.801 10.156 116.768 1.00 26.20 33 ALA D C 1
ATOM 6520 O O . ALA D 1 33 ? -25.390 11.167 117.149 1.00 24.74 33 ALA D O 1
ATOM 6522 N N . GLU D 1 34 ? -24.736 9.797 115.488 1.00 19.79 34 GLU D N 1
ATOM 6523 C CA . GLU D 1 34 ? -25.427 10.557 114.450 1.00 29.88 34 GLU D CA 1
ATOM 6524 C C . GLU D 1 34 ? -26.936 10.499 114.670 1.00 22.88 34 GLU D C 1
ATOM 6525 O O . GLU D 1 34 ? -27.632 11.504 114.532 1.00 23.73 34 GLU D O 1
ATOM 6531 N N . ALA D 1 35 ? -27.433 9.316 115.023 1.00 18.95 35 ALA D N 1
ATOM 6532 C CA . ALA D 1 35 ? -28.859 9.135 115.273 1.00 24.86 35 ALA D CA 1
ATOM 6533 C C . ALA D 1 35 ? -29.302 9.932 116.499 1.00 28.11 35 ALA D C 1
ATOM 6534 O O . ALA D 1 35 ? -30.397 10.498 116.521 1.00 26.16 35 ALA D O 1
ATOM 6536 N N . LEU D 1 36 ? -28.444 9.981 117.513 1.00 20.58 36 LEU D N 1
ATOM 6537 C CA . LEU D 1 36 ? -28.754 10.709 118.742 1.00 24.04 36 LEU D CA 1
ATOM 6538 C C . LEU D 1 36 ? -28.990 12.195 118.488 1.00 28.85 36 LEU D C 1
ATOM 6539 O O . LEU D 1 36 ? -29.990 12.762 118.932 1.00 25.76 36 LEU D O 1
ATOM 6544 N N . VAL D 1 37 ? -28.072 12.825 117.766 1.00 20.59 37 VAL D N 1
ATOM 6545 C CA . VAL D 1 37 ? -28.147 14.267 117.565 1.00 20.97 37 VAL D CA 1
ATOM 6546 C C . VAL D 1 37 ? -29.275 14.636 116.609 1.00 31.08 37 VAL D C 1
ATOM 6547 O O . VAL D 1 37 ? -29.654 15.801 116.509 1.00 40.33 37 VAL D O 1
ATOM 6551 N N . LYS D 1 38 ? -29.818 13.636 115.921 1.00 40.01 38 LYS D N 1
ATOM 6552 C CA . LYS D 1 38 ? -30.926 13.856 114.995 1.00 51.35 38 LYS D CA 1
ATOM 6553 C C . LYS D 1 38 ? -32.233 14.102 115.743 1.00 43.51 38 LYS D C 1
ATOM 6554 O O . LYS D 1 38 ? -33.168 14.682 115.196 1.00 53.08 38 LYS D O 1
ATOM 6556 N N . ASP D 1 39 ? -32.293 13.654 116.992 1.00 43.15 39 ASP D N 1
ATOM 6557 C CA . ASP D 1 39 ? -33.492 13.814 117.807 1.00 34.17 39 ASP D CA 1
ATOM 6558 C C . ASP D 1 39 ? -33.317 14.945 118.813 1.00 44.90 39 ASP D C 1
ATOM 6559 O O . ASP D 1 39 ? -32.984 14.707 119.975 1.00 43.91 39 ASP D O 1
ATOM 6561 N N . ALA D 1 40 ? -33.555 16.172 118.359 1.00 47.48 40 ALA D N 1
ATOM 6562 C CA . ALA D 1 40 ? -33.326 17.364 119.173 1.00 49.51 40 ALA D CA 1
ATOM 6563 C C . ALA D 1 40 ? -34.171 17.383 120.446 1.00 50.63 40 ALA D C 1
ATOM 6564 O O . ALA D 1 40 ? -33.784 17.990 121.445 1.00 41.85 40 ALA D O 1
ATOM 6566 N N . GLU D 1 41 ? -35.320 16.715 120.406 1.00 51.27 41 GLU D N 1
ATOM 6567 C CA . GLU D 1 41 ? -36.223 16.664 121.551 1.00 42.72 41 GLU D CA 1
ATOM 6568 C C . GLU D 1 41 ? -35.597 15.909 122.724 1.00 56.39 41 GLU D C 1
ATOM 6569 O O . GLU D 1 41 ? -35.679 16.350 123.871 1.00 62.63 41 GLU D O 1
ATOM 6571 N N . SER D 1 42 ? -34.970 14.773 122.433 1.00 59.74 42 SER D N 1
ATOM 6572 C CA . SER D 1 42 ? -34.328 13.965 123.467 1.00 57.70 42 SER D CA 1
ATOM 6573 C C . SER D 1 42 ? -32.981 14.544 123.856 1.00 51.87 42 SER D C 1
ATOM 6574 O O . SER D 1 42 ? -32.545 14.406 125.004 1.00 46.32 42 SER D O 1
ATOM 6577 N N . LEU D 1 43 ? -32.334 15.202 122.897 1.00 42.99 43 LEU D N 1
ATOM 6578 C CA . LEU D 1 43 ? -31.048 15.837 123.140 1.00 43.92 43 LEU D CA 1
ATOM 6579 C C . LEU D 1 43 ? -31.193 16.925 124.197 1.00 49.58 43 LEU D C 1
ATOM 6580 O O . LEU D 1 43 ? -30.261 17.198 124.957 1.00 42.52 43 LEU D O 1
ATOM 6582 N N . ALA D 1 44 ? -32.375 17.534 124.241 1.00 37.82 44 ALA D N 1
ATOM 6583 C CA . ALA D 1 44 ? -32.645 18.636 125.152 1.00 41.53 44 ALA D CA 1
ATOM 6584 C C . ALA D 1 44 ? -33.042 18.156 126.547 1.00 40.62 44 ALA D C 1
ATOM 6585 O O . ALA D 1 44 ? -33.024 18.931 127.501 1.00 39.65 44 ALA D O 1
ATOM 6587 N N . SER D 1 45 ? -33.399 16.882 126.669 1.00 35.28 45 SER D N 1
ATOM 6588 C CA . SER D 1 45 ? -33.857 16.351 127.949 1.00 35.93 45 SER D CA 1
ATOM 6589 C C . SER D 1 45 ? -32.720 15.748 128.773 1.00 42.10 45 SER D C 1
ATOM 6590 O O . SER D 1 45 ? -32.878 15.486 129.966 1.00 41.91 45 SER D O 1
ATOM 6593 N N . ILE D 1 46 ? -31.576 15.529 128.134 1.00 30.21 46 ILE D N 1
ATOM 6594 C CA . ILE D 1 46 ? -30.435 14.901 128.798 1.00 28.43 46 ILE D CA 1
ATOM 6595 C C . ILE D 1 46 ? -29.722 15.880 129.733 1.00 34.97 46 ILE D C 1
ATOM 6596 O O . ILE D 1 46 ? -29.353 16.979 129.323 1.00 22.22 46 ILE D O 1
ATOM 6601 N N . GLU D 1 47 ? -29.539 15.477 130.989 1.00 25.93 47 GLU D N 1
ATOM 6602 C CA . GLU D 1 47 ? -28.903 16.334 131.987 1.00 16.31 47 GLU D CA 1
ATOM 6603 C C . GLU D 1 47 ? -27.751 15.634 132.704 1.00 27.43 47 GLU D C 1
ATOM 6604 O O . GLU D 1 47 ? -26.822 16.284 133.182 1.00 30.17 47 GLU D O 1
ATOM 6606 N N . THR D 1 48 ? -27.820 14.308 132.786 1.00 21.20 48 THR D N 1
ATOM 6607 C CA . THR D 1 48 ? -26.791 13.525 133.464 1.00 18.90 48 THR D CA 1
ATOM 6608 C C . THR D 1 48 ? -26.080 12.590 132.492 1.00 21.23 48 THR D C 1
ATOM 6609 O O . THR D 1 48 ? -26.580 12.320 131.396 1.00 17.72 48 THR D O 1
ATOM 6613 N N . ILE D 1 49 ? -24.917 12.083 132.890 1.00 15.13 49 ILE D N 1
ATOM 6614 C CA . ILE D 1 49 ? -24.202 11.152 132.029 1.00 13.10 49 ILE D CA 1
ATOM 6615 C C . ILE D 1 49 ? -24.994 9.841 131.941 1.00 18.13 49 ILE D C 1
ATOM 6616 O O . ILE D 1 49 ? -24.915 9.131 130.939 1.00 14.26 49 ILE D O 1
ATOM 6621 N N . SER D 1 50 ? -25.785 9.544 132.973 1.00 12.49 50 SER D N 1
ATOM 6622 C CA . SER D 1 50 ? -26.608 8.332 132.971 1.00 15.52 50 SER D CA 1
ATOM 6623 C C . SER D 1 50 ? -27.692 8.434 131.910 1.00 16.51 50 SER D C 1
ATOM 6624 O O . SER D 1 50 ? -28.032 7.445 131.260 1.00 12.87 50 SER D O 1
ATOM 6627 N N . GLN D 1 51 ? -28.232 9.638 131.740 1.00 11.09 51 GLN D N 1
ATOM 6628 C CA . GLN D 1 51 ? -29.267 9.856 130.738 1.00 19.12 51 GLN D CA 1
ATOM 6629 C C . GLN D 1 51 ? -28.683 9.870 129.329 1.00 12.94 51 GLN D C 1
ATOM 6630 O O . GLN D 1 51 ? -29.344 9.458 128.383 1.00 16.08 51 GLN D O 1
ATOM 6636 N N . LEU D 1 52 ? -27.446 10.341 129.192 1.00 13.88 52 LEU D N 1
ATOM 6637 C CA . LEU D 1 52 ? -26.771 10.318 127.896 1.00 20.30 52 LEU D CA 1
ATOM 6638 C C . LEU D 1 52 ? -26.501 8.877 127.460 1.00 16.19 52 LEU D C 1
ATOM 6639 O O . LEU D 1 52 ? -26.752 8.505 126.318 1.00 12.98 52 LEU D O 1
ATOM 6644 N N . ALA D 1 53 ? -25.999 8.057 128.375 1.00 16.19 53 ALA D N 1
ATOM 6645 C CA . ALA D 1 53 ? -25.750 6.650 128.055 1.00 17.94 53 ALA D CA 1
ATOM 6646 C C . ALA D 1 53 ? -27.041 5.917 127.711 1.00 13.37 53 ALA D C 1
ATOM 6647 O O . ALA D 1 53 ? -27.072 5.099 126.792 1.00 14.36 53 ALA D O 1
ATOM 6649 N N . ALA D 1 54 ? -28.102 6.205 128.457 1.00 12.72 54 ALA D N 1
ATOM 6650 C CA . ALA D 1 54 ? -29.383 5.537 128.241 1.00 13.26 54 ALA D CA 1
ATOM 6651 C C . ALA D 1 54 ? -29.973 5.890 126.882 1.00 19.17 54 ALA D C 1
ATOM 6652 O O . ALA D 1 54 ? -30.592 5.043 126.224 1.00 15.93 54 ALA D O 1
ATOM 6654 N N . ALA D 1 55 ? -29.773 7.138 126.462 1.00 15.11 55 ALA D N 1
ATOM 6655 C CA . ALA D 1 55 ? -30.246 7.592 125.154 1.00 17.05 55 ALA D CA 1
ATOM 6656 C C . ALA D 1 55 ? -29.580 6.807 124.027 1.00 14.43 55 ALA D C 1
ATOM 6657 O O . ALA D 1 55 ? -30.248 6.317 123.119 1.00 19.02 55 ALA D O 1
ATOM 6659 N N . MET D 1 56 ? -28.258 6.694 124.096 1.00 16.07 56 MET D N 1
ATOM 6660 C CA . MET D 1 56 ? -27.492 5.997 123.074 1.00 12.70 56 MET D CA 1
ATOM 6661 C C . MET D 1 56 ? -27.776 4.497 123.088 1.00 23.71 56 MET D C 1
ATOM 6662 O O . MET D 1 56 ? -27.824 3.847 122.037 1.00 17.56 56 MET D O 1
ATOM 6667 N N . LYS D 1 57 ? -27.956 3.953 124.287 1.00 11.19 57 LYS D N 1
ATOM 6668 C CA . LYS D 1 57 ? -28.317 2.552 124.453 1.00 13.84 57 LYS D CA 1
ATOM 6669 C C . LYS D 1 57 ? -29.673 2.273 123.803 1.00 14.19 57 LYS D C 1
ATOM 6670 O O . LYS D 1 57 ? -29.857 1.249 123.136 1.00 17.62 57 LYS D O 1
ATOM 6676 N N . ALA D 1 58 ? -30.611 3.197 123.993 1.00 19.50 58 ALA D N 1
ATOM 6677 C CA . ALA D 1 58 ? -31.951 3.091 123.409 1.00 28.47 58 ALA D CA 1
ATOM 6678 C C . ALA D 1 58 ? -31.920 3.045 121.879 1.00 23.81 58 ALA D C 1
ATOM 6679 O O . ALA D 1 58 ? -32.681 2.302 121.255 1.00 22.63 58 ALA D O 1
ATOM 6681 N N . ILE D 1 59 ? -31.044 3.847 121.283 1.00 22.44 59 ILE D N 1
ATOM 6682 C CA . ILE D 1 59 ? -30.855 3.851 119.834 1.00 20.29 59 ILE D CA 1
ATOM 6683 C C . ILE D 1 59 ? -30.381 2.494 119.340 1.00 20.87 59 ILE D C 1
ATOM 6684 O O . ILE D 1 59 ? -30.886 1.972 118.345 1.00 16.97 59 ILE D O 1
ATOM 6689 N N . VAL D 1 60 ? -29.409 1.927 120.044 1.00 14.28 60 VAL D N 1
ATOM 6690 C CA . VAL D 1 60 ? -28.891 0.614 119.697 1.00 15.67 60 VAL D CA 1
ATOM 6691 C C . VAL D 1 60 ? -29.962 -0.457 119.869 1.00 19.87 60 VAL D C 1
ATOM 6692 O O . VAL D 1 60 ? -30.205 -1.254 118.962 1.00 18.56 60 VAL D O 1
ATOM 6696 N N . ASN D 1 61 ? -30.618 -0.461 121.026 1.00 19.52 61 ASN D N 1
ATOM 6697 C CA . ASN D 1 61 ? -31.578 -1.516 121.344 1.00 26.87 61 ASN D CA 1
ATOM 6698 C C . ASN D 1 61 ? -32.812 -1.502 120.442 1.00 28.22 61 ASN D C 1
ATOM 6699 O O . ASN D 1 61 ? -33.466 -2.530 120.271 1.00 20.93 61 ASN D O 1
ATOM 6704 N N . LYS D 1 62 ? -33.132 -0.345 119.868 1.00 20.22 62 LYS D N 1
ATOM 6705 C CA . LYS D 1 62 ? -34.304 -0.242 119.001 1.00 30.79 62 LYS D CA 1
ATOM 6706 C C . LYS D 1 62 ? -33.955 -0.450 117.525 1.00 26.10 62 LYS D C 1
ATOM 6707 O O . LYS D 1 62 ? -34.835 -0.417 116.666 1.00 29.18 62 LYS D O 1
ATOM 6713 N N . SER D 1 63 ? -32.678 -0.672 117.230 1.00 24.63 63 SER D N 1
ATOM 6714 C CA . SER D 1 63 ? -32.256 -0.897 115.851 1.00 26.03 63 SER D CA 1
ATOM 6715 C C . SER D 1 63 ? -32.591 -2.330 115.426 1.00 32.48 63 SER D C 1
ATOM 6716 O O . SER D 1 63 ? -32.940 -3.167 116.259 1.00 24.42 63 SER D O 1
ATOM 6719 N N . SER D 1 64 ? -32.488 -2.614 114.132 1.00 29.49 64 SER D N 1
ATOM 6720 C CA . SER D 1 64 ? -32.854 -3.933 113.617 1.00 23.22 64 SER D CA 1
ATOM 6721 C C . SER D 1 64 ? -31.833 -4.993 114.015 1.00 24.82 64 SER D C 1
ATOM 6722 O O . SER D 1 64 ? -30.744 -4.676 114.491 1.00 22.22 64 SER D O 1
ATOM 6725 N N . LYS D 1 65 ? -32.190 -6.255 113.808 1.00 22.81 65 LYS D N 1
ATOM 6726 C CA . LYS D 1 65 ? -31.286 -7.361 114.106 1.00 28.96 65 LYS D CA 1
ATOM 6727 C C . LYS D 1 65 ? -30.016 -7.256 113.271 1.00 26.08 65 LYS D C 1
ATOM 6728 O O . LYS D 1 65 ? -28.909 -7.453 113.775 1.00 25.26 65 LYS D O 1
ATOM 6734 N N . ASP D 1 66 ? -30.185 -6.933 111.992 1.00 24.96 66 ASP D N 1
ATOM 6735 C CA . ASP D 1 66 ? -29.052 -6.791 111.085 1.00 28.18 66 ASP D CA 1
ATOM 6736 C C . ASP D 1 66 ? -28.092 -5.693 111.556 1.00 20.25 66 ASP D C 1
ATOM 6737 O O . ASP D 1 66 ? -26.873 -5.881 111.561 1.00 23.22 66 ASP D O 1
ATOM 6739 N N . GLN D 1 67 ? -28.640 -4.553 111.962 1.00 23.14 67 GLN D N 1
ATOM 6740 C CA . GLN D 1 67 ? -27.810 -3.450 112.434 1.00 21.37 67 GLN D CA 1
ATOM 6741 C C . GLN D 1 67 ? -27.111 -3.800 113.749 1.00 15.62 67 GLN D C 1
ATOM 6742 O O . GLN D 1 67 ? -25.958 -3.429 113.962 1.00 17.23 67 GLN D O 1
ATOM 6748 N N . LYS D 1 68 ? -27.793 -4.529 114.623 1.00 15.20 68 LYS D N 1
ATOM 6749 C CA . LYS D 1 68 ? -27.140 -5.007 115.844 1.00 20.41 68 LYS D CA 1
ATOM 6750 C C . LYS D 1 68 ? -26.009 -5.979 115.529 1.00 14.74 68 LYS D C 1
ATOM 6751 O O . LYS D 1 68 ? -24.929 -5.889 116.108 1.00 18.79 68 LYS D O 1
ATOM 6757 N N . LEU D 1 69 ? -26.255 -6.899 114.599 1.00 20.72 69 LEU D N 1
ATOM 6758 C CA . LEU D 1 69 ? -25.224 -7.838 114.170 1.00 18.96 69 LEU D CA 1
ATOM 6759 C C . LEU D 1 69 ? -24.032 -7.112 113.546 1.00 19.71 69 LEU D C 1
ATOM 6760 O O . LEU D 1 69 ? -22.883 -7.483 113.776 1.00 23.13 69 LEU D O 1
ATOM 6765 N N . GLU D 1 70 ? -24.310 -6.080 112.754 1.00 19.11 70 GLU D N 1
ATOM 6766 C CA . GLU D 1 70 ? -23.251 -5.290 112.133 1.00 21.26 70 GLU D CA 1
ATOM 6767 C C . GLU D 1 70 ? -22.434 -4.553 113.188 1.00 21.99 70 GLU D C 1
ATOM 6768 O O . GLU D 1 70 ? -21.221 -4.389 113.049 1.00 25.21 70 GLU D O 1
ATOM 6770 N N . LEU D 1 71 ? -23.109 -4.109 114.245 1.00 19.43 71 LEU D N 1
ATOM 6771 C CA . LEU D 1 71 ? -22.441 -3.436 115.352 1.00 15.69 71 LEU D CA 1
ATOM 6772 C C . LEU D 1 71 ? -21.499 -4.389 116.091 1.00 18.86 71 LEU D C 1
ATOM 6773 O O . LEU D 1 71 ? -20.378 -4.018 116.438 1.00 19.82 71 LEU D O 1
ATOM 6778 N N . LEU D 1 72 ? -21.948 -5.619 116.319 1.00 20.32 72 LEU D N 1
ATOM 6779 C CA . LEU D 1 72 ? -21.099 -6.620 116.957 1.00 17.71 72 LEU D CA 1
ATOM 6780 C C . LEU D 1 72 ? -19.867 -6.919 116.107 1.00 18.20 72 LEU D C 1
ATOM 6781 O O . LEU D 1 72 ? -18.751 -6.996 116.619 1.00 20.69 72 LEU D O 1
ATOM 6786 N N . CYS D 1 73 ? -20.069 -7.082 114.803 1.00 21.48 73 CYS D N 1
ATOM 6787 C CA . CYS D 1 73 ? -18.963 -7.444 113.921 1.00 22.21 73 CYS D CA 1
ATOM 6788 C C . CYS D 1 73 ? -18.001 -6.282 113.703 1.00 23.44 73 CYS D C 1
ATOM 6789 O O . CYS D 1 73 ? -16.826 -6.491 113.401 1.00 23.19 73 CYS D O 1
ATOM 6792 N N . ALA D 1 74 ? -18.498 -5.060 113.879 1.00 22.70 74 ALA D N 1
ATOM 6793 C CA . ALA D 1 74 ? -17.667 -3.868 113.733 1.00 29.52 74 ALA D CA 1
ATOM 6794 C C . ALA D 1 74 ? -16.750 -3.702 114.934 1.00 35.83 74 ALA D C 1
ATOM 6795 O O . ALA D 1 74 ? -15.728 -3.018 114.859 1.00 27.35 74 ALA D O 1
ATOM 6797 N N . HIS D 1 75 ? -17.124 -4.334 116.043 1.00 28.59 75 HIS D N 1
ATOM 6798 C CA . HIS D 1 75 ? -16.330 -4.272 117.260 1.00 29.92 75 HIS D CA 1
ATOM 6799 C C . HIS D 1 75 ? -14.988 -4.968 117.053 1.00 30.16 75 HIS D C 1
ATOM 6800 O O . HIS D 1 75 ? -14.933 -6.062 116.491 1.00 34.87 75 HIS D O 1
ATOM 6807 N N . PRO D 1 76 ? -13.898 -4.323 117.497 1.00 38.11 76 PRO D N 1
ATOM 6808 C CA . PRO D 1 76 ? -12.536 -4.852 117.360 1.00 45.46 76 PRO D CA 1
ATOM 6809 C C . PRO D 1 76 ? -12.374 -6.240 117.974 1.00 53.21 76 PRO D C 1
ATOM 6810 O O . PRO D 1 76 ? -12.906 -6.499 119.053 1.00 52.64 76 PRO D O 1
ATOM 6814 N N . ASP D 1 77 ? -11.652 -7.119 117.288 1.00 57.29 77 ASP D N 1
ATOM 6815 C CA . ASP D 1 77 ? -11.388 -8.457 117.803 1.00 45.73 77 ASP D CA 1
ATOM 6816 C C . ASP D 1 77 ? -10.483 -8.369 119.028 1.00 46.97 77 ASP D C 1
ATOM 6817 O O . ASP D 1 77 ? -9.571 -7.544 119.078 1.00 43.70 77 ASP D O 1
ATOM 6822 N N . LEU D 1 78 ? -10.744 -9.221 120.014 1.00 56.93 78 LEU D N 1
ATOM 6823 C CA . LEU D 1 78 ? -9.965 -9.237 121.248 1.00 41.56 78 LEU D CA 1
ATOM 6824 C C . LEU D 1 78 ? -8.709 -10.094 121.111 1.00 50.22 78 LEU D C 1
ATOM 6825 O O . LEU D 1 78 ? -8.102 -10.161 120.041 1.00 63.09 78 LEU D O 1
ATOM 6830 N N . SER D 1 103 ? 0.084 -11.256 128.434 1.00 71.68 103 SER D N 1
ATOM 6831 C CA . SER D 1 103 ? 1.223 -12.041 128.896 1.00 71.06 103 SER D CA 1
ATOM 6832 C C . SER D 1 103 ? 0.859 -13.517 129.030 1.00 63.73 103 SER D C 1
ATOM 6833 O O . SER D 1 103 ? 1.223 -14.172 130.008 1.00 60.89 103 SER D O 1
ATOM 6836 N N . LEU D 1 104 ? 0.134 -14.032 128.043 1.00 49.75 104 LEU D N 1
ATOM 6837 C CA . LEU D 1 104 ? -0.246 -15.437 128.032 1.00 55.41 104 LEU D CA 1
ATOM 6838 C C . LEU D 1 104 ? 0.978 -16.324 127.854 1.00 45.48 104 LEU D C 1
ATOM 6839 O O . LEU D 1 104 ? 1.958 -15.923 127.225 1.00 62.85 104 LEU D O 1
ATOM 6844 N N . THR D 1 105 ? 0.923 -17.527 128.413 1.00 54.99 105 THR D N 1
ATOM 6845 C CA . THR D 1 105 ? 1.946 -18.529 128.149 1.00 49.26 105 THR D CA 1
ATOM 6846 C C . THR D 1 105 ? 1.704 -19.109 126.761 1.00 39.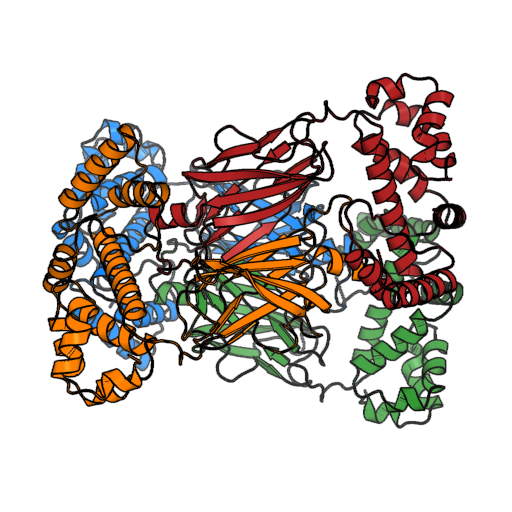52 105 THR D C 1
ATOM 6847 O O . THR D 1 105 ? 0.669 -18.845 126.149 1.00 36.38 105 THR D O 1
ATOM 6851 N N . ASP D 1 106 ? 2.659 -19.892 126.268 1.00 46.33 106 ASP D N 1
ATOM 6852 C CA . ASP D 1 106 ? 2.557 -20.485 124.939 1.00 39.13 106 ASP D CA 1
ATOM 6853 C C . ASP D 1 106 ? 1.292 -21.330 124.792 1.00 46.60 106 ASP D C 1
ATOM 6854 O O . ASP D 1 106 ? 0.599 -21.253 123.778 1.00 44.27 106 ASP D O 1
ATOM 6856 N N . ALA D 1 107 ? 0.990 -22.123 125.816 1.00 49.17 107 ALA D N 1
ATOM 6857 C CA . ALA D 1 107 ? -0.174 -23.004 125.784 1.00 38.58 107 ALA D CA 1
ATOM 6858 C C . ALA D 1 107 ? -1.480 -22.237 126.000 1.00 39.01 107 ALA D C 1
ATOM 6859 O O . ALA D 1 107 ? -2.523 -22.620 125.472 1.00 36.77 107 ALA D O 1
ATOM 6861 N N . GLU D 1 108 ? -1.420 -21.164 126.784 1.00 29.74 108 GLU D N 1
ATOM 6862 C CA . GLU D 1 108 ? -2.586 -20.317 127.027 1.00 34.97 108 GLU D CA 1
ATOM 6863 C C . GLU D 1 108 ? -3.006 -19.597 125.755 1.00 41.35 108 GLU D C 1
ATOM 6864 O O . GLU D 1 108 ? -4.199 -19.467 125.459 1.00 32.49 108 GLU D O 1
ATOM 6870 N N . LEU D 1 109 ? -2.010 -19.128 125.012 1.00 43.88 109 LEU D N 1
ATOM 6871 C CA . LEU D 1 109 ? -2.238 -18.421 123.759 1.00 39.06 109 LEU D CA 1
ATOM 6872 C C . LEU D 1 109 ? -2.790 -19.358 122.690 1.00 41.66 109 LEU D C 1
ATOM 6873 O O . LEU D 1 109 ? -3.676 -18.981 121.926 1.00 45.21 109 LEU D O 1
ATOM 6878 N N . GLU D 1 110 ? -2.281 -20.587 122.655 1.00 38.88 110 GLU D N 1
ATOM 6879 C CA . GLU D 1 110 ? -2.782 -21.588 121.722 1.00 46.50 110 GLU D CA 1
ATOM 6880 C C . GLU D 1 110 ? -4.245 -21.912 122.021 1.00 39.11 110 GLU D C 1
ATOM 6881 O O . GLU D 1 110 ? -5.069 -21.993 121.111 1.00 36.90 110 GLU D O 1
ATOM 6887 N N . ARG D 1 111 ? -4.568 -22.091 123.297 1.00 37.34 111 ARG D N 1
ATOM 6888 C CA . ARG D 1 111 ? -5.937 -22.412 123.686 1.00 29.91 111 ARG D CA 1
ATOM 6889 C C . ARG D 1 111 ? -6.897 -21.256 123.404 1.00 30.21 111 ARG D C 1
ATOM 6890 O O . ARG D 1 111 ? -8.071 -21.472 123.096 1.00 28.20 111 ARG D O 1
ATOM 6898 N N . PHE D 1 112 ? -6.385 -20.033 123.523 1.00 34.15 112 PHE D N 1
ATOM 6899 C CA . PHE D 1 112 ? -7.161 -18.821 123.268 1.00 33.20 112 PHE D CA 1
ATOM 6900 C C . PHE D 1 112 ? -7.654 -18.782 121.832 1.00 27.54 112 PHE D C 1
ATOM 6901 O O . PHE D 1 112 ? -8.847 -18.834 121.549 1.00 31.98 112 PHE D O 1
ATOM 6909 N N . ASN D 1 113 ? -6.686 -18.596 120.955 1.00 37.83 113 ASN D N 1
ATOM 6910 C CA . ASN D 1 113 ? -6.711 -18.928 119.539 1.00 31.72 113 ASN D CA 1
ATOM 6911 C C . ASN D 1 113 ? -7.705 -19.988 119.048 1.00 30.53 113 ASN D C 1
ATOM 6912 O O . ASN D 1 113 ? -8.511 -19.740 118.146 1.00 29.43 113 ASN D O 1
ATOM 6917 N N . SER D 1 114 ? -7.660 -21.172 119.631 1.00 40.63 114 SER D N 1
ATOM 6918 C CA . SER D 1 114 ? -8.613 -22.214 119.229 1.00 39.34 114 SER D CA 1
ATOM 6919 C C . SER D 1 114 ? -10.052 -21.870 119.623 1.00 41.07 114 SER D C 1
ATOM 6920 O O . SER D 1 114 ? -10.975 -21.975 118.813 1.00 32.28 114 SER D O 1
ATOM 6923 N N . LEU D 1 115 ? -10.235 -21.443 120.868 1.00 35.54 115 LEU D N 1
ATOM 6924 C CA . LEU D 1 115 ? -11.563 -21.097 121.367 1.00 33.17 115 LEU D CA 1
ATOM 6925 C C . LEU D 1 115 ? -12.088 -19.813 120.729 1.00 27.53 115 LEU D C 1
ATOM 6926 O O . LEU D 1 115 ? -13.273 -19.713 120.405 1.00 30.32 115 LEU D O 1
ATOM 6931 N N . ASN D 1 116 ? -11.206 -18.834 120.549 1.00 23.28 116 ASN D N 1
ATOM 6932 C CA . ASN D 1 116 ? -11.589 -17.577 119.917 1.00 20.99 116 ASN D CA 1
ATOM 6933 C C . ASN D 1 116 ? -12.081 -17.807 118.490 1.00 34.63 116 ASN D C 1
ATOM 6934 O O . ASN D 1 116 ? -13.044 -17.179 118.039 1.00 31.90 116 ASN D O 1
ATOM 6939 N N . GLY D 1 117 ? -11.416 -18.716 117.786 1.00 33.77 117 GLY D N 1
ATOM 6940 C CA . GLY D 1 117 ? -11.791 -19.041 116.423 1.00 35.81 117 GLY D CA 1
ATOM 6941 C C . GLY D 1 117 ? -13.103 -19.796 116.381 1.00 34.82 117 GLY D C 1
ATOM 6942 O O . GLY D 1 117 ? -13.990 -19.476 115.589 1.00 39.02 117 GLY D O 1
ATOM 6943 N N . ALA D 1 118 ? -13.224 -20.798 117.247 1.00 26.37 118 ALA D N 1
ATOM 6944 C CA . ALA D 1 118 ? -14.433 -21.607 117.335 1.00 34.55 118 ALA D CA 1
ATOM 6945 C C . ALA D 1 118 ? -15.648 -20.756 117.687 1.00 25.80 118 ALA D C 1
ATOM 6946 O O . ALA D 1 118 ? -16.745 -20.990 117.184 1.00 32.73 118 ALA D O 1
ATOM 6948 N N . TYR D 1 119 ? -15.448 -19.766 118.550 1.00 23.67 119 TYR D N 1
ATOM 6949 C CA . TYR D 1 119 ? -16.533 -18.873 118.948 1.00 28.27 119 TYR D CA 1
ATOM 6950 C C . TYR D 1 119 ? -17.099 -18.092 117.763 1.00 31.68 119 TYR D C 1
ATOM 6951 O O . TYR D 1 119 ? -18.310 -18.094 117.538 1.00 28.31 119 TYR D O 1
ATOM 6960 N N . ARG D 1 120 ? -16.227 -17.414 117.021 1.00 29.07 120 ARG D N 1
ATOM 6961 C CA . ARG D 1 120 ? -16.668 -16.552 115.925 1.00 27.16 120 ARG D CA 1
ATOM 6962 C C . ARG D 1 120 ? -17.343 -17.366 114.826 1.00 28.17 120 ARG D C 1
ATOM 6963 O O . ARG D 1 120 ? -18.339 -16.938 114.241 1.00 30.52 120 ARG D O 1
ATOM 6971 N N . ASP D 1 121 ? -16.797 -18.546 114.559 1.00 29.62 121 ASP D N 1
ATOM 6972 C CA . ASP D 1 121 ? -17.328 -19.422 113.523 1.00 35.51 121 ASP D CA 1
ATOM 6973 C C . ASP D 1 121 ? -18.763 -19.851 113.821 1.00 39.94 121 ASP D C 1
ATOM 6974 O O . ASP D 1 121 ? -19.598 -19.918 112.918 1.00 35.71 121 ASP D O 1
ATOM 6976 N N . GLN D 1 122 ? -19.048 -20.126 115.090 1.00 28.63 122 GLN D N 1
ATOM 6977 C CA . GLN D 1 122 ? -20.351 -20.661 115.475 1.00 26.25 122 GLN D CA 1
ATOM 6978 C C . GLN D 1 122 ? -21.364 -19.573 115.829 1.00 41.81 122 GLN D C 1
ATOM 6979 O O . GLN D 1 122 ? -22.572 -19.789 115.720 1.00 28.77 122 GLN D O 1
ATOM 6985 N N . CYS D 1 123 ? -20.880 -18.406 116.245 1.00 28.31 123 CYS D N 1
ATOM 6986 C CA . CYS D 1 123 ? -21.774 -17.315 116.623 1.00 26.25 123 CYS D CA 1
ATOM 6987 C C . CYS D 1 123 ? -22.037 -16.351 115.472 1.00 32.35 123 CYS D C 1
ATOM 6988 O O . CYS D 1 123 ? -23.110 -15.757 115.389 1.00 26.58 123 CYS D O 1
ATOM 6991 N N . GLY D 1 124 ? -21.051 -16.188 114.594 1.00 29.53 124 GLY D N 1
ATOM 6992 C CA . GLY D 1 124 ? -21.182 -15.285 113.464 1.00 24.06 124 GLY D CA 1
ATOM 6993 C C . GLY D 1 124 ? -20.734 -13.871 113.786 1.00 36.73 124 GLY D C 1
ATOM 6994 O O . GLY D 1 124 ? -20.765 -12.985 112.929 1.00 35.56 124 GLY D O 1
ATOM 6995 N N . PHE D 1 125 ? -20.323 -13.665 115.032 1.00 25.46 125 PHE D N 1
ATOM 6996 C CA . PHE D 1 125 ? -19.820 -12.375 115.494 1.00 28.66 125 PHE D CA 1
ATOM 6997 C C . PHE D 1 125 ? -18.679 -12.625 116.481 1.00 19.78 125 PHE D C 1
ATOM 6998 O O . PHE D 1 125 ? -18.593 -13.710 117.061 1.00 22.53 125 PHE D O 1
ATOM 7006 N N . PRO D 1 126 ? -17.789 -11.636 116.667 1.00 16.86 126 PRO D N 1
ATOM 7007 C CA . PRO D 1 126 ? -16.602 -11.889 117.491 1.00 25.50 126 PRO D CA 1
ATOM 7008 C C . PRO D 1 126 ? -16.894 -12.017 118.984 1.00 22.59 126 PRO D C 1
ATOM 7009 O O . PRO D 1 126 ? -17.927 -11.547 119.464 1.00 19.42 126 PRO D O 1
ATOM 7013 N N . PHE D 1 127 ? -15.978 -12.663 119.698 1.00 18.49 127 PHE D N 1
ATOM 7014 C CA . PHE D 1 127 ? -16.042 -12.756 121.155 1.00 16.20 127 PHE D CA 1
ATOM 7015 C C . PHE D 1 127 ? -15.778 -11.383 121.767 1.00 14.36 127 PHE D C 1
ATOM 7016 O O . PHE D 1 127 ? -14.688 -10.830 121.631 1.00 21.49 127 PHE D O 1
ATOM 7024 N N . ILE D 1 128 ? -16.784 -10.831 122.431 1.00 16.37 128 ILE D N 1
ATOM 7025 C CA . ILE D 1 128 ? -16.666 -9.495 122.999 1.00 17.60 128 ILE D CA 1
ATOM 7026 C C . ILE D 1 128 ? -16.715 -9.561 124.521 1.00 17.35 128 ILE D C 1
ATOM 7027 O O . ILE D 1 128 ? -17.556 -10.250 125.095 1.00 17.57 128 ILE D O 1
ATOM 7032 N N . LEU D 1 129 ? -15.800 -8.846 125.167 1.00 20.85 129 LEU D N 1
ATOM 7033 C CA . LEU D 1 129 ? -15.693 -8.857 126.619 1.00 16.31 129 LEU D CA 1
ATOM 7034 C C . LEU D 1 129 ? -15.148 -7.526 127.116 1.00 17.80 129 LEU D C 1
ATOM 7035 O O . LEU D 1 129 ? -14.130 -7.045 126.623 1.00 19.13 129 LEU D O 1
ATOM 7040 N N . ALA D 1 130 ? -15.830 -6.923 128.084 1.00 15.24 130 ALA D N 1
ATOM 7041 C CA . ALA D 1 130 ? -15.352 -5.674 128.668 1.00 25.90 130 ALA D CA 1
ATOM 7042 C C . ALA D 1 130 ? -14.162 -5.965 129.578 1.00 34.63 130 ALA D C 1
ATOM 7043 O O . ALA D 1 130 ? -14.332 -6.472 130.686 1.00 39.22 130 ALA D O 1
ATOM 7045 N N . VAL D 1 131 ? -12.959 -5.642 129.107 1.00 38.22 131 VAL D N 1
ATOM 7046 C CA . VAL D 1 131 ? -11.733 -6.108 129.755 1.00 33.03 131 VAL D CA 1
ATOM 7047 C C . VAL D 1 131 ? -10.999 -5.056 130.587 1.00 40.57 131 VAL D C 1
ATOM 7048 O O . VAL D 1 131 ? -9.948 -5.349 131.159 1.00 39.80 131 VAL D O 1
ATOM 7052 N N . ARG D 1 132 ? -11.544 -3.844 130.658 1.00 30.90 132 ARG D N 1
ATOM 7053 C CA . ARG D 1 132 ? -10.867 -2.743 131.344 1.00 37.44 132 ARG D CA 1
ATOM 7054 C C . ARG D 1 132 ? -10.490 -3.102 132.780 1.00 43.82 132 ARG D C 1
ATOM 7055 O O . ARG D 1 132 ? -9.380 -2.813 133.232 1.00 42.18 132 ARG D O 1
ATOM 7063 N N . ASN D 1 133 ? -11.411 -3.747 133.486 1.00 27.38 133 ASN D N 1
ATOM 7064 C CA . ASN D 1 133 ? -11.167 -4.145 134.867 1.00 29.74 133 ASN D CA 1
ATOM 7065 C C . ASN D 1 133 ? -11.005 -5.655 135.027 1.00 39.88 133 ASN D C 1
ATOM 7066 O O . ASN D 1 133 ? -11.302 -6.213 136.084 1.00 35.11 133 ASN D O 1
ATOM 7071 N N . ALA D 1 134 ? -10.523 -6.307 133.972 1.00 26.52 134 ALA D N 1
ATOM 7072 C CA . ALA D 1 134 ? -10.359 -7.757 133.966 1.00 32.71 134 ALA D CA 1
ATOM 7073 C C . ALA D 1 134 ? -8.887 -8.159 133.903 1.00 24.91 134 ALA D C 1
ATOM 7074 O O . ALA D 1 134 ? -8.011 -7.312 133.746 1.00 42.09 134 ALA D O 1
ATOM 7076 N N . THR D 1 135 ? -8.624 -9.458 134.032 1.00 25.50 135 THR D N 1
ATOM 7077 C CA . THR D 1 135 ? -7.276 -10.003 133.891 1.00 24.54 135 THR D CA 1
ATOM 7078 C C . THR D 1 135 ? -7.265 -11.156 132.893 1.00 29.26 135 THR D C 1
ATOM 7079 O O . THR D 1 135 ? -8.314 -11.547 132.378 1.00 24.32 135 THR D O 1
ATOM 7083 N N . LYS D 1 136 ? -6.084 -11.718 132.647 1.00 27.65 136 LYS D N 1
ATOM 7084 C CA . LYS D 1 136 ? -5.942 -12.834 131.714 1.00 22.65 136 LYS D CA 1
ATOM 7085 C C . LYS D 1 136 ? -6.763 -14.045 132.156 1.00 33.13 136 LYS D C 1
ATOM 7086 O O . LYS D 1 136 ? -7.232 -14.823 131.324 1.00 26.60 136 LYS D O 1
ATOM 7092 N N . HIS D 1 137 ? -6.935 -14.197 133.467 1.00 23.94 137 HIS D N 1
ATOM 7093 C CA . HIS D 1 137 ? -7.731 -15.292 134.009 1.00 32.28 137 HIS D CA 1
ATOM 7094 C C . HIS D 1 137 ? -9.200 -15.089 133.670 1.00 30.30 137 HIS D C 1
ATOM 7095 O O . HIS D 1 137 ? -9.911 -16.046 133.354 1.00 22.58 137 HIS D O 1
ATOM 7102 N N . THR D 1 138 ? -9.643 -13.836 133.746 1.00 20.31 138 THR D N 1
ATOM 7103 C CA . THR D 1 138 ? -11.012 -13.468 133.405 1.00 17.57 138 THR D CA 1
ATOM 7104 C C . THR D 1 138 ? -11.327 -13.815 131.957 1.00 20.58 138 THR D C 1
ATOM 7105 O O . THR D 1 138 ? -12.365 -14.405 131.668 1.00 19.50 138 THR D O 1
ATOM 7109 N N . VAL D 1 139 ? -10.422 -13.445 131.053 1.00 23.48 139 VAL D N 1
ATOM 7110 C CA . VAL D 1 139 ? -10.618 -13.671 129.622 1.00 23.70 139 VAL D CA 1
ATOM 7111 C C . VAL D 1 139 ? -10.750 -15.157 129.282 1.00 17.32 139 VAL D C 1
ATOM 7112 O O . VAL D 1 139 ? -11.727 -15.574 128.657 1.00 19.26 139 VAL D O 1
ATOM 7116 N N . LEU D 1 140 ? -9.767 -15.951 129.697 1.00 18.27 140 LEU D N 1
ATOM 7117 C CA . LEU D 1 140 ? -9.784 -17.386 129.440 1.00 18.19 140 LEU D CA 1
ATOM 7118 C C . LEU D 1 140 ? -11.035 -18.050 130.001 1.00 24.87 140 LEU D C 1
ATOM 7119 O O . LEU D 1 140 ? -11.637 -18.895 129.342 1.00 17.50 140 LEU D O 1
ATOM 7124 N N . ALA D 1 141 ? -11.426 -17.660 131.212 1.00 27.01 141 ALA D N 1
ATOM 7125 C CA . ALA D 1 141 ? -12.618 -18.221 131.846 1.00 23.20 141 ALA D CA 1
ATOM 7126 C C . ALA D 1 141 ? -13.874 -17.847 131.065 1.00 21.23 141 ALA D C 1
ATOM 7127 O O . ALA D 1 141 ? -14.750 -18.687 130.842 1.00 20.56 141 ALA D O 1
ATOM 7129 N N . ALA D 1 142 ? -13.952 -16.585 130.647 1.00 13.00 142 ALA D N 1
ATOM 7130 C CA . ALA D 1 142 ? -15.082 -16.107 129.851 1.00 15.55 142 ALA D CA 1
ATOM 7131 C C . ALA D 1 142 ? -15.203 -16.883 128.544 1.00 16.39 142 ALA D C 1
ATOM 7132 O O . ALA D 1 142 ? -16.273 -17.395 128.211 1.00 14.40 142 ALA D O 1
ATOM 7134 N N . LEU D 1 143 ? -14.101 -16.958 127.805 1.00 18.54 143 LEU D N 1
ATOM 7135 C CA . LEU D 1 143 ? -14.077 -17.674 126.534 1.00 13.97 143 LEU D CA 1
ATOM 7136 C C . LEU D 1 143 ? -14.362 -19.156 126.738 1.00 20.06 143 LEU D C 1
ATOM 7137 O O . LEU D 1 143 ? -15.125 -19.759 125.980 1.00 21.00 143 LEU D O 1
ATOM 7142 N N . GLY D 1 144 ? -13.751 -19.732 127.770 1.00 17.21 144 GLY D N 1
ATOM 7143 C CA . GLY D 1 144 ? -13.930 -21.140 128.079 1.00 23.07 144 GLY D CA 1
ATOM 7144 C C . GLY D 1 144 ? -15.380 -21.491 128.355 1.00 26.63 144 GLY D C 1
ATOM 7145 O O . GLY D 1 144 ? -15.866 -22.552 127.955 1.00 21.37 144 GLY D O 1
ATOM 7146 N N . GLY D 1 145 ? -16.078 -20.593 129.039 1.00 24.49 145 GLY D N 1
ATOM 7147 C CA . GLY D 1 145 ? -17.470 -20.816 129.377 1.00 17.35 145 GLY D CA 1
ATOM 7148 C C . GLY D 1 145 ? -18.424 -20.473 128.250 1.00 19.26 145 GLY D C 1
ATOM 7149 O O . GLY D 1 145 ? -19.328 -21.247 127.938 1.00 21.31 145 GLY D O 1
ATOM 7150 N N . ARG D 1 146 ? -18.224 -19.316 127.627 1.00 16.76 146 ARG D N 1
ATOM 7151 C CA . ARG D 1 146 ? -19.211 -18.797 126.687 1.00 16.37 146 ARG D CA 1
ATOM 7152 C C . ARG D 1 146 ? -19.173 -19.486 125.325 1.00 17.53 146 ARG D C 1
ATOM 7153 O O . ARG D 1 146 ? -20.163 -19.468 124.599 1.00 20.50 146 ARG D O 1
ATOM 7161 N N . VAL D 1 147 ? -18.051 -20.114 124.987 1.00 18.32 147 VAL D N 1
ATOM 7162 C CA . VAL D 1 147 ? -17.976 -20.892 123.750 1.00 25.63 147 VAL D CA 1
ATOM 7163 C C . VAL D 1 147 ? -18.947 -22.085 123.808 1.00 28.20 147 VAL D C 1
ATOM 7164 O O . VAL D 1 147 ? -19.323 -22.640 122.775 1.00 21.88 147 VAL D O 1
ATOM 7168 N N . GLN D 1 148 ? -19.368 -22.457 125.017 1.00 22.71 148 GLN D N 1
ATOM 7169 C CA . GLN D 1 148 ? -20.313 -23.557 125.208 1.00 20.81 148 GLN D CA 1
ATOM 7170 C C . GLN D 1 148 ? -21.776 -23.139 125.049 1.00 28.93 148 GLN D C 1
ATOM 7171 O O . GLN D 1 148 ? -22.662 -23.993 125.001 1.00 26.62 148 GLN D O 1
ATOM 7177 N N . HIS D 1 149 ? -22.035 -21.836 124.982 1.00 22.50 149 HIS D N 1
ATOM 7178 C CA . HIS D 1 149 ? -23.408 -21.341 124.899 1.00 17.14 149 HIS D CA 1
ATOM 7179 C C . HIS D 1 149 ? -23.954 -21.349 123.473 1.00 18.02 149 HIS D C 1
ATOM 7180 O O . HIS D 1 149 ? -23.200 -21.427 122.508 1.00 21.68 149 HIS D O 1
ATOM 7187 N N . THR D 1 150 ? -25.275 -21.253 123.354 1.00 12.85 150 THR D N 1
ATOM 7188 C CA . THR D 1 150 ? -25.923 -21.107 122.056 1.00 16.46 150 THR D CA 1
ATOM 7189 C C . THR D 1 150 ? -25.635 -19.715 121.489 1.00 25.39 150 THR D C 1
ATOM 7190 O O . THR D 1 150 ? -25.336 -18.786 122.247 1.00 16.64 150 THR D O 1
ATOM 7194 N N . PRO D 1 151 ? -25.709 -19.562 120.156 1.00 21.16 151 PRO D N 1
ATOM 7195 C CA . PRO D 1 151 ? -25.533 -18.226 119.575 1.00 18.35 151 PRO D CA 1
ATOM 7196 C C . PRO D 1 151 ? -26.567 -17.222 120.084 1.00 19.18 151 PRO D C 1
ATOM 7197 O O . PRO D 1 151 ? -26.286 -16.030 120.126 1.00 20.29 151 PRO D O 1
ATOM 7201 N N . GLU D 1 152 ? -27.743 -17.711 120.470 1.00 18.32 152 GLU D N 1
ATOM 7202 C CA . GLU D 1 152 ? -28.833 -16.856 120.935 1.00 24.44 152 GLU D CA 1
ATOM 7203 C C . GLU D 1 152 ? -28.535 -16.250 122.302 1.00 18.72 152 GLU D C 1
ATOM 7204 O O . GLU D 1 152 ? -28.782 -15.065 122.531 1.00 17.11 152 GLU D O 1
ATOM 7210 N N . GLN D 1 153 ? -28.025 -17.064 123.220 1.00 20.70 153 GLN D N 1
ATOM 7211 C CA . GLN D 1 153 ? -27.624 -16.534 124.513 1.00 18.78 153 GLN D CA 1
ATOM 7212 C C . GLN D 1 153 ? -26.461 -15.574 124.328 1.00 15.45 153 GLN D C 1
ATOM 7213 O O . GLN D 1 153 ? -26.422 -14.509 124.943 1.00 18.94 153 GLN D O 1
ATOM 7219 N N . GLU D 1 154 ? -25.522 -15.943 123.465 1.00 14.64 154 GLU D N 1
ATOM 7220 C CA . GLU D 1 154 ? -24.318 -15.144 123.303 1.00 13.85 154 GLU D CA 1
ATOM 7221 C C . GLU D 1 154 ? -24.601 -13.801 122.630 1.00 16.85 154 GLU D C 1
ATOM 7222 O O . GLU D 1 154 ? -23.903 -12.825 122.889 1.00 18.99 154 GLU D O 1
ATOM 7228 N N . PHE D 1 155 ? -25.626 -13.742 121.783 1.00 14.89 155 PHE D N 1
ATOM 7229 C CA . PHE D 1 155 ? -25.984 -12.484 121.135 1.00 25.09 155 PHE D CA 1
ATOM 7230 C C . PHE D 1 155 ? -26.439 -11.485 122.193 1.00 23.68 155 PHE D C 1
ATOM 7231 O O . PHE D 1 155 ? -26.101 -10.300 122.145 1.00 15.08 155 PHE D O 1
ATOM 7239 N N . MET D 1 156 ? -27.202 -11.981 123.158 1.00 21.67 156 MET D N 1
ATOM 7240 C CA . MET D 1 156 ? -27.643 -11.157 124.270 1.00 26.20 156 MET D CA 1
ATOM 7241 C C . MET D 1 156 ? -26.458 -10.750 125.137 1.00 19.63 156 MET D C 1
ATOM 7242 O O . MET D 1 156 ? -26.336 -9.590 125.517 1.00 16.36 156 MET D O 1
ATOM 7247 N N . VAL D 1 157 ? -25.586 -11.706 125.448 1.00 15.37 157 VAL D N 1
ATOM 7248 C CA . VAL D 1 157 ? -24.417 -11.418 126.276 1.00 10.50 157 VAL D CA 1
ATOM 7249 C C . VAL D 1 157 ? -23.489 -10.416 125.590 1.00 17.80 157 VAL D C 1
ATOM 7250 O O . VAL D 1 157 ? -22.981 -9.496 126.230 1.00 12.95 157 VAL D O 1
ATOM 7254 N N . ALA D 1 158 ? -23.283 -10.589 124.285 1.00 14.35 158 ALA D N 1
ATOM 7255 C CA . ALA D 1 158 ? -22.411 -9.694 123.520 1.00 13.49 158 ALA D CA 1
ATOM 7256 C C . ALA D 1 158 ? -22.924 -8.257 123.519 1.00 10.74 158 ALA D C 1
ATOM 7257 O O . ALA D 1 158 ? -22.147 -7.311 123.655 1.00 11.65 158 ALA D O 1
ATOM 7259 N N . LEU D 1 159 ? -24.232 -8.092 123.362 1.00 11.08 159 LEU D N 1
ATOM 7260 C CA . LEU D 1 159 ? -24.828 -6.766 123.410 1.00 15.42 159 LEU D CA 1
ATOM 7261 C C . LEU D 1 159 ? -24.645 -6.123 124.792 1.00 15.14 159 LEU D C 1
ATOM 7262 O O . LEU D 1 159 ? -24.358 -4.934 124.883 1.00 12.50 159 LEU D O 1
ATOM 7267 N N . GLU D 1 160 ? -24.800 -6.904 125.860 1.00 20.01 160 GLU D N 1
ATOM 7268 C CA . GLU D 1 160 ? -24.546 -6.392 127.209 1.00 9.48 160 GLU D CA 1
ATOM 7269 C C . GLU D 1 160 ? -23.114 -5.895 127.350 1.00 10.72 160 GLU D C 1
ATOM 7270 O O . GLU D 1 160 ? -22.866 -4.856 127.962 1.00 16.64 160 GLU D O 1
ATOM 7276 N N . GLN D 1 161 ? -22.174 -6.640 126.780 1.00 9.05 161 GLN D N 1
ATOM 7277 C CA . GLN D 1 161 ? -20.770 -6.264 126.828 1.00 10.84 161 GLN D CA 1
ATOM 7278 C C . GLN D 1 161 ? -20.487 -4.971 126.058 1.00 13.41 161 GLN D C 1
ATOM 7279 O O . GLN D 1 161 ? -19.700 -4.147 126.510 1.00 11.44 161 GLN D O 1
ATOM 7285 N N . VAL D 1 162 ? -21.105 -4.780 124.896 1.00 14.35 162 VAL D N 1
ATOM 7286 C CA . VAL D 1 162 ? -20.808 -3.556 124.148 1.00 14.36 162 VAL D CA 1
ATOM 7287 C C . VAL D 1 162 ? -21.386 -2.323 124.856 1.00 15.60 162 VAL D C 1
ATOM 7288 O O . VAL D 1 162 ? -20.817 -1.239 124.764 1.00 9.65 162 VAL D O 1
ATOM 7292 N N . HIS D 1 163 ? -22.488 -2.487 125.585 1.00 12.81 163 HIS D N 1
ATOM 7293 C CA . HIS D 1 163 ? -23.060 -1.367 126.326 1.00 15.30 163 HIS D CA 1
ATOM 7294 C C . HIS D 1 163 ? -22.187 -1.015 127.532 1.00 8.53 163 HIS D C 1
ATOM 7295 O O . HIS D 1 163 ? -22.033 0.160 127.867 1.00 13.74 163 HIS D O 1
ATOM 7302 N N . LYS D 1 164 ? -21.607 -2.032 128.167 1.00 7.48 164 LYS D N 1
ATOM 7303 C CA . LYS D 1 164 ? -20.653 -1.817 129.253 1.00 12.09 164 LYS D CA 1
ATOM 7304 C C . LYS D 1 164 ? -19.399 -1.090 128.762 1.00 16.87 164 LYS D C 1
ATOM 7305 O O . LYS D 1 164 ? -18.901 -0.170 129.417 1.00 8.91 164 LYS D O 1
ATOM 7311 N N . ILE D 1 165 ? -18.889 -1.513 127.611 1.00 12.80 165 ILE D N 1
ATOM 7312 C CA . ILE D 1 165 ? -17.695 -0.900 127.040 1.00 12.07 165 ILE D CA 1
ATOM 7313 C C . ILE D 1 165 ? -17.977 0.561 126.684 1.00 11.05 165 ILE D C 1
ATOM 7314 O O . ILE D 1 165 ? -17.150 1.441 126.938 1.00 13.92 165 ILE D O 1
ATOM 7319 N N . ALA D 1 166 ? -19.163 0.814 126.132 1.00 13.93 166 ALA D N 1
ATOM 7320 C CA . ALA D 1 166 ? -19.573 2.167 125.754 1.00 11.92 166 ALA D CA 1
ATOM 7321 C C . ALA D 1 166 ? -19.683 3.067 126.982 1.00 11.00 166 ALA D C 1
ATOM 7322 O O . ALA D 1 166 ? -19.290 4.234 126.953 1.00 10.56 166 ALA D O 1
ATOM 7324 N N . TRP D 1 167 ? -20.224 2.513 128.062 1.00 16.39 167 TRP D N 1
ATOM 7325 C CA . TRP D 1 167 ? -20.353 3.250 129.313 1.00 14.78 167 TRP D CA 1
ATOM 7326 C C . TRP D 1 167 ? -18.986 3.709 129.800 1.00 10.74 167 TRP D C 1
ATOM 7327 O O . TRP D 1 167 ? -18.810 4.870 130.160 1.00 12.74 167 TRP D O 1
ATOM 7338 N N . MET D 1 168 ? -18.012 2.804 129.788 1.00 12.23 168 MET D N 1
ATOM 7339 C CA . MET D 1 168 ? -16.685 3.131 130.294 1.00 18.48 168 MET D CA 1
ATOM 7340 C C . MET D 1 168 ? -15.943 4.122 129.387 1.00 19.96 168 MET D C 1
ATOM 7341 O O . MET D 1 168 ? -15.128 4.913 129.862 1.00 12.12 168 MET D O 1
ATOM 7346 N N . ARG D 1 169 ? -16.244 4.102 128.093 1.00 15.65 169 ARG D N 1
ATOM 7347 C CA . ARG D 1 169 ? -15.659 5.073 127.172 1.00 12.69 169 ARG D CA 1
ATOM 7348 C C . ARG D 1 169 ? -16.275 6.457 127.394 1.00 11.71 169 ARG D C 1
ATOM 7349 O O . ARG D 1 169 ? -15.595 7.473 127.302 1.00 15.73 169 ARG D O 1
ATOM 7357 N N . LEU D 1 170 ? -17.568 6.478 127.694 1.00 12.20 170 LEU D N 1
ATOM 7358 C CA . LEU D 1 170 ? -18.281 7.715 127.963 1.00 16.82 170 LEU D CA 1
ATOM 7359 C C . LEU D 1 170 ? -17.754 8.382 129.233 1.00 16.86 170 LEU D C 1
ATOM 7360 O O . LEU D 1 170 ? -17.577 9.598 129.275 1.00 12.07 170 LEU D O 1
ATOM 7365 N N . LEU D 1 171 ? -17.498 7.576 130.261 1.00 12.99 171 LEU D N 1
ATOM 7366 C CA . LEU D 1 171 ? -16.963 8.083 131.521 1.00 18.03 171 LEU D CA 1
ATOM 7367 C C . LEU D 1 171 ? -15.596 8.732 131.341 1.00 16.65 171 LEU D C 1
ATOM 7368 O O . LEU D 1 171 ? -15.284 9.725 131.997 1.00 15.83 171 LEU D O 1
ATOM 7373 N N . SER D 1 172 ? -14.787 8.175 130.448 1.00 13.37 172 SER D N 1
ATOM 7374 C CA . SER D 1 172 ? -13.451 8.711 130.196 1.00 16.33 172 SER D CA 1
ATOM 7375 C C . SER D 1 172 ? -13.468 10.063 129.473 1.00 23.24 172 SER D C 1
ATOM 7376 O O . SER D 1 172 ? -12.499 10.816 129.541 1.00 24.99 172 SER D O 1
ATOM 7379 N N . LYS D 1 173 ? -14.562 10.366 128.779 1.00 17.70 173 LYS D N 1
ATOM 7380 C CA . LYS D 1 173 ? -14.634 11.572 127.956 1.00 20.42 173 LYS D CA 1
ATOM 7381 C C . LYS D 1 173 ? -15.485 12.673 128.579 1.00 23.01 173 LYS D C 1
ATOM 7382 O O . LYS D 1 173 ? -15.454 13.823 128.136 1.00 21.82 173 LYS D O 1
ATOM 7388 N N . ILE D 1 174 ? -16.235 12.321 129.616 1.00 15.11 174 ILE D N 1
ATOM 7389 C CA . ILE D 1 174 ? -17.143 13.263 130.247 1.00 17.07 174 ILE D CA 1
ATOM 7390 C C . ILE D 1 174 ? -16.687 13.625 131.657 1.00 26.26 174 ILE D C 1
ATOM 7391 O O . ILE D 1 174 ? -16.324 12.755 132.449 1.00 19.83 174 ILE D O 1
ATOM 7396 N N . ASP D 1 175 ? -16.692 14.922 131.952 1.00 21.91 175 ASP D N 1
ATOM 7397 C CA . ASP D 1 175 ? -16.346 15.415 133.279 1.00 19.08 175 ASP D CA 1
ATOM 7398 C C . ASP D 1 175 ? -17.542 15.265 134.215 1.00 17.43 175 ASP D C 1
ATOM 7399 O O . ASP D 1 175 ? -18.541 15.972 134.082 1.00 18.51 175 ASP D O 1
ATOM 7404 N N . THR D 1 176 ? -17.432 14.344 135.167 1.00 17.28 176 THR D N 1
ATOM 7405 C CA . THR D 1 176 ? -18.539 14.047 136.066 1.00 13.85 176 THR D CA 1
ATOM 7406 C C . THR D 1 176 ? -18.339 14.617 137.471 1.00 26.24 176 THR D C 1
ATOM 7407 O O . THR D 1 176 ? -18.965 14.153 138.424 1.00 18.65 176 THR D O 1
ATOM 7411 N N . SER D 1 177 ? -17.479 15.621 137.604 1.00 20.54 177 SER D N 1
ATOM 7412 C CA . SER D 1 177 ? -17.196 16.198 138.919 1.00 22.65 177 SER D CA 1
ATOM 7413 C C . SER D 1 177 ? -18.462 16.753 139.578 1.00 19.27 177 SER D C 1
ATOM 7414 O O . SER D 1 177 ? -18.546 16.841 140.804 1.00 20.97 177 SER D O 1
ATOM 7417 N N . ASP D 1 178 ? -19.455 17.083 138.758 1.00 13.81 178 ASP D N 1
ATOM 7418 C CA . ASP D 1 178 ? -20.723 17.631 139.230 1.00 25.40 178 ASP D CA 1
ATOM 7419 C C . ASP D 1 178 ? -21.819 16.587 139.529 1.00 21.81 178 ASP D C 1
ATOM 7420 O O . ASP D 1 178 ? -22.958 16.952 139.820 1.00 22.44 178 ASP D O 1
ATOM 7425 N N . ALA D 1 179 ? -21.489 15.300 139.459 1.00 19.62 179 ALA D N 1
ATOM 7426 C CA . ALA D 1 179 ? -22.476 14.249 139.725 1.00 16.52 179 ALA D CA 1
ATOM 7427 C C . ALA D 1 179 ? -22.975 14.276 141.177 1.00 17.21 179 ALA D C 1
ATOM 7428 O O . ALA D 1 179 ? -22.277 14.757 142.069 1.00 15.05 179 ALA D O 1
ATOM 7430 N N . GLN D 1 180 ? -24.178 13.744 141.400 1.00 18.70 180 GLN D N 1
ATOM 7431 C CA . GLN D 1 180 ? -24.871 13.859 142.687 1.00 16.08 180 GLN D CA 1
ATOM 7432 C C . GLN D 1 180 ? -25.031 12.535 143.452 1.00 20.09 180 GLN D C 1
ATOM 7433 O O . GLN D 1 180 ? -25.796 12.457 144.421 1.00 12.76 180 GLN D O 1
ATOM 7439 N N . GLY D 1 181 ? -24.321 11.500 143.018 1.00 13.74 181 GLY D N 1
ATOM 7440 C CA . GLY D 1 181 ? -24.398 10.203 143.673 1.00 9.17 181 GLY D CA 1
ATOM 7441 C C . GLY D 1 181 ? -23.719 10.219 145.027 1.00 11.05 181 GLY D C 1
ATOM 7442 O O . GLY D 1 181 ? -22.994 11.153 145.354 1.00 13.44 181 GLY D O 1
ATOM 7443 N N . PHE D 1 182 ? -23.945 9.178 145.819 1.00 10.14 182 PHE D N 1
ATOM 7444 C CA . PHE D 1 182 ? -23.368 9.122 147.153 1.00 9.15 182 PHE D CA 1
ATOM 7445 C C . PHE D 1 182 ? -23.430 7.711 147.701 1.00 8.00 182 PHE D C 1
ATOM 7446 O O . PHE D 1 182 ? -24.171 6.862 147.192 1.00 7.94 182 PHE D O 1
ATOM 7454 N N . LEU D 1 183 ? -22.630 7.482 148.735 1.00 7.55 183 LEU D N 1
ATOM 7455 C CA . LEU D 1 183 ? -22.445 6.169 149.334 1.00 11.11 183 LEU D CA 1
ATOM 7456 C C . LEU D 1 183 ? -22.900 6.201 150.777 1.00 14.22 183 LEU D C 1
ATOM 7457 O O . LEU D 1 183 ? -22.464 7.057 151.553 1.00 8.85 183 LEU D O 1
ATOM 7462 N N . THR D 1 184 ? -23.798 5.288 151.130 1.00 9.36 184 THR D N 1
ATOM 7463 C CA . THR D 1 184 ? -24.238 5.170 152.511 1.00 10.80 184 THR D CA 1
ATOM 7464 C C . THR D 1 184 ? -24.030 3.753 153.030 1.00 12.43 184 THR D C 1
ATOM 7465 O O . THR D 1 184 ? -23.763 2.816 152.269 1.00 10.35 184 THR D O 1
ATOM 7469 N N . CYS D 1 185 ? -24.159 3.611 154.340 1.00 11.94 185 CYS D N 1
ATOM 7470 C CA . CYS D 1 185 ? -23.873 2.357 155.009 1.00 12.19 185 CYS D CA 1
ATOM 7471 C C . CYS D 1 185 ? -24.815 2.181 156.195 1.00 17.03 185 CYS D C 1
ATOM 7472 O O . CYS D 1 185 ? -25.279 3.156 156.787 1.00 17.49 185 CYS D O 1
ATOM 7475 N N . HIS D 1 186 ? -25.097 0.934 156.541 1.00 12.70 186 HIS D N 1
ATOM 7476 C CA . HIS D 1 186 ? -25.909 0.640 157.713 1.00 10.56 186 HIS D CA 1
ATOM 7477 C C . HIS D 1 186 ? -25.385 -0.653 158.319 1.00 14.25 186 HIS D C 1
ATOM 7478 O O . HIS D 1 186 ? -25.023 -1.568 157.587 1.00 14.76 186 HIS D O 1
ATOM 7485 N N . VAL D 1 187 ? -25.299 -0.718 159.643 1.00 10.91 187 VAL D N 1
ATOM 7486 C CA . VAL D 1 187 ? -24.934 -1.971 160.295 1.00 11.73 187 VAL D CA 1
ATOM 7487 C C . VAL D 1 187 ? -26.035 -2.444 161.232 1.00 12.54 187 VAL D C 1
ATOM 7488 O O . VAL D 1 187 ? -26.440 -1.729 162.149 1.00 7.65 187 VAL D O 1
ATOM 7492 N N . LEU D 1 188 ? -26.514 -3.657 160.996 1.00 6.86 188 LEU D N 1
ATOM 7493 C CA . LEU D 1 188 ? -27.504 -4.266 161.868 1.00 13.11 188 LEU D CA 1
ATOM 7494 C C . LEU D 1 188 ? -26.924 -5.498 162.562 1.00 9.55 188 LEU D C 1
ATOM 7495 O O . LEU D 1 188 ? -26.339 -6.376 161.920 1.00 8.12 188 LEU D O 1
ATOM 7500 N N . ASP D 1 189 ? -27.085 -5.531 163.879 1.00 8.10 189 ASP D N 1
ATOM 7501 C CA . ASP D 1 189 ? -26.643 -6.636 164.731 1.00 10.14 189 ASP D CA 1
ATOM 7502 C C . ASP D 1 189 ? -27.735 -7.702 164.740 1.00 12.65 189 ASP D C 1
ATOM 7503 O O . ASP D 1 189 ? -28.737 -7.547 165.442 1.00 10.09 189 ASP D O 1
ATOM 7508 N N . THR D 1 190 ? -27.542 -8.778 163.971 1.00 9.87 190 THR D N 1
ATOM 7509 C CA . THR D 1 190 ? -28.562 -9.816 163.836 1.00 8.96 190 THR D CA 1
ATOM 7510 C C . THR D 1 190 ? -28.502 -10.822 164.982 1.00 15.00 190 THR D C 1
ATOM 7511 O O . THR D 1 190 ? -29.379 -11.677 165.112 1.00 15.34 190 THR D O 1
ATOM 7515 N N . GLY D 1 191 ? -27.463 -10.723 165.805 1.00 10.27 191 GLY D N 1
ATOM 7516 C CA . GLY D 1 191 ? -27.374 -11.521 167.015 1.00 13.52 191 GLY D CA 1
ATOM 7517 C C . GLY D 1 191 ? -28.234 -10.964 168.139 1.00 19.19 191 GLY D C 1
ATOM 7518 O O . GLY D 1 191 ? -28.804 -11.716 168.927 1.00 17.07 191 GLY D O 1
ATOM 7519 N N . ASN D 1 192 ? -28.340 -9.642 168.209 1.00 21.03 192 ASN D N 1
ATOM 7520 C CA . ASN D 1 192 ? -29.078 -8.995 169.291 1.00 16.73 192 ASN D CA 1
ATOM 7521 C C . ASN D 1 192 ? -30.348 -8.294 168.811 1.00 19.60 192 ASN D C 1
ATOM 7522 O O . ASN D 1 192 ? -31.196 -7.918 169.618 1.00 27.66 192 ASN D O 1
ATOM 7527 N N . GLY D 1 193 ? -30.471 -8.129 167.498 1.00 14.52 193 GLY D N 1
ATOM 7528 C CA . GLY D 1 193 ? -31.674 -7.590 166.883 1.00 11.57 193 GLY D CA 1
ATOM 7529 C C . GLY D 1 193 ? -31.784 -6.077 166.927 1.00 28.80 193 GLY D C 1
ATOM 7530 O O . GLY D 1 193 ? -32.872 -5.528 167.086 1.00 21.43 193 GLY D O 1
ATOM 7531 N N . CYS D 1 194 ? -30.656 -5.399 166.770 1.00 10.73 194 CYS D N 1
ATOM 7532 C CA . CYS D 1 194 ? -30.609 -3.948 166.920 1.00 10.37 194 CYS D CA 1
ATOM 7533 C C . CYS D 1 194 ? -29.585 -3.341 165.980 1.00 16.68 194 CYS D C 1
ATOM 7534 O O . CYS D 1 194 ? -28.639 -4.014 165.583 1.00 13.49 194 CYS D O 1
ATOM 7537 N N . PRO D 1 195 ? -29.768 -2.060 165.617 1.00 13.33 195 PRO D N 1
ATOM 7538 C CA . PRO D 1 195 ? -28.686 -1.361 164.919 1.00 11.52 195 PRO D CA 1
ATOM 7539 C C . PRO D 1 195 ? -27.411 -1.412 165.749 1.00 8.47 195 PRO D C 1
ATOM 7540 O O . PRO D 1 195 ? -27.489 -1.343 166.972 1.00 12.55 195 PRO D O 1
ATOM 7544 N N . ALA D 1 196 ? -26.262 -1.553 165.099 1.00 7.99 196 ALA D N 1
ATOM 7545 C CA . ALA D 1 196 ? -24.988 -1.596 165.807 1.00 12.91 196 ALA D CA 1
ATOM 7546 C C . ALA D 1 196 ? -24.452 -0.182 166.038 1.00 18.32 196 ALA D C 1
ATOM 7547 O O . ALA D 1 196 ? -23.987 0.479 165.112 1.00 14.49 196 ALA D O 1
ATOM 7549 N N . GLU D 1 197 ? -24.510 0.270 167.285 1.00 13.15 197 GLU D N 1
ATOM 7550 C CA . GLU D 1 197 ? -24.144 1.640 167.622 1.00 17.31 197 GLU D CA 1
ATOM 7551 C C . GLU D 1 197 ? -22.685 1.751 168.076 1.00 15.98 197 GLU D C 1
ATOM 7552 O O . GLU D 1 197 ? -22.165 0.854 168.743 1.00 15.38 197 GLU D O 1
ATOM 7558 N N . LYS D 1 198 ? -22.041 2.852 167.689 1.00 14.12 198 LYS D N 1
ATOM 7559 C CA . LYS D 1 198 ? -20.651 3.164 168.040 1.00 11.98 198 LYS D CA 1
ATOM 7560 C C . LYS D 1 198 ? -19.631 2.161 167.489 1.00 15.27 198 LYS D C 1
ATOM 7561 O O . LYS D 1 198 ? -18.572 1.954 168.079 1.00 19.52 198 LYS D O 1
ATOM 7567 N N . MET D 1 199 ? -19.934 1.552 166.347 1.00 13.84 199 MET D N 1
ATOM 7568 C CA . MET D 1 199 ? -18.958 0.688 165.685 1.00 11.31 199 MET D CA 1
ATOM 7569 C C . MET D 1 199 ? -18.060 1.533 164.782 1.00 6.02 199 MET D C 1
ATOM 7570 O O . MET D 1 199 ? -18.552 2.354 164.011 1.00 10.00 199 MET D O 1
ATOM 7575 N N . ARG D 1 200 ? -16.747 1.352 164.894 1.00 6.75 200 ARG D N 1
ATOM 7576 C CA . ARG D 1 200 ? -15.826 2.032 163.989 1.00 7.25 200 ARG D CA 1
ATOM 7577 C C . ARG D 1 200 ? -15.834 1.391 162.602 1.00 13.18 200 ARG D C 1
ATOM 7578 O O . ARG D 1 200 ? -15.889 0.161 162.456 1.00 8.99 200 ARG D O 1
ATOM 7586 N N . ILE D 1 201 ? -15.770 2.247 161.588 1.00 9.60 201 ILE D N 1
ATOM 7587 C CA . ILE D 1 201 ? -15.799 1.837 160.193 1.00 8.74 201 ILE D CA 1
ATOM 7588 C C . ILE D 1 201 ? -14.806 2.692 159.411 1.00 8.35 201 ILE D C 1
ATOM 7589 O O . ILE D 1 201 ? -14.850 3.917 159.489 1.00 10.60 201 ILE D O 1
ATOM 7594 N N . HIS D 1 202 ? -13.893 2.046 158.694 1.00 7.39 202 HIS D N 1
ATOM 7595 C CA . HIS D 1 202 ? -12.958 2.755 157.832 1.00 9.53 202 HIS D CA 1
ATOM 7596 C C . HIS D 1 202 ? -13.311 2.491 156.379 1.00 13.12 202 HIS D C 1
ATOM 7597 O O . HIS D 1 202 ? -13.872 1.440 156.045 1.00 9.21 202 HIS D O 1
ATOM 7604 N N . LEU D 1 203 ? -12.955 3.434 155.516 1.00 7.28 203 LEU D N 1
ATOM 7605 C CA . LEU D 1 203 ? -13.150 3.264 154.084 1.00 12.16 203 LEU D CA 1
ATOM 7606 C C . LEU D 1 203 ? -11.892 3.652 153.317 1.00 10.22 203 LEU D C 1
ATOM 7607 O O . LEU D 1 203 ? -11.359 4.754 153.484 1.00 9.07 203 LEU D O 1
ATOM 7612 N N . HIS D 1 204 ? -11.410 2.727 152.494 1.00 9.48 204 HIS D N 1
ATOM 7613 C CA . HIS D 1 204 ? -10.292 3.000 151.600 1.00 14.10 204 HIS D CA 1
ATOM 7614 C C . HIS D 1 204 ? -10.726 2.912 150.145 1.00 16.58 204 HIS D C 1
ATOM 7615 O O . HIS D 1 204 ? -11.620 2.138 149.811 1.00 10.02 204 HIS D O 1
ATOM 7622 N N . ARG D 1 205 ? -10.096 3.720 149.293 1.00 12.29 205 ARG D N 1
ATOM 7623 C CA . ARG D 1 205 ? -10.191 3.552 147.846 1.00 10.51 205 ARG D CA 1
ATOM 7624 C C . ARG D 1 205 ? -9.006 2.714 147.370 1.00 13.37 205 ARG D C 1
ATOM 7625 O O . ARG D 1 205 ? -7.852 3.044 147.662 1.00 14.73 205 ARG D O 1
ATOM 7633 N N . LEU D 1 206 ? -9.283 1.629 146.648 1.00 11.35 206 LEU D N 1
ATOM 7634 C CA . LEU D 1 206 ? -8.218 0.730 146.201 1.00 13.74 206 LEU D CA 1
ATOM 7635 C C . LEU D 1 206 ? -7.720 1.042 144.787 1.00 22.46 206 LEU D C 1
ATOM 7636 O O . LEU D 1 206 ? -6.548 0.822 144.477 1.00 24.07 206 LEU D O 1
ATOM 7641 N N . SER D 1 207 ? -8.608 1.535 143.929 1.00 13.22 207 SER D N 1
ATOM 7642 C CA . SER D 1 207 ? -8.229 1.892 142.562 1.00 21.93 207 SER D CA 1
ATOM 7643 C C . SER D 1 207 ? -9.182 2.950 142.010 1.00 21.26 207 SER D C 1
ATOM 7644 O O . SER D 1 207 ? -10.301 3.077 142.498 1.00 21.19 207 SER D O 1
ATOM 7647 N N . PRO D 1 208 ? -8.750 3.724 140.996 1.00 29.23 208 PRO D N 1
ATOM 7648 C CA . PRO D 1 208 ? -7.462 3.740 140.285 1.00 23.24 208 PRO D CA 1
ATOM 7649 C C . PRO D 1 208 ? -6.320 4.284 141.145 1.00 40.70 208 PRO D C 1
ATOM 7650 O O . PRO D 1 208 ? -6.591 4.979 142.122 1.00 27.73 208 PRO D O 1
ATOM 7654 N N . PRO D 1 209 ? -5.061 3.972 140.786 1.00 34.37 209 PRO D N 1
ATOM 7655 C CA . PRO D 1 209 ? -3.890 4.317 141.607 1.00 35.42 209 PRO D CA 1
ATOM 7656 C C . PRO D 1 209 ? -3.739 5.808 141.918 1.00 37.88 209 PRO D C 1
ATOM 7657 O O . PRO D 1 209 ? -3.062 6.158 142.883 1.00 40.41 209 PRO D O 1
ATOM 7661 N N . GLU D 1 210 ? -4.363 6.667 141.118 1.00 32.60 210 GLU D N 1
ATOM 7662 C CA . GLU D 1 210 ? -4.204 8.113 141.265 1.00 41.54 210 GLU D CA 1
ATOM 7663 C C . GLU D 1 210 ? -4.746 8.659 142.593 1.00 48.48 210 GLU D C 1
ATOM 7664 O O . GLU D 1 210 ? -4.120 9.526 143.210 1.00 35.93 210 GLU D O 1
ATOM 7670 N N . MET D 1 211 ? -5.890 8.146 143.040 1.00 39.87 211 MET D N 1
ATOM 7671 C CA . MET D 1 211 ? -6.502 8.631 144.272 1.00 29.60 211 MET D CA 1
ATOM 7672 C C . MET D 1 211 ? -6.738 7.516 145.291 1.00 27.85 211 MET D C 1
ATOM 7673 O O . MET D 1 211 ? -7.616 7.626 146.148 1.00 26.65 211 MET D O 1
ATOM 7678 N N . ALA D 1 212 ? -5.934 6.462 145.217 1.00 22.53 212 ALA D N 1
ATOM 7679 C CA . ALA D 1 212 ? -6.047 5.359 146.163 1.00 20.00 212 ALA D CA 1
ATOM 7680 C C . ALA D 1 212 ? -5.615 5.806 147.556 1.00 24.99 212 ALA D C 1
ATOM 7681 O O . ALA D 1 212 ? -4.823 6.735 147.699 1.00 27.30 212 ALA D O 1
ATOM 7683 N N . GLY D 1 213 ? -6.144 5.149 148.581 1.00 21.73 213 GLY D N 1
ATOM 7684 C CA . GLY D 1 213 ? -5.779 5.471 149.947 1.00 29.75 213 GLY D CA 1
ATOM 7685 C C . GLY D 1 213 ? -6.983 5.680 150.841 1.00 22.68 213 GLY D C 1
ATOM 7686 O O . GLY D 1 213 ? -8.126 5.460 150.430 1.00 13.32 213 GLY D O 1
ATOM 7687 N N . LEU D 1 214 ? -6.723 6.112 152.069 1.00 21.01 214 LEU D N 1
ATOM 7688 C CA . LEU D 1 214 ? -7.781 6.342 153.044 1.00 18.02 214 LEU D CA 1
ATOM 7689 C C . LEU D 1 214 ? -8.763 7.405 152.571 1.00 23.65 214 LEU D C 1
ATOM 7690 O O . LEU D 1 214 ? -8.367 8.494 152.157 1.00 23.85 214 LEU D O 1
ATOM 7695 N N . VAL D 1 215 ? -10.048 7.065 152.627 1.00 15.97 215 VAL D N 1
ATOM 7696 C CA . VAL D 1 215 ? -11.126 7.988 152.305 1.00 16.02 215 VAL D CA 1
ATOM 7697 C C . VAL D 1 215 ? -11.691 8.606 153.587 1.00 15.66 215 VAL D C 1
ATOM 7698 O O . VAL D 1 215 ? -11.995 9.802 153.640 1.00 17.66 215 VAL D O 1
ATOM 7702 N N . GLY D 1 216 ? -11.815 7.792 154.631 1.00 14.76 216 GLY D N 1
ATOM 7703 C CA . GLY D 1 216 ? -12.284 8.292 155.912 1.00 13.00 216 GLY D CA 1
ATOM 7704 C C . GLY D 1 216 ? -12.384 7.244 157.010 1.00 10.38 216 GLY D C 1
ATOM 7705 O O . GLY D 1 216 ? -12.397 6.040 156.750 1.00 13.59 216 GLY D O 1
ATOM 7706 N N . GLU D 1 217 ? -12.424 7.719 158.249 1.00 14.70 217 GLU D N 1
ATOM 7707 C CA . GLU D 1 217 ? -12.692 6.872 159.403 1.00 11.80 217 GLU D CA 1
ATOM 7708 C C . GLU D 1 217 ? -14.008 7.335 160.011 1.00 20.41 217 GLU D C 1
ATOM 7709 O O . GLU D 1 217 ? -14.177 8.518 160.307 1.00 17.94 217 GLU D O 1
ATOM 7715 N N . PHE D 1 218 ? -14.942 6.411 160.189 1.00 11.88 218 PHE D N 1
ATOM 7716 C CA . PHE D 1 218 ? -16.284 6.768 160.625 1.00 10.64 218 PHE D CA 1
ATOM 7717 C C . PHE D 1 218 ? -16.705 5.978 161.864 1.00 14.08 218 PHE D C 1
ATOM 7718 O O . PHE D 1 218 ? -16.026 5.040 162.286 1.00 12.28 218 PHE D O 1
ATOM 7726 N N . VAL D 1 219 ? -17.838 6.360 162.440 1.00 11.93 219 VAL D N 1
ATOM 7727 C CA . VAL D 1 219 ? -18.423 5.600 163.539 1.00 10.02 219 VAL D CA 1
ATOM 7728 C C . VAL D 1 219 ? -19.937 5.617 163.346 1.00 15.07 219 VAL D C 1
ATOM 7729 O O . VAL D 1 219 ? -20.485 6.583 162.807 1.00 13.67 219 VAL D O 1
ATOM 7733 N N . THR D 1 220 ? -20.612 4.544 163.749 1.00 12.19 220 THR D N 1
ATOM 7734 C CA . THR D 1 220 ? -22.059 4.484 163.594 1.00 10.25 220 THR D CA 1
ATOM 7735 C C . THR D 1 220 ? -22.771 5.197 164.735 1.00 14.54 220 THR D C 1
ATOM 7736 O O . THR D 1 220 ? -22.273 5.248 165.868 1.00 12.32 220 THR D O 1
ATOM 7740 N N . ASN D 1 221 ? -23.940 5.750 164.416 1.00 12.81 221 ASN D N 1
ATOM 7741 C CA . ASN D 1 221 ? -24.798 6.380 165.414 1.00 20.54 221 ASN D CA 1
ATOM 7742 C C . ASN D 1 221 ? -25.778 5.361 165.995 1.00 24.08 221 ASN D C 1
ATOM 7743 O O . ASN D 1 221 ? -25.612 4.154 165.796 1.00 12.23 221 ASN D O 1
ATOM 7748 N N . ASP D 1 222 ? -26.796 5.836 166.706 1.00 18.58 222 ASP D N 1
ATOM 7749 C CA . ASP D 1 222 ? -27.725 4.925 167.374 1.00 33.04 222 ASP D CA 1
ATOM 7750 C C . ASP D 1 222 ? -28.684 4.256 166.387 1.00 20.24 222 ASP D C 1
ATOM 7751 O O . ASP D 1 222 ? -29.385 3.308 166.739 1.00 22.14 222 ASP D O 1
ATOM 7756 N N . ASP D 1 223 ? -28.713 4.761 165.157 1.00 14.16 223 ASP D N 1
ATOM 7757 C CA . ASP D 1 223 ? -29.521 4.163 164.099 1.00 23.03 223 ASP D CA 1
ATOM 7758 C C . ASP D 1 223 ? -28.713 3.172 163.268 1.00 16.11 223 ASP D C 1
ATOM 7759 O O . ASP D 1 223 ? -29.238 2.556 162.342 1.00 16.22 223 ASP D O 1
ATOM 7764 N N . GLY D 1 224 ? -27.437 3.022 163.607 1.00 13.21 224 GLY D N 1
ATOM 7765 C CA . GLY D 1 224 ? -26.555 2.127 162.884 1.00 13.18 224 GLY D CA 1
ATOM 7766 C C . GLY D 1 224 ? -26.042 2.720 161.586 1.00 12.53 224 GLY D C 1
ATOM 7767 O O . GLY D 1 224 ? -25.461 2.014 160.764 1.00 10.04 224 GLY D O 1
ATOM 7768 N N . ARG D 1 225 ? -26.249 4.023 161.411 1.00 11.75 225 ARG D N 1
ATOM 7769 C CA . ARG D 1 225 ? -25.801 4.744 160.221 1.00 14.96 225 ARG D CA 1
ATOM 7770 C C . ARG D 1 225 ? -24.538 5.526 160.541 1.00 15.22 225 ARG D C 1
ATOM 7771 O O . ARG D 1 225 ? -24.231 5.745 161.706 1.00 9.51 225 ARG D O 1
ATOM 7779 N N . LEU D 1 226 ? -23.812 5.963 159.517 1.00 13.65 226 LEU D N 1
ATOM 7780 C CA . LEU D 1 226 ? -22.590 6.724 159.758 1.00 11.61 226 LEU D CA 1
ATOM 7781 C C . LEU D 1 226 ? -22.889 8.085 160.377 1.00 16.57 226 LEU D C 1
ATOM 7782 O O . LEU D 1 226 ? -23.704 8.846 159.857 1.00 13.61 226 LEU D O 1
ATOM 7787 N N . GLU D 1 227 ? -22.240 8.382 161.498 1.00 10.76 227 GLU D N 1
ATOM 7788 C CA . GLU D 1 227 ? -22.257 9.734 162.036 1.00 13.69 227 GLU D CA 1
ATOM 7789 C C . GLU D 1 227 ? -21.656 10.690 161.006 1.00 18.16 227 GLU D C 1
ATOM 7790 O O . GLU D 1 227 ? -20.559 10.458 160.497 1.00 26.29 227 GLU D O 1
ATOM 7796 N N . GLY D 1 228 ? -22.381 11.755 160.684 1.00 25.23 228 GLY D N 1
ATOM 7797 C CA . GLY D 1 228 ? -21.885 12.739 159.738 1.00 32.73 228 GLY D CA 1
ATOM 7798 C C . GLY D 1 228 ? -22.447 12.590 158.336 1.00 31.08 228 GLY D C 1
ATOM 7799 O O . GLY D 1 228 ? -22.125 13.376 157.446 1.00 39.14 228 GLY D O 1
ATOM 7800 N N . GLY D 1 229 ? -23.284 11.579 158.128 1.00 25.03 229 GLY D N 1
ATOM 7801 C CA . GLY D 1 229 ? -23.925 11.392 156.837 1.00 25.49 229 GLY D CA 1
ATOM 7802 C C . GLY D 1 229 ? -23.157 10.470 155.908 1.00 20.15 229 GLY D C 1
ATOM 7803 O O . GLY D 1 229 ? -22.334 9.677 156.362 1.00 23.00 229 GLY D O 1
ATOM 7804 N N . PRO D 1 230 ? -23.429 10.563 154.595 1.00 20.31 230 PRO D N 1
ATOM 7805 C CA . PRO D 1 230 ? -22.772 9.692 153.614 1.00 11.82 230 PRO D CA 1
ATOM 7806 C C . PRO D 1 230 ? -21.243 9.750 153.682 1.00 13.84 230 PRO D C 1
ATOM 7807 O O . PRO D 1 230 ? -20.660 10.811 153.905 1.00 16.85 230 PRO D O 1
ATOM 7811 N N . ALA D 1 231 ? -20.609 8.598 153.500 1.00 14.18 231 ALA D N 1
ATOM 7812 C CA . ALA D 1 231 ? -19.154 8.490 153.523 1.00 18.00 231 ALA D CA 1
ATOM 7813 C C . ALA D 1 231 ? -18.533 9.219 152.340 1.00 15.12 231 ALA D C 1
ATOM 7814 O O . ALA D 1 231 ? -17.468 9.826 152.454 1.00 26.65 231 ALA D O 1
ATOM 7816 N N . LEU D 1 232 ? -19.205 9.127 151.198 1.00 15.69 232 LEU D N 1
ATOM 7817 C CA . LEU D 1 232 ? -18.775 9.775 149.968 1.00 10.17 232 LEU D CA 1
ATOM 7818 C C . LEU D 1 232 ? -19.984 10.431 149.337 1.00 11.91 232 LEU D C 1
ATOM 7819 O O . LEU D 1 232 ? -21.079 9.875 149.377 1.00 10.59 232 LEU D O 1
ATOM 7824 N N . LYS D 1 233 ? -19.799 11.616 148.772 1.00 10.92 233 LYS D N 1
ATOM 7825 C CA . LYS D 1 233 ? -20.913 12.326 148.164 1.00 17.08 233 LYS D CA 1
ATOM 7826 C C . LYS D 1 233 ? -20.426 13.272 147.074 1.00 18.19 233 LYS D C 1
ATOM 7827 O O . LYS D 1 233 ? -19.507 14.055 147.297 1.00 10.55 233 LYS D O 1
ATOM 7833 N N . GLY D 1 234 ? -21.039 13.187 145.896 1.00 22.12 234 GLY D N 1
ATOM 7834 C CA . GLY D 1 234 ? -20.709 14.078 144.796 1.00 15.97 234 GLY D CA 1
ATOM 7835 C C . GLY D 1 234 ? -19.548 13.600 143.941 1.00 14.47 234 GLY D C 1
ATOM 7836 O O . GLY D 1 234 ? -18.702 12.830 144.397 1.00 18.43 234 GLY D O 1
ATOM 7837 N N . GLY D 1 235 ? -19.492 14.097 142.708 1.00 18.10 235 GLY D N 1
ATOM 7838 C CA . GLY D 1 235 ? -18.574 13.592 141.699 1.00 19.23 235 GLY D CA 1
ATOM 7839 C C . GLY D 1 235 ? -17.095 13.832 141.945 1.00 20.62 235 GLY D C 1
ATOM 7840 O O . GLY D 1 235 ? -16.245 13.276 141.248 1.00 19.16 235 GLY D O 1
ATOM 7841 N N . LYS D 1 236 ? -16.771 14.664 142.923 1.00 15.92 236 LYS D N 1
ATOM 7842 C CA . LYS D 1 236 ? -15.372 14.918 143.232 1.00 20.99 236 LYS D CA 1
ATOM 7843 C C . LYS D 1 236 ? -14.812 13.900 144.226 1.00 23.04 236 LYS D C 1
ATOM 7844 O O . LYS D 1 236 ? -13.600 13.720 144.303 1.00 31.11 236 LYS D O 1
ATOM 7850 N N . GLU D 1 237 ? -15.677 13.225 144.979 1.00 18.80 237 GLU D N 1
ATOM 7851 C CA . GLU D 1 237 ? -15.183 12.172 145.869 1.00 18.52 237 GLU D CA 1
ATOM 7852 C C . GLU D 1 237 ? -15.918 10.838 145.701 1.00 25.63 237 GLU D C 1
ATOM 7853 O O . GLU D 1 237 ? -15.336 9.782 145.945 1.00 28.58 237 GLU D O 1
ATOM 7859 N N . PHE D 1 238 ? -17.177 10.871 145.269 1.00 17.19 238 PHE D N 1
ATOM 7860 C CA . PHE D 1 238 ? -17.894 9.633 144.956 1.00 16.66 238 PHE D 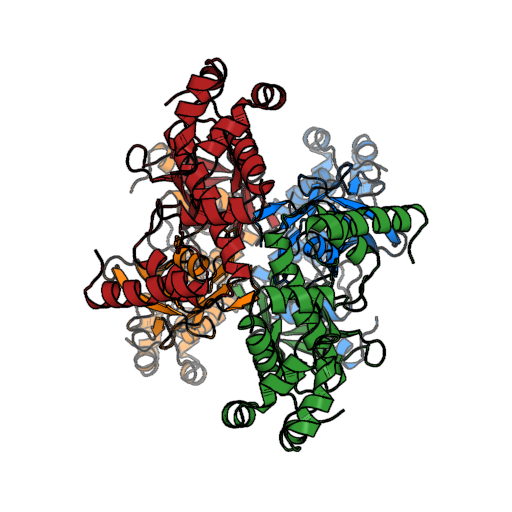CA 1
ATOM 7861 C C . PHE D 1 238 ? -17.588 9.224 143.514 1.00 24.30 238 PHE D C 1
ATOM 7862 O O . PHE D 1 238 ? -18.386 9.445 142.600 1.00 18.01 238 PHE D O 1
ATOM 7870 N N . THR D 1 239 ? -16.419 8.625 143.321 1.00 11.71 239 THR D N 1
ATOM 7871 C CA . THR D 1 239 ? -15.888 8.395 141.984 1.00 17.53 239 THR D CA 1
ATOM 7872 C C . THR D 1 239 ? -15.833 6.910 141.639 1.00 18.69 239 THR D C 1
ATOM 7873 O O . THR D 1 239 ? -15.754 6.065 142.530 1.00 13.49 239 THR D O 1
ATOM 7877 N N . VAL D 1 240 ? -15.867 6.603 140.346 1.00 15.34 240 VAL D N 1
ATOM 7878 C CA . VAL D 1 240 ? -15.802 5.220 139.877 1.00 9.31 240 VAL D CA 1
ATOM 7879 C C . VAL D 1 240 ? -14.476 4.561 140.253 1.00 11.53 240 VAL D C 1
ATOM 7880 O O . VAL D 1 240 ? -13.402 5.143 140.084 1.00 12.11 240 VAL D O 1
ATOM 7884 N N . GLY D 1 241 ? -14.556 3.343 140.779 1.00 13.35 241 GLY D N 1
ATOM 7885 C CA . GLY D 1 241 ? -13.371 2.631 141.210 1.00 11.49 241 GLY D CA 1
ATOM 7886 C C . GLY D 1 241 ? -13.686 1.529 142.203 1.00 7.50 241 GLY D C 1
ATOM 7887 O O . GLY D 1 241 ? -14.848 1.196 142.440 1.00 10.01 241 GLY D O 1
ATOM 7888 N N . GLN D 1 242 ? -12.638 0.967 142.789 1.00 12.25 242 GLN D N 1
ATOM 7889 C CA . GLN D 1 242 ? -12.783 -0.111 143.754 1.00 7.85 242 GLN D CA 1
ATOM 7890 C C . GLN D 1 242 ? -12.528 0.403 145.161 1.00 14.19 242 GLN D C 1
ATOM 7891 O O . GLN D 1 242 ? -11.582 1.159 145.389 1.00 13.96 242 GLN D O 1
ATOM 7897 N N . TYR D 1 243 ? -13.381 -0.007 146.096 1.00 8.54 243 TYR D N 1
ATOM 7898 C CA . TYR D 1 243 ? -13.298 0.448 147.480 1.00 7.23 243 TYR D CA 1
ATOM 7899 C C . TYR D 1 243 ? -13.291 -0.727 148.446 1.00 9.75 243 TYR D C 1
ATOM 7900 O O . TYR D 1 243 ? -13.543 -1.862 148.057 1.00 8.42 243 TYR D O 1
ATOM 7909 N N . GLU D 1 244 ? -13.013 -0.442 149.711 1.00 10.02 244 GLU D N 1
ATOM 7910 C CA . GLU D 1 244 ? -13.053 -1.468 150.737 1.00 7.03 244 GLU D CA 1
ATOM 7911 C C . GLU D 1 244 ? -13.425 -0.887 152.094 1.00 8.59 244 GLU D C 1
ATOM 7912 O O . GLU D 1 244 ? -12.706 -0.042 152.632 1.00 10.09 244 GLU D O 1
ATOM 7918 N N . TRP D 1 245 ? -14.567 -1.315 152.632 1.00 7.28 245 TRP D N 1
ATOM 7919 C CA . TRP D 1 245 ? -14.884 -1.035 154.025 1.00 7.98 245 TRP D CA 1
ATOM 7920 C C . TRP D 1 245 ? -14.031 -1.918 154.923 1.00 8.97 245 TRP D C 1
ATOM 7921 O O . TRP D 1 245 ? -13.725 -3.063 154.566 1.00 9.73 245 TRP D O 1
ATOM 7932 N N . THR D 1 246 ? -13.691 -1.403 156.103 1.00 6.32 246 THR D N 1
ATOM 7933 C CA . THR D 1 246 ? -13.266 -2.256 157.216 1.00 9.16 246 THR D CA 1
ATOM 7934 C C . THR D 1 246 ? -14.230 -2.024 158.370 1.00 10.33 246 THR D C 1
ATOM 7935 O O . THR D 1 246 ? -14.314 -0.913 158.892 1.00 7.63 246 THR D O 1
ATOM 7939 N N . PHE D 1 247 ? -14.979 -3.054 158.757 1.00 8.92 247 PHE D N 1
ATOM 7940 C CA . PHE D 1 247 ? -15.844 -2.928 159.926 1.00 5.66 247 PHE D CA 1
ATOM 7941 C C . PHE D 1 247 ? -15.150 -3.551 161.130 1.00 7.45 247 PHE D C 1
ATOM 7942 O O . PHE D 1 247 ? -14.713 -4.703 161.079 1.00 9.56 247 PHE D O 1
ATOM 7950 N N . PHE D 1 248 ? -15.051 -2.803 162.218 1.00 10.13 248 PHE D N 1
ATOM 7951 C CA . PHE D 1 248 ? -14.409 -3.329 163.414 1.00 15.16 248 PHE D CA 1
ATOM 7952 C C . PHE D 1 248 ? -15.447 -3.990 164.321 1.00 15.10 248 PHE D C 1
ATOM 7953 O O . PHE D 1 248 ? -15.822 -3.453 165.357 1.00 8.63 248 PHE D O 1
ATOM 7961 N N . CYS D 1 249 ? -15.903 -5.177 163.919 1.00 10.17 249 CYS D N 1
ATOM 7962 C CA . CYS D 1 249 ? -17.007 -5.847 164.608 1.00 13.80 249 CYS D CA 1
ATOM 7963 C C . CYS D 1 249 ? -16.581 -6.474 165.930 1.00 12.15 249 CYS D C 1
ATOM 7964 O O . CYS D 1 249 ? -17.363 -6.523 166.881 1.00 11.58 249 CYS D O 1
ATOM 7967 N N . GLY D 1 250 ? -15.341 -6.953 165.981 1.00 13.06 250 GLY D N 1
ATOM 7968 C CA . GLY D 1 250 ? -14.783 -7.518 167.196 1.00 20.97 250 GLY D CA 1
ATOM 7969 C C . GLY D 1 250 ? -14.855 -6.554 168.366 1.00 17.99 250 GLY D C 1
ATOM 7970 O O . GLY D 1 250 ? -15.239 -6.951 169.470 1.00 11.66 250 GLY D O 1
ATOM 7971 N N . GLU D 1 251 ? -14.492 -5.293 168.127 1.00 15.19 251 GLU D N 1
ATOM 7972 C CA . GLU D 1 251 ? -14.595 -4.249 169.150 1.00 14.84 251 GLU D CA 1
ATOM 7973 C C . GLU D 1 251 ? -16.030 -4.087 169.615 1.00 17.99 251 GLU D C 1
ATOM 7974 O O . GLU D 1 251 ? -16.307 -4.001 170.809 1.00 13.69 251 GLU D O 1
ATOM 7980 N N . TYR D 1 252 ? -16.940 -4.020 168.652 1.00 11.19 252 TYR D N 1
ATOM 7981 C CA . TYR D 1 252 ? -18.354 -3.842 168.950 1.00 9.09 252 TYR D CA 1
ATOM 7982 C C . TYR D 1 252 ? -18.930 -4.947 169.848 1.00 9.51 252 TYR D C 1
ATOM 7983 O O . TYR D 1 252 ? -19.599 -4.658 170.847 1.00 9.47 252 TYR D O 1
ATOM 7992 N N . PHE D 1 253 ? -18.690 -6.207 169.493 1.00 9.56 253 PHE D N 1
ATOM 7993 C CA . PHE D 1 253 ? -19.266 -7.310 170.257 1.00 9.06 253 PHE D CA 1
ATOM 7994 C C . PHE D 1 253 ? -18.680 -7.362 171.665 1.00 10.10 253 PHE D C 1
ATOM 7995 O O . PHE D 1 253 ? -19.371 -7.720 172.617 1.00 8.55 253 PHE D O 1
ATOM 8003 N N . ALA D 1 254 ? -17.410 -6.996 171.797 1.00 8.52 254 ALA D N 1
ATOM 8004 C CA . ALA D 1 254 ? -16.765 -6.979 173.108 1.00 13.67 254 ALA D CA 1
ATOM 8005 C C . ALA D 1 254 ? -17.393 -5.927 174.014 1.00 14.54 254 ALA D C 1
ATOM 8006 O O . ALA D 1 254 ? -17.461 -6.109 175.229 1.00 17.68 254 ALA D O 1
ATOM 8008 N N . SER D 1 255 ? -17.852 -4.828 173.415 1.00 9.60 255 SER D N 1
ATOM 8009 C CA . SER D 1 255 ? -18.444 -3.734 174.176 1.00 13.54 255 SER D CA 1
ATOM 8010 C C . SER D 1 255 ? -19.795 -4.147 174.763 1.00 22.41 255 SER D C 1
ATOM 8011 O O . SER D 1 255 ? -20.290 -3.530 175.708 1.00 16.54 255 SER D O 1
ATOM 8014 N N . LYS D 1 256 ? -20.384 -5.207 174.218 1.00 12.16 256 LYS D N 1
ATOM 8015 C CA . LYS D 1 256 ? -21.685 -5.669 174.700 1.00 8.48 256 LYS D CA 1
ATOM 8016 C C . LYS D 1 256 ? -21.568 -6.930 175.548 1.00 14.54 256 LYS D C 1
ATOM 8017 O O . LYS D 1 256 ? -22.559 -7.423 176.085 1.00 17.05 256 LY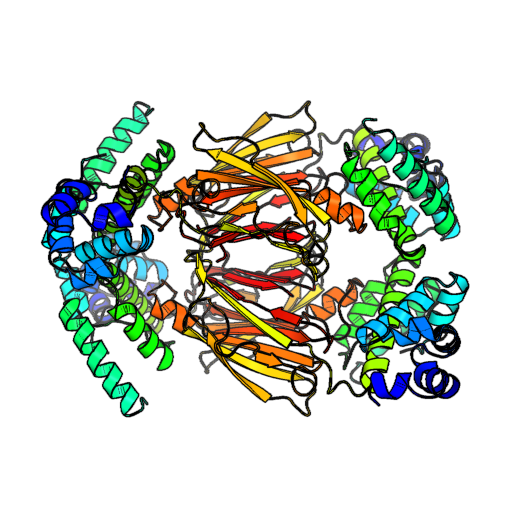S D O 1
ATOM 8023 N N . GLY D 1 257 ? -20.353 -7.448 175.669 1.00 10.93 257 GLY D N 1
ATOM 8024 C CA . GLY D 1 257 ? -20.130 -8.672 176.414 1.00 14.52 257 GLY D CA 1
ATOM 8025 C C . GLY D 1 257 ? -20.626 -9.911 175.685 1.00 16.74 257 GLY D C 1
ATOM 8026 O O . GLY D 1 257 ? -20.659 -11.001 176.259 1.00 15.46 257 GLY D O 1
ATOM 8027 N N . THR D 1 258 ? -21.013 -9.749 174.423 1.00 11.46 258 THR D N 1
ATOM 8028 C CA . THR D 1 258 ? -21.485 -10.871 173.601 1.00 13.99 258 THR D CA 1
ATOM 8029 C C . THR D 1 258 ? -20.460 -11.993 173.566 1.00 10.60 258 THR D C 1
ATOM 8030 O O . THR D 1 258 ? -19.267 -11.735 173.413 1.00 17.16 258 THR D O 1
ATOM 8034 N N . PHE D 1 259 ? -20.908 -13.237 173.717 1.00 9.97 259 PHE D N 1
ATOM 8035 C CA . PHE D 1 259 ? -19.959 -14.344 173.696 1.00 12.07 259 PHE D CA 1
ATOM 8036 C C . PHE D 1 259 ? -19.348 -14.524 172.316 1.00 16.26 259 PHE D C 1
ATOM 8037 O O . PHE D 1 259 ? -20.050 -14.584 171.310 1.00 10.54 259 PHE D O 1
ATOM 8045 N N . THR D 1 260 ? -18.025 -14.613 172.294 1.00 19.86 260 THR D N 1
ATOM 8046 C CA . THR D 1 260 ? -17.257 -14.855 171.082 1.00 16.68 260 THR D CA 1
ATOM 8047 C C . THR D 1 260 ? -16.095 -15.762 171.458 1.00 19.14 260 THR D C 1
ATOM 8048 O O . THR D 1 260 ? -15.743 -15.853 172.631 1.00 20.29 260 THR D O 1
ATOM 8052 N N . SER D 1 261 ? -15.496 -16.429 170.478 1.00 15.36 261 SER D N 1
ATOM 8053 C CA . SER D 1 261 ? -14.300 -17.227 170.739 1.00 16.03 261 SER D CA 1
ATOM 8054 C C . SER D 1 261 ? -13.126 -16.323 171.105 1.00 17.90 261 SER D C 1
ATOM 8055 O O . SER D 1 261 ? -13.097 -15.157 170.707 1.00 14.49 261 SER D O 1
ATOM 8058 N N . GLY D 1 262 ? -12.170 -16.857 171.865 1.00 15.16 262 GLY D N 1
ATOM 8059 C CA . GLY D 1 262 ? -10.984 -16.102 172.251 1.00 15.54 262 GLY D CA 1
ATOM 8060 C C . GLY D 1 262 ? -10.255 -15.587 171.024 1.00 21.74 262 GLY D C 1
ATOM 8061 O O . GLY D 1 262 ? -9.792 -14.445 170.984 1.00 22.51 262 GLY D O 1
ATOM 8062 N N . GLN D 1 263 ? -10.140 -16.457 170.026 1.00 24.46 263 GLN D N 1
ATOM 8063 C CA . GLN D 1 263 ? -9.826 -16.050 168.665 1.00 18.69 263 GLN D CA 1
ATOM 8064 C C . GLN D 1 263 ? -11.159 -15.924 167.936 1.00 15.77 263 GLN D C 1
ATOM 8065 O O . GLN D 1 263 ? -11.691 -16.921 167.458 1.00 11.86 263 GLN D O 1
ATOM 8071 N N . PRO D 1 264 ? -11.713 -14.702 167.869 1.00 12.98 264 PRO D N 1
ATOM 8072 C CA . PRO D 1 264 ? -13.090 -14.506 167.395 1.00 15.36 264 PRO D CA 1
ATOM 8073 C C . PRO D 1 264 ? -13.271 -15.005 165.974 1.00 11.37 264 PRO D C 1
ATOM 8074 O O . PRO D 1 264 ? -12.354 -14.845 165.176 1.00 9.07 264 PRO D O 1
ATOM 8078 N N . PHE D 1 265 ? -14.413 -15.614 165.669 1.00 10.75 265 PHE D N 1
ATOM 8079 C CA . PHE D 1 265 ? -14.653 -16.072 164.310 1.00 13.34 265 PHE D CA 1
ATOM 8080 C C . PHE D 1 265 ? -14.657 -14.873 163.375 1.00 9.96 265 PHE D C 1
ATOM 8081 O O . PHE D 1 265 ? -14.091 -14.920 162.291 1.00 9.06 265 PHE D O 1
ATOM 8089 N N . LEU D 1 266 ? -15.287 -13.795 163.826 1.00 10.16 266 LEU D N 1
ATOM 8090 C CA . LEU D 1 266 ? -15.272 -12.539 163.100 1.00 14.14 266 LEU D CA 1
ATOM 8091 C C . LEU D 1 266 ? -14.683 -11.452 163.987 1.00 16.23 266 LEU D C 1
ATOM 8092 O O . LEU D 1 266 ? -15.085 -11.287 165.137 1.00 16.60 266 LEU D O 1
ATOM 8097 N N . ASP D 1 267 ? -13.714 -10.727 163.446 1.00 16.40 267 ASP D N 1
ATOM 8098 C CA . ASP D 1 267 ? -13.099 -9.610 164.146 1.00 20.84 267 ASP D CA 1
ATOM 8099 C C . ASP D 1 267 ? -13.269 -8.366 163.283 1.00 19.89 267 ASP D C 1
ATOM 8100 O O . ASP D 1 267 ? -14.270 -7.656 163.375 1.00 23.02 267 ASP D O 1
ATOM 8105 N N . THR D 1 268 ? -12.286 -8.127 162.424 1.00 19.26 268 THR D N 1
ATOM 8106 C CA . THR D 1 268 ? -12.372 -7.071 161.424 1.00 17.42 268 THR D CA 1
ATOM 8107 C C . THR D 1 268 ? -12.904 -7.665 160.133 1.00 10.99 268 THR D C 1
ATOM 8108 O O . THR D 1 268 ? -12.424 -8.704 159.679 1.00 13.91 268 THR D O 1
ATOM 8112 N N . ILE D 1 269 ? -13.905 -7.021 159.550 1.00 11.52 269 ILE D N 1
ATOM 8113 C CA . ILE D 1 269 ? -14.492 -7.530 158.324 1.00 10.48 269 ILE D CA 1
ATOM 8114 C C . ILE D 1 269 ? -14.196 -6.577 157.188 1.00 9.63 269 ILE D C 1
ATOM 8115 O O . ILE D 1 269 ? -14.651 -5.437 157.205 1.00 9.43 269 ILE D O 1
ATOM 8120 N N . PRO D 1 270 ? -13.414 -7.037 156.203 1.00 13.11 270 PRO D N 1
ATOM 8121 C CA . PRO D 1 270 ? -13.227 -6.255 154.979 1.00 9.42 270 PRO D CA 1
ATOM 8122 C C . PRO D 1 270 ? -14.392 -6.477 154.035 1.00 11.49 270 PRO D C 1
ATOM 8123 O O . PRO D 1 270 ? -14.892 -7.595 153.931 1.00 15.79 270 PRO D O 1
ATOM 8127 N N . LEU D 1 271 ? -14.833 -5.421 153.368 1.00 12.15 271 LEU D N 1
ATOM 8128 C CA . LEU D 1 271 ? -15.900 -5.544 152.391 1.00 7.58 271 LEU D CA 1
ATOM 8129 C C . LEU D 1 271 ? -15.455 -4.801 151.151 1.00 8.13 271 LEU D C 1
ATOM 8130 O O . LEU D 1 271 ? -15.446 -3.569 151.126 1.00 11.46 271 LEU D O 1
ATOM 8135 N N . ARG D 1 272 ? -15.073 -5.557 150.127 1.00 12.01 272 ARG D N 1
ATOM 8136 C CA . ARG D 1 272 ? -14.522 -4.995 148.902 1.00 11.29 272 ARG D CA 1
ATOM 8137 C C . ARG D 1 272 ? -15.618 -4.860 147.849 1.00 16.22 272 ARG D C 1
ATOM 8138 O O . ARG D 1 272 ? -16.340 -5.818 147.573 1.00 9.79 272 ARG D O 1
ATOM 8146 N N . PHE D 1 273 ? -15.763 -3.666 147.282 1.00 10.23 273 PHE D N 1
ATOM 8147 C CA . PHE D 1 273 ? -16.826 -3.428 146.314 1.00 10.84 273 PHE D CA 1
ATOM 8148 C C . PHE D 1 273 ? -16.443 -2.382 145.281 1.00 13.04 273 PHE D C 1
ATOM 8149 O O . PHE D 1 273 ? -15.539 -1.576 145.504 1.00 12.61 273 PHE D O 1
ATOM 8157 N N . GLY D 1 274 ? -17.154 -2.395 144.156 1.00 10.41 274 GLY D N 1
ATOM 8158 C CA . GLY D 1 274 ? -16.944 -1.420 143.098 1.00 10.63 274 GLY D CA 1
ATOM 8159 C C . GLY D 1 274 ? -18.092 -0.446 142.922 1.00 13.04 274 GLY D C 1
ATOM 8160 O O . GLY D 1 274 ? -19.260 -0.782 143.146 1.00 11.27 274 GLY D O 1
ATOM 8161 N N . ILE D 1 275 ? -17.749 0.778 142.533 1.00 7.97 275 ILE D N 1
ATOM 8162 C CA . ILE D 1 275 ? -18.726 1.791 142.184 1.00 8.89 275 ILE D CA 1
ATOM 8163 C C . ILE D 1 275 ? -18.628 2.047 140.678 1.00 10.04 275 ILE D C 1
ATOM 8164 O O . ILE D 1 275 ? -17.552 2.356 140.163 1.00 10.80 275 ILE D O 1
ATOM 8169 N N . ASP D 1 276 ? -19.747 1.893 139.979 1.00 10.85 276 ASP D N 1
ATOM 8170 C CA . ASP D 1 276 ? -19.753 1.922 138.516 1.00 14.58 276 ASP D CA 1
ATOM 8171 C C . ASP D 1 276 ? -20.355 3.204 137.940 1.00 18.08 276 ASP D C 1
ATOM 8172 O O . ASP D 1 276 ? -20.081 3.561 136.794 1.00 13.36 276 ASP D O 1
ATOM 8177 N N . ASN D 1 277 ? -21.174 3.893 138.730 1.00 11.12 277 ASN D N 1
ATOM 8178 C CA . ASN D 1 277 ? -21.924 5.044 138.227 1.00 11.57 277 ASN D CA 1
ATOM 8179 C C . ASN D 1 277 ? -21.964 6.180 139.241 1.00 15.50 277 ASN D C 1
ATOM 8180 O O . ASN D 1 277 ? -22.587 6.048 140.284 1.00 12.32 277 ASN D O 1
ATOM 8185 N N . PRO D 1 278 ? -21.325 7.314 138.916 1.00 12.80 278 PRO D N 1
ATOM 8186 C CA . PRO D 1 278 ? -21.253 8.467 139.828 1.00 20.17 278 PRO D CA 1
ATOM 8187 C C . PRO D 1 278 ? -22.599 9.163 140.074 1.00 12.29 278 PRO D C 1
ATOM 8188 O O . PRO D 1 278 ? -22.696 9.959 141.000 1.00 13.22 278 PRO D O 1
ATOM 8192 N N . ASP D 1 279 ? -23.616 8.866 139.269 1.00 11.71 279 ASP D N 1
ATOM 8193 C CA . ASP D 1 279 ? -24.940 9.455 139.459 1.00 13.95 279 ASP D CA 1
ATOM 8194 C C . ASP D 1 279 ? -25.761 8.751 140.542 1.00 17.99 279 ASP D C 1
ATOM 8195 O O . ASP D 1 279 ? -26.706 9.327 141.081 1.00 15.11 279 ASP D O 1
ATOM 8200 N N . ASP D 1 280 ? -25.403 7.509 140.855 1.00 13.21 280 ASP D N 1
ATOM 8201 C CA . ASP D 1 280 ? -26.259 6.653 141.674 1.00 17.20 280 ASP D CA 1
ATOM 8202 C C . ASP D 1 280 ? -26.019 6.746 143.175 1.00 14.69 280 ASP D C 1
ATOM 8203 O O . ASP D 1 280 ? -24.927 7.076 143.630 1.00 9.04 280 ASP D O 1
ATOM 8208 N N . HIS D 1 281 ? -27.065 6.433 143.933 1.00 10.15 281 HIS D N 1
ATOM 8209 C CA . HIS D 1 281 ? -26.948 6.229 145.365 1.00 8.45 281 HIS D CA 1
ATOM 8210 C C . HIS D 1 281 ? -26.649 4.760 145.627 1.00 14.75 281 HIS D C 1
ATOM 8211 O O . HIS D 1 281 ? -27.470 3.893 145.320 1.00 16.67 281 HIS D O 1
ATOM 8218 N N . TYR D 1 282 ? -25.468 4.483 146.173 1.00 10.22 282 TYR D N 1
ATOM 8219 C CA . TYR D 1 282 ? -25.119 3.126 146.581 1.00 8.28 282 TYR D CA 1
ATOM 8220 C C . TYR D 1 282 ? -25.326 3.009 148.078 1.00 14.34 282 TYR D C 1
ATOM 8221 O O . TYR D 1 282 ? -24.799 3.814 148.848 1.00 9.34 282 TYR D O 1
ATOM 8230 N N . HIS D 1 283 ? -26.103 2.019 148.490 1.00 10.53 283 HIS D N 1
ATOM 8231 C CA . HIS D 1 283 ? -26.250 1.729 149.903 1.00 9.50 283 HIS D CA 1
ATOM 8232 C C . HIS D 1 283 ? -25.670 0.345 150.112 1.00 11.13 283 HIS D C 1
ATOM 8233 O O . HIS D 1 283 ? -26.182 -0.625 149.565 1.00 8.66 283 HIS D O 1
ATOM 8240 N N . VAL D 1 284 ? -24.576 0.268 150.864 1.00 8.97 284 VAL D N 1
ATOM 8241 C CA . VAL D 1 284 ? -23.827 -0.977 151.008 1.00 15.65 284 VAL D CA 1
ATOM 8242 C C . VAL D 1 284 ? -23.685 -1.332 152.486 1.00 18.08 284 VAL D C 1
ATOM 8243 O O . VAL D 1 284 ? -22.686 -0.988 153.115 1.00 23.11 284 VAL D O 1
ATOM 8247 N N . PRO D 1 285 ? -24.705 -2.009 153.044 1.00 13.62 285 PRO D N 1
ATOM 8248 C CA . PRO D 1 285 ? -24.825 -2.314 154.473 1.00 18.06 285 PRO D CA 1
ATOM 8249 C C . PRO D 1 285 ? -24.201 -3.636 154.902 1.00 19.07 285 PRO D C 1
ATOM 8250 O O . PRO D 1 285 ? -23.792 -4.448 154.078 1.00 18.86 285 PRO D O 1
ATOM 8254 N N . LEU D 1 286 ? -24.160 -3.845 156.210 1.00 15.87 286 LEU D N 1
ATOM 8255 C CA . LEU D 1 286 ? -23.653 -5.080 156.784 1.00 11.15 286 LEU D CA 1
ATOM 8256 C C . LEU D 1 286 ? -24.682 -5.627 157.759 1.00 13.42 286 LEU D C 1
ATOM 8257 O O . LEU D 1 286 ? -25.159 -4.906 158.636 1.00 12.11 286 LEU D O 1
ATOM 8262 N N . LEU D 1 287 ? -25.045 -6.894 157.589 1.00 9.04 287 LEU D N 1
ATOM 8263 C CA . LEU D 1 287 ? -25.834 -7.604 158.589 1.00 13.24 287 LEU D CA 1
ATOM 8264 C C . LEU D 1 287 ? -24.859 -8.539 159.280 1.00 11.57 287 LEU D C 1
ATOM 8265 O O . LEU D 1 287 ? -24.144 -9.265 158.612 1.00 7.40 287 LEU D O 1
ATOM 8270 N N . VAL D 1 288 ? -24.800 -8.518 160.604 1.00 7.32 288 VAL D N 1
ATOM 8271 C CA . VAL D 1 288 ? -23.721 -9.236 161.268 1.00 8.68 288 VAL D CA 1
ATOM 8272 C C . VAL D 1 288 ? -24.076 -9.760 162.661 1.00 10.16 288 VAL D C 1
ATOM 8273 O O . VAL D 1 288 ? -24.773 -9.106 163.439 1.00 9.07 288 VAL D O 1
ATOM 8277 N N . SER D 1 289 ? -23.617 -10.979 162.928 1.00 6.76 289 SER D N 1
ATOM 8278 C CA . SER D 1 289 ? -23.614 -11.583 164.254 1.00 6.41 289 SER D CA 1
ATOM 8279 C C . SER D 1 289 ? -22.174 -12.038 164.498 1.00 7.43 289 SER D C 1
ATOM 8280 O O . SER D 1 289 ? -21.342 -11.918 163.605 1.00 9.68 289 SER D O 1
ATOM 8283 N N . PRO D 1 290 ? -21.860 -12.564 165.697 1.00 6.20 290 PRO D N 1
ATOM 8284 C CA . PRO D 1 290 ? -20.487 -13.061 165.849 1.00 6.25 290 PRO D CA 1
ATOM 8285 C C . PRO D 1 290 ? -20.158 -14.249 164.943 1.00 7.85 290 PRO D C 1
ATOM 8286 O O . PRO D 1 290 ? -18.980 -14.576 164.800 1.00 6.86 290 PRO D O 1
ATOM 8290 N N . TRP D 1 291 ? -21.171 -14.851 164.322 1.00 4.59 291 TRP D N 1
ATOM 8291 C CA . TRP D 1 291 ? -20.995 -16.133 163.634 1.00 6.03 291 TRP D CA 1
ATOM 8292 C C . TRP D 1 291 ? -21.406 -16.108 162.167 1.00 8.36 291 TRP D C 1
ATOM 8293 O O . TRP D 1 291 ? -21.378 -17.147 161.494 1.00 8.24 291 TRP D O 1
ATOM 8304 N N . SER D 1 292 ? -21.783 -14.932 161.677 1.00 7.21 292 SER D N 1
ATOM 8305 C CA . SER D 1 292 ? -22.273 -14.797 160.305 1.00 5.17 292 SER D CA 1
ATOM 8306 C C . SER D 1 292 ? -22.288 -13.354 159.852 1.00 10.90 292 SER D C 1
ATOM 8307 O O . SER D 1 292 ? -22.413 -12.442 160.661 1.00 7.38 292 SER D O 1
ATOM 8310 N N . PHE D 1 293 ? -22.176 -13.131 158.551 1.00 2.93 293 PHE D N 1
ATOM 8311 C CA . PHE D 1 293 ? -22.480 -11.802 158.054 1.00 3.17 293 PHE D CA 1
ATOM 8312 C C . PHE D 1 293 ? -22.912 -11.879 156.606 1.00 10.69 293 PHE D C 1
ATOM 8313 O O . PHE D 1 293 ? -22.672 -12.878 155.925 1.00 7.72 293 PHE D O 1
ATOM 8321 N N . SER D 1 294 ? -23.589 -10.828 156.160 1.00 7.57 294 SER D N 1
ATOM 8322 C CA . SER D 1 294 ? -24.060 -10.745 154.784 1.00 7.03 294 SER D CA 1
ATOM 8323 C C . SER D 1 294 ? -24.093 -9.293 154.369 1.00 10.98 294 SER D C 1
ATOM 8324 O O . SER D 1 294 ? -24.206 -8.406 155.209 1.00 10.65 294 SER D O 1
ATOM 8327 N N . THR D 1 295 ? -24.003 -9.054 153.071 1.00 6.75 295 THR D N 1
ATOM 8328 C CA . THR D 1 295 ? -24.115 -7.707 152.552 1.00 7.71 295 THR D CA 1
ATOM 8329 C C . THR D 1 295 ? -24.717 -7.780 151.166 1.00 11.09 295 THR D C 1
ATOM 8330 O O . THR D 1 295 ? -24.840 -8.864 150.586 1.00 8.83 295 THR D O 1
ATOM 8334 N N . TYR D 1 296 ? -25.096 -6.625 150.637 1.00 7.50 296 TYR D N 1
ATOM 8335 C CA . TYR D 1 296 ? -25.728 -6.586 149.335 1.00 6.58 296 TYR D CA 1
ATOM 8336 C C . TYR D 1 296 ? -25.659 -5.185 148.746 1.00 10.38 296 TYR D C 1
ATOM 8337 O O . TYR D 1 296 ? -25.415 -4.214 149.465 1.00 10.49 296 TYR D O 1
ATOM 8346 N N . ARG D 1 297 ? -25.872 -5.102 147.436 1.00 10.79 297 ARG D N 1
ATOM 8347 C CA . ARG D 1 297 ? -26.019 -3.825 146.740 1.00 7.94 297 ARG D CA 1
ATOM 8348 C C . ARG D 1 297 ? -27.409 -3.266 147.001 1.00 14.19 297 ARG D C 1
ATOM 8349 O O . ARG D 1 297 ? -28.395 -3.747 146.446 1.00 14.71 297 ARG D O 1
ATOM 8357 N N . GLY D 1 298 ? -27.494 -2.269 147.875 1.00 14.75 298 GLY D N 1
ATOM 8358 C CA . GLY D 1 298 ? -28.766 -1.625 148.149 1.00 22.90 298 GLY D CA 1
ATOM 8359 C C . GLY D 1 298 ? -28.880 -0.256 147.497 1.00 28.23 298 GLY D C 1
ATOM 8360 O O . GLY D 1 298 ? -27.964 0.203 146.803 1.00 19.15 298 GLY D O 1
ATOM 8361 N N . SER D 1 299 ? -30.012 0.404 147.724 1.00 33.48 299 SER D N 1
ATOM 8362 C CA . SER D 1 299 ? -30.246 1.740 147.186 1.00 41.98 299 SER D CA 1
ATOM 8363 C C . SER D 1 299 ? -31.107 2.573 148.134 1.00 36.33 299 SER D C 1
ATOM 8364 O O . SER D 1 299 ? -31.387 2.156 149.260 1.00 39.65 299 SER D O 1
#

Solvent-accessible surface area: 44372 Å² total; per-residue (Å²): 59,32,12,162,58,1,30,91,67,92,59,81,78,2,10,93,49,2,17,48,1,8,34,151,3,55,82,1,1,65,45,10,10,150,86,64,147,62,16,74,77,19,132,48,5,30,81,0,20,60,26,2,88,38,38,0,41,178,17,57,88,68,78,2,66,120,6,0,43,26,25,75,59,74,89,166,76,36,74,124,78,43,81,116,115,12,72,76,30,9,32,38,0,90,123,82,14,45,3,0,1,2,26,3,51,83,105,34,69,39,69,15,14,11,31,0,0,11,13,1,27,135,37,18,54,19,55,0,8,25,8,0,7,49,9,5,21,20,24,4,26,35,67,2,26,97,81,7,64,30,47,84,11,156,0,61,0,26,3,20,0,3,1,9,18,62,14,32,31,0,52,141,1,55,0,32,0,64,11,68,32,51,107,137,100,51,32,96,40,18,116,32,62,3,49,114,58,0,100,9,117,82,33,53,10,5,143,14,9,168,74,0,33,28,2,30,0,26,0,21,0,35,0,18,18,4,1,17,24,62,9,37,91,19,20,4,16,20,5,1,29,31,1,2,2,50,3,2,0,17,22,2,34,48,61,10,32,1,1,0,15,0,0,3,22,14,4,25,4,20,31,2,70,77,25,13,165,82,0,29,89,64,83,60,75,84,1,5,93,40,1,14,46,4,5,46,147,4,51,81,1,0,99,48,12,14,173,78,70,145,68,14,78,78,18,136,48,5,31,82,0,19,58,26,1,92,46,41,0,28,146,21,61,98,66,69,4,66,124,8,0,53,27,22,69,76,111,188,71,32,73,119,80,43,78,116,120,27,80,76,30,21,33,42,0,102,127,80,17,40,4,3,2,2,20,2,50,88,147,48,72,37,70,20,20,17,32,0,0,15,11,1,27,147,40,26,56,13,42,0,10,42,0,0,7,47,12,5,21,22,21,4,26,34,61,1,26,95,86,8,59,29,46,91,11,154,0,60,0,15,2,33,0,2,1,9,16,65,14,34,30,0,65,147,2,58,0,28,0,62,16,65,34,69,111,164,104,53,31,94,42,16,115,32,60,1,34,102,81,0,92,9,104,85,36,52,11,5,144,14,8,169,76,0,34,24,1,36,0,24,0,19,0,39,0,20,23,6,2,18,24,76,9,34,95,19,23,9,21,18,5,1,32,27,1,1,0,52,3,3,0,18,20,2,36,46,55,8,20,0,0,0,12,0,0,4,20,15,5,26,2,22,34,3,66,133,40,37,13,168,76,0,29,93,65,85,58,80,90,2,12,93,42,1,14,44,4,5,42,142,4,46,79,1,0,94,34,1,18,175,61,76,90,50,18,91,71,17,134,52,4,34,81,0,23,58,21,2,91,42,32,0,37,175,17,61,77,97,75,3,56,124,5,0,53,34,18,76,93,85,131,64,70,130,65,39,87,117,129,20,86,76,27,17,44,40,0,100,129,87,17,42,2,6,1,4,15,8,60,65,145,40,72,54,66,22,25,26,30,0,0,15,15,1,20,146,43,32,49,12,51,0,10,28,0,0,10,46,7,3,21,20,20,5,28,30,67,2,30,82,73,6,55,32,37,108,10,145,0,61,0,27,3,26,0,2,0,8,18,62,10,34,32,0,75,145,1,58,0,27,0,64,21,65,37,63,119,152,117,48,33,100,44,14,114,40,54,1,41,104,89,0,114,10,97,88,32,51,10,5,133,16,8,164,76,0,41,29,1,33,0,26,0,21,0,37,0,14,18,6,0,16,25,69,10,33,93,21,22,3,20,20,6,2,54,20,0,2,0,50,2,2,0,17,24,3,36,49,61,9,28,0,1,0,14,0,0,4,17,15,6,28,2,16,30,3,76,134,36,41,11,179,76,0,43,87,49,94,66,82,83,12,4,90,47,1,12,33,4,14,57,131,3,52,86,0,0,102,39,6,25,85,48,76,92,44,26,89,80,18,78,54,5,33,87,0,21,58,18,2,95,52,15,0,42,154,19,64,91,72,91,2,65,62,7,0,66,32,30,58,81,81,137,60,78,94,74,44,89,125,131,29,90,68,37,15,27,45,0,121,90,80,14,49,3,10,2,2,15,14,62,132,62,30,81,56,76,18,23,25,31,0,0,16,14,0,27,147,37,27,42,14,53,0,12,33,1,0,10,45,9,4,20,23,29,4,28,14,65,1,34,69,69,5,46,29,41,88,12,138,1,60,0,4,1,33,0,2,0,8,18,61,15,35,30,0,73,143,2,55,0,24,0,65,18,70,36,50,124,147,136,50,32,105,41,14,113,38,46,1,41,99,89,0,80,9,103,86,28,52,9,2,133,15,5,170,76,0,44,44,2,36,0,27,0,23,0,32,0,14,17,6,1,20,24,68,9,35,98,22,20,4,16,22,4,2,54,29,1,2,0,49,2,3,0,18,22,2,36,49,60,9,31,0,2,0,15,0,0,4,16,15,5,26,2,17,35,3,47

Nearest PDB structures (foldseek):
  5z5m-assembly1_A  TM=1.004E+00  e=5.591E-57  Phaeodactylum tricornutum CCAP 1055/1
  5z5m-assembly1_B  TM=1.003E+00  e=2.205E-54  Phaeodactylum tricornutum CCAP 1055/1
  5z5m-assembly1_D  TM=9.940E-01  e=7.346E-53  Phaeodactylum tricornutum CCAP 1055/1
  4q14-assembly1_B  TM=9.464E-01  e=1.614E-15  Brucella abortus 2308
  8uw4-assembly2_F-2  TM=9.475E-01  e=4.287E-15  Herbaspirillum seropedicae

Secondary structure (DSSP, 8-state):
--HHHHHTS-HHHHHHHHTTSSTT-HHHHHHHHHSTTTGGG--SHHHHHHHHHHHHHTS-HHHHHHHHHTSPP------HHHHHHHHHHHHHHHHHHSS------TT--HHHHHHHHHHHTTS-HHHHHHHHHHHHHHHHHHHHHHHS--TT---EEE-BEEETTTTEE-TT-EEEEEEEESGGG-EEEEEEEB-TTSBBTTS-SEESTTTS-SEEEEEEEEHHHHHHHHT----SS-SSSEEEEEEEE--TTSEEE--EEEETTEEEEE-B-/--HHHHTTS-HHHHHHHTTTSSTT-HHHHHHHHHSHHHHHT--SHHHHHHHHHHHHHHS-HHHHHHHHHHSPP-----HHHHHHHHHHHHHHHHHHSS------SS--HHHHHHHHHHHTTS-HHHHHHHHHHHHHHHHHHHHHHHS--TT---EEE-BEEETTTTEE-TT-EEEEEEEESGGG-EEEEEEEB-TTSBBTTS-SEESTTTS-SEEEEEEEEHHHHHHHHT----SS-SSSEEEEEEEE--TTSEEE--EEEETTEEEEE-B-/-B-HHHHTTS-HHHHHHHHTTSSTT-HHHHHHHHT-HHHHTT--SHHHHHHHHHHHHHHS-HHHHHHHHHHSPP----HHHHHHHHHHHHHHHHHHSS------SS--HHHHHHHHHHHTTS-HHHHHHHHHHHHHHHHHHHHHHHB--TT---EEE-BEEETTTTEE-TT-EEEEEEEESTTS-EEEEEEEB-TTSBBTTS-SEESTTTS-SEEEEEEEEHHHHHHHHT----SS-S-SEEEEEEEE--TTSEEE--EEEETTEEEEE-B-/-B-HHHHTTS-HHHHHHHSTTSSTT-THHHHHHHH-HHHHTT--SHHHHHHHHHHHHHTS-HHHHHHHHHHSPP----HHHHHHHHHHHHHHHHHHSS------TT--HHHHHHHHHHHTTS-HHHHHHHHHHHHHHHHHHHHHHHB--TT---EEE-BEEETTTTEE-TT-EEEEEEEESGGG-EEEEEEEB-TTSBBTTS-SEESTTTS-SEEEEEEEEHHHHHHHTT----SS-S-SEEEEEEEE--TTSEEE--EEEETTEEEEE-B-

Foldseek 3Di:
DALVVLLVDPLVSNLVLLCPLQFPRSVLSVVQPVVPVLSVPDDHLVSVLVSSLVSQVPDDPVSLLVSQQSDDAPLPPADPVLNVLLVVLQVLQCVQQVGGDAAADDPDDSCRSSVCSVPCSPDHNVVVSVVSSVRSSSSSLVVSVVSHQFQAAWEFEWEFEAAPVVGATQFFWKKWKWFDDPPVRTDTQDIFGAHRRRITDPTTSATGNVGLDWGKMKMKTQQQVSCVVVVHDADPPQPDGIDIDIDTDRDSNHYWYWYWYDYSHDIDTDTDD/DALVVLLVDPLVSNLVLLCPLQPPRSVLSVVVVVPNVLSVPQDHLVSVLVSSLVSQVVDDPVSLLVSQQRDDADPDADPVRVVLLVVLQVLQCVQQVGGDAAADDPDDSVVSSVSSVPCSPDHNVVVSVVSSVRSSSSSLVVSVVSHQFQQAWAFEWEFEAAPVVGATQFFWKKWKWFDDDPVPTDTQDIFTAHRRRITPPDTSDTGNVGLHWGKMKMWTQQQVRCVVVVHDADPPQPDGIDIDIDTDRDSNHYWYWYWYDYSHDIDTDTDD/DAALVRLLVDDLVSNLVLLCPLQQPRSVLSNVLSVCVVLSVVDDHLVSVLVSSLVSLVPDDPVSLQVSQQSDDADVDDPVLVVLLVVLQVLQCVQQVGGDAALPPVHDSVVVSVCSVPCSPDHNVVSSVVSSVSSSSSSSVVSVVSHDFQQAWEFEWEFEAAPQVGATQFFWKKWKFFDDDPVRTGTQDIFTAHRRRITPPDTSDTGPVGLDWGKMKMKTQVQVRCVVVVNDADPPQPDGIDIDIDTDRDSNHYWYWYWYDYSHDIDTDTDD/DAALVVLLVDDLVSNLVLLQCLLHPRSVLSNVLSVCVPLSVVDDALVSVLVSSLVSQVPDDPVVLQVSQQSDDADVDDPVLVVLLVVLQVLQCVQLVGGDAAQPPPHDSVRSSVSSVPCSPDHSVVVSVVSSVRSSLSSLVVSVVSHDFQAAWEFEWEFEAAPAVGATQFFWKKWKFFCDDPPRTGTQDIFTAHRRRITPPDTSATGPNGLDWGKMKMKTQVQVRCVVVVHDADPPQPDGIDIDIDTDRDSNHYWYWYWYDYSHDIDIDTDD

Organism: Phaeodactylum tricornutum (strain CCAP 1055/1) (NCBI:txid556484)